Protein AF-0000000084827989 (afdb_homodimer)

pLDDT: mean 80.47, std 15.63, range [25.7, 97.25]

Secondary structure (DSSP, 8-state):
-EEEETTTTEEEEHHHHHHS-GGG-S--IIIII-B--GGGHHHHHHHHHHHHHHHHHHHHHH-HHHHHHHHHHHHHHHHHHHHHHHHHHHHHHHHHHT-----S--STT-S---HHHHHHHHHHHH-HHHHHHHTSS----SHHHHHHHHHHHHHHHHHHHHHHHHHH--EEEEEEEEEETTEEEEEEEEEEE-TT--EEEEEEEEEE-SS--SHHHHHHHHHHHHHHHT-TTSPEEEEEE-S-HHHH-TTTSHHHHHHHH-TT-EEEE-HHHHHHHHHHHHHHH-HHHHHHHHHHHHHHHHHHSHHHHHHHHHHHHHHT----------SS-TTHHHHHHHHHHHTHHHHHHHHHHTT-TTHHHHHHHHHHHHHHHHHHHHHHHHHHHHHT-TT--HHHHHHHHHHHHHHHHHHSSHHHHHHHHHHHHHHHHHHT------------------GGGSS-----SS-------SS---HHHHHIIIIIHHHHHHHHHHHHHHS-HHHHHHHHHHHHHHTT-GGGGHHHHHHHHHHHT--HHHHHHHHHHHHHHHHHTT----HHHHHHH--TTTSHHHHHHHHHHHHS-S--HHHHHHHHHHHHHS-TT-TT--HHHHHHHHHHHHTHHHHHHS-HHHHHHHHHHHS--S---/-EEEETTTTEEEEHHHHHHS-GGG-S--IIIII-B--GGGHHHHHHHHHHHHHHHHHHHHHH-HHHHHHHHHHHHHHHHHHHHHHHHHHHHHHHHHHT-----S--STT-S---HHHHHHHHHHHH-HHHHHHHTSS----SHHHHHHHHHHHHHHHHHHHHHHHHHH--EEEEEEEEEETTEEEEEEEEEEE-TT--EEEEEEEEEE-SS--SHHHHHHHHHHHHHHHT-TTSPEEEEEE-S-HHHH-TTTSHHHHHHHH-TT-EEEE-HHHHHHHHHHHHHHH-HHHHHHHHHHHHHHHHHHSHHHHHHHHHHHHHHT----------SS-TTHHHHHHHHHHHTHHHHHHHHHHTT-TTHHHHHHHHHHHHHHHHHHHHHHHHHHHHHT-TT--HHHHHHHHHHHHHHHHHHSSHHHHHHHHHHHHHHHHHHT------------------GGGSS-----SS-------SS---HHHHHIIIIIHHHHHHHHHHHHHHS-HHHHHHHHHHHHHHTT-GGGGHHHHHHHHHHHT--HHHHHHHHHHHHHHHHHTT----HHHHHHH--TTTSHHHHHHHHHHHHS-S--HHHHHHHHHHHHHS-TT-TT--HHHHHHHHHHHHTHHHHHHS-HHHHHHHHHHHS--S---

Nearest PDB structures (foldseek):
  4d1q-assembly1_H-2  TM=6.739E-01  e=4.853E-11  Musca domestica
  4d1q-assembly1_A-2  TM=7.048E-01  e=3.494E-10  Musca domestica
  4d1q-assembly1_B  TM=6.622E-01  e=1.809E-10  Musca domestica
  2bw3-assembly1_A  TM=5.942E-01  e=2.316E-10  Musca domestica
  4d1q-assembly1_H-2  TM=6.549E-01  e=3.951E-11  Musca domestica

Organism: Latimeria chalumnae (NCBI:txid7897)

Foldseek 3Di:
DWDQDPVLCAIADVLCQPQPDCVVDPCCQNHPNHHNPPVCCVVVVVVCCVVCVVVVVVSCVVVVPVVVVVVVVVVVLVLLLVLLQVLLVLLLVCLQVLHDAADPDLDPPDPDGGDSVVVLVVVCVVPVSNVVCCPDPNNLSDPVSSLLLLLLLLLVLLQVVLVQCVVLQEWAWEWEWDDDPLWIKIWIWIWFAGQLRDIDIATQWIDTQRPPPAQVSVLVRRQVSCVVSPNNVGAHQEYEYAPPCQAPPCPRHNQVVNCVVHVNHHYDYQVLQLLQVLLLLLQQQAPLSVVLVVVLQVLLVVCVPPVNVVQLQVLCVVVVHDDDHADHCDPRGNLCVLVNLVSCLSSVLSSVVSCVVVVDPPVLVVSLSNLLSSLLCNVLSVLSNVLSVQLLDPQRFLLNNLVSLVVSLVVLVVCLDPVNLVVSVVVSVVSCVVNVRPPPFPPVPVPDDPPDDDVVVPPPPPPPSHHPDQPPDPDPDGPSVSCCSRPNNSSSVSSSVSSPVSCDPVSSLLSVLLVCLLQLPLPSVVVVCVSCVVSLVADSVLLNVLSVVLNCVCVVVVHHRHNVSCSVPDGCVSRVRSSSVNRSSSSHGNRNSLNVVLVVSLPSNCDPVRVPDDSSSSGSSSSCNSVVVSSVPDRSSVSVVVVVVPDPDPPPD/DWDQDPVLCAIADVLCQPQPDCVVDPCCQNHPNHHNPPVCCVVVVVVCCVVCVVVVVVSCVVVVPVVVVVVVVVVVLVLLLVLLQVLLVLLLVCLQVLHWAADPDLDPPDPDGGDSVVVLVVVCVVPVSNVVCCPDPNNLSDPVSSLLLLLLLLLVLLQVVLVQCVVLQEWAWEWEWDDDPLWIKIWIWIWFAGQLRDIDIATQWIDTQRPPPAQVSVLVRRQVSCVVSPNNPGAHQEYEYAPPCQAPPCPRHNQVVNCVVHVNHHYDYQVLQLLQVLLLLLQQQAPLSVVLVVVLQVLLVVCVPPVNVVQLQVLCVVVVHDDDHADHCDPRGNLCVLVNLVSCLSSVLSSVVSCVVVVDPPCLVVSLSNLLSSLLCNVLSVLSNVLSVQLLDPQRFLLSNLVSLVVSLVVLVVCLDPVNLVVSVVVSVVSCVVNVRPPPQDPVPVPDDPPDDDVVVPPDPPPPPHHPPQPPDPDPDGPSVSCCSRPNNSSSVSSSVSSPVSCDPVSSLLSVLLVCLLQLPLPSVVVVCVSCVVSLVADSVLLNVLSVVLNCVCVVVVHHRHPVSCSVPDGCVSRVRSSSVNRSSSSHGNRNSLNVVLVVSLPSNCDPVRVPDDSSSSGSSSSCNSVVVSSVPDRSSVSVVVVVPPDPDPPPD

Sequence (1306 aa):
FIKYSLPADAVFCYPCRNLYCASEYKDNTFMEKGVRNWKKIGEKLNRHSVWESGEITKRLVNRPQLYLFFQILTRSLFRKREYARKITDLLLYLSRQGLALRGSDETETSENRGNFLDLCSLFAKYDEQFEQKLHGTFNLTSHEIQNELLYIVADLVLKHIAEEVRNVGFYCLIADEGHSFKQEQLSICVRYVGADLNVHERFLLFKDCSGSQNAEGIYNSLKEGIETVGISAFPIVAQVYDGASVMSGDTNGVQRKIRNNHPTAIYTHCMAHKLNLVLVDACKINRTASGFFSIMESLYCYFSMPGHHKLFRDVQRSLGIKPIELTSLSDTRWACRWRNVSACKSTLKAIIQCLNELSQPGTSGLLQQVQKCLVVFDHLLSLIQVAHKALQAKKATVSSAAKVVTSTTTTLENMRKEKSWNRVWADVLQCAENVGISIERGDDEGVRRPRKKNLKLRDFIVYSSCGEREHFPDEPQNHKQKWCQQLFFPVNNALTLEIKRRFSEETLVLARRIDAILACEPVAVDKMLEIYRKIIGINASLAKSEMQIARTDIESRGQAVTLKNLRSMLTASEYPNFFKLVQLALTLPVGSVKSETSFSVMRQIKTYLRTTMSQERFSALAILNIESDITEDIDPAEIVKIYASKGNRRLLLFIKYSLPADAVFCYPCRNLYCASEYKDNTFMEKGVRNWKKIGEKLNRHSVWESGEITKRLVNRPQLYLFFQILTRSLFRKREYARKITDLLLYLSRQGLALRGSDETETSENRGNFLDLCSLFAKYDEQFEQKLHGTFNLTSHEIQNELLYIVADLVLKHIAEEVRNVGFYCLIADEGHSFKQEQLSICVRYVGADLNVHERFLLFKDCSGSQNAEGIYNSLKEGIETVGISAFPIVAQVYDGASVMSGDTNGVQRKIRNNHPTAIYTHCMAHKLNLVLVDACKINRTASGFFSIMESLYCYFSMPGHHKLFRDVQRSLGIKPIELTSLSDTRWACRWRNVSACKSTLKAIIQCLNELSQPGTSGLLQQVQKCLVVFDHLLSLIQVAHKALQAKKATVSSAAKVVTSTTTTLENMRKEKSWNRVWADVLQCAENVGISIERGDDEGVRRPRKKNLKLRDFIVYSSCGEREHFPDEPQNHKQKWCQQLFFPVNNALTLEIKRRFSEETLVLARRIDAILACEPVAVDKMLEIYRKIIGINASLAKSEMQIARTDIESRGQAVTLKNLRSMLTASEYPNFFKLVQLALTLPVGSVKSETSFSVMRQIKTYLRTTMSQERFSALAILNIESDITEDIDPAEIVKIYASKGNRRLLL

Structure (mmCIF, N/CA/C/O backbone):
data_AF-0000000084827989-model_v1
#
loop_
_entity.id
_entity.type
_entity.pdbx_description
1 polymer 'TTF-type domain-containing protein'
#
loop_
_atom_site.group_PDB
_atom_site.id
_atom_site.type_symbol
_atom_site.label_atom_id
_atom_site.label_alt_id
_atom_site.label_comp_id
_atom_site.label_asym_id
_atom_site.label_entity_id
_atom_site.label_seq_id
_atom_site.pdbx_PDB_ins_code
_atom_site.Cartn_x
_atom_site.Cartn_y
_atom_site.Cartn_z
_atom_site.occupancy
_atom_site.B_iso_or_equiv
_atom_site.auth_seq_id
_atom_site.auth_comp_id
_atom_site.auth_asym_id
_atom_site.auth_atom_id
_atom_site.pdbx_PDB_model_num
ATOM 1 N N . PHE A 1 1 ? -30.469 -28.219 22.703 1 58.44 1 PHE A N 1
ATOM 2 C CA . PHE A 1 1 ? -31.062 -28.938 23.828 1 58.44 1 PHE A CA 1
ATOM 3 C C . PHE A 1 1 ? -30.062 -29.922 24.438 1 58.44 1 PHE A C 1
ATOM 5 O O . PHE A 1 1 ? -30.219 -30.344 25.578 1 58.44 1 PHE A O 1
ATOM 12 N N . ILE A 1 2 ? -29.094 -30.125 23.594 1 63.88 2 ILE A N 1
ATOM 13 C CA . ILE A 1 2 ? -28.125 -31.109 24.078 1 63.88 2 ILE A CA 1
ATOM 14 C C . ILE A 1 2 ? -26.875 -30.391 24.594 1 63.88 2 ILE A C 1
ATOM 16 O O . ILE A 1 2 ? -26.406 -29.438 23.984 1 63.88 2 ILE A O 1
ATOM 20 N N . LYS A 1 3 ? -26.609 -30.578 25.906 1 64.44 3 LYS A N 1
ATOM 21 C CA . LYS A 1 3 ? -25.453 -29.969 26.562 1 64.44 3 LYS A CA 1
ATOM 22 C C . LYS A 1 3 ? -24.359 -30.984 26.812 1 64.44 3 LYS A C 1
ATOM 24 O O . LYS A 1 3 ? -24.625 -32.094 27.266 1 64.44 3 LYS A O 1
ATOM 29 N N . TYR A 1 4 ? -23.141 -30.609 26.375 1 63.12 4 TYR A N 1
ATOM 30 C CA . TYR A 1 4 ? -21.984 -31.469 26.641 1 63.12 4 TYR A CA 1
ATOM 31 C C . TYR A 1 4 ? -21.359 -31.125 27.969 1 63.12 4 TYR A C 1
ATOM 33 O O . TYR A 1 4 ? -21.078 -29.953 28.25 1 63.12 4 TYR A O 1
ATOM 41 N N . SER A 1 5 ? -21.266 -32.094 28.922 1 64.88 5 SER A N 1
ATOM 42 C CA . SER A 1 5 ? -20.562 -31.969 30.188 1 64.88 5 SER A CA 1
ATOM 43 C C . SER A 1 5 ? -19.141 -32.531 30.094 1 64.88 5 SER A C 1
ATOM 45 O O . SER A 1 5 ? -18.953 -33.719 29.906 1 64.88 5 SER A O 1
ATOM 47 N N . LEU A 1 6 ? -18.234 -31.594 30.141 1 65.88 6 LEU A N 1
ATOM 48 C CA . LEU A 1 6 ? -16.812 -31.938 30.062 1 65.88 6 LEU A CA 1
ATOM 49 C C . LEU A 1 6 ? -16.438 -32.906 31.188 1 65.88 6 LEU A C 1
ATOM 51 O O . LEU A 1 6 ? -15.758 -33.906 30.953 1 65.88 6 LEU A O 1
ATOM 55 N N . PRO A 1 7 ? -16.844 -32.688 32.375 1 66.12 7 PRO A N 1
ATOM 56 C CA . PRO A 1 7 ? -16.422 -33.594 33.438 1 66.12 7 PRO A CA 1
ATOM 57 C C . PRO A 1 7 ? -16.969 -35.031 33.219 1 66.12 7 PRO A C 1
ATOM 59 O O . PRO A 1 7 ? -16.281 -36 33.531 1 66.12 7 PRO A O 1
ATOM 62 N N . ALA A 1 8 ? -18.094 -35.188 32.656 1 67.88 8 ALA A N 1
ATOM 63 C CA . ALA A 1 8 ? -18.719 -36.469 32.469 1 67.88 8 ALA A CA 1
ATOM 64 C C . ALA A 1 8 ? -18.469 -37 31.062 1 67.88 8 ALA A C 1
ATOM 66 O O . ALA A 1 8 ? -18.734 -38.188 30.781 1 67.88 8 ALA A O 1
ATOM 67 N N . ASP A 1 9 ? -17.781 -36.25 30.297 1 71.69 9 ASP A N 1
ATOM 68 C CA . ASP A 1 9 ? -17.562 -36.562 28.891 1 71.69 9 ASP A CA 1
ATOM 69 C C . ASP A 1 9 ? -18.812 -37.188 28.266 1 71.69 9 ASP A C 1
ATOM 71 O O . ASP A 1 9 ? -18.766 -38.25 27.688 1 71.69 9 ASP A O 1
ATOM 75 N N . ALA A 1 10 ? -19.938 -36.594 28.5 1 72.38 10 ALA A N 1
ATOM 76 C CA . ALA A 1 10 ? -21.234 -37.094 28.031 1 72.38 10 ALA A CA 1
ATOM 77 C C . ALA A 1 10 ? -22.125 -35.938 27.609 1 72.38 10 ALA A C 1
ATOM 79 O O . ALA A 1 10 ? -21.922 -34.781 28.031 1 72.38 10 ALA A O 1
ATOM 80 N N . VAL A 1 11 ? -23.047 -36.25 26.641 1 72.69 11 VAL A N 1
ATOM 81 C CA . VAL A 1 11 ? -24.016 -35.281 26.156 1 72.69 11 VAL A CA 1
ATOM 82 C C . VAL A 1 11 ? -25.359 -35.469 26.875 1 72.69 11 VAL A C 1
ATOM 84 O O . VAL A 1 11 ? -25.812 -36.594 27.031 1 72.69 11 VAL A O 1
ATOM 87 N N . PHE A 1 12 ? -25.859 -34.406 27.531 1 70.75 12 PHE A N 1
ATOM 88 C CA . PHE A 1 12 ? -27.141 -34.438 28.25 1 70.75 12 PHE A CA 1
ATOM 89 C C . PHE A 1 12 ? -28.172 -33.562 27.531 1 70.75 12 PHE A C 1
ATOM 91 O O . PHE A 1 12 ? -27.828 -32.625 26.812 1 70.75 12 PHE A O 1
ATOM 98 N N . CYS A 1 13 ? -29.359 -34 27.484 1 66 13 CYS A N 1
ATOM 99 C CA . CYS A 1 13 ? -30.469 -33.188 26.984 1 66 13 CYS A CA 1
ATOM 100 C C . CYS A 1 13 ? -31 -32.281 28.078 1 66 13 CYS A C 1
ATOM 102 O O . CYS A 1 13 ? -31.5 -32.75 29.109 1 66 13 CYS A O 1
ATOM 104 N N . TYR A 1 14 ? -30.797 -31 27.984 1 67.25 14 TYR A N 1
ATOM 105 C CA . TYR A 1 14 ? -31.109 -30.016 29.016 1 67.25 14 TYR A CA 1
ATOM 106 C C . TYR A 1 14 ? -32.594 -30.031 29.344 1 67.25 14 TYR A C 1
ATOM 108 O O . TYR A 1 14 ? -32.969 -30.062 30.516 1 67.25 14 TYR A O 1
ATOM 116 N N . PRO A 1 15 ? -33.469 -30.062 28.422 1 65.12 15 PRO A N 1
ATOM 117 C CA . PRO A 1 15 ? -34.875 -30.125 28.797 1 65.12 15 PRO A CA 1
ATOM 118 C C . PRO A 1 15 ? -35.25 -31.422 29.5 1 65.12 15 PRO A C 1
ATOM 120 O O . PRO A 1 15 ? -36.031 -31.406 30.453 1 65.12 15 PRO A O 1
ATOM 123 N N . CYS A 1 16 ? -34.656 -32.438 29.078 1 65.06 16 CYS A N 1
ATOM 124 C CA . CYS A 1 16 ? -35.031 -33.719 29.672 1 65.06 16 CYS A CA 1
ATOM 125 C C . CYS A 1 16 ? -34.531 -33.812 31.109 1 65.06 16 CYS A C 1
ATOM 127 O O . CYS A 1 16 ? -35.219 -34.375 31.969 1 65.06 16 CYS A O 1
ATOM 129 N N . ARG A 1 17 ? -33.406 -33.25 31.344 1 65 17 ARG A N 1
ATOM 130 C CA . ARG A 1 17 ? -32.812 -33.312 32.688 1 65 17 ARG A CA 1
ATOM 131 C C . ARG A 1 17 ? -33.594 -32.469 33.656 1 65 17 ARG A C 1
ATOM 133 O O . ARG A 1 17 ? -33.688 -32.781 34.844 1 65 17 ARG A O 1
ATOM 140 N N . ASN A 1 18 ? -34.156 -31.453 33.156 1 63.06 18 ASN A N 1
ATOM 141 C CA . ASN A 1 18 ? -34.781 -30.516 34.062 1 63.06 18 ASN A CA 1
ATOM 142 C C . ASN A 1 18 ? -36.312 -30.703 34.094 1 63.06 18 ASN A C 1
ATOM 144 O O . ASN A 1 18 ? -36.969 -30.297 35.062 1 63.06 18 ASN A O 1
ATOM 148 N N . LEU A 1 19 ? -36.781 -31.172 33.062 1 61.16 19 LEU A N 1
ATOM 149 C CA . LEU A 1 19 ? -38.219 -31.25 33 1 61.16 19 LEU A CA 1
ATOM 150 C C . LEU A 1 19 ? -38.719 -32.625 33.406 1 61.16 19 LEU A C 1
ATOM 152 O O . LEU A 1 19 ? -39.906 -32.781 33.75 1 61.16 19 LEU A O 1
ATOM 156 N N . TYR A 1 20 ? -37.812 -33.562 33.219 1 57.16 20 TYR A N 1
ATOM 157 C CA . TYR A 1 20 ? -38.312 -34.906 33.469 1 57.16 20 TYR A CA 1
ATOM 158 C C . TYR A 1 20 ? -37.656 -35.531 34.688 1 57.16 20 TYR A C 1
ATOM 160 O O . TYR A 1 20 ? -36.5 -35.219 35 1 57.16 20 TYR A O 1
ATOM 168 N N . CYS A 1 21 ? -38.469 -36.031 35.594 1 54.12 21 CYS A N 1
ATOM 169 C CA . CYS A 1 21 ? -37.906 -36.875 36.656 1 54.12 21 CYS A CA 1
ATOM 170 C C . CYS A 1 21 ? -37.406 -38.219 36.094 1 54.12 21 CYS A C 1
ATOM 172 O O . CYS A 1 21 ? -37.969 -38.75 35.156 1 54.12 21 CYS A O 1
ATOM 174 N N . ALA A 1 22 ? -36.188 -38.656 36.344 1 54.59 22 ALA A N 1
ATOM 175 C CA . ALA A 1 22 ? -35.469 -39.844 35.906 1 54.59 22 ALA A CA 1
ATOM 176 C C . ALA A 1 22 ? -36.375 -41.062 35.875 1 54.59 22 ALA A C 1
ATOM 178 O O . ALA A 1 22 ? -36.219 -41.938 35.031 1 54.59 22 ALA A O 1
ATOM 179 N N . SER A 1 23 ? -37.188 -41.188 36.812 1 57.19 23 SER A N 1
ATOM 180 C CA . SER A 1 23 ? -38.031 -42.344 37 1 57.19 23 SER A CA 1
ATOM 181 C C . SER A 1 23 ? -39.062 -42.5 35.875 1 57.19 23 SER A C 1
ATOM 183 O O . SER A 1 23 ? -39.656 -43.562 35.688 1 57.19 23 SER A O 1
ATOM 185 N N . GLU A 1 24 ? -39.344 -41.469 35.219 1 55.19 24 GLU A N 1
ATOM 186 C CA . GLU A 1 24 ? -40.5 -41.5 34.281 1 55.19 24 GLU A CA 1
ATOM 187 C C . GLU A 1 24 ? -40.062 -41.906 32.875 1 55.19 24 GLU A C 1
ATOM 189 O O . GLU A 1 24 ? -40.906 -42.219 32.031 1 55.19 24 GLU A O 1
ATOM 194 N N . TYR A 1 25 ? -38.688 -41.781 32.656 1 54.88 25 TYR A N 1
ATOM 195 C CA . TYR A 1 25 ? -38.25 -42 31.266 1 54.88 25 TYR A CA 1
ATOM 196 C C . TYR A 1 25 ? -37.469 -43.281 31.156 1 54.88 25 TYR A C 1
ATOM 198 O O . TYR A 1 25 ? -36.625 -43.594 32 1 54.88 25 TYR A O 1
ATOM 206 N N . LYS A 1 26 ? -38 -44.188 30.328 1 57.41 26 LYS A N 1
ATOM 207 C CA . LYS A 1 26 ? -37.375 -45.5 30.109 1 57.41 26 LYS A CA 1
ATOM 208 C C . LYS A 1 26 ? -35.906 -45.375 29.703 1 57.41 26 LYS A C 1
ATOM 210 O O . LYS A 1 26 ? -35.094 -46.188 30.109 1 57.41 26 LYS A O 1
ATOM 215 N N . ASP A 1 27 ? -35.625 -44.344 28.812 1 57.22 27 ASP A N 1
ATOM 216 C CA . ASP A 1 27 ? -34.25 -44.156 28.391 1 57.22 27 ASP A CA 1
ATOM 217 C C . ASP A 1 27 ? -33.625 -42.938 29.047 1 57.22 27 ASP A C 1
ATOM 219 O O . ASP A 1 27 ? -33.844 -41.812 28.609 1 57.22 27 ASP A O 1
ATOM 223 N N . ASN A 1 28 ? -33.125 -42.969 30.172 1 63.5 28 ASN A N 1
ATOM 224 C CA . ASN A 1 28 ? -32.562 -41.938 31.031 1 63.5 28 ASN A CA 1
ATOM 225 C C . ASN A 1 28 ? -31.094 -41.656 30.688 1 63.5 28 ASN A C 1
ATOM 227 O O . ASN A 1 28 ? -30.359 -41.094 31.5 1 63.5 28 ASN A O 1
ATOM 231 N N . THR A 1 29 ? -30.797 -41.969 29.516 1 70.56 29 THR A N 1
ATOM 232 C CA . THR A 1 29 ? -29.375 -41.844 29.188 1 70.56 29 THR A CA 1
ATOM 233 C C . THR A 1 29 ? -28.969 -40.406 29.047 1 70.56 29 THR A C 1
ATOM 235 O O . THR A 1 29 ? -27.891 -40 29.516 1 70.56 29 THR A O 1
ATOM 238 N N . PHE A 1 30 ? -29.906 -39.531 28.438 1 71.94 30 PHE A N 1
ATOM 239 C CA . PHE A 1 30 ? -29.547 -38.125 28.203 1 71.94 30 PHE A CA 1
ATOM 240 C C . PHE A 1 30 ? -29.75 -37.312 29.453 1 71.94 30 PHE A C 1
ATOM 242 O O . PHE A 1 30 ? -29.328 -36.156 29.531 1 71.94 30 PHE A O 1
ATOM 249 N N . MET A 1 31 ? -30.422 -37.875 30.594 1 68.81 31 MET A N 1
ATOM 250 C CA . MET A 1 31 ? -30.75 -37.125 31.812 1 68.81 31 MET A CA 1
ATOM 251 C C . MET A 1 31 ? -29.734 -37.406 32.906 1 68.81 31 MET A C 1
ATOM 253 O O . MET A 1 31 ? -29.266 -36.5 33.594 1 68.81 31 MET A O 1
ATOM 257 N N . GLU A 1 32 ? -29.453 -38.688 33.125 1 71.38 32 GLU A N 1
ATOM 258 C CA . GLU A 1 32 ? -28.641 -39.031 34.312 1 71.38 32 GLU A CA 1
ATOM 259 C C . GLU A 1 32 ? -27.234 -39.438 33.875 1 71.38 32 GLU A C 1
ATOM 261 O O . GLU A 1 32 ? -26.25 -38.875 34.375 1 71.38 32 GLU A O 1
ATOM 266 N N . LYS A 1 33 ? -27.062 -40.469 32.969 1 71.69 33 LYS A N 1
ATOM 267 C CA . LYS A 1 33 ? -25.766 -41.031 32.656 1 71.69 33 LYS A CA 1
ATOM 268 C C . LYS A 1 33 ? -25.094 -40.281 31.516 1 71.69 33 LYS A C 1
ATOM 270 O O . LYS A 1 33 ? -23.859 -40.219 31.453 1 71.69 33 LYS A O 1
ATOM 275 N N . GLY A 1 34 ? -25.844 -39.438 30.75 1 71.25 34 GLY A N 1
ATOM 276 C CA . GLY A 1 34 ? -25.297 -38.781 29.578 1 71.25 34 GLY A CA 1
ATOM 277 C C . GLY A 1 34 ? -24.906 -39.75 28.469 1 71.25 34 GLY A C 1
ATOM 278 O O . GLY A 1 34 ? -24.703 -40.938 28.719 1 71.25 34 GLY A O 1
ATOM 279 N N . VAL A 1 35 ? -25.047 -39.406 27.25 1 71.94 35 VAL A N 1
ATOM 280 C CA . VAL A 1 35 ? -24.625 -40.219 26.125 1 71.94 35 VAL A CA 1
ATOM 281 C C . VAL A 1 35 ? -23.125 -40.031 25.859 1 71.94 35 VAL A C 1
ATOM 283 O O . VAL A 1 35 ? -22.672 -38.906 25.625 1 71.94 35 VAL A O 1
ATOM 286 N N . ARG A 1 36 ? -22.375 -41.125 26.078 1 70.62 36 ARG A N 1
ATOM 287 C CA . ARG A 1 36 ? -20.922 -41.125 25.938 1 70.62 36 ARG A CA 1
ATOM 288 C C . ARG A 1 36 ? -20.5 -41.844 24.672 1 70.62 36 ARG A C 1
ATOM 290 O O . ARG A 1 36 ? -19.312 -41.844 24.312 1 70.62 36 ARG A O 1
ATOM 297 N N . ASN A 1 37 ? -21.281 -42.594 24.094 1 68.19 37 ASN A N 1
ATOM 298 C CA . ASN A 1 37 ? -20.953 -43.281 22.859 1 68.19 37 ASN A CA 1
ATOM 299 C C . ASN A 1 37 ? -20.922 -42.344 21.656 1 68.19 37 ASN A C 1
ATOM 301 O O . ASN A 1 37 ? -21.953 -42.156 21 1 68.19 37 ASN A O 1
ATOM 305 N N . TRP A 1 38 ? -19.875 -41.75 21.391 1 67.5 38 TRP A N 1
ATOM 306 C CA . TRP A 1 38 ? -19.656 -40.719 20.391 1 67.5 38 TRP A CA 1
ATOM 307 C C . TRP A 1 38 ? -19.828 -41.25 18.984 1 67.5 38 TRP A C 1
ATOM 309 O O . TRP A 1 38 ? -20.172 -40.531 18.062 1 67.5 38 TRP A O 1
ATOM 319 N N . LYS A 1 39 ? -19.719 -42.562 18.734 1 64.06 39 LYS A N 1
ATOM 320 C CA . LYS A 1 39 ? -19.859 -43.156 17.422 1 64.06 39 LYS A CA 1
ATOM 321 C C . LYS A 1 39 ? -21.312 -43.188 16.969 1 64.06 39 LYS A C 1
ATOM 323 O O . LYS A 1 39 ? -21.609 -43 15.789 1 64.06 39 LYS A O 1
ATOM 328 N N . LYS A 1 40 ? -22.312 -43.438 17.922 1 66.06 40 LYS A N 1
ATOM 329 C CA . LYS A 1 40 ? -23.734 -43.531 17.578 1 66.06 40 LYS A CA 1
ATOM 330 C C . LYS A 1 40 ? -24.5 -42.312 18.078 1 66.06 40 LYS A C 1
ATOM 332 O O . LYS A 1 40 ? -25.703 -42.406 18.297 1 66.06 40 LYS A O 1
ATOM 337 N N . ILE A 1 41 ? -23.797 -41.281 18.344 1 69.31 41 ILE A N 1
ATOM 338 C CA . ILE A 1 41 ? -24.438 -40.094 18.953 1 69.31 41 ILE A CA 1
ATOM 339 C C . ILE A 1 41 ? -25.453 -39.5 17.984 1 69.31 41 ILE A C 1
ATOM 341 O O . ILE A 1 41 ? -26.516 -39.062 18.391 1 69.31 41 ILE A O 1
ATOM 345 N N . GLY A 1 42 ? -25.188 -39.594 16.797 1 69.88 42 GLY A N 1
ATOM 346 C CA . GLY A 1 42 ? -26.125 -39.062 15.812 1 69.88 42 GLY A CA 1
ATOM 347 C C . GLY A 1 42 ? -27.453 -39.812 15.828 1 69.88 42 GLY A C 1
ATOM 348 O O . GLY A 1 42 ? -28.516 -39.188 15.797 1 69.88 42 GLY A O 1
ATOM 349 N N . GLU A 1 43 ? -27.422 -41.094 15.82 1 70.81 43 GLU A N 1
ATOM 350 C CA . GLU A 1 43 ? -28.641 -41.906 15.836 1 70.81 43 GLU A CA 1
ATOM 351 C C . GLU A 1 43 ? -29.406 -41.75 17.141 1 70.81 43 GLU A C 1
ATOM 353 O O . GLU A 1 43 ? -30.625 -41.656 17.141 1 70.81 43 GLU A O 1
ATOM 358 N N . LYS A 1 44 ? -28.688 -41.656 18.234 1 69.06 44 LYS A N 1
ATOM 359 C CA . LYS A 1 44 ? -29.344 -41.5 19.531 1 69.06 44 LYS A CA 1
ATOM 360 C C . LYS A 1 44 ? -29.953 -40.094 19.672 1 69.06 44 LYS A C 1
ATOM 362 O O . LYS A 1 44 ? -31.047 -39.969 20.219 1 69.06 44 LYS A O 1
ATOM 367 N N . LEU A 1 45 ? -29.203 -39.188 19.109 1 68.62 45 LEU A N 1
ATOM 368 C CA . LEU A 1 45 ? -29.734 -37.812 19.156 1 68.62 45 LEU A CA 1
ATOM 369 C C . LEU A 1 45 ? -30.938 -37.688 18.234 1 68.62 45 LEU A C 1
ATOM 371 O O . LEU A 1 45 ? -31.922 -37 18.594 1 68.62 45 LEU A O 1
ATOM 375 N N . ASN A 1 46 ? -30.922 -38.375 17.172 1 69 46 ASN A N 1
ATOM 376 C CA . ASN A 1 46 ? -32.094 -38.375 16.297 1 69 46 ASN A CA 1
ATOM 377 C C . ASN A 1 46 ? -33.281 -39.062 16.922 1 69 46 ASN A C 1
ATOM 379 O O . ASN A 1 46 ? -34.406 -38.562 16.828 1 69 46 ASN A O 1
ATOM 383 N N . ARG A 1 47 ? -33.125 -40.156 17.516 1 67.44 47 ARG A N 1
ATOM 384 C CA . ARG A 1 47 ? -34.188 -40.875 18.219 1 67.44 47 ARG A CA 1
ATOM 385 C C . ARG A 1 47 ? -34.719 -40.062 19.375 1 67.44 47 ARG A C 1
ATOM 387 O O . ARG A 1 47 ? -35.906 -40 19.609 1 67.44 47 ARG A O 1
ATOM 394 N N . HIS A 1 48 ? -33.719 -39.438 20.031 1 66.56 48 HIS A N 1
ATOM 395 C CA . HIS A 1 48 ? -34.125 -38.594 21.125 1 66.56 48 HIS A CA 1
ATOM 396 C C . HIS A 1 48 ? -34.875 -37.375 20.625 1 66.56 48 HIS A C 1
ATOM 398 O O . HIS A 1 48 ? -35.844 -36.938 21.25 1 66.56 48 HIS A O 1
ATOM 404 N N . SER A 1 49 ? -34.406 -36.844 19.531 1 64.62 49 SER A N 1
ATOM 405 C CA . SER A 1 49 ? -35.062 -35.656 18.969 1 64.62 49 SER A CA 1
ATOM 406 C C . SER A 1 49 ? -36.469 -35.969 18.531 1 64.62 49 SER A C 1
ATOM 408 O O . SER A 1 49 ? -37.375 -35.125 18.703 1 64.62 49 SER A O 1
ATOM 410 N N . VAL A 1 50 ? -36.688 -37.062 18 1 60.78 50 VAL A N 1
ATOM 411 C CA . VAL A 1 50 ? -38.031 -37.5 17.594 1 60.78 50 VAL A CA 1
ATOM 412 C C . VAL A 1 50 ? -38.875 -37.75 18.828 1 60.78 50 VAL A C 1
ATOM 414 O O . VAL A 1 50 ? -40.062 -37.344 18.875 1 60.78 50 VAL A O 1
ATOM 417 N N . TRP A 1 51 ? -38.344 -38.5 19.734 1 56.06 51 TRP A N 1
ATOM 418 C CA . TRP A 1 51 ? -39.062 -38.781 20.953 1 56.06 51 TRP A CA 1
ATOM 419 C C . TRP A 1 51 ? -39.281 -37.531 21.781 1 56.06 51 TRP A C 1
ATOM 421 O O . TRP A 1 51 ? -40.375 -37.281 22.297 1 56.06 51 TRP A O 1
ATOM 431 N N . GLU A 1 52 ? -38.188 -36.75 21.953 1 56.03 52 GLU A N 1
ATOM 432 C CA . GLU A 1 52 ? -38.219 -35.5 22.703 1 56.03 52 GLU A CA 1
ATOM 433 C C . GLU A 1 52 ? -39.188 -34.5 22.109 1 56.03 52 GLU A C 1
ATOM 435 O O . GLU A 1 52 ? -39.906 -33.812 22.828 1 56.03 52 GLU A O 1
ATOM 440 N N . SER A 1 53 ? -39.188 -34.375 20.828 1 53.88 53 SER A N 1
ATOM 441 C CA . SER A 1 53 ? -40.156 -33.469 20.203 1 53.88 53 SER A CA 1
ATOM 442 C C . SER A 1 53 ? -41.562 -33.812 20.609 1 53.88 53 SER A C 1
ATOM 444 O O . SER A 1 53 ? -42.375 -32.938 20.859 1 53.88 53 SER A O 1
ATOM 446 N N . GLY A 1 54 ? -41.906 -35.062 20.609 1 51.5 54 GLY A N 1
ATOM 447 C CA . GLY A 1 54 ? -43.25 -35.438 21.016 1 51.5 54 GLY A CA 1
ATOM 448 C C . GLY A 1 54 ? -43.5 -35.281 22.5 1 51.5 54 GLY A C 1
ATOM 449 O O . GLY A 1 54 ? -44.5 -34.688 22.891 1 51.5 54 GLY A O 1
ATOM 450 N N . GLU A 1 55 ? -42.656 -35.812 23.344 1 55.03 55 GLU A N 1
ATOM 451 C CA . GLU A 1 55 ? -42.906 -35.844 24.766 1 55.03 55 GLU A CA 1
ATOM 452 C C . GLU A 1 55 ? -42.562 -34.531 25.438 1 55.03 55 GLU A C 1
ATOM 454 O O . GLU A 1 55 ? -43.25 -34.062 26.344 1 55.03 55 GLU A O 1
ATOM 459 N N . ILE A 1 56 ? -41.406 -33.906 25.141 1 53.91 56 ILE A N 1
ATOM 460 C CA . ILE A 1 56 ? -41.062 -32.594 25.688 1 53.91 56 ILE A CA 1
ATOM 461 C C . ILE A 1 56 ? -42.156 -31.594 25.359 1 53.91 56 ILE A C 1
ATOM 463 O O . ILE A 1 56 ? -42.531 -30.781 26.203 1 53.91 56 ILE A O 1
ATOM 467 N N . THR A 1 57 ? -42.656 -31.688 24.141 1 51.03 57 THR A N 1
ATOM 468 C CA . THR A 1 57 ? -43.75 -30.828 23.766 1 51.03 57 THR A CA 1
ATOM 469 C C . THR A 1 57 ? -44.969 -31.078 24.656 1 51.03 57 THR A C 1
ATOM 471 O O . THR A 1 57 ? -45.625 -30.125 25.078 1 51.03 57 THR A O 1
ATOM 474 N N . LYS A 1 58 ? -45.188 -32.281 24.984 1 54.12 58 LYS A N 1
ATOM 475 C CA . LYS A 1 58 ? -46.344 -32.594 25.844 1 54.12 58 LYS A CA 1
ATOM 476 C C . LYS A 1 58 ? -46.125 -32.062 27.25 1 54.12 58 LYS A C 1
ATOM 478 O O . LYS A 1 58 ? -47.062 -31.531 27.875 1 54.12 58 LYS A O 1
ATOM 483 N N . ARG A 1 59 ? -44.969 -32.281 27.75 1 51.09 59 ARG A N 1
ATOM 484 C CA . ARG A 1 59 ? -44.75 -31.891 29.141 1 51.09 59 ARG A CA 1
ATOM 485 C C . ARG A 1 59 ? -44.469 -30.391 29.234 1 51.09 59 ARG A C 1
ATOM 487 O O . ARG A 1 59 ? -44.844 -29.75 30.234 1 51.09 59 ARG A O 1
ATOM 494 N N . LEU A 1 60 ? -43.719 -29.859 28.312 1 54.53 60 LEU A N 1
ATOM 495 C CA . LEU A 1 60 ? -43.531 -28.422 28.281 1 54.53 60 LEU A CA 1
ATOM 496 C C . LEU A 1 60 ? -44.875 -27.688 28.172 1 54.53 60 LEU A C 1
ATOM 498 O O . LEU A 1 60 ? -45.031 -26.578 28.656 1 54.53 60 LEU A O 1
ATOM 502 N N . VAL A 1 61 ? -45.781 -28.438 27.672 1 52.44 61 VAL A N 1
ATOM 503 C CA . VAL A 1 61 ? -47.156 -27.922 27.641 1 52.44 61 VAL A CA 1
ATOM 504 C C . VAL A 1 61 ? -47.656 -27.734 29.078 1 52.44 61 VAL A C 1
ATOM 506 O O . VAL A 1 61 ? -48.344 -26.766 29.375 1 52.44 61 VAL A O 1
ATOM 509 N N . ASN A 1 62 ? -47.219 -28.688 30 1 55.25 62 ASN A N 1
ATOM 510 C CA . ASN A 1 62 ? -47.75 -28.578 31.359 1 55.25 62 ASN A CA 1
ATOM 511 C C . ASN A 1 62 ? -46.938 -27.625 32.219 1 55.25 62 ASN A C 1
ATOM 513 O O . ASN A 1 62 ? -47.281 -27.359 33.375 1 55.25 62 ASN A O 1
ATOM 517 N N . ARG A 1 63 ? -45.688 -27.188 31.688 1 55.28 63 ARG A N 1
ATOM 518 C CA . ARG A 1 63 ? -44.875 -26.188 32.375 1 55.28 63 ARG A CA 1
ATOM 519 C C . ARG A 1 63 ? -44.562 -25.016 31.469 1 55.28 63 ARG A C 1
ATOM 521 O O . ARG A 1 63 ? -43.406 -24.891 31 1 55.28 63 ARG A O 1
ATOM 528 N N . PRO A 1 64 ? -45.469 -24.219 31.281 1 59.34 64 PRO A N 1
ATOM 529 C CA . PRO A 1 64 ? -45.375 -23.109 30.312 1 59.34 64 PRO A CA 1
ATOM 530 C C . PRO A 1 64 ? -44.188 -22.188 30.594 1 59.34 64 PRO A C 1
ATOM 532 O O . PRO A 1 64 ? -43.562 -21.672 29.672 1 59.34 64 PRO A O 1
ATOM 535 N N . GLN A 1 65 ? -43.75 -22.234 31.953 1 63 65 GLN A N 1
ATOM 536 C CA . GLN A 1 65 ? -42.656 -21.344 32.281 1 63 65 GLN A CA 1
ATOM 537 C C . GLN A 1 65 ? -41.312 -21.891 31.766 1 63 65 GLN A C 1
ATOM 539 O O . GLN A 1 65 ? -40.5 -21.141 31.25 1 63 65 GLN A O 1
ATOM 544 N N . LEU A 1 66 ? -41.25 -23.156 31.922 1 63.78 66 LEU A N 1
ATOM 545 C CA . LEU A 1 66 ? -40 -23.781 31.453 1 63.78 66 LEU A CA 1
ATOM 546 C C . LEU A 1 66 ? -39.906 -23.734 29.922 1 63.78 66 LEU A C 1
ATOM 548 O O . LEU A 1 66 ? -38.844 -23.547 29.375 1 63.78 66 LEU A O 1
ATOM 552 N N . TYR A 1 67 ? -41.062 -23.859 29.328 1 62.59 67 TYR A N 1
ATOM 553 C CA . TYR A 1 67 ? -41.125 -23.766 27.875 1 62.59 67 TYR A CA 1
ATOM 554 C C . TYR A 1 67 ? -40.719 -22.375 27.406 1 62.59 67 TYR A C 1
ATOM 556 O O . TYR A 1 67 ? -39.938 -22.25 26.469 1 62.59 67 TYR A O 1
ATOM 564 N N . LEU A 1 68 ? -41.281 -21.484 28.047 1 64.88 68 LEU A N 1
ATOM 565 C CA . LEU A 1 68 ? -40.969 -20.109 27.703 1 64.88 68 LEU A CA 1
ATOM 566 C C . LEU A 1 68 ? -39.469 -19.828 27.906 1 64.88 68 LEU A C 1
ATOM 568 O O . LEU A 1 68 ? -38.844 -19.156 27.094 1 64.88 68 LEU A O 1
ATOM 572 N N . PHE A 1 69 ? -38.969 -20.5 29 1 65.31 69 PHE A N 1
ATOM 573 C CA . PHE A 1 69 ? -37.562 -20.312 29.297 1 65.31 69 PHE A CA 1
ATOM 574 C C . PHE A 1 69 ? -36.688 -20.906 28.188 1 65.31 69 PHE A C 1
ATOM 576 O O . PHE A 1 69 ? -35.719 -20.281 27.734 1 65.31 69 PHE A O 1
ATOM 583 N N . PHE A 1 70 ? -37.094 -22.047 27.766 1 65.5 70 PHE A N 1
ATOM 584 C CA . PHE A 1 70 ? -36.344 -22.719 26.719 1 65.5 70 PHE A CA 1
ATOM 585 C C . PHE A 1 70 ? -36.438 -21.969 25.406 1 65.5 70 PHE A C 1
ATOM 587 O O . PHE A 1 70 ? -35.469 -21.906 24.641 1 65.5 70 PHE A O 1
ATOM 594 N N . GLN A 1 71 ? -37.562 -21.391 25.172 1 70.25 71 GLN A N 1
ATOM 595 C CA . GLN A 1 71 ? -37.719 -20.609 23.953 1 70.25 71 GLN A CA 1
ATOM 596 C C . GLN A 1 71 ? -36.844 -19.359 23.969 1 70.25 71 GLN A C 1
ATOM 598 O O . GLN A 1 71 ? -36.219 -19.016 22.953 1 70.25 71 GLN A O 1
ATOM 603 N N . ILE A 1 72 ? -36.781 -18.812 25.125 1 72.94 72 ILE A N 1
ATOM 604 C CA . ILE A 1 72 ? -35.969 -17.609 25.25 1 72.94 72 ILE A CA 1
ATOM 605 C C . ILE A 1 72 ? -34.5 -17.953 25.109 1 72.94 72 ILE A C 1
ATOM 607 O O . ILE A 1 72 ? -33.75 -17.234 24.422 1 72.94 72 ILE A O 1
ATOM 611 N N . LEU A 1 73 ? -34.156 -19.047 25.719 1 72.12 73 LEU A N 1
ATOM 612 C CA . LEU A 1 73 ? -32.75 -19.469 25.641 1 72.12 73 LEU A CA 1
ATOM 613 C C . LEU A 1 73 ? -32.375 -19.828 24.219 1 72.12 73 LEU A C 1
ATOM 615 O O . LEU A 1 73 ? -31.297 -19.453 23.75 1 72.12 73 LEU A O 1
ATOM 619 N N . THR A 1 74 ? -33.25 -20.5 23.547 1 75.19 74 THR A N 1
ATOM 620 C CA . THR A 1 74 ? -32.969 -20.906 22.172 1 75.19 74 THR A CA 1
ATOM 621 C C . THR A 1 74 ? -32.875 -19.688 21.266 1 75.19 74 THR A C 1
ATOM 623 O O . THR A 1 74 ? -32.031 -19.625 20.375 1 75.19 74 THR A O 1
ATOM 626 N N . ARG A 1 75 ? -33.719 -18.812 21.516 1 78.38 75 ARG A N 1
ATOM 627 C CA . ARG A 1 75 ? -33.719 -17.594 20.719 1 78.38 75 ARG A CA 1
ATOM 628 C C . ARG A 1 75 ? -32.438 -16.797 20.953 1 78.38 75 ARG A C 1
ATOM 630 O O . ARG A 1 75 ? -31.859 -16.219 20.031 1 78.38 75 ARG A O 1
ATOM 637 N N . SER A 1 76 ? -32.094 -16.859 22.203 1 79.62 76 SER A N 1
ATOM 638 C CA . SER A 1 76 ? -30.875 -16.156 22.531 1 79.62 76 SER A CA 1
ATOM 639 C C . SER A 1 76 ? -29.656 -16.797 21.891 1 79.62 76 SER A C 1
ATOM 641 O O . SER A 1 76 ? -28.75 -16.109 21.406 1 79.62 76 SER A O 1
ATOM 643 N N . LEU A 1 77 ? -29.672 -18.078 21.938 1 79.19 77 LEU A N 1
ATOM 644 C CA . LEU A 1 77 ? -28.562 -18.828 21.328 1 79.19 77 LEU A CA 1
ATOM 645 C C . LEU A 1 77 ? -28.547 -18.625 19.812 1 79.19 77 LEU A C 1
ATOM 647 O O . LEU A 1 77 ? -27.469 -18.5 19.219 1 79.19 77 LEU A O 1
ATOM 651 N N . PHE A 1 78 ? -29.688 -18.641 19.281 1 82.69 78 PHE A N 1
ATOM 652 C CA . PHE A 1 78 ? -29.781 -18.422 17.844 1 82.69 78 PHE A CA 1
ATOM 653 C C . PHE A 1 78 ? -29.266 -17.047 17.469 1 82.69 78 PHE A C 1
ATOM 655 O O . PHE A 1 78 ? -28.562 -16.891 16.469 1 82.69 78 PHE A O 1
ATOM 662 N N . ARG A 1 79 ? -29.578 -16.125 18.266 1 84.94 79 ARG A N 1
ATOM 663 C CA . ARG A 1 79 ? -29.156 -14.75 18 1 84.94 79 ARG A CA 1
ATOM 664 C C . ARG A 1 79 ? -27.641 -14.617 18.141 1 84.94 79 ARG A C 1
ATOM 666 O O . ARG A 1 79 ? -27 -13.875 17.391 1 84.94 79 ARG A O 1
ATOM 673 N N . LYS A 1 80 ? -27.156 -15.344 19.078 1 85.44 80 LYS A N 1
ATOM 674 C CA . LYS A 1 80 ? -25.719 -15.312 19.281 1 85.44 80 LYS A CA 1
ATOM 675 C C . LYS A 1 80 ? -24.984 -15.961 18.109 1 85.44 80 LYS A C 1
ATOM 677 O O . LYS A 1 80 ? -23.953 -15.461 17.656 1 85.44 80 LYS A O 1
ATOM 682 N N . ARG A 1 81 ? -25.562 -17 17.688 1 86.88 81 ARG A N 1
ATOM 683 C CA . ARG A 1 81 ? -24.938 -17.703 16.562 1 86.88 81 ARG A CA 1
ATOM 684 C C . ARG A 1 81 ? -25.031 -16.875 15.289 1 86.88 81 ARG A C 1
ATOM 686 O O . ARG A 1 81 ? -24.109 -16.875 14.477 1 86.88 81 ARG A O 1
ATOM 693 N N . GLU A 1 82 ? -26.125 -16.281 15.141 1 90 82 GLU A N 1
ATOM 694 C CA . GLU A 1 82 ? -26.297 -15.43 13.969 1 90 82 GLU A CA 1
ATOM 695 C C . GLU A 1 82 ? -25.328 -14.258 14 1 90 82 GLU A C 1
ATOM 697 O O . GLU A 1 82 ? -24.766 -13.875 12.961 1 90 82 GLU A O 1
ATOM 702 N N . TYR A 1 83 ? -25.188 -13.734 15.172 1 92.25 83 TYR A N 1
ATOM 703 C CA . TYR A 1 83 ? -24.219 -12.648 15.336 1 92.25 83 TYR A CA 1
ATOM 704 C C . TYR A 1 83 ? -22.812 -13.109 15.023 1 92.25 83 TYR A C 1
ATOM 706 O O . TYR A 1 83 ? -22.078 -12.43 14.297 1 92.25 83 TYR A O 1
ATOM 714 N N . ALA A 1 84 ? -22.5 -14.281 15.531 1 91.81 84 ALA A N 1
ATOM 715 C CA . ALA A 1 84 ? -21.156 -14.82 15.312 1 91.81 84 ALA A CA 1
ATOM 716 C C . ALA A 1 84 ? -20.922 -15.117 13.836 1 91.81 84 ALA A C 1
ATOM 718 O O . ALA A 1 84 ? -19.812 -14.922 13.328 1 91.81 84 ALA A O 1
ATOM 719 N N . ARG A 1 85 ? -21.953 -15.594 13.242 1 92.69 85 ARG A N 1
ATOM 720 C CA . ARG A 1 85 ? -21.859 -15.875 11.812 1 92.69 85 ARG A CA 1
ATOM 721 C C . ARG A 1 85 ? -21.594 -14.602 11.023 1 92.69 85 ARG A C 1
ATOM 723 O O . ARG A 1 85 ? -20.734 -14.594 10.133 1 92.69 85 ARG A O 1
ATOM 730 N N . LYS A 1 86 ? -22.312 -13.57 11.383 1 94 86 LYS A N 1
ATOM 731 C CA . LYS A 1 86 ? -22.172 -12.305 10.672 1 94 86 LYS A CA 1
ATOM 732 C C . LYS A 1 86 ? -20.781 -11.703 10.898 1 94 86 LYS A C 1
ATOM 734 O O . LYS A 1 86 ? -20.141 -11.219 9.961 1 94 86 LYS A O 1
ATOM 739 N N . ILE A 1 87 ? -20.297 -11.773 12.117 1 94.19 87 ILE A N 1
ATOM 740 C CA . ILE A 1 87 ? -18.969 -11.242 12.453 1 94.19 87 ILE A CA 1
ATOM 741 C C . ILE A 1 87 ? -17.891 -12.008 11.695 1 94.19 87 ILE A C 1
ATOM 743 O O . ILE A 1 87 ? -16.938 -11.414 11.203 1 94.19 87 ILE A O 1
ATOM 747 N N . THR A 1 88 ? -18.047 -13.281 11.664 1 94.75 88 THR A N 1
ATOM 748 C CA . THR A 1 88 ? -17.094 -14.125 10.961 1 94.75 88 THR A CA 1
ATOM 749 C C . THR A 1 88 ? -17.078 -13.805 9.469 1 94.75 88 THR A C 1
ATOM 751 O O . THR A 1 88 ? -16.016 -13.781 8.836 1 94.75 88 THR A O 1
ATOM 754 N N . ASP A 1 89 ? -18.188 -13.602 8.969 1 95.06 89 ASP A N 1
ATOM 755 C CA . ASP A 1 89 ? -18.312 -13.281 7.551 1 95.06 89 ASP A CA 1
ATOM 756 C C . ASP A 1 89 ? -17.641 -11.953 7.23 1 95.06 89 ASP A C 1
ATOM 758 O O . ASP A 1 89 ? -17.016 -11.797 6.176 1 95.06 89 ASP A O 1
ATOM 762 N N . LEU A 1 90 ? -17.859 -10.969 8.117 1 95.81 90 LEU A N 1
ATOM 763 C CA . LEU A 1 90 ? -17.203 -9.68 7.941 1 95.81 90 LEU A CA 1
ATOM 764 C C . LEU A 1 90 ? -15.695 -9.836 7.977 1 95.81 90 LEU A C 1
ATOM 766 O O . LEU A 1 90 ? -14.984 -9.227 7.168 1 95.81 90 LEU A O 1
ATOM 770 N N . LEU A 1 91 ? -15.25 -10.656 8.852 1 95.44 91 LEU A N 1
ATOM 771 C CA . LEU A 1 91 ? -13.82 -10.922 8.961 1 95.44 91 LEU A CA 1
ATOM 772 C C . LEU A 1 91 ? -13.297 -11.609 7.711 1 95.44 91 LEU A C 1
ATOM 774 O O . LEU A 1 91 ? -12.195 -11.305 7.238 1 95.44 91 LEU A O 1
ATOM 778 N N . LEU A 1 92 ? -14.031 -12.484 7.184 1 95.5 92 LEU A N 1
ATOM 779 C CA . LEU A 1 92 ? -13.641 -13.227 5.988 1 95.5 92 LEU A CA 1
ATOM 780 C C . LEU A 1 92 ? -13.562 -12.305 4.777 1 95.5 92 LEU A C 1
ATOM 782 O O . LEU A 1 92 ? -12.672 -12.445 3.941 1 95.5 92 LEU A O 1
ATOM 786 N N . TYR A 1 93 ? -14.5 -11.391 4.723 1 95.25 93 TYR A N 1
ATOM 787 C CA . TYR A 1 93 ? -14.484 -10.438 3.621 1 95.25 93 TYR A CA 1
ATOM 788 C C . TYR A 1 93 ? -13.195 -9.625 3.623 1 95.25 93 TYR A C 1
ATOM 790 O O . TYR A 1 93 ? -12.531 -9.5 2.588 1 95.25 93 TYR A O 1
ATOM 798 N N . LEU A 1 94 ? -12.852 -9.086 4.754 1 96.06 94 LEU A N 1
ATOM 799 C CA . LEU A 1 94 ? -11.656 -8.25 4.855 1 96.06 94 LEU A CA 1
ATOM 800 C C . LEU A 1 94 ? -10.398 -9.07 4.586 1 96.06 94 LEU A C 1
ATOM 802 O O . LEU A 1 94 ? -9.469 -8.594 3.932 1 96.06 94 LEU A O 1
ATOM 806 N N . SER A 1 95 ? -10.336 -10.289 5.059 1 94.44 95 SER A N 1
ATOM 807 C CA . SER A 1 95 ? -9.172 -11.148 4.891 1 94.44 95 SER A CA 1
ATOM 808 C C . SER A 1 95 ? -9.008 -11.578 3.438 1 94.44 95 SER A C 1
ATOM 810 O O . SER A 1 95 ? -7.887 -11.633 2.926 1 94.44 95 SER A O 1
ATOM 812 N N . ARG A 1 96 ? -10.07 -11.875 2.799 1 93.69 96 ARG A N 1
ATOM 813 C CA . ARG A 1 96 ? -10.023 -12.289 1.398 1 93.69 96 ARG A CA 1
ATOM 814 C C . ARG A 1 96 ? -9.547 -11.141 0.511 1 93.69 96 ARG A C 1
ATOM 816 O O . ARG A 1 96 ? -8.906 -11.375 -0.517 1 93.69 96 ARG A O 1
ATOM 823 N N . GLN A 1 97 ? -9.898 -9.906 0.911 1 92.44 97 GLN A N 1
ATOM 824 C CA . GLN A 1 97 ? -9.508 -8.742 0.13 1 92.44 97 GLN A CA 1
ATOM 825 C C . GLN A 1 97 ? -8.094 -8.297 0.475 1 92.44 97 GLN A C 1
ATOM 827 O O . GLN A 1 97 ? -7.516 -7.449 -0.21 1 92.44 97 GLN A O 1
ATOM 832 N N . GLY A 1 98 ? -7.504 -8.945 1.496 1 89.69 98 GLY A N 1
ATOM 833 C CA . GLY A 1 98 ? -6.145 -8.609 1.89 1 89.69 98 GLY A CA 1
ATOM 834 C C . GLY A 1 98 ? -6.043 -7.281 2.611 1 89.69 98 GLY A C 1
ATOM 835 O O . GLY A 1 98 ? -5 -6.629 2.578 1 89.69 98 GLY A O 1
ATOM 836 N N . LEU A 1 99 ? -7.102 -6.809 3.217 1 92.5 99 LEU A N 1
ATOM 837 C CA . LEU A 1 99 ? -7.152 -5.512 3.885 1 92.5 99 LEU A CA 1
ATOM 838 C C . LEU A 1 99 ? -6.711 -5.633 5.34 1 92.5 99 LEU A C 1
ATOM 840 O O . LEU A 1 99 ? -6.891 -6.684 5.961 1 92.5 99 LEU A O 1
ATOM 844 N N . ALA A 1 100 ? -6.172 -4.551 5.832 1 91.19 100 ALA A N 1
ATOM 845 C CA . ALA A 1 100 ? -5.809 -4.508 7.246 1 91.19 100 ALA A CA 1
ATOM 846 C C . ALA A 1 100 ? -7.051 -4.547 8.133 1 91.19 100 ALA A C 1
ATOM 848 O O . ALA A 1 100 ? -8.078 -3.949 7.801 1 91.19 100 ALA A O 1
ATOM 849 N N . LEU A 1 101 ? -6.957 -5.199 9.258 1 92 101 LEU A N 1
ATOM 850 C CA . LEU A 1 101 ? -8.117 -5.34 10.133 1 92 101 LEU A CA 1
ATOM 851 C C . LEU A 1 101 ? -8.109 -4.273 11.219 1 92 101 LEU A C 1
ATOM 853 O O . LEU A 1 101 ? -9.086 -3.543 11.391 1 92 101 LEU A O 1
ATOM 857 N N . ARG A 1 102 ? -6.98 -4.109 11.812 1 88.81 102 ARG A N 1
ATOM 858 C CA . ARG A 1 102 ? -6.906 -3.328 13.039 1 88.81 102 ARG A CA 1
ATOM 859 C C . ARG A 1 102 ? -6.453 -1.9 12.758 1 88.81 102 ARG A C 1
ATOM 861 O O . ARG A 1 102 ? -5.863 -1.628 11.711 1 88.81 102 ARG A O 1
ATOM 868 N N . GLY A 1 103 ? -6.852 -0.999 13.641 1 83.31 103 GLY A N 1
ATOM 869 C CA . GLY A 1 103 ? -6.371 0.374 13.609 1 83.31 103 GLY A CA 1
ATOM 870 C C . GLY A 1 103 ? -5.316 0.665 14.656 1 83.31 103 GLY A C 1
ATOM 871 O O . GLY A 1 103 ? -5.066 -0.158 15.539 1 83.31 103 GLY A O 1
ATOM 872 N N . SER A 1 104 ? -4.707 1.764 14.531 1 80.38 104 SER A N 1
ATOM 873 C CA . SER A 1 104 ? -3.699 2.166 15.508 1 80.38 104 SER A CA 1
ATOM 874 C C . SER A 1 104 ? -4.336 2.512 16.844 1 80.38 104 SER A C 1
ATOM 876 O O . SER A 1 104 ? -3.768 2.221 17.906 1 80.38 104 SER A O 1
ATOM 878 N N . ASP A 1 105 ? -5.441 3.148 16.734 1 85.38 105 ASP A N 1
ATOM 879 C CA . ASP A 1 105 ? -6.219 3.512 17.922 1 85.38 105 ASP A CA 1
ATOM 880 C C . ASP A 1 105 ? -7.656 3.012 17.797 1 85.38 105 ASP A C 1
ATOM 882 O O . ASP A 1 105 ? -8.445 3.549 17.031 1 85.38 105 ASP A O 1
ATOM 886 N N . GLU A 1 106 ? -7.961 2.037 18.609 1 88.5 106 GLU A N 1
ATOM 887 C CA . GLU A 1 106 ? -9.281 1.428 18.5 1 88.5 106 GLU A CA 1
ATOM 888 C C . GLU A 1 106 ? -10.172 1.819 19.672 1 88.5 106 GLU A C 1
ATOM 890 O O . GLU A 1 106 ? -11.148 1.136 19.984 1 88.5 106 GLU A O 1
ATOM 895 N N . THR A 1 107 ? -9.781 2.908 20.266 1 86.12 107 THR A N 1
ATOM 896 C CA . THR A 1 107 ? -10.586 3.404 21.375 1 86.12 107 THR A CA 1
ATOM 897 C C . THR A 1 107 ? -11.875 4.043 20.859 1 86.12 107 THR A C 1
ATOM 899 O O . THR A 1 107 ? -12.008 4.312 19.672 1 86.12 107 THR A O 1
ATOM 902 N N . GLU A 1 108 ? -12.875 4.199 21.656 1 82.62 108 GLU A N 1
ATOM 903 C CA . GLU A 1 108 ? -14.188 4.719 21.281 1 82.62 108 GLU A CA 1
ATOM 904 C C . GLU A 1 108 ? -14.094 6.172 20.812 1 82.62 108 GLU A C 1
ATOM 906 O O . GLU A 1 108 ? -14.906 6.621 20 1 82.62 108 GLU A O 1
ATOM 911 N N . THR A 1 109 ? -13.078 6.828 21.188 1 82.38 109 THR A N 1
ATOM 912 C CA . THR A 1 109 ? -12.953 8.242 20.844 1 82.38 109 THR A CA 1
ATOM 913 C C . THR A 1 109 ? -12.156 8.414 19.547 1 82.38 109 THR A C 1
ATOM 915 O O . THR A 1 109 ? -12.055 9.523 19.031 1 82.38 109 THR A O 1
ATOM 918 N N . SER A 1 110 ? -11.734 7.305 19.078 1 84.75 110 SER A N 1
ATOM 919 C CA . SER A 1 110 ? -10.922 7.383 17.859 1 84.75 110 SER A CA 1
ATOM 920 C C . SER A 1 110 ? -11.789 7.637 16.625 1 84.75 110 SER A C 1
ATOM 922 O O . SER A 1 110 ? -12.922 7.145 16.547 1 84.75 110 SER A O 1
ATOM 924 N N . GLU A 1 111 ? -11.312 8.43 15.742 1 82 111 GLU A N 1
ATOM 925 C CA . GLU A 1 111 ? -12.023 8.727 14.508 1 82 111 GLU A CA 1
ATOM 926 C C . GLU A 1 111 ? -11.938 7.555 13.523 1 82 111 GLU A C 1
ATOM 928 O O . GLU A 1 111 ? -12.773 7.426 12.633 1 82 111 GLU A O 1
ATOM 933 N N . ASN A 1 112 ? -10.977 6.762 13.727 1 85.88 112 ASN A N 1
ATOM 934 C CA . ASN A 1 112 ? -10.766 5.59 12.883 1 85.88 112 ASN A CA 1
ATOM 935 C C . ASN A 1 112 ? -10.305 4.387 13.695 1 85.88 112 ASN A C 1
ATOM 937 O O . ASN A 1 112 ? -9.125 4.277 14.031 1 85.88 112 ASN A O 1
ATOM 941 N N . ARG A 1 113 ? -11.188 3.508 13.922 1 89.31 113 ARG A N 1
ATOM 942 C CA . ARG A 1 113 ? -10.891 2.365 14.781 1 89.31 113 ARG A CA 1
ATOM 943 C C . ARG A 1 113 ? -10.43 1.167 13.961 1 89.31 113 ARG A C 1
ATOM 945 O O . ARG A 1 113 ? -10.398 0.04 14.461 1 89.31 113 ARG A O 1
ATOM 952 N N . GLY A 1 114 ? -10.148 1.387 12.664 1 90.44 114 GLY A N 1
ATOM 953 C CA . GLY A 1 114 ? -9.711 0.302 11.805 1 90.44 114 GLY A CA 1
ATOM 954 C C . GLY A 1 114 ? -10.789 -0.172 10.844 1 90.44 114 GLY A C 1
ATOM 955 O O . GLY A 1 114 ? -11.953 0.201 10.977 1 90.44 114 GLY A O 1
ATOM 956 N N . ASN A 1 115 ? -10.453 -1.005 9.906 1 93.44 115 ASN A N 1
ATOM 957 C CA . ASN A 1 115 ? -11.398 -1.453 8.883 1 93.44 115 ASN A CA 1
ATOM 958 C C . ASN A 1 115 ? -12.445 -2.396 9.461 1 93.44 115 ASN A C 1
ATOM 960 O O . ASN A 1 115 ? -13.617 -2.328 9.094 1 93.44 115 ASN A O 1
ATOM 964 N N . PHE A 1 116 ? -12.023 -3.227 10.414 1 95.06 116 PHE A N 1
ATOM 965 C CA . PHE A 1 116 ? -12.914 -4.258 10.922 1 95.06 116 PHE A CA 1
ATOM 966 C C . PHE A 1 116 ? -13.984 -3.65 11.828 1 95.06 116 PHE A C 1
ATOM 968 O O . PHE A 1 116 ? -15.18 -3.846 11.609 1 95.06 116 PHE A O 1
ATOM 975 N N . LEU A 1 117 ? -13.555 -2.904 12.82 1 94.44 117 LEU A N 1
ATOM 976 C CA . LEU A 1 117 ? -14.5 -2.332 13.773 1 94.44 117 LEU A CA 1
ATOM 977 C C . LEU A 1 117 ? -15.414 -1.32 13.086 1 94.44 117 LEU A C 1
ATOM 979 O O . LEU A 1 117 ? -16.609 -1.243 13.398 1 94.44 117 LEU A O 1
ATOM 983 N N . ASP A 1 118 ? -14.859 -0.543 12.164 1 93.88 118 ASP A N 1
ATOM 984 C CA . ASP A 1 118 ? -15.688 0.427 11.445 1 93.88 118 ASP A CA 1
ATOM 985 C C . ASP A 1 118 ? -16.688 -0.272 10.523 1 93.88 118 ASP A C 1
ATOM 987 O O . ASP A 1 118 ? -17.797 0.219 10.312 1 93.88 118 ASP A O 1
ATOM 991 N N . LEU A 1 119 ? -16.297 -1.368 9.93 1 95.38 119 LEU A N 1
ATOM 992 C CA . LEU A 1 119 ? -17.219 -2.154 9.117 1 95.38 119 LEU A CA 1
ATOM 993 C C . LEU A 1 119 ? -18.344 -2.725 9.977 1 95.38 119 LEU A C 1
ATOM 995 O O . LEU A 1 119 ? -19.5 -2.748 9.547 1 95.38 119 LEU A O 1
ATOM 999 N N . CYS A 1 120 ? -17.969 -3.182 11.188 1 94.88 120 CYS A N 1
ATOM 1000 C CA . CYS A 1 120 ? -18.984 -3.682 12.109 1 94.88 120 CYS A CA 1
ATOM 1001 C C . CYS A 1 120 ? -19.984 -2.586 12.469 1 94.88 120 CYS A C 1
ATOM 1003 O O . CYS A 1 120 ? -21.188 -2.836 12.539 1 94.88 120 CYS A O 1
ATOM 1005 N N . SER A 1 121 ? -19.422 -1.39 12.688 1 93 121 SER A N 1
ATOM 1006 C CA . SER A 1 121 ? -20.297 -0.268 13.016 1 93 121 SER A CA 1
ATOM 1007 C C . SER A 1 121 ? -21.234 0.064 11.859 1 93 121 SER A C 1
ATOM 1009 O O . SER A 1 121 ? -22.391 0.442 12.078 1 93 121 SER A O 1
ATOM 1011 N N . LEU A 1 122 ? -20.75 -0.05 10.672 1 93.31 122 LEU A N 1
ATOM 1012 C CA . LEU A 1 122 ? -21.578 0.191 9.492 1 93.31 122 LEU A CA 1
ATOM 1013 C C . LEU A 1 122 ? -22.703 -0.832 9.391 1 93.31 122 LEU A C 1
ATOM 1015 O O . LEU A 1 122 ? -23.844 -0.475 9.102 1 93.31 122 LEU A O 1
ATOM 1019 N N . PHE A 1 123 ? -22.344 -2.072 9.625 1 93.38 123 PHE A N 1
ATOM 1020 C CA . PHE A 1 123 ? -23.328 -3.135 9.586 1 93.38 123 PHE A CA 1
ATOM 1021 C C . PHE A 1 123 ? -24.359 -2.949 10.703 1 93.38 123 PHE A C 1
ATOM 1023 O O . PHE A 1 123 ? -25.547 -3.234 10.508 1 93.38 123 PHE A O 1
ATOM 1030 N N . ALA A 1 124 ? -23.922 -2.48 11.797 1 93.06 124 ALA A N 1
ATOM 1031 C CA . ALA A 1 124 ? -24.781 -2.271 12.953 1 93.06 124 ALA A CA 1
ATOM 1032 C C . ALA A 1 124 ? -25.812 -1.18 12.68 1 93.06 124 ALA A C 1
ATOM 1034 O O . ALA A 1 124 ? -26.922 -1.213 13.227 1 93.06 124 ALA A O 1
ATOM 1035 N N . LYS A 1 125 ? -25.469 -0.238 11.836 1 91.31 125 LYS A N 1
ATOM 1036 C CA . LYS A 1 125 ? -26.375 0.861 11.508 1 91.31 125 LYS A CA 1
ATOM 1037 C C . LYS A 1 125 ? -27.656 0.343 10.875 1 91.31 125 LYS A C 1
ATOM 1039 O O . LYS A 1 125 ? -28.719 0.941 11.047 1 91.31 125 LYS A O 1
ATOM 1044 N N . TYR A 1 126 ? -27.625 -0.773 10.164 1 90.88 126 TYR A N 1
ATOM 1045 C CA . TYR A 1 126 ? -28.781 -1.242 9.406 1 90.88 126 TYR A CA 1
ATOM 1046 C C . TYR A 1 126 ? -29.312 -2.547 9.984 1 90.88 126 TYR A C 1
ATOM 1048 O O . TYR A 1 126 ? -30.219 -3.156 9.414 1 90.88 126 TYR A O 1
ATOM 1056 N N . ASP A 1 127 ? -28.703 -3.078 11.055 1 91.12 127 ASP A N 1
ATOM 1057 C CA . ASP A 1 127 ? -29.125 -4.289 11.75 1 91.12 127 ASP A CA 1
ATOM 1058 C C . ASP A 1 127 ? -29.156 -4.07 13.258 1 91.12 127 ASP A C 1
ATOM 1060 O O . ASP A 1 127 ? -28.141 -4.199 13.93 1 91.12 127 ASP A O 1
ATOM 1064 N N . GLU A 1 128 ? -30.312 -3.945 13.773 1 89.94 128 GLU A N 1
ATOM 1065 C CA . GLU A 1 128 ? -30.5 -3.602 15.18 1 89.94 128 GLU A CA 1
ATOM 1066 C C . GLU A 1 128 ? -30 -4.723 16.094 1 89.94 128 GLU A C 1
ATOM 1068 O O . GLU A 1 128 ? -29.391 -4.461 17.125 1 89.94 128 GLU A O 1
ATOM 1073 N N . GLN A 1 129 ? -30.359 -5.941 15.688 1 88.56 129 GLN A N 1
ATOM 1074 C CA . GLN A 1 129 ? -29.922 -7.07 16.5 1 88.56 129 GLN A CA 1
ATOM 1075 C C . GLN A 1 129 ? -28.406 -7.168 16.547 1 88.56 129 GLN A C 1
ATOM 1077 O O . GLN A 1 129 ? -27.828 -7.477 17.594 1 88.56 129 GLN A O 1
ATOM 1082 N N . PHE A 1 130 ? -27.812 -6.91 15.461 1 92.75 130 PHE A N 1
ATOM 1083 C CA . PHE A 1 130 ? -26.359 -6.914 15.375 1 92.75 130 PHE A CA 1
ATOM 1084 C C . PHE A 1 130 ? -25.766 -5.805 16.234 1 92.75 130 PHE A C 1
ATOM 1086 O O . PHE A 1 130 ? -24.766 -6.016 16.922 1 92.75 130 PHE A O 1
ATOM 1093 N N . GLU A 1 131 ? -26.375 -4.645 16.312 1 92.62 131 GLU A N 1
ATOM 1094 C CA . GLU A 1 131 ? -25.906 -3.49 17.078 1 92.62 131 GLU A CA 1
ATOM 1095 C C . GLU A 1 131 ? -25.922 -3.766 18.578 1 92.62 131 GLU A C 1
ATOM 1097 O O . GLU A 1 131 ? -24.984 -3.418 19.297 1 92.62 131 GLU A O 1
ATOM 1102 N N . GLN A 1 132 ? -27 -4.395 18.953 1 89.94 132 GLN A N 1
ATOM 1103 C CA . GLN A 1 132 ? -27.156 -4.699 20.375 1 89.94 132 GLN A CA 1
ATOM 1104 C C . GLN A 1 132 ? -26.047 -5.637 20.859 1 89.94 132 GLN A C 1
ATOM 1106 O O . GLN A 1 132 ? -25.5 -5.453 21.938 1 89.94 132 GLN A O 1
ATOM 1111 N N . LYS A 1 133 ? -25.781 -6.562 20.094 1 88.81 133 LYS A N 1
ATOM 1112 C CA . LYS A 1 133 ? -24.766 -7.539 20.469 1 88.81 133 LYS A CA 1
ATOM 1113 C C . LYS A 1 133 ? -23.375 -6.953 20.359 1 88.81 133 LYS A C 1
ATOM 1115 O O . LYS A 1 133 ? -22.469 -7.312 21.125 1 88.81 133 LYS A O 1
ATOM 1120 N N . LEU A 1 134 ? -23.125 -6.117 19.359 1 91.38 134 LEU A N 1
ATOM 1121 C CA . LEU A 1 134 ? -21.828 -5.492 19.156 1 91.38 134 LEU A CA 1
ATOM 1122 C C . LEU A 1 134 ? -21.406 -4.688 20.375 1 91.38 134 LEU A C 1
ATOM 1124 O O . LEU A 1 134 ? -20.219 -4.656 20.734 1 91.38 134 LEU A O 1
ATOM 1128 N N . HIS A 1 135 ? -22.328 -4.023 20.953 1 86.62 135 HIS A N 1
ATOM 1129 C CA . HIS A 1 135 ? -22.047 -3.168 22.109 1 86.62 135 HIS A CA 1
ATOM 1130 C C . HIS A 1 135 ? -22.188 -3.93 23.422 1 86.62 135 HIS A C 1
ATOM 1132 O O . HIS A 1 135 ? -21.953 -3.375 24.5 1 86.62 135 HIS A O 1
ATOM 1138 N N . GLY A 1 136 ? -22.422 -5.234 23.266 1 82.69 136 GLY A N 1
ATOM 1139 C CA . GLY A 1 136 ? -22.578 -6.055 24.453 1 82.69 136 GLY A CA 1
ATOM 1140 C C . GLY A 1 136 ? -21.297 -6.734 24.891 1 82.69 136 GLY A C 1
ATOM 1141 O O . GLY A 1 136 ? -20.219 -6.41 24.391 1 82.69 136 GLY A O 1
ATOM 1142 N N . THR A 1 137 ? -21.391 -7.617 25.797 1 78.94 137 THR A N 1
ATOM 1143 C CA . THR A 1 137 ? -20.234 -8.305 26.375 1 78.94 137 THR A CA 1
ATOM 1144 C C . THR A 1 137 ? -19.719 -9.383 25.422 1 78.94 137 THR A C 1
ATOM 1146 O O . THR A 1 137 ? -18.516 -9.648 25.359 1 78.94 137 THR A O 1
ATOM 1149 N N . PHE A 1 138 ? -20.703 -9.922 24.719 1 78.31 138 PHE A N 1
ATOM 1150 C CA . PHE A 1 138 ? -20.344 -10.945 23.75 1 78.31 138 PHE A CA 1
ATOM 1151 C C . PHE A 1 138 ? -20.094 -10.328 22.375 1 78.31 138 PHE A C 1
ATOM 1153 O O . PHE A 1 138 ? -20.922 -10.477 21.484 1 78.31 138 PHE A O 1
ATOM 1160 N N . ASN A 1 139 ? -19.125 -9.641 22.047 1 83.25 139 ASN A N 1
ATOM 1161 C CA . ASN A 1 139 ? -19.016 -8.922 20.781 1 83.25 139 ASN A CA 1
ATOM 1162 C C . ASN A 1 139 ? -18 -9.578 19.844 1 83.25 139 ASN A C 1
ATOM 1164 O O . ASN A 1 139 ? -18 -9.312 18.641 1 83.25 139 ASN A O 1
ATOM 1168 N N . LEU A 1 140 ? -17.125 -10.555 20.312 1 86.31 140 LEU A N 1
ATOM 1169 C CA . LEU A 1 140 ? -16.203 -11.328 19.484 1 86.31 140 LEU A CA 1
ATOM 1170 C C . LEU A 1 140 ? -15.312 -10.414 18.656 1 86.31 140 LEU A C 1
ATOM 1172 O O . LEU A 1 140 ? -14.977 -10.727 17.516 1 86.31 140 LEU A O 1
ATOM 1176 N N . THR A 1 141 ? -14.984 -9.188 19.109 1 90 141 THR A N 1
ATOM 1177 C CA . THR A 1 141 ? -14.227 -8.219 18.328 1 90 141 THR A CA 1
ATOM 1178 C C . THR A 1 141 ? -12.781 -8.141 18.812 1 90 141 THR A C 1
ATOM 1180 O O . THR A 1 141 ? -11.953 -7.445 18.219 1 90 141 THR A O 1
ATOM 1183 N N . SER A 1 142 ? -12.484 -8.922 19.797 1 89.62 142 SER A N 1
ATOM 1184 C CA . SER A 1 142 ? -11.141 -8.852 20.359 1 89.62 142 SER A CA 1
ATOM 1185 C C . SER A 1 142 ? -10.102 -9.391 19.391 1 89.62 142 SER A C 1
ATOM 1187 O O . SER A 1 142 ? -10.43 -10.18 18.5 1 89.62 142 SER A O 1
ATOM 1189 N N . HIS A 1 143 ? -8.875 -8.992 19.562 1 91.06 143 HIS A N 1
ATOM 1190 C CA . HIS A 1 143 ? -7.773 -9.367 18.672 1 91.06 143 HIS A CA 1
ATOM 1191 C C . HIS A 1 143 ? -7.516 -10.867 18.719 1 91.06 143 HIS A C 1
ATOM 1193 O O . HIS A 1 143 ? -7.215 -11.484 17.703 1 91.06 143 HIS A O 1
ATOM 1199 N N . GLU A 1 144 ? -7.613 -11.414 19.828 1 90.94 144 GLU A N 1
ATOM 1200 C CA . GLU A 1 144 ? -7.359 -12.844 20 1 90.94 144 GLU A CA 1
ATOM 1201 C C . GLU A 1 144 ? -8.406 -13.688 19.281 1 90.94 144 GLU A C 1
ATOM 1203 O O . GLU A 1 144 ? -8.07 -14.688 18.641 1 90.94 144 GLU A O 1
ATOM 1208 N N . ILE A 1 145 ? -9.664 -13.25 19.438 1 90.75 145 ILE A N 1
ATOM 1209 C CA . ILE A 1 145 ? -10.742 -13.984 18.797 1 90.75 145 ILE A CA 1
ATOM 1210 C C . ILE A 1 145 ? -10.609 -13.875 17.281 1 90.75 145 ILE A C 1
ATOM 1212 O O . ILE A 1 145 ? -10.836 -14.844 16.547 1 90.75 145 ILE A O 1
ATOM 1216 N N . GLN A 1 146 ? -10.266 -12.68 16.812 1 92.75 146 GLN A N 1
ATOM 1217 C CA . GLN A 1 146 ? -10.055 -12.5 15.375 1 92.75 146 GLN A CA 1
ATOM 1218 C C . GLN A 1 146 ? -9.008 -13.477 14.852 1 92.75 146 GLN A C 1
ATOM 1220 O O . GLN A 1 146 ? -9.227 -14.133 13.828 1 92.75 146 GLN A O 1
ATOM 1225 N N . ASN A 1 147 ? -7.891 -13.562 15.539 1 93.69 147 ASN A N 1
ATOM 1226 C CA . ASN A 1 147 ? -6.812 -14.453 15.125 1 93.69 147 ASN A CA 1
ATOM 1227 C C . ASN A 1 147 ? -7.254 -15.914 15.164 1 93.69 147 ASN A C 1
ATOM 1229 O O . ASN A 1 147 ? -6.922 -16.688 14.266 1 93.69 147 ASN A O 1
ATOM 1233 N N . GLU A 1 148 ? -7.926 -16.219 16.172 1 93.31 148 GLU A N 1
ATOM 1234 C CA . GLU A 1 148 ? -8.383 -17.609 16.297 1 93.31 148 GLU A CA 1
ATOM 1235 C C . GLU A 1 148 ? -9.312 -17.984 15.141 1 93.31 148 GLU A C 1
ATOM 1237 O O . GLU A 1 148 ? -9.195 -19.078 14.586 1 93.31 148 GLU A O 1
ATOM 1242 N N . LEU A 1 149 ? -10.234 -17.109 14.883 1 93.81 149 LEU A N 1
ATOM 1243 C CA . LEU A 1 149 ? -11.141 -17.375 13.773 1 93.81 149 LEU A CA 1
ATOM 1244 C C . LEU A 1 149 ? -10.375 -17.5 12.461 1 93.81 149 LEU A C 1
ATOM 1246 O O . LEU A 1 149 ? -10.664 -18.375 11.641 1 93.81 149 LEU A O 1
ATOM 1250 N N . LEU A 1 150 ? -9.375 -16.641 12.25 1 94.94 150 LEU A N 1
ATOM 1251 C CA . LEU A 1 150 ? -8.562 -16.688 11.039 1 94.94 150 LEU A CA 1
ATOM 1252 C C . LEU A 1 150 ? -7.805 -18 10.938 1 94.94 150 LEU A C 1
ATOM 1254 O O . LEU A 1 150 ? -7.707 -18.578 9.852 1 94.94 150 LEU A O 1
ATOM 1258 N N . TYR A 1 151 ? -7.258 -18.453 12.039 1 95.75 151 TYR A N 1
ATOM 1259 C CA . TYR A 1 151 ? -6.5 -19.703 12.055 1 95.75 151 TYR A CA 1
ATOM 1260 C C . TYR A 1 151 ? -7.402 -20.891 11.734 1 95.75 151 TYR A C 1
ATOM 1262 O O . TYR A 1 151 ? -6.988 -21.812 11.039 1 95.75 151 TYR A O 1
ATOM 1270 N N . ILE A 1 152 ? -8.617 -20.781 12.25 1 95.38 152 ILE A N 1
ATOM 1271 C CA . ILE A 1 152 ? -9.57 -21.859 11.992 1 95.38 152 ILE A CA 1
ATOM 1272 C C . ILE A 1 152 ? -9.867 -21.938 10.492 1 95.38 152 ILE A C 1
ATOM 1274 O O . ILE A 1 152 ? -9.875 -23.031 9.914 1 95.38 152 ILE A O 1
ATOM 1278 N N . VAL A 1 153 ? -10.133 -20.812 9.906 1 96.44 153 VAL A N 1
ATOM 1279 C CA . VAL A 1 153 ? -10.469 -20.797 8.484 1 96.44 153 VAL A CA 1
ATOM 1280 C C . VAL A 1 153 ? -9.266 -21.25 7.664 1 96.44 153 VAL A C 1
ATOM 1282 O O . VAL A 1 153 ? -9.414 -22.016 6.699 1 96.44 153 VAL A O 1
ATOM 1285 N N . ALA A 1 154 ? -8.055 -20.75 7.984 1 96.75 154 ALA A N 1
ATOM 1286 C CA . ALA A 1 154 ? -6.844 -21.172 7.281 1 96.75 154 ALA A CA 1
ATOM 1287 C C . ALA A 1 154 ? -6.648 -22.672 7.359 1 96.75 154 ALA A C 1
ATOM 1289 O O . ALA A 1 154 ? -6.297 -23.312 6.363 1 96.75 154 ALA A O 1
ATOM 1290 N N . ASP A 1 155 ? -6.902 -23.172 8.508 1 95.69 155 ASP A N 1
ATOM 1291 C CA . ASP A 1 155 ? -6.773 -24.609 8.703 1 95.69 155 ASP A CA 1
ATOM 1292 C C . ASP A 1 155 ? -7.773 -25.375 7.836 1 95.69 155 ASP A C 1
ATOM 1294 O O . ASP A 1 155 ? -7.461 -26.453 7.32 1 95.69 155 ASP A O 1
ATOM 1298 N N . LEU A 1 156 ? -8.984 -24.891 7.781 1 95.62 156 LEU A N 1
ATOM 1299 C CA . LEU A 1 156 ? -10.008 -25.531 6.957 1 95.62 156 LEU A CA 1
ATOM 1300 C C . LEU A 1 156 ? -9.594 -25.531 5.488 1 95.62 156 LEU A C 1
ATOM 1302 O O . LEU A 1 156 ? -9.836 -26.5 4.773 1 95.62 156 LEU A O 1
ATOM 1306 N N . VAL A 1 157 ? -9.023 -24.422 5 1 96.75 157 VAL A N 1
ATOM 1307 C CA . VAL A 1 157 ? -8.555 -24.344 3.625 1 96.75 157 VAL A CA 1
ATOM 1308 C C . VAL A 1 157 ? -7.441 -25.359 3.396 1 96.75 157 VAL A C 1
ATOM 1310 O O . VAL A 1 157 ? -7.449 -26.078 2.393 1 96.75 157 VAL A O 1
ATOM 1313 N N . LEU A 1 158 ? -6.484 -25.469 4.32 1 97.25 158 LEU A N 1
ATOM 1314 C CA . LEU A 1 158 ? -5.371 -26.406 4.203 1 97.25 158 LEU A CA 1
ATOM 1315 C C . LEU A 1 158 ? -5.871 -27.844 4.238 1 97.25 158 LEU A C 1
ATOM 1317 O O . LEU A 1 158 ? -5.355 -28.703 3.518 1 97.25 158 LEU A O 1
ATOM 1321 N N . LYS A 1 159 ? -6.863 -28.062 5.062 1 95.56 159 LYS A N 1
ATOM 1322 C CA . LYS A 1 159 ? -7.449 -29.406 5.121 1 95.56 159 LYS A CA 1
ATOM 1323 C C . LYS A 1 159 ? -8.117 -29.781 3.799 1 95.56 159 LYS A C 1
ATOM 1325 O O . LYS A 1 159 ? -8.047 -30.922 3.363 1 95.56 159 LYS A O 1
ATOM 1330 N N . HIS A 1 160 ? -8.773 -28.797 3.244 1 95.56 160 HIS A N 1
ATOM 1331 C CA . HIS A 1 160 ? -9.391 -29.016 1.942 1 95.56 160 HIS A CA 1
ATOM 1332 C C . HIS A 1 160 ? -8.344 -29.375 0.892 1 95.56 160 HIS A C 1
ATOM 1334 O O . HIS A 1 160 ? -8.539 -30.312 0.114 1 95.56 160 HIS A O 1
ATOM 1340 N N . ILE A 1 161 ? -7.242 -28.719 0.849 1 96 161 ILE A N 1
ATOM 1341 C CA . ILE A 1 161 ? -6.168 -28.984 -0.104 1 96 161 ILE A CA 1
ATOM 1342 C C . ILE A 1 161 ? -5.543 -30.344 0.185 1 96 161 ILE A C 1
ATOM 1344 O O . ILE A 1 161 ? -5.258 -31.109 -0.738 1 96 161 ILE A O 1
ATOM 1348 N N . ALA A 1 162 ? -5.34 -30.641 1.45 1 96.62 162 ALA A N 1
ATOM 1349 C CA . ALA A 1 162 ? -4.77 -31.922 1.849 1 96.62 162 ALA A CA 1
ATOM 1350 C C . ALA A 1 162 ? -5.652 -33.094 1.391 1 96.62 162 ALA A C 1
ATOM 1352 O O . ALA A 1 162 ? -5.148 -34.125 0.969 1 96.62 162 ALA A O 1
ATOM 1353 N N . GLU A 1 163 ? -6.938 -32.844 1.484 1 95.06 163 GLU A N 1
ATOM 1354 C CA . GLU A 1 163 ? -7.875 -33.875 1.05 1 95.06 163 GLU A CA 1
ATOM 1355 C C . GLU A 1 163 ? -7.805 -34.062 -0.461 1 95.06 163 GLU A C 1
ATOM 1357 O O . GLU A 1 163 ? -7.887 -35.219 -0.941 1 95.06 163 GLU A O 1
ATOM 1362 N N . GLU A 1 164 ? -7.664 -33.062 -1.176 1 94.88 164 GLU A N 1
ATOM 1363 C CA . GLU A 1 164 ? -7.523 -33.188 -2.625 1 94.88 164 GLU A CA 1
ATOM 1364 C C . GLU A 1 164 ? -6.242 -33.906 -3.002 1 94.88 164 GLU A C 1
ATOM 1366 O O . GLU A 1 164 ? -6.238 -34.719 -3.926 1 94.88 164 GLU A O 1
ATOM 1371 N N . VAL A 1 165 ? -5.18 -33.656 -2.32 1 95.56 165 VAL A N 1
ATOM 1372 C CA . VAL A 1 165 ? -3.902 -34.344 -2.572 1 95.56 165 VAL A CA 1
ATOM 1373 C C . VAL A 1 165 ? -3.996 -35.812 -2.189 1 95.56 165 VAL A C 1
ATOM 1375 O O . VAL A 1 165 ? -3.443 -36.656 -2.875 1 95.56 165 VAL A O 1
ATOM 1378 N N . ARG A 1 166 ? -4.711 -36.031 -1.111 1 94 166 ARG A N 1
ATOM 1379 C CA . ARG A 1 166 ? -4.906 -37.406 -0.67 1 94 166 ARG A CA 1
ATOM 1380 C C . ARG A 1 166 ? -5.66 -38.219 -1.721 1 94 166 ARG A C 1
ATOM 1382 O O . ARG A 1 166 ? -5.32 -39.375 -1.979 1 94 166 ARG A O 1
ATOM 1389 N N . ASN A 1 167 ? -6.629 -37.594 -2.312 1 92.56 167 ASN A N 1
ATOM 1390 C CA . ASN A 1 167 ? -7.418 -38.281 -3.34 1 92.56 167 ASN A CA 1
ATOM 1391 C C . ASN A 1 167 ? -6.582 -38.562 -4.582 1 92.56 167 ASN A C 1
ATOM 1393 O O . ASN A 1 167 ? -6.82 -39.562 -5.262 1 92.56 167 ASN A O 1
ATOM 1397 N N . VAL A 1 168 ? -5.605 -37.812 -4.898 1 93 168 VAL A N 1
ATOM 1398 C CA . VAL A 1 168 ? -4.75 -38 -6.066 1 93 168 VAL A CA 1
ATOM 1399 C C . VAL A 1 168 ? -3.639 -39 -5.723 1 93 168 VAL A C 1
ATOM 1401 O O . VAL A 1 168 ? -3.301 -39.875 -6.535 1 93 168 VAL A O 1
ATOM 1404 N N . GLY A 1 169 ? -3.033 -38.844 -4.59 1 92.69 169 GLY A N 1
ATOM 1405 C CA . GLY A 1 169 ? -2.047 -39.781 -4.094 1 92.69 169 GLY A CA 1
ATOM 1406 C C . GLY A 1 169 ? -0.618 -39.312 -4.266 1 92.69 169 GLY A C 1
ATOM 1407 O O . GLY A 1 169 ? 0.32 -39.938 -3.771 1 92.69 169 GLY A O 1
ATOM 1408 N N . PHE A 1 170 ? -0.342 -38.344 -5.066 1 94.75 170 PHE A N 1
ATOM 1409 C CA . PHE A 1 170 ? 0.984 -37.75 -5.234 1 94.75 170 PHE A CA 1
ATOM 1410 C C . PHE A 1 170 ? 0.883 -36.281 -5.609 1 94.75 170 PHE A C 1
ATOM 1412 O O . PHE A 1 170 ? -0.191 -35.812 -5.977 1 94.75 170 PHE A O 1
ATOM 1419 N N . TYR A 1 171 ? 1.959 -35.469 -5.477 1 95.31 171 TYR A N 1
ATOM 1420 C CA . TYR A 1 171 ? 1.937 -34.031 -5.801 1 95.31 171 TYR A CA 1
ATOM 1421 C C . TYR A 1 171 ? 3.336 -33.531 -6.129 1 95.31 171 TYR A C 1
ATOM 1423 O O . TYR A 1 171 ? 4.32 -34.281 -5.977 1 95.31 171 TYR A O 1
ATOM 1431 N N . CYS A 1 172 ? 3.379 -32.406 -6.691 1 94.06 172 CYS A N 1
ATOM 1432 C CA . CYS A 1 172 ? 4.625 -31.703 -6.992 1 94.06 172 CYS A CA 1
ATOM 1433 C C . CYS A 1 172 ? 4.844 -30.547 -6.027 1 94.06 172 CYS A C 1
ATOM 1435 O O . CYS A 1 172 ? 3.898 -29.828 -5.684 1 94.06 172 CYS A O 1
ATOM 1437 N N . LEU A 1 173 ? 6.098 -30.406 -5.625 1 93.94 173 LEU A N 1
ATOM 1438 C CA . LEU A 1 173 ? 6.438 -29.359 -4.672 1 93.94 173 LEU A CA 1
ATOM 1439 C C . LEU A 1 173 ? 7.043 -28.156 -5.383 1 93.94 173 LEU A C 1
ATOM 1441 O O . LEU A 1 173 ? 7.957 -28.297 -6.195 1 93.94 173 LEU A O 1
ATOM 1445 N N . ILE A 1 174 ? 6.504 -27.031 -5.141 1 92.44 174 ILE A N 1
ATOM 1446 C CA . ILE A 1 174 ? 6.996 -25.766 -5.688 1 92.44 174 ILE A CA 1
ATOM 1447 C C . ILE A 1 174 ? 7.363 -24.828 -4.547 1 92.44 174 ILE A C 1
ATOM 1449 O O . ILE A 1 174 ? 6.566 -24.609 -3.631 1 92.44 174 ILE A O 1
ATOM 1453 N N . ALA A 1 175 ? 8.508 -24.297 -4.531 1 91.94 175 ALA A N 1
ATOM 1454 C CA . ALA A 1 175 ? 8.922 -23.375 -3.467 1 91.94 175 ALA A CA 1
ATOM 1455 C C . ALA A 1 175 ? 9.852 -22.297 -4 1 91.94 175 ALA A C 1
ATOM 1457 O O . ALA A 1 175 ? 10.57 -22.516 -4.98 1 91.94 175 ALA A O 1
ATOM 1458 N N . ASP A 1 176 ? 9.758 -21.172 -3.467 1 88.62 176 ASP A N 1
ATOM 1459 C CA . ASP A 1 176 ? 10.617 -20.031 -3.793 1 88.62 176 ASP A CA 1
ATOM 1460 C C . ASP A 1 176 ? 10.773 -19.094 -2.594 1 88.62 176 ASP A C 1
ATOM 1462 O O . ASP A 1 176 ? 9.914 -19.062 -1.708 1 88.62 176 ASP A O 1
ATOM 1466 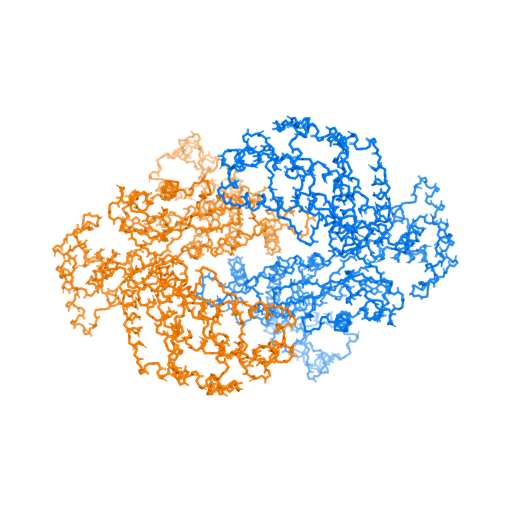N N . GLU A 1 177 ? 11.898 -18.453 -2.602 1 89.12 177 GLU A N 1
ATOM 1467 C CA . GLU A 1 177 ? 12.156 -17.484 -1.528 1 89.12 177 GLU A CA 1
ATOM 1468 C C . GLU A 1 177 ? 11.898 -16.062 -1.995 1 89.12 177 GLU A C 1
ATOM 1470 O O . GLU A 1 177 ? 12.156 -15.727 -3.154 1 89.12 177 GLU A O 1
ATOM 1475 N N . GLY A 1 178 ? 11.344 -15.266 -1.147 1 86.31 178 GLY A N 1
ATOM 1476 C CA . GLY A 1 178 ? 11.109 -13.859 -1.437 1 86.31 178 GLY A CA 1
ATOM 1477 C C . GLY A 1 178 ? 11.438 -12.945 -0.27 1 86.31 178 GLY A C 1
ATOM 1478 O O . GLY A 1 178 ? 11.242 -13.312 0.889 1 86.31 178 GLY A O 1
ATOM 1479 N N . HIS A 1 179 ? 11.844 -11.766 -0.613 1 86.12 179 HIS A N 1
ATOM 1480 C CA . HIS A 1 179 ? 12.219 -10.773 0.389 1 86.12 179 HIS A CA 1
ATOM 1481 C C . HIS A 1 179 ? 11.023 -9.922 0.796 1 86.12 179 HIS A C 1
ATOM 1483 O O . HIS A 1 179 ? 10.25 -9.492 -0.056 1 86.12 179 HIS A O 1
ATOM 1489 N N . SER A 1 180 ? 10.828 -9.797 2.012 1 83.88 180 SER A N 1
ATOM 1490 C CA . SER A 1 180 ? 9.805 -8.914 2.574 1 83.88 180 SER A CA 1
ATOM 1491 C C . SER A 1 180 ? 10.391 -8.008 3.65 1 83.88 180 SER A C 1
ATOM 1493 O O . SER A 1 180 ? 10.453 -8.383 4.82 1 83.88 180 SER A O 1
ATOM 1495 N N . PHE A 1 181 ? 10.695 -6.789 3.273 1 80.06 181 PHE A N 1
ATOM 1496 C CA . PHE A 1 181 ? 11.328 -5.832 4.176 1 80.06 181 PHE A CA 1
ATOM 1497 C C . PHE A 1 181 ? 12.562 -6.441 4.828 1 80.06 181 PHE A C 1
ATOM 1499 O O . PHE A 1 181 ? 13.547 -6.734 4.145 1 80.06 181 PHE A O 1
ATOM 1506 N N . LYS A 1 182 ? 12.461 -6.844 6.113 1 79.69 182 LYS A N 1
ATOM 1507 C CA . LYS A 1 182 ? 13.641 -7.32 6.824 1 79.69 182 LYS A CA 1
ATOM 1508 C C . LYS A 1 182 ? 13.594 -8.828 7.016 1 79.69 182 LYS A C 1
ATOM 1510 O O . LYS A 1 182 ? 14.367 -9.391 7.801 1 79.69 182 LYS A O 1
ATOM 1515 N N . GLN A 1 183 ? 12.68 -9.461 6.266 1 85.81 183 GLN A N 1
ATOM 1516 C CA . GLN A 1 183 ? 12.508 -10.906 6.414 1 85.81 183 GLN A CA 1
ATOM 1517 C C . GLN A 1 183 ? 12.547 -11.602 5.059 1 85.81 183 GLN A C 1
ATOM 1519 O O . GLN A 1 183 ? 12.336 -10.977 4.02 1 85.81 183 GLN A O 1
ATOM 1524 N N . GLU A 1 184 ? 12.953 -12.812 5.113 1 89.06 184 GLU A N 1
ATOM 1525 C CA . GLU A 1 184 ? 12.875 -13.703 3.961 1 89.06 184 GLU A CA 1
ATOM 1526 C C . GLU A 1 184 ? 11.805 -14.773 4.16 1 89.06 184 GLU A C 1
ATOM 1528 O O . GLU A 1 184 ? 11.797 -15.469 5.18 1 89.06 184 GLU A O 1
ATOM 1533 N N . GLN A 1 185 ? 10.922 -14.766 3.227 1 91.69 185 GLN A N 1
ATOM 1534 C CA . GLN A 1 185 ? 9.805 -15.703 3.35 1 91.69 185 GLN A CA 1
ATOM 1535 C C . GLN A 1 185 ? 9.875 -16.781 2.275 1 91.69 185 GLN A C 1
ATOM 1537 O O . GLN A 1 185 ? 10.164 -16.5 1.113 1 91.69 185 GLN A O 1
ATOM 1542 N N . LEU A 1 186 ? 9.734 -18.016 2.723 1 93.44 186 LEU A N 1
ATOM 1543 C CA . LEU A 1 186 ? 9.664 -19.156 1.819 1 93.44 186 LEU A CA 1
ATOM 1544 C C . LEU A 1 186 ? 8.211 -19.469 1.463 1 93.44 186 LEU A C 1
ATOM 1546 O O . LEU A 1 186 ? 7.391 -19.719 2.348 1 93.44 186 LEU A O 1
ATOM 1550 N N . SER A 1 187 ? 7.93 -19.344 0.177 1 95 187 SER A N 1
ATOM 1551 C CA . SER A 1 187 ? 6.598 -19.703 -0.306 1 95 187 SER A CA 1
ATOM 1552 C C . SER A 1 187 ? 6.523 -21.188 -0.669 1 95 187 SER A C 1
ATOM 1554 O O . SER A 1 187 ? 7.32 -21.672 -1.478 1 95 187 SER A O 1
ATOM 1556 N N . ILE A 1 188 ? 5.656 -21.922 -0.068 1 95.81 188 ILE A N 1
ATOM 1557 C CA . ILE A 1 188 ? 5.473 -23.344 -0.34 1 95.81 188 ILE A CA 1
ATOM 1558 C C . ILE A 1 188 ? 4.156 -23.562 -1.083 1 95.81 188 ILE A C 1
ATOM 1560 O O . ILE A 1 188 ? 3.086 -23.219 -0.576 1 95.81 188 ILE A O 1
ATOM 1564 N N . CYS A 1 189 ? 4.254 -24.109 -2.262 1 95.31 189 CYS A N 1
ATOM 1565 C CA . CYS A 1 189 ? 3.09 -24.391 -3.092 1 95.31 189 CYS A CA 1
ATOM 1566 C C . CYS A 1 189 ? 3.111 -25.844 -3.574 1 95.31 189 CYS A C 1
ATOM 1568 O O . CYS A 1 189 ? 4.152 -26.5 -3.533 1 95.31 189 CYS A O 1
ATOM 1570 N N . VAL A 1 190 ? 1.953 -26.312 -3.967 1 95.12 190 VAL A N 1
ATOM 1571 C CA . VAL A 1 190 ? 1.849 -27.688 -4.477 1 95.12 190 VAL A CA 1
ATOM 1572 C C . VAL A 1 190 ? 1.047 -27.688 -5.773 1 95.12 190 VAL A C 1
ATOM 1574 O O . VAL A 1 190 ? 0.213 -26.812 -6 1 95.12 190 VAL A O 1
ATOM 1577 N N . ARG A 1 191 ? 1.399 -28.578 -6.598 1 93 191 ARG A N 1
ATOM 1578 C CA . ARG A 1 191 ? 0.69 -28.797 -7.855 1 93 191 ARG A CA 1
ATOM 1579 C C . ARG A 1 191 ? 0.192 -30.234 -7.961 1 93 191 ARG A C 1
ATOM 1581 O O . ARG A 1 191 ? 0.931 -31.172 -7.668 1 93 191 ARG A O 1
ATOM 1588 N N . TYR A 1 192 ? -1.042 -30.422 -8.242 1 93.75 192 TYR A N 1
ATOM 1589 C CA . TYR A 1 192 ? -1.646 -31.734 -8.445 1 93.75 192 TYR A CA 1
ATOM 1590 C C . TYR A 1 192 ? -2.77 -31.656 -9.477 1 93.75 192 TYR A C 1
ATOM 1592 O O . TYR A 1 192 ? -3.178 -30.562 -9.883 1 93.75 192 TYR A O 1
ATOM 1600 N N . VAL A 1 193 ? -3.152 -32.812 -9.969 1 93.12 193 VAL A N 1
ATOM 1601 C CA . VAL A 1 193 ? -4.191 -32.906 -10.984 1 93.12 193 VAL A CA 1
ATOM 1602 C C . VAL A 1 193 ? -5.391 -33.656 -10.445 1 93.12 193 VAL A C 1
ATOM 1604 O O . VAL A 1 193 ? -5.262 -34.812 -10.023 1 93.12 193 VAL A O 1
ATOM 1607 N N . GLY A 1 194 ? -6.543 -32.969 -10.484 1 89.56 194 GLY A N 1
ATOM 1608 C CA . GLY A 1 194 ? -7.758 -33.562 -9.953 1 89.56 194 GLY A CA 1
ATOM 1609 C C . GLY A 1 194 ? -8.328 -34.656 -10.836 1 89.56 194 GLY A C 1
ATOM 1610 O O . GLY A 1 194 ? -7.711 -35.062 -11.828 1 89.56 194 GLY A O 1
ATOM 1611 N N . ALA A 1 195 ? -9.523 -35.156 -10.422 1 87.31 195 ALA A N 1
ATOM 1612 C CA . ALA A 1 195 ? -10.203 -36.25 -11.141 1 87.31 195 ALA A CA 1
ATOM 1613 C C . ALA A 1 195 ? -10.672 -35.781 -12.516 1 87.31 195 ALA A C 1
ATOM 1615 O O . ALA A 1 195 ? -10.844 -36.562 -13.43 1 87.31 195 ALA A O 1
ATOM 1616 N N . ASP A 1 196 ? -10.812 -34.531 -12.664 1 86 196 ASP A N 1
ATOM 1617 C CA . ASP A 1 196 ? -11.234 -33.938 -13.938 1 86 196 ASP A CA 1
ATOM 1618 C C . ASP A 1 196 ? -10.031 -33.625 -14.82 1 86 196 ASP A C 1
ATOM 1620 O O . ASP A 1 196 ? -10.18 -33 -15.883 1 86 196 ASP A O 1
ATOM 1624 N N . LEU A 1 197 ? -8.844 -34 -14.453 1 88.62 197 LEU A N 1
ATOM 1625 C CA . LEU A 1 197 ? -7.582 -33.844 -15.164 1 88.62 197 LEU A CA 1
ATOM 1626 C C . LEU A 1 197 ? -7.25 -32.344 -15.312 1 88.62 197 LEU A C 1
ATOM 1628 O O . LEU A 1 197 ? -6.52 -31.969 -16.234 1 88.62 197 LEU A O 1
ATOM 1632 N N . ASN A 1 198 ? -7.887 -31.562 -14.414 1 88.94 198 ASN A N 1
ATOM 1633 C CA . ASN A 1 198 ? -7.5 -30.156 -14.352 1 88.94 198 ASN A CA 1
ATOM 1634 C C . ASN A 1 198 ? -6.344 -29.938 -13.383 1 88.94 198 ASN A C 1
ATOM 1636 O O . ASN A 1 198 ? -6.285 -30.562 -12.32 1 88.94 198 ASN A O 1
ATOM 1640 N N . VAL A 1 199 ? -5.457 -29.125 -13.828 1 89.88 199 VAL A N 1
ATOM 1641 C CA . VAL A 1 199 ? -4.273 -28.844 -13.023 1 89.88 199 VAL A CA 1
ATOM 1642 C C . VAL A 1 199 ? -4.613 -27.844 -11.922 1 89.88 199 VAL A C 1
ATOM 1644 O O . VAL A 1 199 ? -5.27 -26.828 -12.188 1 89.88 199 VAL A O 1
ATOM 1647 N N . HIS A 1 200 ? -4.301 -28.141 -10.695 1 91.25 200 HIS A N 1
ATOM 1648 C CA . HIS A 1 200 ? -4.488 -27.234 -9.562 1 91.25 200 HIS A CA 1
ATOM 1649 C C . HIS A 1 200 ? -3.15 -26.875 -8.922 1 91.25 200 HIS A C 1
ATOM 1651 O O . HIS A 1 200 ? -2.375 -27.766 -8.555 1 91.25 200 HIS A O 1
ATOM 1657 N N . GLU A 1 201 ? -2.838 -25.656 -8.938 1 92.06 201 GLU A N 1
ATOM 1658 C CA . GLU A 1 201 ? -1.703 -25.141 -8.18 1 92.06 201 GLU A CA 1
ATOM 1659 C C . GLU A 1 201 ? -2.168 -24.391 -6.93 1 92.06 201 GLU A C 1
ATOM 1661 O O . GLU A 1 201 ? -2.881 -23.391 -7.031 1 92.06 201 GLU A O 1
ATOM 1666 N N . ARG A 1 202 ? -1.787 -24.875 -5.828 1 94.69 202 ARG A N 1
ATOM 1667 C CA . ARG A 1 202 ? -2.311 -24.312 -4.582 1 94.69 202 ARG A CA 1
ATOM 1668 C C . ARG A 1 202 ? -1.181 -23.812 -3.693 1 94.69 202 ARG A C 1
ATOM 1670 O O . ARG A 1 202 ? -0.1 -24.406 -3.654 1 94.69 202 ARG A O 1
ATOM 1677 N N . PHE A 1 203 ? -1.485 -22.781 -3.027 1 96.19 203 PHE A N 1
ATOM 1678 C CA . PHE A 1 203 ? -0.575 -22.203 -2.049 1 96.19 203 PHE A CA 1
ATOM 1679 C C . PHE A 1 203 ? -0.821 -22.781 -0.664 1 96.19 203 PHE A C 1
ATOM 1681 O O . PHE A 1 203 ? -1.966 -22.875 -0.214 1 96.19 203 PHE A O 1
ATOM 1688 N N . LEU A 1 204 ? 0.248 -23.125 0.029 1 96.25 204 LEU A N 1
ATOM 1689 C CA . LEU A 1 204 ? 0.087 -23.734 1.345 1 96.25 204 LEU A CA 1
ATOM 1690 C C . LEU A 1 204 ? 0.345 -22.719 2.451 1 96.25 204 LEU A C 1
ATOM 1692 O O . LEU A 1 204 ? -0.569 -22.359 3.197 1 96.25 204 LEU A O 1
ATOM 1696 N N . LEU A 1 205 ? 1.568 -22.266 2.541 1 95.94 205 LEU A N 1
ATOM 1697 C CA . LEU A 1 205 ? 1.884 -21.328 3.615 1 95.94 205 LEU A CA 1
ATOM 1698 C C . LEU A 1 205 ? 3.199 -20.609 3.338 1 95.94 205 LEU A C 1
ATOM 1700 O O . LEU A 1 205 ? 3.936 -20.969 2.424 1 95.94 205 LEU A O 1
ATOM 1704 N N . PHE A 1 206 ? 3.424 -19.547 4.062 1 95.38 206 PHE A N 1
ATOM 1705 C CA . PHE A 1 206 ? 4.711 -18.875 4.137 1 95.38 206 PHE A CA 1
ATOM 1706 C C . PHE A 1 206 ? 5.488 -19.312 5.371 1 95.38 206 PHE A C 1
ATOM 1708 O O . PHE A 1 206 ? 4.914 -19.453 6.453 1 95.38 206 PHE A O 1
ATOM 1715 N N . LYS A 1 207 ? 6.711 -19.578 5.195 1 93.81 207 LYS A N 1
ATOM 1716 C CA . LYS A 1 207 ? 7.59 -19.891 6.32 1 93.81 207 LYS A CA 1
ATOM 1717 C C . LYS A 1 207 ? 8.758 -18.906 6.387 1 93.81 207 LYS A C 1
ATOM 1719 O O . LYS A 1 207 ? 9.336 -18.547 5.355 1 93.81 207 LYS A O 1
ATOM 1724 N N . ASP A 1 208 ? 9.016 -18.422 7.566 1 90.62 208 ASP A N 1
ATOM 1725 C CA . ASP A 1 208 ? 10.133 -17.5 7.766 1 90.62 208 ASP A CA 1
ATOM 1726 C C . ASP A 1 208 ? 11.469 -18.25 7.715 1 90.62 208 ASP A C 1
ATOM 1728 O O . ASP A 1 208 ? 11.742 -19.094 8.562 1 90.62 208 ASP A O 1
ATOM 1732 N N . CYS A 1 209 ? 12.242 -18 6.719 1 88.5 209 CYS A N 1
ATOM 1733 C CA . CYS A 1 209 ? 13.547 -18.625 6.582 1 88.5 209 CYS A CA 1
ATOM 1734 C C . CYS A 1 209 ? 14.672 -17.609 6.754 1 88.5 209 CYS A C 1
ATOM 1736 O O . CYS A 1 209 ? 15.766 -17.812 6.23 1 88.5 209 CYS A O 1
ATOM 1738 N N . SER A 1 210 ? 14.406 -16.547 7.383 1 84.94 210 SER A N 1
ATOM 1739 C CA . SER A 1 210 ? 15.383 -15.477 7.559 1 84.94 210 SER A CA 1
ATOM 1740 C C . SER A 1 210 ? 16.625 -15.977 8.305 1 84.94 210 SER A C 1
ATOM 1742 O O . SER A 1 210 ? 17.75 -15.578 7.984 1 84.94 210 SER A O 1
ATOM 1744 N N . GLY A 1 211 ? 16.5 -16.828 9.281 1 78.69 211 GLY A N 1
ATOM 1745 C CA . GLY A 1 211 ? 17.609 -17.266 10.117 1 78.69 211 GLY A CA 1
ATOM 1746 C C . GLY A 1 211 ? 18.469 -18.328 9.461 1 78.69 211 GLY A C 1
ATOM 1747 O O . GLY A 1 211 ? 19.625 -18.516 9.836 1 78.69 211 GLY A O 1
ATOM 1748 N N . SER A 1 212 ? 17.906 -19.078 8.586 1 80.06 212 SER A N 1
ATOM 1749 C CA . SER A 1 212 ? 18.625 -20.188 7.984 1 80.06 212 SER A CA 1
ATOM 1750 C C . SER A 1 212 ? 18.438 -20.234 6.473 1 80.06 212 SER A C 1
ATOM 1752 O O . SER A 1 212 ? 17.609 -21 5.969 1 80.06 212 SER A O 1
ATOM 1754 N N . GLN A 1 213 ? 19.281 -19.516 5.832 1 79.44 213 GLN A N 1
ATOM 1755 C CA . GLN A 1 213 ? 19.141 -19.438 4.379 1 79.44 213 GLN A CA 1
ATOM 1756 C C . GLN A 1 213 ? 20.016 -20.484 3.691 1 79.44 213 GLN A C 1
ATOM 1758 O O . GLN A 1 213 ? 20.172 -20.453 2.469 1 79.44 213 GLN A O 1
ATOM 1763 N N . ASN A 1 214 ? 20.469 -21.391 4.562 1 84.81 214 ASN A N 1
ATOM 1764 C CA . ASN A 1 214 ? 21.25 -22.484 3.992 1 84.81 214 ASN A CA 1
ATOM 1765 C C . ASN A 1 214 ? 20.359 -23.641 3.547 1 84.81 214 ASN A C 1
ATOM 1767 O O . ASN A 1 214 ? 19.172 -23.672 3.867 1 84.81 214 ASN A O 1
ATOM 1771 N N . ALA A 1 215 ? 20.938 -24.531 2.809 1 89.06 215 ALA A N 1
ATOM 1772 C CA . ALA A 1 215 ? 20.188 -25.641 2.227 1 89.06 215 ALA A CA 1
ATOM 1773 C C . ALA A 1 215 ? 19.484 -26.453 3.309 1 89.06 215 ALA A C 1
ATOM 1775 O O . ALA A 1 215 ? 18.328 -26.859 3.146 1 89.06 215 ALA A O 1
ATOM 1776 N N . GLU A 1 216 ? 20.172 -26.609 4.395 1 89.75 216 GLU A N 1
ATOM 1777 C CA . GLU A 1 216 ? 19.594 -27.391 5.484 1 89.75 216 GLU A CA 1
ATOM 1778 C C . GLU A 1 216 ? 18.406 -26.672 6.117 1 89.75 216 GLU A C 1
ATOM 1780 O O . GLU A 1 216 ? 17.391 -27.281 6.434 1 89.75 216 GLU A O 1
ATOM 1785 N N . GLY A 1 217 ? 18.625 -25.422 6.328 1 89.69 217 GLY A N 1
ATOM 1786 C CA . GLY A 1 217 ? 17.562 -24.625 6.91 1 89.69 217 GLY A CA 1
ATOM 1787 C C . GLY A 1 217 ? 16.312 -24.578 6.047 1 89.69 217 GLY A C 1
ATOM 1788 O O . GLY A 1 217 ? 15.195 -24.703 6.551 1 89.69 217 GLY A O 1
ATOM 1789 N N . ILE A 1 218 ? 16.484 -24.422 4.805 1 92.19 218 ILE A N 1
ATOM 1790 C CA . ILE A 1 218 ? 15.359 -24.344 3.873 1 92.19 218 ILE A CA 1
ATOM 1791 C C . ILE A 1 218 ? 14.664 -25.703 3.787 1 92.19 218 ILE A C 1
ATOM 1793 O O . ILE A 1 218 ? 13.438 -25.766 3.752 1 92.19 218 ILE A O 1
ATOM 1797 N N . TYR A 1 219 ? 15.492 -26.766 3.746 1 93 219 TYR A N 1
ATOM 1798 C CA . TYR A 1 219 ? 14.938 -28.109 3.717 1 93 219 TYR A CA 1
ATOM 1799 C C . TYR A 1 219 ? 14.062 -28.375 4.941 1 93 219 TYR A C 1
ATOM 1801 O O . TYR A 1 219 ? 12.961 -28.906 4.82 1 93 219 TYR A O 1
ATOM 1809 N N . ASN A 1 220 ? 14.531 -27.953 6.07 1 92.75 220 ASN A N 1
ATOM 1810 C CA . ASN A 1 220 ? 13.773 -28.141 7.301 1 92.75 220 ASN A CA 1
ATOM 1811 C C . ASN A 1 220 ? 12.469 -27.344 7.285 1 92.75 220 ASN A C 1
ATOM 1813 O O . ASN A 1 220 ? 11.445 -27.812 7.773 1 92.75 220 ASN A O 1
ATOM 1817 N N . SER A 1 221 ? 12.578 -26.188 6.77 1 92.88 221 SER A N 1
ATOM 1818 C CA . SER A 1 221 ? 11.383 -25.344 6.66 1 92.88 221 SER A CA 1
ATOM 1819 C C . SER A 1 221 ? 10.344 -25.984 5.738 1 92.88 221 SER A C 1
ATOM 1821 O O . SER A 1 221 ? 9.148 -25.938 6.02 1 92.88 221 SER A O 1
ATOM 1823 N N . LEU A 1 222 ? 10.805 -26.562 4.668 1 94.25 222 LEU A N 1
ATOM 1824 C CA . LEU A 1 222 ? 9.914 -27.25 3.734 1 94.25 222 LEU A CA 1
ATOM 1825 C C . LEU A 1 222 ? 9.281 -28.469 4.383 1 94.25 222 LEU A C 1
ATOM 1827 O O . LEU A 1 222 ? 8.07 -28.688 4.25 1 94.25 222 LEU A O 1
ATOM 1831 N N . LYS A 1 223 ? 10.133 -29.188 5.059 1 93.69 223 LYS A N 1
ATOM 1832 C CA . LYS A 1 223 ? 9.648 -30.391 5.727 1 93.69 223 LYS A CA 1
ATOM 1833 C C . LYS A 1 223 ? 8.586 -30.047 6.773 1 93.69 223 LYS A C 1
ATOM 1835 O O . LYS A 1 223 ? 7.543 -30.703 6.844 1 93.69 223 LYS A O 1
ATOM 1840 N N . GLU A 1 224 ? 8.859 -29.031 7.504 1 93.25 224 GLU A N 1
ATOM 1841 C CA . GLU A 1 224 ? 7.914 -28.609 8.531 1 93.25 224 GLU A CA 1
ATOM 1842 C C . GLU A 1 224 ? 6.609 -28.109 7.91 1 93.25 224 GLU A C 1
ATOM 1844 O O . GLU A 1 224 ? 5.527 -28.359 8.453 1 93.25 224 GLU A O 1
ATOM 1849 N N . GLY A 1 225 ? 6.723 -27.406 6.863 1 93.56 225 GLY A N 1
ATOM 1850 C CA . GLY A 1 225 ? 5.539 -26.922 6.176 1 93.56 225 GLY A CA 1
ATOM 1851 C C . GLY A 1 225 ? 4.645 -28.031 5.66 1 93.56 225 GLY A C 1
ATOM 1852 O O . GLY A 1 225 ? 3.426 -28 5.848 1 93.56 225 GLY A O 1
ATOM 1853 N N . ILE A 1 226 ? 5.254 -29.047 5.082 1 94.88 226 ILE A N 1
ATOM 1854 C CA . ILE A 1 226 ? 4.523 -30.172 4.52 1 94.88 226 ILE A CA 1
ATOM 1855 C C . ILE A 1 226 ? 3.885 -30.984 5.645 1 94.88 226 ILE A C 1
ATOM 1857 O O . ILE A 1 226 ? 2.762 -31.484 5.504 1 94.88 226 ILE A O 1
ATOM 1861 N N . GLU A 1 227 ? 4.59 -31.047 6.727 1 93.75 227 GLU A N 1
ATOM 1862 C CA . GLU A 1 227 ? 4.078 -31.781 7.883 1 93.75 227 GLU A CA 1
ATOM 1863 C C . GLU A 1 227 ? 2.893 -31.062 8.516 1 93.75 227 GLU A C 1
ATOM 1865 O O . GLU A 1 227 ? 1.926 -31.703 8.938 1 93.75 227 GLU A O 1
ATOM 1870 N N . THR A 1 228 ? 2.998 -29.797 8.57 1 91.62 228 THR A N 1
ATOM 1871 C CA . THR A 1 228 ? 1.934 -29 9.164 1 91.62 228 THR A CA 1
ATOM 1872 C C . THR A 1 228 ? 0.631 -29.172 8.391 1 91.62 228 THR A C 1
ATOM 1874 O O . THR A 1 228 ? -0.452 -29.188 8.977 1 91.62 228 THR A O 1
ATOM 1877 N N . VAL A 1 229 ? 0.687 -29.297 7.121 1 93.44 229 VAL A N 1
ATOM 1878 C CA . VAL A 1 229 ? -0.494 -29.438 6.277 1 93.44 229 VAL A CA 1
ATOM 1879 C C . VAL A 1 229 ? -0.989 -30.875 6.309 1 93.44 229 VAL A C 1
ATOM 1881 O O . VAL A 1 229 ? -2.174 -31.141 6.09 1 93.44 229 VAL A O 1
ATOM 1884 N N . GLY A 1 230 ? -0.154 -31.828 6.551 1 92 230 GLY A N 1
ATOM 1885 C CA . GLY A 1 230 ? -0.537 -33.219 6.68 1 92 230 GLY A CA 1
ATOM 1886 C C . GLY A 1 230 ? -0.441 -34 5.371 1 92 230 GLY A C 1
ATOM 1887 O O . GLY A 1 230 ? -1.253 -34.875 5.105 1 92 230 GLY A O 1
ATOM 1888 N N . ILE A 1 231 ? 0.476 -33.625 4.508 1 94.12 231 ILE A N 1
ATOM 1889 C CA . ILE A 1 231 ? 0.591 -34.312 3.223 1 94.12 231 ILE A CA 1
ATOM 1890 C C . ILE A 1 231 ? 1.952 -34.969 3.123 1 94.12 231 ILE A C 1
ATOM 1892 O O . ILE A 1 231 ? 2.361 -35.406 2.041 1 94.12 231 ILE A O 1
ATOM 1896 N N . SER A 1 232 ? 2.619 -35.125 4.211 1 92.19 232 SER A N 1
ATOM 1897 C CA . SER A 1 232 ? 3.961 -35.688 4.227 1 92.19 232 SER A CA 1
ATOM 1898 C C . SER A 1 232 ? 3.934 -37.188 3.877 1 92.19 232 SER A C 1
ATOM 1900 O O . SER A 1 232 ? 4.945 -37.75 3.447 1 92.19 232 SER A O 1
ATOM 1902 N N . ALA A 1 233 ? 2.801 -37.812 4.012 1 90.31 233 ALA A N 1
ATOM 1903 C CA . ALA A 1 233 ? 2.676 -39.25 3.801 1 90.31 233 ALA A CA 1
ATOM 1904 C C . ALA A 1 233 ? 2.652 -39.594 2.312 1 90.31 233 ALA A C 1
ATOM 1906 O O . ALA A 1 233 ? 2.902 -40.719 1.923 1 90.31 233 ALA A O 1
ATOM 1907 N N . PHE A 1 234 ? 2.475 -38.656 1.48 1 92.62 234 PHE A N 1
ATOM 1908 C CA . PHE A 1 234 ? 2.334 -38.906 0.052 1 92.62 234 PHE A CA 1
ATOM 1909 C C . PHE A 1 234 ? 3.627 -38.594 -0.686 1 92.62 234 PHE A C 1
ATOM 1911 O O . PHE A 1 234 ? 4.355 -37.688 -0.3 1 92.62 234 PHE A O 1
ATOM 1918 N N . PRO A 1 235 ? 3.893 -39.281 -1.675 1 93 235 PRO A N 1
ATOM 1919 C CA . PRO A 1 235 ? 5.16 -39.094 -2.385 1 93 235 PRO A CA 1
ATOM 1920 C C . PRO A 1 235 ? 5.184 -37.812 -3.219 1 93 235 PRO A C 1
ATOM 1922 O O . PRO A 1 235 ? 4.164 -37.438 -3.807 1 93 235 PRO A O 1
ATOM 1925 N N . ILE A 1 236 ? 6.344 -37.219 -3.26 1 94.31 236 ILE A N 1
ATOM 1926 C CA . ILE A 1 236 ? 6.609 -36.094 -4.121 1 94.31 236 ILE A CA 1
ATOM 1927 C C . ILE A 1 236 ? 7.195 -36.562 -5.449 1 94.31 236 ILE A C 1
ATOM 1929 O O . ILE A 1 236 ? 8.211 -37.25 -5.469 1 94.31 236 ILE A O 1
ATOM 1933 N N . VAL A 1 237 ? 6.562 -36.219 -6.52 1 92.5 237 VAL A N 1
ATOM 1934 C CA . VAL A 1 237 ? 6.973 -36.781 -7.809 1 92.5 237 VAL A CA 1
ATOM 1935 C C . VAL A 1 237 ? 7.93 -35.812 -8.5 1 92.5 237 VAL A C 1
ATOM 1937 O O . VAL A 1 237 ? 8.688 -36.188 -9.383 1 92.5 237 VAL A O 1
ATOM 1940 N N . ALA A 1 238 ? 7.777 -34.594 -8.109 1 90.94 238 ALA A N 1
ATOM 1941 C CA . ALA A 1 238 ? 8.656 -33.562 -8.695 1 90.94 238 ALA A CA 1
ATOM 1942 C C . ALA A 1 238 ? 8.82 -32.375 -7.762 1 90.94 238 ALA A C 1
ATOM 1944 O O . ALA A 1 238 ? 8.023 -32.188 -6.836 1 90.94 238 ALA A O 1
ATOM 1945 N N . GLN A 1 239 ? 9.852 -31.609 -7.953 1 91.06 239 GLN A N 1
ATOM 1946 C CA . GLN A 1 239 ? 10.117 -30.391 -7.191 1 91.06 239 GLN A CA 1
ATOM 1947 C C . GLN A 1 239 ? 10.641 -29.281 -8.094 1 91.06 239 GLN A C 1
ATOM 1949 O O . GLN A 1 239 ? 11.398 -29.547 -9.031 1 91.06 239 GLN A O 1
ATOM 1954 N N . VAL A 1 240 ? 10.117 -28.172 -7.898 1 88.56 240 VAL A N 1
ATOM 1955 C CA . VAL A 1 240 ? 10.5 -27.031 -8.734 1 88.56 240 VAL A CA 1
ATOM 1956 C C . VAL A 1 240 ? 10.961 -25.875 -7.848 1 88.56 240 VAL A C 1
ATOM 1958 O O . VAL A 1 240 ? 10.242 -25.453 -6.934 1 88.56 240 VAL A O 1
ATOM 1961 N N . TYR A 1 241 ? 12.156 -25.422 -8.07 1 86.56 241 TYR A N 1
ATOM 1962 C CA . TYR A 1 241 ? 12.734 -24.266 -7.375 1 86.56 241 TYR A CA 1
ATOM 1963 C C . TYR A 1 241 ? 13.438 -23.344 -8.352 1 86.56 241 TYR A C 1
ATOM 1965 O O . TYR A 1 241 ? 13.516 -23.625 -9.555 1 86.56 241 TYR A O 1
ATOM 1973 N N . ASP A 1 242 ? 13.852 -22.203 -7.801 1 77.56 242 ASP A N 1
ATOM 1974 C CA . ASP A 1 242 ? 14.695 -21.328 -8.602 1 77.56 242 ASP A CA 1
ATOM 1975 C C . ASP A 1 242 ? 16.125 -21.875 -8.703 1 77.56 242 ASP A C 1
ATOM 1977 O O . ASP A 1 242 ? 16.422 -22.938 -8.148 1 77.56 242 ASP A O 1
ATOM 1981 N N . GLY A 1 243 ? 17.031 -21.328 -9.477 1 70.31 243 GLY A N 1
ATOM 1982 C CA . GLY A 1 243 ? 18.344 -21.859 -9.812 1 70.31 243 GLY A CA 1
ATOM 1983 C C . GLY A 1 243 ? 19.422 -21.469 -8.828 1 70.31 243 GLY A C 1
ATOM 1984 O O . GLY A 1 243 ? 20.609 -21.672 -9.086 1 70.31 243 GLY A O 1
ATOM 1985 N N . ALA A 1 244 ? 19 -20.875 -7.676 1 74.62 244 ALA A N 1
ATOM 1986 C CA . ALA A 1 244 ? 20.016 -20.531 -6.699 1 74.62 244 ALA A CA 1
ATOM 1987 C C . ALA A 1 244 ? 20.75 -21.766 -6.191 1 74.62 244 ALA A C 1
ATOM 1989 O O . ALA A 1 244 ? 20.141 -22.844 -6.082 1 74.62 244 ALA A O 1
ATOM 1990 N N . SER A 1 245 ? 21.984 -21.719 -6.012 1 74.62 245 SER A N 1
ATOM 1991 C CA . SER A 1 245 ? 22.828 -22.844 -5.656 1 74.62 245 SER A CA 1
ATOM 1992 C C . SER A 1 245 ? 22.328 -23.547 -4.402 1 74.62 245 SER A C 1
ATOM 1994 O O . SER A 1 245 ? 22.391 -24.781 -4.297 1 74.62 245 SER A O 1
ATOM 1996 N N . VAL A 1 246 ? 21.797 -22.797 -3.555 1 82.75 246 VAL A N 1
ATOM 1997 C CA . VAL A 1 246 ? 21.312 -23.359 -2.297 1 82.75 246 VAL A CA 1
ATOM 1998 C C . VAL A 1 246 ? 20.141 -24.297 -2.568 1 82.75 246 VAL A C 1
ATOM 2000 O O . VAL A 1 246 ? 19.969 -25.312 -1.878 1 82.75 246 VAL A O 1
ATOM 2003 N N . MET A 1 247 ? 19.453 -24 -3.605 1 83.56 247 MET A N 1
ATOM 2004 C CA . MET A 1 247 ? 18.266 -24.781 -3.93 1 83.56 247 MET A CA 1
ATOM 2005 C C . MET A 1 247 ? 18.609 -25.922 -4.883 1 83.56 247 MET A C 1
ATOM 2007 O O . MET A 1 247 ? 18.219 -27.062 -4.648 1 83.56 247 MET A O 1
ATOM 2011 N N . SER A 1 248 ? 19.422 -25.594 -5.961 1 78.56 248 SER A N 1
ATOM 2012 C CA . SER A 1 248 ? 19.578 -26.516 -7.086 1 78.56 248 SER A CA 1
ATOM 2013 C C . SER A 1 248 ? 20.875 -27.312 -6.961 1 78.56 248 SER A C 1
ATOM 2015 O O . SER A 1 248 ? 21.094 -28.266 -7.715 1 78.56 248 SER A O 1
ATOM 2017 N N . GLY A 1 249 ? 21.641 -27.016 -5.934 1 75.19 249 GLY A N 1
ATOM 2018 C CA . GLY A 1 249 ? 22.906 -27.703 -5.824 1 75.19 249 GLY A CA 1
ATOM 2019 C C . GLY A 1 249 ? 22.781 -29.219 -5.781 1 75.19 249 GLY A C 1
ATOM 2020 O O . GLY A 1 249 ? 21.891 -29.734 -5.098 1 75.19 249 GLY A O 1
ATOM 2021 N N . ASP A 1 250 ? 23.594 -29.984 -6.5 1 76.38 250 ASP A N 1
ATOM 2022 C CA . ASP A 1 250 ? 23.5 -31.438 -6.664 1 76.38 250 ASP A CA 1
ATOM 2023 C C . ASP A 1 250 ? 24.062 -32.156 -5.449 1 76.38 250 ASP A C 1
ATOM 2025 O O . ASP A 1 250 ? 23.688 -33.312 -5.184 1 76.38 250 ASP A O 1
ATOM 2029 N N . THR A 1 251 ? 24.875 -31.5 -4.734 1 77.56 251 THR A N 1
ATOM 2030 C CA . THR A 1 251 ? 25.531 -32.219 -3.652 1 77.56 251 THR A CA 1
ATOM 2031 C C . THR A 1 251 ? 24.875 -31.922 -2.314 1 77.56 251 THR A C 1
ATOM 2033 O O . THR A 1 251 ? 24.578 -32.844 -1.537 1 77.56 251 THR A O 1
ATOM 2036 N N . ASN A 1 252 ? 24.641 -30.688 -2.092 1 79.38 252 ASN A N 1
ATOM 2037 C CA . ASN A 1 252 ? 24.125 -30.312 -0.776 1 79.38 252 ASN A CA 1
ATOM 2038 C C . ASN A 1 252 ? 22.969 -29.328 -0.882 1 79.38 252 ASN A C 1
ATOM 2040 O O . ASN A 1 252 ? 22.641 -28.641 0.091 1 79.38 252 ASN A O 1
ATOM 2044 N N . GLY A 1 253 ? 22.359 -29.406 -2.039 1 86.19 253 GLY A N 1
ATOM 2045 C CA . GLY A 1 253 ? 21.266 -28.469 -2.213 1 86.19 253 GLY A CA 1
ATOM 2046 C C . GLY A 1 253 ? 19.938 -29 -1.665 1 86.19 253 GLY A C 1
ATOM 2047 O O . GLY A 1 253 ? 19.844 -30.156 -1.258 1 86.19 253 GLY A O 1
ATOM 2048 N N . VAL A 1 254 ? 19.031 -28.203 -1.565 1 90 254 VAL A N 1
ATOM 2049 C CA . VAL A 1 254 ? 17.703 -28.531 -1.07 1 90 254 VAL A CA 1
ATOM 2050 C C . VAL A 1 254 ? 17.109 -29.672 -1.91 1 90 254 VAL A C 1
ATOM 2052 O O . VAL A 1 254 ? 16.484 -30.578 -1.376 1 90 254 VAL A O 1
ATOM 2055 N N . GLN A 1 255 ? 17.297 -29.609 -3.252 1 89 255 GLN A N 1
ATOM 2056 C CA . GLN A 1 255 ? 16.766 -30.625 -4.148 1 89 255 GLN A CA 1
ATOM 2057 C C . GLN A 1 255 ? 17.297 -32 -3.791 1 89 255 GLN A C 1
ATOM 2059 O O . GLN A 1 255 ? 16.547 -33 -3.812 1 89 255 GLN A O 1
ATOM 2064 N N . ARG A 1 256 ? 18.578 -32.094 -3.477 1 89.94 256 ARG A N 1
ATOM 2065 C CA . ARG A 1 256 ? 19.172 -33.375 -3.135 1 89.94 256 ARG A CA 1
ATOM 2066 C C . ARG A 1 256 ? 18.625 -33.906 -1.815 1 89.94 256 ARG A C 1
ATOM 2068 O O . ARG A 1 256 ? 18.375 -35.125 -1.674 1 89.94 256 ARG A O 1
ATOM 2075 N N . LYS A 1 257 ? 18.469 -33.094 -0.943 1 91.94 257 LYS A N 1
ATOM 2076 C CA . LYS A 1 257 ? 17.938 -33.5 0.359 1 91.94 257 LYS A CA 1
ATOM 2077 C C . LYS A 1 257 ? 16.516 -34.031 0.24 1 91.94 257 LYS A C 1
ATOM 2079 O O . LYS A 1 257 ? 16.141 -34.969 0.944 1 91.94 257 LYS A O 1
ATOM 2084 N N . ILE A 1 258 ? 15.734 -33.438 -0.567 1 92.06 258 ILE A N 1
ATOM 2085 C CA . ILE A 1 258 ? 14.375 -33.906 -0.799 1 92.06 258 ILE A CA 1
ATOM 2086 C C . ILE A 1 258 ? 14.406 -35.25 -1.521 1 92.06 258 ILE A C 1
ATOM 2088 O O . ILE A 1 258 ? 13.625 -36.156 -1.201 1 92.06 258 ILE A O 1
ATOM 2092 N N . ARG A 1 259 ? 15.297 -35.375 -2.484 1 90.94 259 ARG A N 1
ATOM 2093 C CA . ARG A 1 259 ? 15.414 -36.594 -3.268 1 90.94 259 ARG A CA 1
ATOM 2094 C C . ARG A 1 259 ? 15.859 -37.781 -2.395 1 90.94 259 ARG A C 1
ATOM 2096 O O . ARG A 1 259 ? 15.539 -38.938 -2.686 1 90.94 259 ARG A O 1
ATOM 2103 N N . ASN A 1 260 ? 16.594 -37.469 -1.342 1 90 260 ASN A N 1
ATOM 2104 C CA . ASN A 1 260 ? 17 -38.531 -0.416 1 90 260 ASN A CA 1
ATOM 2105 C C . ASN A 1 260 ? 15.797 -39.156 0.275 1 90 260 ASN A C 1
ATOM 2107 O O . ASN A 1 260 ? 15.781 -40.344 0.519 1 90 260 ASN A O 1
ATOM 2111 N N . ASN A 1 261 ? 14.82 -38.344 0.54 1 87.44 261 ASN A N 1
ATOM 2112 C CA . ASN A 1 261 ? 13.617 -38.844 1.191 1 87.44 261 ASN A CA 1
ATOM 2113 C C . ASN A 1 261 ? 12.555 -39.25 0.172 1 87.44 261 ASN A C 1
ATOM 2115 O O . ASN A 1 261 ? 11.688 -40.062 0.475 1 87.44 261 ASN A O 1
ATOM 2119 N N . HIS A 1 262 ? 12.578 -38.531 -0.944 1 90.81 262 HIS A N 1
ATOM 2120 C CA . HIS A 1 262 ? 11.68 -38.844 -2.057 1 90.81 262 HIS A CA 1
ATOM 2121 C C . HIS A 1 262 ? 12.453 -39 -3.361 1 90.81 262 HIS A C 1
ATOM 2123 O O . HIS A 1 262 ? 12.539 -38.062 -4.16 1 90.81 262 HIS A O 1
ATOM 2129 N N . PRO A 1 263 ? 12.867 -40.125 -3.637 1 87.44 263 PRO A N 1
ATOM 2130 C CA . PRO A 1 263 ? 13.766 -40.375 -4.77 1 87.44 263 PRO A CA 1
ATOM 2131 C C . PRO A 1 263 ? 13.109 -40.062 -6.113 1 87.44 263 PRO A C 1
ATOM 2133 O O . PRO A 1 263 ? 13.805 -39.812 -7.102 1 87.44 263 PRO A O 1
ATOM 2136 N N . THR A 1 264 ? 11.875 -40.031 -6.152 1 88.06 264 THR A N 1
ATOM 2137 C CA . THR A 1 264 ? 11.195 -39.781 -7.422 1 88.06 264 THR A CA 1
ATOM 2138 C C . THR A 1 264 ? 10.984 -38.281 -7.645 1 88.06 264 THR A C 1
ATOM 2140 O O . THR A 1 264 ? 10.453 -37.875 -8.68 1 88.06 264 THR A O 1
ATOM 2143 N N . ALA A 1 265 ? 11.375 -37.5 -6.695 1 90.25 265 ALA A N 1
ATOM 2144 C CA . ALA A 1 265 ? 11.164 -36.062 -6.797 1 90.25 265 ALA A CA 1
ATOM 2145 C C . ALA A 1 265 ? 12.188 -35.438 -7.734 1 90.25 265 ALA A C 1
ATOM 2147 O O . ALA A 1 265 ? 13.172 -34.844 -7.281 1 90.25 265 ALA A O 1
ATOM 2148 N N . ILE A 1 266 ? 11.883 -35.5 -8.969 1 85.25 266 ILE A N 1
ATOM 2149 C CA . ILE A 1 266 ? 12.789 -34.938 -9.969 1 85.25 266 ILE A CA 1
ATOM 2150 C C . ILE A 1 266 ? 12.797 -33.406 -9.859 1 85.25 266 ILE A C 1
ATOM 2152 O O . ILE A 1 266 ? 11.758 -32.781 -9.648 1 85.25 266 ILE A O 1
ATOM 2156 N N . TYR A 1 267 ? 14 -32.906 -9.945 1 86.75 267 TYR A N 1
ATOM 2157 C CA . TYR A 1 267 ? 14.156 -31.453 -9.852 1 86.75 267 TYR A CA 1
ATOM 2158 C C . TYR A 1 267 ? 14.055 -30.797 -11.227 1 86.75 267 TYR A C 1
ATOM 2160 O O . TYR A 1 267 ? 14.656 -31.281 -12.195 1 86.75 267 TYR A O 1
ATOM 2168 N N . THR A 1 268 ? 13.289 -29.844 -11.297 1 80.69 268 THR A N 1
ATOM 2169 C CA . THR A 1 268 ? 13.211 -29.016 -12.5 1 80.69 268 THR A CA 1
ATOM 2170 C C . THR A 1 268 ? 13.422 -27.547 -12.164 1 80.69 268 THR A C 1
ATOM 2172 O O . THR A 1 268 ? 12.781 -27 -11.258 1 80.69 268 THR A O 1
ATOM 2175 N N . HIS A 1 269 ? 14.375 -26.938 -12.766 1 83.06 269 HIS A N 1
ATOM 2176 C CA . HIS A 1 269 ? 14.539 -25.5 -12.664 1 83.06 269 HIS A CA 1
ATOM 2177 C C . HIS A 1 269 ? 13.43 -24.75 -13.398 1 83.06 269 HIS A C 1
ATOM 2179 O O . HIS A 1 269 ? 13.133 -25.062 -14.555 1 83.06 269 HIS A O 1
ATOM 2185 N N . CYS A 1 270 ? 12.836 -23.859 -12.75 1 80.5 270 CYS A N 1
ATOM 2186 C CA . CYS A 1 270 ? 11.758 -23.109 -13.375 1 80.5 270 CYS A CA 1
ATOM 2187 C C . CYS A 1 270 ? 12.188 -22.562 -14.734 1 80.5 270 CYS A C 1
ATOM 2189 O O . CYS A 1 270 ? 13.148 -21.797 -14.828 1 80.5 270 CYS A O 1
ATOM 2191 N N . MET A 1 271 ? 11.508 -22.938 -15.727 1 80.19 271 MET A N 1
ATOM 2192 C CA . MET A 1 271 ? 11.891 -22.609 -17.094 1 80.19 271 MET A CA 1
ATOM 2193 C C . MET A 1 271 ? 11.789 -21.109 -17.359 1 80.19 271 MET A C 1
ATOM 2195 O O . MET A 1 271 ? 12.578 -20.562 -18.141 1 80.19 271 MET A O 1
ATOM 2199 N N . ALA A 1 272 ? 10.805 -20.516 -16.75 1 79.75 272 ALA A N 1
ATOM 2200 C CA . ALA A 1 272 ? 10.695 -19.062 -16.906 1 79.75 272 ALA A CA 1
ATOM 2201 C C . ALA A 1 272 ? 11.906 -18.359 -16.312 1 79.75 272 ALA A C 1
ATOM 2203 O O . ALA A 1 272 ? 12.391 -17.359 -16.859 1 79.75 272 ALA A O 1
ATOM 2204 N N . HIS A 1 273 ? 12.352 -18.812 -15.203 1 80 273 HIS A N 1
ATOM 2205 C CA . HIS A 1 273 ? 13.539 -18.25 -14.578 1 80 273 HIS A CA 1
ATOM 2206 C C . HIS A 1 273 ? 14.773 -18.484 -15.445 1 80 273 HIS A C 1
ATOM 2208 O O . HIS A 1 273 ? 15.656 -17.625 -15.516 1 80 273 HIS A O 1
ATOM 2214 N N . LYS A 1 274 ? 14.867 -19.625 -16.016 1 82.56 274 LYS A N 1
ATOM 2215 C CA . LYS A 1 274 ? 15.984 -19.938 -16.891 1 82.56 274 LYS A CA 1
ATOM 2216 C C . LYS A 1 274 ? 16.047 -18.953 -18.062 1 82.56 274 LYS A C 1
ATOM 2218 O O . LYS A 1 274 ? 17.125 -18.453 -18.422 1 82.56 274 LYS A O 1
ATOM 2223 N N . LEU A 1 275 ? 14.898 -18.797 -18.578 1 83.06 275 LEU A N 1
ATOM 2224 C CA . LEU A 1 275 ? 14.836 -17.891 -19.719 1 83.06 275 LEU A CA 1
ATOM 2225 C C . LEU A 1 275 ? 15.242 -16.484 -19.328 1 83.06 275 LEU A C 1
ATOM 2227 O O . LEU A 1 275 ? 15.867 -15.766 -20.109 1 83.06 275 LEU A O 1
ATOM 2231 N N . ASN A 1 276 ? 14.867 -16.062 -18.188 1 82.94 276 ASN A N 1
ATOM 2232 C CA . ASN A 1 276 ? 15.258 -14.75 -17.672 1 82.94 276 ASN A CA 1
ATOM 2233 C C . ASN A 1 276 ? 16.766 -14.648 -17.516 1 82.94 276 ASN A C 1
ATOM 2235 O O . ASN A 1 276 ? 17.359 -13.602 -17.797 1 82.94 276 ASN A O 1
ATOM 2239 N N . LEU A 1 277 ? 17.359 -15.656 -17.031 1 82.06 277 LEU A N 1
ATOM 2240 C CA . LEU A 1 277 ? 18.797 -15.68 -16.859 1 82.06 277 LEU A CA 1
ATOM 2241 C C . LEU A 1 277 ? 19.516 -15.602 -18.203 1 82.06 277 LEU A C 1
ATOM 2243 O O . LEU A 1 277 ? 20.594 -15.008 -18.312 1 82.06 277 LEU A O 1
ATOM 2247 N N . VAL A 1 278 ? 18.938 -16.234 -19.203 1 85.69 278 VAL A N 1
ATOM 2248 C CA . VAL A 1 278 ? 19.484 -16.172 -20.562 1 85.69 278 VAL A CA 1
ATOM 2249 C C . VAL A 1 278 ? 19.547 -14.719 -21.016 1 85.69 278 VAL A C 1
ATOM 2251 O O . VAL A 1 278 ? 20.547 -14.281 -21.578 1 85.69 278 VAL A O 1
ATOM 2254 N N . LEU A 1 279 ? 18.484 -14.031 -20.719 1 83.69 279 LEU A N 1
ATOM 2255 C CA . LEU A 1 279 ? 18.391 -12.641 -21.156 1 83.69 279 LEU A CA 1
ATOM 2256 C C . LEU A 1 279 ? 19.406 -11.781 -20.406 1 83.69 279 LEU A C 1
ATOM 2258 O O . LEU A 1 279 ? 20.031 -10.898 -21 1 83.69 279 LEU A O 1
ATOM 2262 N N . VAL A 1 280 ? 19.578 -12.016 -19.125 1 81.19 280 VAL A N 1
ATOM 2263 C CA . VAL A 1 280 ? 20.516 -11.242 -18.312 1 81.19 280 VAL A CA 1
ATOM 2264 C C . VAL A 1 280 ? 21.938 -11.43 -18.828 1 81.19 280 VAL A C 1
ATOM 2266 O O . VAL A 1 280 ? 22.672 -10.461 -18.984 1 81.19 280 VAL A O 1
ATOM 2269 N N . ASP A 1 281 ? 22.281 -12.609 -19.203 1 80.56 281 ASP A N 1
ATOM 2270 C CA . ASP A 1 281 ? 23.641 -12.922 -19.641 1 80.56 281 ASP A CA 1
ATOM 2271 C C . ASP A 1 281 ? 23.875 -12.422 -21.062 1 80.56 281 ASP A C 1
ATOM 2273 O O . ASP A 1 281 ? 24.969 -11.945 -21.375 1 80.56 281 ASP A O 1
ATOM 2277 N N . ALA A 1 282 ? 22.875 -12.547 -21.875 1 80.38 282 ALA A N 1
ATOM 2278 C CA . ALA A 1 282 ? 23.031 -12.141 -23.266 1 80.38 282 ALA A CA 1
ATOM 2279 C C . ALA A 1 282 ? 23.172 -10.625 -23.391 1 80.38 282 ALA A C 1
ATOM 2281 O O . ALA A 1 282 ? 23.891 -10.125 -24.25 1 80.38 282 ALA A O 1
ATOM 2282 N N . CYS A 1 283 ? 22.562 -9.898 -22.547 1 75.62 283 CYS A N 1
ATOM 2283 C CA . CYS A 1 283 ? 22.562 -8.445 -22.656 1 75.62 283 CYS A CA 1
ATOM 2284 C C . CYS A 1 283 ? 23.781 -7.844 -21.969 1 75.62 283 CYS A C 1
ATOM 2286 O O . CYS A 1 283 ? 24.094 -6.668 -22.172 1 75.62 283 CYS A O 1
ATOM 2288 N N . LYS A 1 284 ? 24.5 -8.594 -21.188 1 74.94 284 LYS A N 1
ATOM 2289 C CA . LYS A 1 284 ? 25.688 -8.086 -20.5 1 74.94 284 LYS A CA 1
ATOM 2290 C C . LYS A 1 284 ? 26.953 -8.391 -21.281 1 74.94 284 LYS A C 1
ATOM 2292 O O . LYS A 1 284 ? 28.016 -7.82 -21.016 1 74.94 284 LYS A O 1
ATOM 2297 N N . ILE A 1 285 ? 26.875 -9.258 -22.328 1 72.75 285 ILE A N 1
ATOM 2298 C CA . ILE A 1 285 ? 28.047 -9.734 -23.031 1 72.75 285 ILE A CA 1
ATOM 2299 C C . ILE A 1 285 ? 28.562 -8.641 -23.969 1 72.75 285 ILE A C 1
ATOM 2301 O O . ILE A 1 285 ? 29.766 -8.547 -24.219 1 72.75 285 ILE A O 1
ATOM 2305 N N . ASN A 1 286 ? 27.625 -7.844 -24.422 1 80.19 286 ASN A N 1
ATOM 2306 C CA . ASN A 1 286 ? 27.953 -6.832 -25.422 1 80.19 286 ASN A CA 1
ATOM 2307 C C . ASN A 1 286 ? 27.875 -5.422 -24.844 1 80.19 286 ASN A C 1
ATOM 2309 O O . ASN A 1 286 ? 26.875 -5.062 -24.219 1 80.19 286 ASN A O 1
ATOM 2313 N N . ARG A 1 287 ? 28.969 -4.68 -24.969 1 81.88 287 ARG A N 1
ATOM 2314 C CA . ARG A 1 287 ? 29.047 -3.324 -24.422 1 81.88 287 ARG A CA 1
ATOM 2315 C C . ARG A 1 287 ? 27.984 -2.426 -25.062 1 81.88 287 ARG A C 1
ATOM 2317 O O . ARG A 1 287 ? 27.438 -1.548 -24.406 1 81.88 287 ARG A O 1
ATOM 2324 N N . THR A 1 288 ? 27.859 -2.65 -26.328 1 83.75 288 THR A N 1
ATOM 2325 C CA . THR A 1 288 ? 26.859 -1.845 -27.016 1 83.75 288 THR A CA 1
ATOM 2326 C C . THR A 1 288 ? 25.469 -2.094 -26.438 1 83.75 288 THR A C 1
ATOM 2328 O O . THR A 1 288 ? 24.703 -1.153 -26.234 1 83.75 288 THR A O 1
ATOM 2331 N N . ALA A 1 289 ? 25.281 -3.293 -26.156 1 86.06 289 ALA A N 1
ATOM 2332 C CA . ALA A 1 289 ? 24 -3.654 -25.578 1 86.06 289 ALA A CA 1
ATOM 2333 C C . ALA A 1 289 ? 23.859 -3.111 -24.156 1 86.06 289 ALA A C 1
ATOM 2335 O O . ALA A 1 289 ? 22.812 -2.553 -23.797 1 86.06 289 ALA A O 1
ATOM 2336 N N . SER A 1 290 ? 24.875 -3.24 -23.391 1 84.12 290 SER A N 1
ATOM 2337 C CA . SER A 1 290 ? 24.844 -2.746 -22.016 1 84.12 290 SER A CA 1
ATOM 2338 C C . SER A 1 290 ? 24.672 -1.232 -21.969 1 84.12 290 SER A C 1
ATOM 2340 O O . SER A 1 290 ? 23.969 -0.708 -21.109 1 84.12 290 SER A O 1
ATOM 2342 N N . GLY A 1 291 ? 25.359 -0.598 -22.828 1 83.75 291 GLY A N 1
ATOM 2343 C CA . GLY A 1 291 ? 25.203 0.844 -22.922 1 83.75 291 GLY A CA 1
ATOM 2344 C C . GLY A 1 291 ? 23.812 1.267 -23.328 1 83.75 291 GLY A C 1
ATOM 2345 O O . GLY A 1 291 ? 23.281 2.254 -22.812 1 83.75 291 GLY A O 1
ATOM 2346 N N . PHE A 1 292 ? 23.234 0.517 -24.234 1 89.06 292 PHE A N 1
ATOM 2347 C CA . PHE A 1 292 ? 21.891 0.802 -24.703 1 89.06 292 PHE A CA 1
ATOM 2348 C C . PHE A 1 292 ? 20.891 0.727 -23.562 1 89.06 292 PHE A C 1
ATOM 2350 O O . PHE A 1 292 ? 20.047 1.621 -23.391 1 89.06 292 PHE A O 1
ATOM 2357 N N . PHE A 1 293 ? 21 -0.286 -22.719 1 86.44 293 PHE A N 1
ATOM 2358 C CA . PHE A 1 293 ? 20.047 -0.463 -21.641 1 86.44 293 PHE A CA 1
ATOM 2359 C C . PHE A 1 293 ? 20.297 0.552 -20.531 1 86.44 293 PHE A C 1
ATOM 2361 O O . PHE A 1 293 ? 19.359 0.963 -19.844 1 86.44 293 PHE A O 1
ATOM 2368 N N . SER A 1 294 ? 21.484 0.961 -20.422 1 84.44 294 SER A N 1
ATOM 2369 C CA . SER A 1 294 ? 21.766 2.043 -19.484 1 84.44 294 SER A CA 1
ATOM 2370 C C . SER A 1 294 ? 21.109 3.346 -19.922 1 84.44 294 SER A C 1
ATOM 2372 O O . SER A 1 294 ? 20.625 4.117 -19.094 1 84.44 294 SER A O 1
ATOM 2374 N N . ILE A 1 295 ? 21.156 3.527 -21.172 1 87.5 295 ILE A N 1
ATOM 2375 C CA . ILE A 1 295 ? 20.531 4.723 -21.719 1 87.5 295 ILE A CA 1
ATOM 2376 C C . ILE A 1 295 ? 19.016 4.641 -21.531 1 87.5 295 ILE A C 1
ATOM 2378 O O . ILE A 1 295 ? 18.359 5.648 -21.234 1 87.5 295 ILE A O 1
ATOM 2382 N N . MET A 1 296 ? 18.516 3.498 -21.703 1 88.69 296 MET A N 1
ATOM 2383 C CA . MET A 1 296 ? 17.094 3.305 -21.531 1 88.69 296 MET A CA 1
ATOM 2384 C C . MET A 1 296 ? 16.672 3.625 -20.094 1 88.69 296 MET A C 1
ATOM 2386 O O . MET A 1 296 ? 15.625 4.242 -19.875 1 88.69 296 MET A O 1
ATOM 2390 N N . GLU A 1 297 ? 17.453 3.182 -19.156 1 87.19 297 GLU A N 1
ATOM 2391 C CA . GLU A 1 297 ? 17.172 3.469 -17.75 1 87.19 297 GLU A CA 1
ATOM 2392 C C . GLU A 1 297 ? 17.281 4.965 -17.469 1 87.19 297 GLU A C 1
ATOM 2394 O O . GLU A 1 297 ? 16.484 5.508 -16.703 1 87.19 297 GLU A O 1
ATOM 2399 N N . SER A 1 298 ? 18.25 5.566 -18.094 1 86.06 298 SER A N 1
ATOM 2400 C CA . SER A 1 298 ? 18.406 7.008 -17.922 1 86.06 298 SER A CA 1
ATOM 2401 C C . SER A 1 298 ? 17.219 7.77 -18.5 1 86.06 298 SER A C 1
ATOM 2403 O O . SER A 1 298 ? 16.781 8.766 -17.922 1 86.06 298 SER A O 1
ATOM 2405 N N . LEU A 1 299 ? 16.781 7.289 -19.625 1 87 299 LEU A N 1
ATOM 2406 C CA . LEU A 1 299 ? 15.609 7.914 -20.234 1 87 299 LEU A CA 1
ATOM 2407 C C . LEU A 1 299 ? 14.383 7.758 -19.344 1 87 299 LEU A C 1
ATOM 2409 O O . LEU A 1 299 ? 13.586 8.688 -19.219 1 87 299 LEU A O 1
ATOM 2413 N N . TYR A 1 300 ? 14.25 6.617 -18.812 1 87.44 300 TYR A N 1
ATOM 2414 C CA . TYR A 1 300 ? 13.125 6.387 -17.906 1 87.44 300 TYR A CA 1
ATOM 2415 C C . TYR A 1 300 ? 13.172 7.34 -16.719 1 87.44 300 TYR A C 1
ATOM 2417 O O . TYR A 1 300 ? 12.164 7.961 -16.375 1 87.44 300 TYR A O 1
ATOM 2425 N N . CYS A 1 301 ? 14.344 7.445 -16.156 1 87.12 301 CYS A N 1
ATOM 2426 C CA . CYS A 1 301 ? 14.5 8.312 -14.992 1 87.12 301 CYS A CA 1
ATOM 2427 C C . CYS A 1 301 ? 14.227 9.766 -15.359 1 87.12 301 CYS A C 1
ATOM 2429 O O . CYS A 1 301 ? 13.578 10.492 -14.594 1 87.12 301 CYS A O 1
ATOM 2431 N N . TYR A 1 302 ? 14.711 10.086 -16.469 1 86.75 302 TYR A N 1
ATOM 2432 C CA . TYR A 1 302 ? 14.547 11.453 -16.938 1 86.75 302 TYR A CA 1
ATOM 2433 C C . TYR A 1 302 ? 13.078 11.797 -17.156 1 86.75 302 TYR A C 1
ATOM 2435 O O . TYR A 1 302 ? 12.617 12.859 -16.75 1 86.75 302 TYR A O 1
ATOM 2443 N N . PHE A 1 303 ? 12.367 10.961 -17.703 1 88.44 303 PHE A N 1
ATOM 2444 C CA . PHE A 1 303 ? 10.984 11.242 -18.047 1 88.44 303 PHE A CA 1
ATOM 2445 C C . PHE A 1 303 ? 10.055 10.883 -16.906 1 88.44 303 PHE A C 1
ATOM 2447 O O . PHE A 1 303 ? 8.844 11.117 -16.984 1 88.44 303 PHE A O 1
ATOM 2454 N N . SER A 1 304 ? 10.602 10.234 -15.875 1 86.31 304 SER A N 1
ATOM 2455 C CA . SER A 1 304 ? 9.805 9.945 -14.688 1 86.31 304 SER A CA 1
ATOM 2456 C C . SER A 1 304 ? 9.719 11.156 -13.766 1 86.31 304 SER A C 1
ATOM 2458 O O . SER A 1 304 ? 8.891 11.188 -12.852 1 86.31 304 SER A O 1
ATOM 2460 N N . MET A 1 305 ? 10.508 12.133 -14.031 1 85.62 305 MET A N 1
ATOM 2461 C CA . MET A 1 305 ? 10.414 13.383 -13.281 1 85.62 305 MET A CA 1
ATOM 2462 C C . MET A 1 305 ? 9.117 14.109 -13.609 1 85.62 305 MET A C 1
ATOM 2464 O O . MET A 1 305 ? 8.703 14.164 -14.766 1 85.62 305 MET A O 1
ATOM 2468 N N . PRO A 1 306 ? 8.5 14.625 -12.656 1 83.44 306 PRO A N 1
ATOM 2469 C CA . PRO A 1 306 ? 7.152 15.172 -12.836 1 83.44 306 PRO A CA 1
ATOM 2470 C C . PRO A 1 306 ? 7.082 16.203 -13.969 1 83.44 306 PRO A C 1
ATOM 2472 O O . PRO A 1 306 ? 6.203 16.109 -14.828 1 83.44 306 PRO A O 1
ATOM 2475 N N . GLY A 1 307 ? 7.926 17.188 -14.086 1 82.88 307 GLY A N 1
ATOM 2476 C CA . GLY A 1 307 ? 7.91 18.172 -15.148 1 82.88 307 GLY A CA 1
ATOM 2477 C C . GLY A 1 307 ? 8.125 17.578 -16.531 1 82.88 307 GLY A C 1
ATOM 2478 O O . GLY A 1 307 ? 7.41 17.906 -17.469 1 82.88 307 GLY A O 1
ATOM 2479 N N . HIS A 1 308 ? 9 16.688 -16.594 1 87.12 308 HIS A N 1
ATOM 2480 C CA . HIS A 1 308 ? 9.328 16.047 -17.875 1 87.12 308 HIS A CA 1
ATOM 2481 C C . HIS A 1 308 ? 8.242 15.055 -18.281 1 87.12 308 HIS A C 1
ATOM 2483 O O . HIS A 1 308 ? 7.953 14.906 -19.469 1 87.12 308 HIS A O 1
ATOM 2489 N N . HIS A 1 309 ? 7.699 14.43 -17.312 1 87.56 309 HIS A N 1
ATOM 2490 C CA . HIS A 1 309 ? 6.66 13.445 -17.578 1 87.56 309 HIS A CA 1
ATOM 2491 C C . HIS A 1 309 ? 5.43 14.109 -18.203 1 87.56 309 HIS A C 1
ATOM 2493 O O . HIS A 1 309 ? 4.824 13.562 -19.125 1 87.56 309 HIS A O 1
ATOM 2499 N N . LYS A 1 310 ? 5.078 15.203 -17.609 1 86.19 310 LYS A N 1
ATOM 2500 C CA . LYS A 1 310 ? 3.93 15.922 -18.156 1 86.19 310 LYS A CA 1
ATOM 2501 C C . LYS A 1 310 ? 4.18 16.344 -19.609 1 86.19 310 LYS A C 1
ATOM 2503 O O . LYS A 1 310 ? 3.303 16.188 -20.453 1 86.19 310 LYS A O 1
ATOM 2508 N N . LEU A 1 311 ? 5.328 16.891 -19.828 1 87.75 311 LEU A N 1
ATOM 2509 C CA . LEU A 1 311 ? 5.695 17.281 -21.188 1 87.75 311 LEU A CA 1
ATOM 2510 C C . LEU A 1 311 ? 5.648 16.078 -22.125 1 87.75 311 LEU A C 1
ATOM 2512 O O . LEU A 1 311 ? 5.156 16.172 -23.25 1 87.75 311 LEU A O 1
ATOM 2516 N N . PHE A 1 312 ? 6.172 15 -21.688 1 90.62 312 PHE A N 1
ATOM 2517 C CA . PHE A 1 312 ? 6.195 13.766 -22.469 1 90.62 312 PHE A CA 1
ATOM 2518 C C . PHE A 1 312 ? 4.781 13.336 -22.828 1 90.62 312 PHE A C 1
ATOM 2520 O O . PHE A 1 312 ? 4.516 12.961 -23.984 1 90.62 312 PHE A O 1
ATOM 2527 N N . ARG A 1 313 ? 3.863 13.43 -21.906 1 88.81 313 ARG A N 1
ATOM 2528 C CA . ARG A 1 313 ? 2.473 13.047 -22.141 1 88.81 313 ARG A CA 1
ATOM 2529 C C . ARG A 1 313 ? 1.798 14.023 -23.109 1 88.81 313 ARG A C 1
ATOM 2531 O O . ARG A 1 313 ? 1.016 13.609 -23.969 1 88.81 313 ARG A O 1
ATOM 2538 N N . ASP A 1 314 ? 2.045 15.266 -22.906 1 89.12 314 ASP A N 1
ATOM 2539 C CA . ASP A 1 314 ? 1.454 16.297 -23.766 1 89.12 314 ASP A CA 1
ATOM 2540 C C . ASP A 1 314 ? 1.933 16.141 -25.203 1 89.12 314 ASP A C 1
ATOM 2542 O O . ASP A 1 314 ? 1.152 16.312 -26.141 1 89.12 314 ASP A O 1
ATOM 2546 N N . VAL A 1 315 ? 3.176 15.852 -25.344 1 91.38 315 VAL A N 1
ATOM 2547 C CA . VAL A 1 315 ? 3.74 15.68 -26.688 1 91.38 315 VAL A CA 1
ATOM 2548 C C . VAL A 1 315 ? 3.145 14.438 -27.344 1 91.38 315 VAL A C 1
ATOM 2550 O O . VAL A 1 315 ? 2.877 14.438 -28.547 1 91.38 315 VAL A O 1
ATOM 2553 N N . GLN A 1 316 ? 2.969 13.406 -26.594 1 92.38 316 GLN A N 1
ATOM 2554 C CA . GLN A 1 316 ? 2.346 12.203 -27.141 1 92.38 316 GLN A CA 1
ATOM 2555 C C . GLN A 1 316 ? 0.933 12.492 -27.641 1 92.38 316 GLN A C 1
ATOM 2557 O O . GLN A 1 316 ? 0.531 12 -28.688 1 92.38 316 GLN A O 1
ATOM 2562 N N . ARG A 1 317 ? 0.23 13.281 -26.891 1 90.5 317 ARG A N 1
ATOM 2563 C CA . ARG A 1 317 ? -1.125 13.664 -27.266 1 90.5 317 ARG A CA 1
ATOM 2564 C C . ARG A 1 317 ? -1.118 14.5 -28.547 1 90.5 317 ARG A C 1
ATOM 2566 O O . ARG A 1 317 ? -1.961 14.312 -29.422 1 90.5 317 ARG A O 1
ATOM 2573 N N . SER A 1 318 ? -0.179 15.422 -28.594 1 90.69 318 SER A N 1
ATOM 2574 C CA . SER A 1 318 ? -0.077 16.297 -29.75 1 90.69 318 SER A CA 1
ATOM 2575 C C . SER A 1 318 ? 0.279 15.516 -31.016 1 90.69 318 SER A C 1
ATOM 2577 O O . SER A 1 318 ? -0.154 15.867 -32.125 1 90.69 318 SER A O 1
ATOM 2579 N N . LEU A 1 319 ? 1.076 14.445 -30.875 1 90.81 319 LEU A N 1
ATOM 2580 C CA . LEU A 1 319 ? 1.506 13.625 -32 1 90.81 319 LEU A CA 1
ATOM 2581 C C . LEU A 1 319 ? 0.462 12.562 -32.312 1 90.81 319 LEU A C 1
ATOM 2583 O O . LEU A 1 319 ? 0.567 11.883 -33.344 1 90.81 319 LEU A O 1
ATOM 2587 N N . GLY A 1 320 ? -0.556 12.422 -31.438 1 85.81 320 GLY A N 1
ATOM 2588 C CA . GLY A 1 320 ? -1.621 11.461 -31.672 1 85.81 320 GLY A CA 1
ATOM 2589 C C . GLY A 1 320 ? -1.225 10.039 -31.328 1 85.81 320 GLY A C 1
ATOM 2590 O O . GLY A 1 320 ? -1.757 9.086 -31.906 1 85.81 320 GLY A O 1
ATOM 2591 N N . ILE A 1 321 ? -0.198 9.914 -30.625 1 86.56 321 ILE A N 1
ATOM 2592 C CA . ILE A 1 321 ? 0.264 8.594 -30.203 1 86.56 321 ILE A CA 1
ATOM 2593 C C . ILE A 1 321 ? -0.507 8.148 -28.969 1 86.56 321 ILE A C 1
ATOM 2595 O O . ILE A 1 321 ? -0.867 8.969 -28.125 1 86.56 321 ILE A O 1
ATOM 2599 N N . LYS A 1 322 ? -0.919 6.977 -28.984 1 85.12 322 LYS A N 1
ATOM 2600 C CA . LYS A 1 322 ? -1.544 6.414 -27.797 1 85.12 322 LYS A CA 1
ATOM 2601 C C . LYS A 1 322 ? -0.644 6.582 -26.578 1 85.12 322 LYS A C 1
ATOM 2603 O O . LYS A 1 322 ? 0.573 6.406 -26.672 1 85.12 322 LYS A O 1
ATOM 2608 N N . PRO A 1 323 ? -1.229 7.027 -25.5 1 84.5 323 PRO A N 1
ATOM 2609 C CA . PRO A 1 323 ? -0.416 7.266 -24.297 1 84.5 323 PRO A CA 1
ATOM 2610 C C . PRO A 1 323 ? 0.252 5.996 -23.781 1 84.5 323 PRO A C 1
ATOM 2612 O O . PRO A 1 323 ? -0.432 5.023 -23.453 1 84.5 323 PRO A O 1
ATOM 2615 N N . ILE A 1 324 ? 1.589 5.918 -23.938 1 86.5 324 ILE A N 1
ATOM 2616 C CA . ILE A 1 324 ? 2.395 4.805 -23.438 1 86.5 324 ILE A CA 1
ATOM 2617 C C . ILE A 1 324 ? 3.418 5.312 -22.438 1 86.5 324 ILE A C 1
ATOM 2619 O O . ILE A 1 324 ? 4.02 6.371 -22.625 1 86.5 324 ILE A O 1
ATOM 2623 N N . GLU A 1 325 ? 3.508 4.645 -21.297 1 85.5 325 GLU A N 1
ATOM 2624 C CA . GLU A 1 325 ? 4.457 5.035 -20.266 1 85.5 325 GLU A CA 1
ATOM 2625 C C . GLU A 1 325 ? 5.746 4.223 -20.359 1 85.5 325 GLU A C 1
ATOM 2627 O O . GLU A 1 325 ? 5.719 3.053 -20.734 1 85.5 325 GLU A O 1
ATOM 2632 N N . LEU A 1 326 ? 6.816 4.898 -20.125 1 85.5 326 LEU A N 1
ATOM 2633 C CA . LEU A 1 326 ? 8.078 4.188 -20 1 85.5 326 LEU A CA 1
ATOM 2634 C C . LEU A 1 326 ? 8.18 3.496 -18.641 1 85.5 326 LEU A C 1
ATOM 2636 O O . LEU A 1 326 ? 7.672 4.008 -17.641 1 85.5 326 LEU A O 1
ATOM 2640 N N . THR A 1 327 ? 8.602 2.326 -18.547 1 80.31 327 THR A N 1
ATOM 2641 C CA . THR A 1 327 ? 8.711 1.58 -17.312 1 80.31 327 THR A CA 1
ATOM 2642 C C . THR A 1 327 ? 10.18 1.388 -16.922 1 80.31 327 THR A C 1
ATOM 2644 O O . THR A 1 327 ? 11.062 1.482 -17.781 1 80.31 327 THR A O 1
ATOM 2647 N N . SER A 1 328 ? 10.359 1.272 -15.656 1 76.69 328 SER A N 1
ATOM 2648 C CA . SER A 1 328 ? 11.711 1.045 -15.148 1 76.69 328 SER A CA 1
ATOM 2649 C C . SER A 1 328 ? 12.219 -0.345 -15.531 1 76.69 328 SER A C 1
ATOM 2651 O O . SER A 1 328 ? 11.422 -1.276 -15.688 1 76.69 328 SER A O 1
ATOM 2653 N N . LEU A 1 329 ? 13.484 -0.42 -15.742 1 74.81 329 LEU A N 1
ATOM 2654 C CA . LEU A 1 329 ? 14.094 -1.705 -16.078 1 74.81 329 LEU A CA 1
ATOM 2655 C C . LEU A 1 329 ? 14.297 -2.547 -14.82 1 74.81 329 LEU A C 1
ATOM 2657 O O . LEU A 1 329 ? 14.852 -2.068 -13.828 1 74.81 329 LEU A O 1
ATOM 2661 N N . SER A 1 330 ? 13.547 -3.605 -14.742 1 68.06 330 SER A N 1
ATOM 2662 C CA . SER A 1 330 ? 13.711 -4.504 -13.602 1 68.06 330 SER A CA 1
ATOM 2663 C C . SER A 1 330 ? 15.047 -5.234 -13.664 1 68.06 330 SER A C 1
ATOM 2665 O O . SER A 1 330 ? 15.5 -5.621 -14.742 1 68.06 330 SER A O 1
ATOM 2667 N N . ASP A 1 331 ? 15.711 -5.273 -12.602 1 62.22 331 ASP A N 1
ATOM 2668 C CA . ASP A 1 331 ? 16.984 -5.988 -12.555 1 62.22 331 ASP A CA 1
ATOM 2669 C C . ASP A 1 331 ? 16.75 -7.5 -12.508 1 62.22 331 ASP A C 1
ATOM 2671 O O . ASP A 1 331 ? 17.641 -8.273 -12.859 1 62.22 331 ASP A O 1
ATOM 2675 N N . THR A 1 332 ? 15.547 -7.891 -12.117 1 60.59 332 THR A N 1
ATOM 2676 C CA . THR A 1 332 ? 15.32 -9.32 -11.922 1 60.59 332 THR A CA 1
ATOM 2677 C C . THR A 1 332 ? 14.445 -9.883 -13.039 1 60.59 332 THR A C 1
ATOM 2679 O O . THR A 1 332 ? 14.594 -11.047 -13.422 1 60.59 332 THR A O 1
ATOM 2682 N N . ARG A 1 333 ? 13.633 -8.945 -13.609 1 62.66 333 ARG A N 1
ATOM 2683 C CA . ARG A 1 333 ? 12.703 -9.445 -14.625 1 62.66 333 ARG A CA 1
ATOM 2684 C C . ARG A 1 333 ? 13.023 -8.859 -15.992 1 62.66 333 ARG A C 1
ATOM 2686 O O . ARG A 1 333 ? 12.383 -7.898 -16.422 1 62.66 333 ARG A O 1
ATOM 2693 N N . TRP A 1 334 ? 13.812 -9.531 -16.641 1 59.41 334 TRP A N 1
ATOM 2694 C CA . TRP A 1 334 ? 14.328 -9 -17.891 1 59.41 334 TRP A CA 1
ATOM 2695 C C . TRP A 1 334 ? 13.305 -9.172 -19.016 1 59.41 334 TRP A C 1
ATOM 2697 O O . TRP A 1 334 ? 13.375 -8.484 -20.047 1 59.41 334 TRP A O 1
ATOM 2707 N N . ALA A 1 335 ? 12.398 -10.07 -18.812 1 62.69 335 ALA A N 1
ATOM 2708 C CA . ALA A 1 335 ? 11.367 -10.219 -19.844 1 62.69 335 ALA A CA 1
ATOM 2709 C C . ALA A 1 335 ? 10.555 -8.938 -19.984 1 62.69 335 ALA A C 1
ATOM 2711 O O . ALA A 1 335 ? 10.055 -8.633 -21.078 1 62.69 335 ALA A O 1
ATOM 2712 N N . CYS A 1 336 ? 10.594 -8.289 -18.938 1 65.81 336 CYS A N 1
ATOM 2713 C CA . CYS A 1 336 ? 9.852 -7.035 -18.969 1 65.81 336 CYS A CA 1
ATOM 2714 C C . CYS A 1 336 ? 10.602 -5.977 -19.766 1 65.81 336 CYS A C 1
ATOM 2716 O O . CYS A 1 336 ? 10.023 -4.949 -20.141 1 65.81 336 CYS A O 1
ATOM 2718 N N . ARG A 1 337 ? 11.742 -6.34 -20.219 1 78.62 337 ARG A N 1
ATOM 2719 C CA . ARG A 1 337 ? 12.539 -5.355 -20.938 1 78.62 337 ARG A CA 1
ATOM 2720 C C . ARG A 1 337 ? 12.008 -5.133 -22.344 1 78.62 337 ARG A C 1
ATOM 2722 O O . ARG A 1 337 ? 12.203 -4.066 -22.938 1 78.62 337 ARG A O 1
ATOM 2729 N N . TRP A 1 338 ? 11.383 -6.203 -22.844 1 83.38 338 TRP A N 1
ATOM 2730 C CA . TRP A 1 338 ? 10.773 -5.992 -24.156 1 83.38 338 TRP A CA 1
ATOM 2731 C C . TRP A 1 338 ? 9.719 -4.895 -24.094 1 83.38 338 TRP A C 1
ATOM 2733 O O . TRP A 1 338 ? 9.609 -4.078 -25 1 83.38 338 TRP A O 1
ATOM 2743 N N . ARG A 1 339 ? 8.945 -4.906 -23.062 1 84.31 339 ARG A N 1
ATOM 2744 C CA . ARG A 1 339 ? 7.918 -3.879 -22.891 1 84.31 339 ARG A CA 1
ATOM 2745 C C . ARG A 1 339 ? 8.539 -2.486 -22.859 1 84.31 339 ARG A C 1
ATOM 2747 O O . ARG A 1 339 ? 7.969 -1.532 -23.391 1 84.31 339 ARG A O 1
ATOM 2754 N N . ASN A 1 340 ? 9.625 -2.455 -22.219 1 87.38 340 ASN A N 1
ATOM 2755 C CA . ASN A 1 340 ? 10.344 -1.186 -22.156 1 87.38 340 ASN A CA 1
ATOM 2756 C C . ASN A 1 340 ? 10.828 -0.751 -23.531 1 87.38 340 ASN A C 1
ATOM 2758 O O . ASN A 1 340 ? 10.695 0.418 -23.906 1 87.38 340 ASN A O 1
ATOM 2762 N N . VAL A 1 341 ? 11.352 -1.713 -24.266 1 89.62 341 VAL A N 1
ATOM 2763 C CA . VAL A 1 341 ? 11.898 -1.432 -25.594 1 89.62 341 VAL A CA 1
ATOM 2764 C C . VAL A 1 341 ? 10.766 -1.059 -26.547 1 89.62 341 VAL A C 1
ATOM 2766 O O . VAL A 1 341 ? 10.891 -0.106 -27.328 1 89.62 341 VAL A O 1
ATOM 2769 N N . SER A 1 342 ? 9.758 -1.768 -26.438 1 88.75 342 SER A N 1
ATOM 2770 C CA . SER A 1 342 ? 8.617 -1.513 -27.312 1 88.75 342 SER A CA 1
ATOM 2771 C C . SER A 1 342 ? 7.988 -0.155 -27.031 1 88.75 342 SER A C 1
ATOM 2773 O O . SER A 1 342 ? 7.562 0.548 -27.938 1 88.75 342 SER A O 1
ATOM 2775 N N . ALA A 1 343 ? 7.895 0.169 -25.797 1 89.12 343 ALA A N 1
ATOM 2776 C CA . ALA A 1 343 ? 7.348 1.468 -25.406 1 89.12 343 ALA A CA 1
ATOM 2777 C C . ALA A 1 343 ? 8.234 2.605 -25.922 1 89.12 343 ALA A C 1
ATOM 2779 O O . ALA A 1 343 ? 7.727 3.613 -26.422 1 89.12 343 ALA A O 1
ATOM 2780 N N . CYS A 1 344 ? 9.5 2.449 -25.812 1 89.62 344 CYS A N 1
ATOM 2781 C CA . CYS A 1 344 ? 10.438 3.471 -26.266 1 89.62 344 CYS A CA 1
ATOM 2782 C C . CYS A 1 344 ? 10.391 3.609 -27.781 1 89.62 344 CYS A C 1
ATOM 2784 O O . CYS A 1 344 ? 10.477 4.719 -28.312 1 89.62 344 CYS A O 1
ATOM 2786 N N . LYS A 1 345 ? 10.281 2.504 -28.453 1 89.75 345 LYS A N 1
ATOM 2787 C CA . LYS A 1 345 ? 10.227 2.52 -29.906 1 89.75 345 LYS A CA 1
ATOM 2788 C C . LYS A 1 345 ? 8.977 3.234 -30.406 1 89.75 345 LYS A C 1
ATOM 2790 O O . LYS A 1 345 ? 9.047 4.059 -31.312 1 89.75 345 LYS A O 1
ATOM 2795 N N . SER A 1 346 ? 7.879 2.943 -29.797 1 88.88 346 SER A N 1
ATOM 2796 C CA . SER A 1 346 ? 6.605 3.523 -30.219 1 88.88 346 SER A CA 1
ATOM 2797 C C . SER A 1 346 ? 6.547 5.016 -29.891 1 88.88 346 SER A C 1
ATOM 2799 O O . SER A 1 346 ? 5.836 5.77 -30.562 1 88.88 346 SER A O 1
ATOM 2801 N N . THR A 1 347 ? 7.277 5.43 -28.859 1 90.62 347 THR A N 1
ATOM 2802 C CA . THR A 1 347 ? 7.223 6.824 -28.438 1 90.62 347 THR A CA 1
ATOM 2803 C C . THR A 1 347 ? 8.516 7.547 -28.797 1 90.62 347 THR A C 1
ATOM 2805 O O . THR A 1 347 ? 8.812 8.617 -28.25 1 90.62 347 THR A O 1
ATOM 2808 N N . LEU A 1 348 ? 9.32 6.973 -29.656 1 89 348 LEU A N 1
ATOM 2809 C CA . LEU A 1 348 ? 10.633 7.523 -29.969 1 89 348 LEU A CA 1
ATOM 2810 C C . LEU A 1 348 ? 10.508 8.938 -30.547 1 89 348 LEU A C 1
ATOM 2812 O O . LEU A 1 348 ? 11.312 9.812 -30.219 1 89 348 LEU A O 1
ATOM 2816 N N . LYS A 1 349 ? 9.539 9.141 -31.344 1 87.69 349 LYS A N 1
ATOM 2817 C CA . LYS A 1 349 ? 9.32 10.469 -31.922 1 87.69 349 LYS A CA 1
ATOM 2818 C C . LYS A 1 349 ? 9.031 11.492 -30.828 1 87.69 349 LYS A C 1
ATOM 2820 O O . LYS A 1 349 ? 9.523 12.625 -30.875 1 87.69 349 LYS A O 1
ATOM 2825 N N . ALA A 1 350 ? 8.203 11.07 -29.906 1 89.88 350 ALA A N 1
ATOM 2826 C CA . ALA A 1 350 ? 7.859 11.953 -28.781 1 89.88 350 ALA A CA 1
ATOM 2827 C C . ALA A 1 350 ? 9.078 12.234 -27.906 1 89.88 350 ALA A C 1
ATOM 2829 O O . ALA A 1 350 ? 9.25 13.352 -27.422 1 89.88 350 ALA A O 1
ATOM 2830 N N . ILE A 1 351 ? 9.906 11.234 -27.688 1 89.75 351 ILE A N 1
ATOM 2831 C CA . ILE A 1 351 ? 11.102 11.375 -26.859 1 89.75 351 ILE A CA 1
ATOM 2832 C C . ILE A 1 351 ? 12.047 12.383 -27.5 1 89.75 351 ILE A C 1
ATOM 2834 O O . ILE A 1 351 ? 12.57 13.273 -26.828 1 89.75 351 ILE A O 1
ATOM 2838 N N . ILE A 1 352 ? 12.219 12.273 -28.812 1 85.75 352 ILE A N 1
ATOM 2839 C CA . ILE A 1 352 ? 13.125 13.156 -29.531 1 85.75 352 ILE A CA 1
ATOM 2840 C C . ILE A 1 352 ? 12.602 14.594 -29.484 1 85.75 352 ILE A C 1
ATOM 2842 O O . ILE A 1 352 ? 13.359 15.531 -29.25 1 85.75 352 ILE A O 1
ATOM 2846 N N . GLN A 1 353 ? 11.352 14.727 -29.625 1 87.06 353 GLN A N 1
ATOM 2847 C CA . GLN A 1 353 ? 10.758 16.062 -29.578 1 87.06 353 GLN A CA 1
ATOM 2848 C C . GLN A 1 353 ? 10.891 16.672 -28.188 1 87.06 353 GLN A C 1
ATOM 2850 O O . GLN A 1 353 ? 11.156 17.875 -28.062 1 87.06 353 GLN A O 1
ATOM 2855 N N . CYS A 1 354 ? 10.641 15.891 -27.203 1 89.06 354 CYS A N 1
ATOM 2856 C CA . CYS A 1 354 ? 10.773 16.375 -25.828 1 89.06 354 CYS A CA 1
ATOM 2857 C C . CYS A 1 354 ? 12.203 16.812 -25.531 1 89.06 354 CYS A C 1
ATOM 2859 O O . CYS A 1 354 ? 12.43 17.844 -24.906 1 89.06 354 CYS A O 1
ATOM 2861 N N . LEU A 1 355 ? 13.117 15.969 -26 1 86 355 LEU A N 1
ATOM 2862 C CA . LEU A 1 355 ? 14.523 16.266 -25.75 1 86 355 LEU A CA 1
ATOM 2863 C C . LEU A 1 355 ? 14.961 17.516 -26.484 1 86 355 LEU A C 1
ATOM 2865 O O . LEU A 1 355 ? 15.789 18.281 -26 1 86 355 LEU A O 1
ATOM 2869 N N . ASN A 1 356 ? 14.438 17.719 -27.609 1 82.25 356 ASN A N 1
ATOM 2870 C CA . ASN A 1 356 ? 14.719 18.938 -28.375 1 82.25 356 ASN A CA 1
ATOM 2871 C C . ASN A 1 356 ? 14.148 20.172 -27.688 1 82.25 356 ASN A C 1
ATOM 2873 O O . ASN A 1 356 ? 14.781 21.219 -27.672 1 82.25 356 ASN A O 1
ATOM 2877 N N . GLU A 1 357 ? 13 20.031 -27.203 1 83.06 357 GLU A N 1
ATOM 2878 C CA . GLU A 1 357 ? 12.352 21.141 -26.516 1 83.06 357 GLU A CA 1
ATOM 2879 C C . GLU A 1 357 ? 13.07 21.5 -25.219 1 83.06 357 GLU A C 1
ATOM 2881 O O . GLU A 1 357 ? 13.109 22.656 -24.828 1 83.06 357 GLU A O 1
ATOM 2886 N N . LEU A 1 358 ? 13.57 20.531 -24.562 1 80.5 358 LEU A N 1
ATOM 2887 C CA . LEU A 1 358 ? 14.25 20.766 -23.297 1 80.5 358 LEU A CA 1
ATOM 2888 C C . LEU A 1 358 ? 15.719 21.109 -23.516 1 80.5 358 LEU A C 1
ATOM 2890 O O . LEU A 1 358 ? 16.469 21.312 -22.562 1 80.5 358 LEU A O 1
ATOM 2894 N N . SER A 1 359 ? 16.109 21.438 -24.688 1 67.12 359 SER A N 1
ATOM 2895 C CA . SER A 1 359 ? 17.406 21.906 -25.125 1 67.12 359 SER A CA 1
ATOM 2896 C C . SER A 1 359 ? 18.531 21.062 -24.562 1 67.12 359 SER A C 1
ATOM 2898 O O . SER A 1 359 ? 19.531 21.594 -24.047 1 67.12 359 SER A O 1
ATOM 2900 N N . GLN A 1 360 ? 18.359 19.875 -24.453 1 64.56 360 GLN A N 1
ATOM 2901 C CA . GLN A 1 360 ? 19.484 19.078 -23.984 1 64.56 360 GLN A CA 1
ATOM 2902 C C . GLN A 1 360 ? 20.5 18.844 -25.094 1 64.56 360 GLN A C 1
ATOM 2904 O O . GLN A 1 360 ? 20.188 18.219 -26.109 1 64.56 360 GLN A O 1
ATOM 2909 N N . PRO A 1 361 ? 21.688 19.484 -25.047 1 58.28 361 PRO A N 1
ATOM 2910 C CA . PRO A 1 361 ? 22.734 19.359 -26.062 1 58.28 361 PRO A CA 1
ATOM 2911 C C . PRO A 1 361 ? 23.297 17.953 -26.156 1 58.28 361 PRO A C 1
ATOM 2913 O O . PRO A 1 361 ? 23.359 17.234 -25.156 1 58.28 361 PRO A O 1
ATOM 2916 N N . GLY A 1 362 ? 23.688 17.391 -27.391 1 56.97 362 GLY A N 1
ATOM 2917 C CA . GLY A 1 362 ? 24.453 16.156 -27.609 1 56.97 362 GLY A CA 1
ATOM 2918 C C . GLY A 1 362 ? 23.578 14.93 -27.719 1 56.97 362 GLY A C 1
ATOM 2919 O O . GLY A 1 362 ? 24.078 13.805 -27.812 1 56.97 362 GLY A O 1
ATOM 2920 N N . THR A 1 363 ? 22.297 15.164 -27.766 1 63.81 363 THR A N 1
ATOM 2921 C CA . THR A 1 363 ? 21.391 14.023 -27.672 1 63.81 363 THR A CA 1
ATOM 2922 C C . THR A 1 363 ? 21.188 13.375 -29.031 1 63.81 363 THR A C 1
ATOM 2924 O O . THR A 1 363 ? 20.641 12.273 -29.125 1 63.81 363 THR A O 1
ATOM 2927 N N . SER A 1 364 ? 21.703 14.047 -30.062 1 63.62 364 SER A N 1
ATOM 2928 C CA . SER A 1 364 ? 21.406 13.516 -31.375 1 63.62 364 SER A CA 1
ATOM 2929 C C . SER A 1 364 ? 22.156 12.211 -31.625 1 63.62 364 SER A C 1
ATOM 2931 O O . SER A 1 364 ? 21.578 11.242 -32.125 1 63.62 364 SER A O 1
ATOM 2933 N N . GLY A 1 365 ? 23.453 12.258 -31.328 1 62.78 365 GLY A N 1
ATOM 2934 C CA . GLY A 1 365 ? 24.234 11.047 -31.516 1 62.78 365 GLY A CA 1
ATOM 2935 C C . GLY A 1 365 ? 23.75 9.891 -30.656 1 62.78 365 GLY A C 1
ATOM 2936 O O . GLY A 1 365 ? 23.641 8.758 -31.141 1 62.78 365 GLY A O 1
ATOM 2937 N N . LEU A 1 366 ? 23.422 10.203 -29.562 1 67.12 366 LEU A N 1
ATOM 2938 C CA . LEU A 1 366 ? 22.953 9.203 -28.625 1 67.12 366 LEU A CA 1
ATOM 2939 C C . LEU A 1 366 ? 21.609 8.617 -29.094 1 67.12 366 LEU A C 1
ATOM 2941 O O . LEU A 1 366 ? 21.406 7.406 -29 1 67.12 366 LEU A O 1
ATOM 2945 N N . LEU A 1 367 ? 20.984 9.469 -29.75 1 74.94 367 LEU A N 1
ATOM 2946 C CA . LEU A 1 367 ? 19.656 9.039 -30.172 1 74.94 367 LEU A CA 1
ATOM 2947 C C . LEU A 1 367 ? 19.734 8.148 -31.391 1 74.94 367 LEU A C 1
ATOM 2949 O O . LEU A 1 367 ? 18.906 7.238 -31.562 1 74.94 367 LEU A O 1
ATOM 2953 N N . GLN A 1 368 ? 20.766 8.391 -32.188 1 73.88 368 GLN A N 1
ATOM 2954 C CA . GLN A 1 368 ? 20.922 7.523 -33.344 1 73.88 368 GLN A CA 1
ATOM 2955 C C . GLN A 1 368 ? 21.312 6.105 -32.938 1 73.88 368 GLN A C 1
ATOM 2957 O O . GLN A 1 368 ? 20.781 5.129 -33.469 1 73.88 368 GLN A O 1
ATOM 2962 N N . GLN A 1 369 ? 22.219 6.078 -32.062 1 75.75 369 GLN A N 1
ATOM 2963 C CA . GLN A 1 369 ? 22.625 4.77 -31.547 1 75.75 369 GLN A CA 1
ATOM 2964 C C . GLN A 1 369 ? 21.453 4.066 -30.844 1 75.75 369 GLN A C 1
ATOM 2966 O O . GLN A 1 369 ? 21.266 2.859 -31.016 1 75.75 369 GLN A O 1
ATOM 2971 N N . VAL A 1 370 ? 20.688 4.785 -30.25 1 81.25 370 VAL A N 1
ATOM 2972 C CA . VAL A 1 370 ? 19.578 4.227 -29.484 1 81.25 370 VAL A CA 1
ATOM 2973 C C . VAL A 1 370 ? 18.516 3.703 -30.438 1 81.25 370 VAL A C 1
ATOM 2975 O O . VAL A 1 370 ? 17.922 2.646 -30.203 1 81.25 370 VAL A O 1
ATOM 2978 N N . GLN A 1 371 ? 18.453 4.402 -31.5 1 83.56 371 GLN A N 1
ATOM 2979 C CA . GLN A 1 371 ? 17.406 4.016 -32.438 1 83.56 371 GLN A CA 1
ATOM 2980 C C . GLN A 1 371 ? 17.719 2.672 -33.094 1 83.56 371 GLN A C 1
ATOM 2982 O O . GLN A 1 371 ? 16.844 1.826 -33.25 1 83.56 371 GLN A O 1
ATOM 2987 N N . LYS A 1 372 ? 18.953 2.465 -33.469 1 85.12 372 LYS A N 1
ATOM 2988 C CA . LYS A 1 372 ? 19.359 1.209 -34.094 1 85.12 372 LYS A CA 1
ATOM 2989 C C . LYS A 1 372 ? 19.219 0.042 -33.125 1 85.12 372 LYS A C 1
ATOM 2991 O O . LYS A 1 372 ? 18.703 -1.018 -33.5 1 85.12 372 LYS A O 1
ATOM 2996 N N . CYS A 1 373 ? 19.609 0.324 -31.984 1 88.31 373 CYS A N 1
ATOM 2997 C CA . CYS A 1 373 ? 19.531 -0.716 -30.969 1 88.31 373 CYS A CA 1
ATOM 2998 C C . CYS A 1 373 ? 18.078 -1.047 -30.625 1 88.31 373 CYS A C 1
ATOM 3000 O O . CYS A 1 373 ? 17.75 -2.205 -30.375 1 88.31 373 CYS A O 1
ATOM 3002 N N . LEU A 1 374 ? 17.25 -0.083 -30.672 1 91.38 374 LEU A N 1
ATOM 3003 C CA . LEU A 1 374 ? 15.844 -0.265 -30.328 1 91.38 374 LEU A CA 1
ATOM 3004 C C . LEU A 1 374 ? 15.18 -1.254 -31.281 1 91.38 374 LEU A C 1
ATOM 3006 O O . LEU A 1 374 ? 14.453 -2.148 -30.844 1 91.38 374 LEU A O 1
ATOM 3010 N N . VAL A 1 375 ? 15.492 -1.142 -32.5 1 90.75 375 VAL A N 1
ATOM 3011 C CA . VAL A 1 375 ? 14.852 -1.99 -33.5 1 90.75 375 VAL A CA 1
ATOM 3012 C C . VAL A 1 375 ? 15.391 -3.414 -33.406 1 90.75 375 VAL A C 1
ATOM 3014 O O . VAL A 1 375 ? 14.625 -4.383 -33.469 1 90.75 375 VAL A O 1
ATOM 3017 N N . VAL A 1 376 ? 16.656 -3.51 -33.25 1 89.81 376 VAL A N 1
ATOM 3018 C CA . VAL A 1 376 ? 17.281 -4.824 -33.156 1 89.81 376 VAL A CA 1
ATOM 3019 C C . VAL A 1 376 ? 16.734 -5.57 -31.922 1 89.81 376 VAL A C 1
ATOM 3021 O O . VAL A 1 376 ? 16.328 -6.727 -32.031 1 89.81 376 VAL A O 1
ATOM 3024 N N . PHE A 1 377 ? 16.672 -4.891 -30.859 1 90.31 377 PHE A N 1
ATOM 3025 C CA . PHE A 1 377 ? 16.234 -5.547 -29.625 1 90.31 377 PHE A CA 1
ATOM 3026 C C . PHE A 1 377 ? 14.727 -5.785 -29.641 1 90.31 377 PHE A C 1
ATOM 3028 O O . PHE A 1 377 ? 14.234 -6.715 -29 1 90.31 377 PHE A O 1
ATOM 3035 N N . ASP A 1 378 ? 14.023 -4.953 -30.266 1 91.44 378 ASP A N 1
ATOM 3036 C CA . ASP A 1 378 ? 12.586 -5.195 -30.391 1 91.44 378 ASP A CA 1
ATOM 3037 C C . ASP A 1 378 ? 12.32 -6.531 -31.094 1 91.44 378 ASP A C 1
ATOM 3039 O O . ASP A 1 378 ? 11.43 -7.281 -30.672 1 91.44 378 ASP A O 1
ATOM 3043 N N . HIS A 1 379 ? 13.133 -6.816 -32.094 1 90.19 379 HIS A N 1
ATOM 3044 C CA . HIS A 1 379 ? 12.969 -8.062 -32.844 1 90.19 379 HIS A CA 1
ATOM 3045 C C . HIS A 1 379 ? 13.391 -9.258 -32 1 90.19 379 HIS A C 1
ATOM 3047 O O . HIS A 1 379 ? 12.695 -10.281 -31.953 1 90.19 379 HIS A O 1
ATOM 3053 N N . LEU A 1 380 ? 14.422 -9.141 -31.391 1 89.12 380 LEU A N 1
ATOM 3054 C CA . LEU A 1 380 ? 14.977 -10.266 -30.641 1 89.12 380 LEU A CA 1
ATOM 3055 C C . LEU A 1 380 ? 14.164 -10.516 -29.359 1 89.12 380 LEU A C 1
ATOM 3057 O O . LEU A 1 380 ? 13.805 -11.656 -29.062 1 89.12 380 LEU A O 1
ATOM 3061 N N . LEU A 1 381 ? 13.852 -9.453 -28.625 1 89.12 381 LEU A N 1
ATOM 3062 C CA . LEU A 1 381 ? 13.18 -9.602 -27.344 1 89.12 381 LEU A CA 1
ATOM 3063 C C . LEU A 1 381 ? 11.703 -9.938 -27.531 1 89.12 381 LEU A C 1
ATOM 3065 O O . LEU A 1 381 ? 11.07 -10.516 -26.656 1 89.12 381 LEU A O 1
ATOM 3069 N N . SER A 1 382 ? 11.188 -9.539 -28.656 1 88.5 382 SER A N 1
ATOM 3070 C CA . SER A 1 382 ? 9.805 -9.906 -28.938 1 88.5 382 SER A CA 1
ATOM 3071 C C . SER A 1 382 ? 9.633 -11.414 -29 1 88.5 382 SER A C 1
ATOM 3073 O O . SER A 1 382 ? 8.633 -11.953 -28.516 1 88.5 382 SER A O 1
ATOM 3075 N N . LEU A 1 383 ? 10.625 -12.031 -29.594 1 88.06 383 LEU A N 1
ATOM 3076 C CA . LEU A 1 383 ? 10.594 -13.492 -29.688 1 88.06 383 LEU A CA 1
ATOM 3077 C C . LEU A 1 383 ? 10.695 -14.117 -28.297 1 88.06 383 LEU A C 1
ATOM 3079 O O . LEU A 1 383 ? 9.977 -15.078 -28 1 88.06 383 LEU A O 1
ATOM 3083 N N . ILE A 1 384 ? 11.469 -13.57 -27.547 1 87.44 384 ILE A N 1
ATOM 3084 C CA . ILE A 1 384 ? 11.68 -14.117 -26.203 1 87.44 384 ILE A CA 1
ATOM 3085 C C . ILE A 1 384 ? 10.453 -13.852 -25.344 1 87.44 384 ILE A C 1
ATOM 3087 O O . ILE A 1 384 ? 10.094 -14.68 -24.484 1 87.44 384 ILE A O 1
ATOM 3091 N N . GLN A 1 385 ? 9.844 -12.719 -25.516 1 86.75 385 GLN A N 1
ATOM 3092 C CA . GLN A 1 385 ? 8.648 -12.391 -24.75 1 86.75 385 GLN A CA 1
ATOM 3093 C C . GLN A 1 385 ? 7.531 -13.398 -25.016 1 86.75 385 GLN A C 1
ATOM 3095 O O . GLN A 1 385 ? 6.789 -13.758 -24.109 1 86.75 385 GLN A O 1
ATOM 3100 N N . VAL A 1 386 ? 7.441 -13.805 -26.219 1 85.69 386 VAL A N 1
ATOM 3101 C CA . VAL A 1 386 ? 6.434 -14.797 -26.578 1 85.69 386 VAL A CA 1
ATOM 3102 C C . VAL A 1 386 ? 6.73 -16.109 -25.859 1 85.69 386 VAL A C 1
ATOM 3104 O O . VAL A 1 386 ? 5.824 -16.75 -25.312 1 85.69 386 VAL A O 1
ATOM 3107 N N . ALA A 1 387 ? 7.957 -16.484 -25.859 1 85.94 387 ALA A N 1
ATOM 3108 C CA . ALA A 1 387 ? 8.352 -17.703 -25.156 1 85.94 387 ALA A CA 1
ATOM 3109 C C . ALA A 1 387 ? 8.109 -17.578 -23.656 1 85.94 387 ALA A C 1
ATOM 3111 O O . ALA A 1 387 ? 7.629 -18.516 -23.016 1 85.94 387 ALA A O 1
ATOM 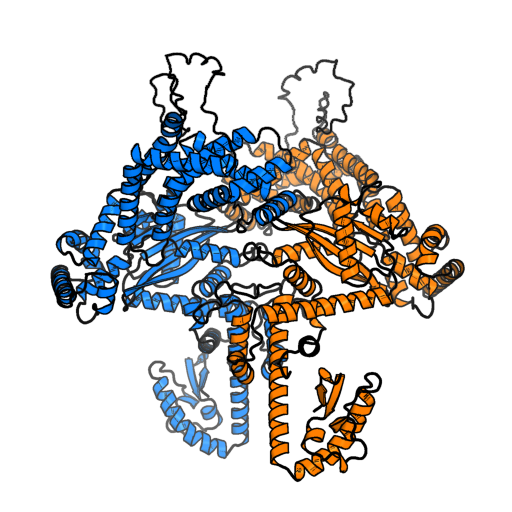3112 N N . HIS A 1 388 ? 8.398 -16.469 -23.141 1 83.5 388 HIS A N 1
ATOM 3113 C CA . HIS A 1 388 ? 8.25 -16.234 -21.703 1 83.5 388 HIS A CA 1
ATOM 3114 C C . HIS A 1 388 ? 6.785 -16.297 -21.281 1 83.5 388 HIS A C 1
ATOM 3116 O O . HIS A 1 388 ? 6.465 -16.891 -20.25 1 83.5 388 HIS A O 1
ATOM 3122 N N . LYS A 1 389 ? 5.902 -15.703 -22 1 82.81 389 LYS A N 1
ATOM 3123 C CA . LYS A 1 389 ? 4.477 -15.719 -21.688 1 82.81 389 LYS A CA 1
ATOM 3124 C C . LYS A 1 389 ? 3.92 -17.141 -21.766 1 82.81 389 LYS A C 1
ATOM 3126 O O . LYS A 1 389 ? 3.061 -17.516 -20.969 1 82.81 389 LYS A O 1
ATOM 3131 N N . ALA A 1 390 ? 4.422 -17.844 -22.734 1 80.94 390 ALA A N 1
ATOM 3132 C CA . ALA A 1 390 ? 3.979 -19.234 -22.891 1 80.94 390 ALA A CA 1
ATOM 3133 C C . ALA A 1 390 ? 4.414 -20.094 -21.703 1 80.94 390 ALA A C 1
ATOM 3135 O O . ALA A 1 390 ? 3.676 -20.969 -21.25 1 80.94 390 ALA A O 1
ATOM 3136 N N . LEU A 1 391 ? 5.59 -19.781 -21.203 1 80 391 LEU A N 1
ATOM 3137 C CA . LEU A 1 391 ? 6.137 -20.562 -20.109 1 80 391 LEU A CA 1
ATOM 3138 C C . LEU A 1 391 ? 5.469 -20.188 -18.781 1 80 391 LEU A C 1
ATOM 3140 O O . LEU A 1 391 ? 5.488 -20.969 -17.828 1 80 391 LEU A O 1
ATOM 3144 N N . GLN A 1 392 ? 4.875 -19.031 -18.703 1 77.25 392 GLN A N 1
ATOM 3145 C CA . GLN A 1 392 ? 4.277 -18.547 -17.453 1 77.25 392 GLN A CA 1
ATOM 3146 C C . GLN A 1 392 ? 2.783 -18.844 -17.422 1 77.25 392 GLN A C 1
ATOM 3148 O O . GLN A 1 392 ? 2.105 -18.516 -16.438 1 77.25 392 GLN A O 1
ATOM 3153 N N . ALA A 1 393 ? 2.361 -19.469 -18.391 1 75.44 393 ALA A N 1
ATOM 3154 C CA . ALA A 1 393 ? 0.948 -19.828 -18.375 1 75.44 393 ALA A CA 1
ATOM 3155 C C . ALA A 1 393 ? 0.661 -20.859 -17.297 1 75.44 393 ALA A C 1
ATOM 3157 O O . ALA A 1 393 ? 1.456 -21.781 -17.078 1 75.44 393 ALA A O 1
ATOM 3158 N N . LYS A 1 394 ? -0.394 -20.75 -16.562 1 68.38 394 LYS A N 1
ATOM 3159 C CA . LYS A 1 394 ? -0.757 -21.625 -15.445 1 68.38 394 LYS A CA 1
ATOM 3160 C C . LYS A 1 394 ? -0.986 -23.062 -15.93 1 68.38 394 LYS A C 1
ATOM 3162 O O . LYS A 1 394 ? -0.689 -24.016 -15.211 1 68.38 394 LYS A O 1
ATOM 3167 N N . LYS A 1 395 ? -1.455 -23.125 -17.172 1 69.44 395 LYS A N 1
ATOM 3168 C CA . LYS A 1 395 ? -1.808 -24.453 -17.688 1 69.44 395 LYS A CA 1
ATOM 3169 C C . LYS A 1 395 ? -0.713 -25 -18.594 1 69.44 395 LYS A C 1
ATOM 3171 O O . LYS A 1 395 ? -0.929 -25.984 -19.312 1 69.44 395 LYS A O 1
ATOM 3176 N N . ALA A 1 396 ? 0.413 -24.328 -18.484 1 72.38 396 ALA A N 1
ATOM 3177 C CA . ALA A 1 396 ? 1.504 -24.75 -19.359 1 72.38 396 ALA A CA 1
ATOM 3178 C C . ALA A 1 396 ? 2.041 -26.125 -18.922 1 72.38 396 ALA A C 1
ATOM 3180 O O . ALA A 1 396 ? 2.146 -26.406 -17.734 1 72.38 396 ALA A O 1
ATOM 3181 N N . THR A 1 397 ? 2.207 -26.984 -19.906 1 73.44 397 THR A N 1
ATOM 3182 C CA . THR A 1 397 ? 2.799 -28.297 -19.688 1 73.44 397 THR A CA 1
ATOM 3183 C C . THR A 1 397 ? 4.266 -28.312 -20.094 1 73.44 397 THR A C 1
ATOM 3185 O O . THR A 1 397 ? 4.711 -27.438 -20.844 1 73.44 397 THR A O 1
ATOM 3188 N N . VAL A 1 398 ? 4.977 -29.188 -19.562 1 73.44 398 VAL A N 1
ATOM 3189 C CA . VAL A 1 398 ? 6.398 -29.297 -19.875 1 73.44 398 VAL A CA 1
ATOM 3190 C C . VAL A 1 398 ? 6.586 -29.531 -21.359 1 73.44 398 VAL A C 1
ATOM 3192 O O . VAL A 1 398 ? 7.531 -29.016 -21.969 1 73.44 398 VAL A O 1
ATOM 3195 N N . SER A 1 399 ? 5.664 -30.234 -21.891 1 72.88 399 SER A N 1
ATOM 3196 C CA . SER A 1 399 ? 5.738 -30.516 -23.328 1 72.88 399 SER A CA 1
ATOM 3197 C C . SER A 1 399 ? 5.57 -29.25 -24.156 1 72.88 399 SER A C 1
ATOM 3199 O O . SER A 1 399 ? 6.344 -28.984 -25.078 1 72.88 399 SER A O 1
ATOM 3201 N N . SER A 1 400 ? 4.551 -28.562 -23.812 1 77.94 400 SER A N 1
ATOM 3202 C CA . SER A 1 400 ? 4.305 -27.312 -24.516 1 77.94 400 SER A CA 1
ATOM 3203 C C . SER A 1 400 ? 5.453 -26.328 -24.328 1 77.94 400 SER A C 1
ATOM 3205 O O . SER A 1 400 ? 5.812 -25.594 -25.25 1 77.94 400 SER A O 1
ATOM 3207 N N . ALA A 1 401 ? 6.02 -26.375 -23.188 1 80.06 401 ALA A N 1
ATOM 3208 C CA . ALA A 1 401 ? 7.141 -25.484 -22.891 1 80.06 401 ALA A CA 1
ATOM 3209 C C . ALA A 1 401 ? 8.367 -25.859 -23.719 1 80.06 401 ALA A C 1
ATOM 3211 O O . ALA A 1 401 ? 9.062 -24.969 -24.234 1 80.06 401 ALA A O 1
ATOM 3212 N N . ALA A 1 402 ? 8.648 -27.125 -23.828 1 78.19 402 ALA A N 1
ATOM 3213 C CA . ALA A 1 402 ? 9.789 -27.578 -24.625 1 78.19 402 ALA A CA 1
ATOM 3214 C C . ALA A 1 402 ? 9.625 -27.219 -26.094 1 78.19 402 ALA A C 1
ATOM 3216 O O . ALA A 1 402 ? 10.586 -26.828 -26.75 1 78.19 402 ALA A O 1
ATOM 3217 N N . LYS A 1 403 ? 8.43 -27.359 -26.547 1 81.25 403 LYS A N 1
ATOM 3218 C CA . LYS A 1 403 ? 8.164 -27 -27.938 1 81.25 403 LYS A CA 1
ATOM 3219 C C . LYS A 1 403 ? 8.406 -25.516 -28.172 1 81.25 403 LYS A C 1
ATOM 3221 O O . LYS A 1 403 ? 8.953 -25.125 -29.203 1 81.25 403 LYS A O 1
ATOM 3226 N N . VAL A 1 404 ? 7.957 -24.812 -27.234 1 86.25 404 VAL A N 1
ATOM 3227 C CA . VAL A 1 404 ? 8.117 -23.359 -27.359 1 86.25 404 VAL A CA 1
ATOM 3228 C C . VAL A 1 404 ? 9.602 -23 -27.344 1 86.25 404 VAL A C 1
ATOM 3230 O O . VAL A 1 404 ? 10.055 -22.172 -28.125 1 86.25 404 VAL A O 1
ATOM 3233 N N . VAL A 1 405 ? 10.359 -23.625 -26.5 1 86.06 405 VAL A N 1
ATOM 3234 C CA . VAL A 1 405 ? 11.781 -23.328 -26.375 1 86.06 405 VAL A CA 1
ATOM 3235 C C . VAL A 1 405 ? 12.516 -23.766 -27.641 1 86.06 405 VAL A C 1
ATOM 3237 O O . VAL A 1 405 ? 13.375 -23.047 -28.156 1 86.06 405 VAL A O 1
ATOM 3240 N N . THR A 1 406 ? 12.211 -24.906 -28.172 1 85.81 406 THR A N 1
ATOM 3241 C CA . THR A 1 406 ? 12.852 -25.406 -29.375 1 85.81 406 THR A CA 1
ATOM 3242 C C . THR A 1 406 ? 12.5 -24.547 -30.578 1 85.81 406 THR A C 1
ATOM 3244 O O . THR A 1 406 ? 13.359 -24.234 -31.406 1 85.81 406 THR A O 1
ATOM 3247 N N . SER A 1 407 ? 11.242 -24.219 -30.594 1 89.12 407 SER A N 1
ATOM 3248 C CA . SER A 1 407 ? 10.812 -23.344 -31.672 1 89.12 407 SER A CA 1
ATOM 3249 C C . SER A 1 407 ? 11.508 -21.984 -31.609 1 89.12 407 SER A C 1
ATOM 3251 O O . SER A 1 407 ? 11.867 -21.406 -32.625 1 89.12 407 SER A O 1
ATOM 3253 N N . THR A 1 408 ? 11.609 -21.516 -30.438 1 90.69 408 THR A N 1
ATOM 3254 C CA . THR A 1 408 ? 12.297 -20.25 -30.25 1 90.69 408 THR A CA 1
ATOM 3255 C C . THR A 1 408 ? 13.766 -20.344 -30.641 1 90.69 408 THR A C 1
ATOM 3257 O O . THR A 1 408 ? 14.305 -19.453 -31.297 1 90.69 408 THR A O 1
ATOM 3260 N N . THR A 1 409 ? 14.43 -21.438 -30.312 1 89.81 409 THR A N 1
ATOM 3261 C CA . THR A 1 409 ? 15.828 -21.656 -30.656 1 89.81 409 THR A CA 1
ATOM 3262 C C . THR A 1 409 ? 16 -21.766 -32.188 1 89.81 409 THR A C 1
ATOM 3264 O O . THR A 1 409 ? 16.922 -21.172 -32.75 1 89.81 409 THR A O 1
ATOM 3267 N N . THR A 1 410 ? 15.102 -22.422 -32.75 1 90.88 410 THR A N 1
ATOM 3268 C CA . THR A 1 410 ? 15.172 -22.578 -34.188 1 90.88 410 THR A CA 1
ATOM 3269 C C . THR A 1 410 ? 14.938 -21.25 -34.906 1 90.88 410 THR A C 1
ATOM 3271 O O . THR A 1 410 ? 15.594 -20.938 -35.906 1 90.88 410 THR A O 1
ATOM 3274 N N . THR A 1 411 ? 14.016 -20.562 -34.375 1 92.44 411 THR A N 1
ATOM 3275 C CA . THR A 1 411 ? 13.734 -19.25 -34.969 1 92.44 411 THR A CA 1
ATOM 3276 C C . THR A 1 411 ? 14.93 -18.312 -34.844 1 92.44 411 THR A C 1
ATOM 3278 O O . THR A 1 411 ? 15.25 -17.562 -35.75 1 92.44 411 THR A O 1
ATOM 3281 N N . LEU A 1 412 ? 15.562 -18.375 -33.719 1 92 412 LEU A N 1
ATOM 3282 C CA . LEU A 1 412 ? 16.734 -17.547 -33.469 1 92 412 LEU A CA 1
ATOM 3283 C C . LEU A 1 412 ? 17.891 -17.969 -34.406 1 92 412 LEU A C 1
ATOM 3285 O O . LEU A 1 412 ? 18.625 -17.109 -34.906 1 92 412 LEU A O 1
ATOM 3289 N N . GLU A 1 413 ? 17.969 -19.203 -34.625 1 91.25 413 GLU A N 1
ATOM 3290 C CA . GLU A 1 413 ? 19.016 -19.719 -35.5 1 91.25 413 GLU A CA 1
ATOM 3291 C C . GLU A 1 413 ? 18.734 -19.297 -36.969 1 91.25 413 GLU A C 1
ATOM 3293 O O . GLU A 1 413 ? 19.656 -18.984 -37.719 1 91.25 413 GLU A O 1
ATOM 3298 N N . ASN A 1 414 ? 17.484 -19.25 -37.219 1 90 414 ASN A N 1
ATOM 3299 C CA . ASN A 1 414 ? 17.094 -18.828 -38.562 1 90 414 ASN A CA 1
ATOM 3300 C C . ASN A 1 414 ? 17.312 -17.328 -38.781 1 90 414 ASN A C 1
ATOM 3302 O O . ASN A 1 414 ? 17.5 -16.875 -39.906 1 90 414 ASN A O 1
ATOM 3306 N N . MET A 1 415 ? 17.312 -16.656 -37.75 1 90.81 415 MET A N 1
ATOM 3307 C CA . MET A 1 415 ? 17.5 -15.211 -37.812 1 90.81 415 MET A CA 1
ATOM 3308 C C . MET A 1 415 ? 18.969 -14.859 -38 1 90.81 415 MET A C 1
ATOM 3310 O O . MET A 1 415 ? 19.297 -13.742 -38.406 1 90.81 415 MET A O 1
ATOM 3314 N N . ARG A 1 416 ? 19.844 -15.852 -37.812 1 87.56 416 ARG A N 1
ATOM 3315 C CA . ARG A 1 416 ? 21.281 -15.625 -38 1 87.56 416 ARG A CA 1
ATOM 3316 C C . ARG A 1 416 ? 21.656 -15.711 -39.5 1 87.56 416 ARG A C 1
ATOM 3318 O O . ARG A 1 416 ? 22.703 -16.234 -39.844 1 87.56 416 ARG A O 1
ATOM 3325 N N . LYS A 1 417 ? 20.766 -15.328 -40.25 1 87.62 417 LYS A N 1
ATOM 3326 C CA . LYS A 1 417 ? 21 -15.305 -41.688 1 87.62 417 LYS A CA 1
ATOM 3327 C C . LYS A 1 417 ? 20.969 -13.875 -42.219 1 87.62 417 LYS A C 1
ATOM 3329 O O . LYS A 1 417 ? 20.344 -13 -41.656 1 87.62 417 LYS A O 1
ATOM 3334 N N . GLU A 1 418 ? 21.672 -13.695 -43.281 1 86 418 GLU A N 1
ATOM 3335 C CA . GLU A 1 418 ? 21.781 -12.367 -43.875 1 86 418 GLU A CA 1
ATOM 3336 C C . GLU A 1 418 ? 20.406 -11.867 -44.344 1 86 418 GLU A C 1
ATOM 3338 O O . GLU A 1 418 ? 20.141 -10.664 -44.312 1 86 418 GLU A O 1
ATOM 3343 N N . LYS A 1 419 ? 19.641 -12.797 -44.656 1 87.81 419 LYS A N 1
ATOM 3344 C CA . LYS A 1 419 ? 18.297 -12.414 -45.125 1 87.81 419 LYS A CA 1
ATOM 3345 C C . LYS A 1 419 ? 17.5 -11.773 -44 1 87.81 419 LYS A C 1
ATOM 3347 O O . LYS A 1 419 ? 16.812 -10.773 -44.188 1 87.81 419 LYS A O 1
ATOM 3352 N N . SER A 1 420 ? 17.625 -12.367 -42.844 1 90 420 SER A N 1
ATOM 3353 C CA . SER A 1 420 ? 16.906 -11.828 -41.688 1 90 420 SER A CA 1
ATOM 3354 C C . SER A 1 420 ? 17.469 -10.477 -41.281 1 90 420 SER A C 1
ATOM 3356 O O . SER A 1 420 ? 16.719 -9.594 -40.875 1 90 420 SER A O 1
ATOM 3358 N N . TRP A 1 421 ? 18.734 -10.344 -41.406 1 91 421 TRP A N 1
ATOM 3359 C CA . TRP A 1 421 ? 19.359 -9.062 -41.062 1 91 421 TRP A CA 1
ATOM 3360 C C . TRP A 1 421 ? 18.891 -7.965 -42.031 1 91 421 TRP A C 1
ATOM 3362 O O . TRP A 1 421 ? 18.688 -6.824 -41.594 1 91 421 TRP A O 1
ATOM 3372 N N . ASN A 1 422 ? 18.75 -8.359 -43.281 1 90.75 422 ASN A N 1
ATOM 3373 C CA . ASN A 1 422 ? 18.281 -7.379 -44.25 1 90.75 422 ASN A CA 1
ATOM 3374 C C . ASN A 1 422 ? 16.891 -6.867 -43.906 1 90.75 422 ASN A C 1
ATOM 3376 O O . ASN A 1 422 ? 16.578 -5.691 -44.094 1 90.75 422 ASN A O 1
ATOM 3380 N N . ARG A 1 423 ? 16.188 -7.715 -43.406 1 90.88 423 ARG A N 1
ATOM 3381 C CA . ARG A 1 423 ? 14.852 -7.32 -42.969 1 90.88 423 ARG A CA 1
ATOM 3382 C C . ARG A 1 423 ? 14.906 -6.395 -41.781 1 90.88 423 ARG A C 1
ATOM 3384 O O . ARG A 1 423 ? 14.188 -5.395 -41.719 1 90.88 423 ARG A O 1
ATOM 3391 N N . VAL A 1 424 ? 15.727 -6.766 -40.781 1 92.19 424 VAL A N 1
ATOM 3392 C CA . VAL A 1 424 ? 15.867 -5.961 -39.562 1 92.19 424 VAL A CA 1
ATOM 3393 C C . VAL A 1 424 ? 16.422 -4.586 -39.938 1 92.19 424 VAL A C 1
ATOM 3395 O O . 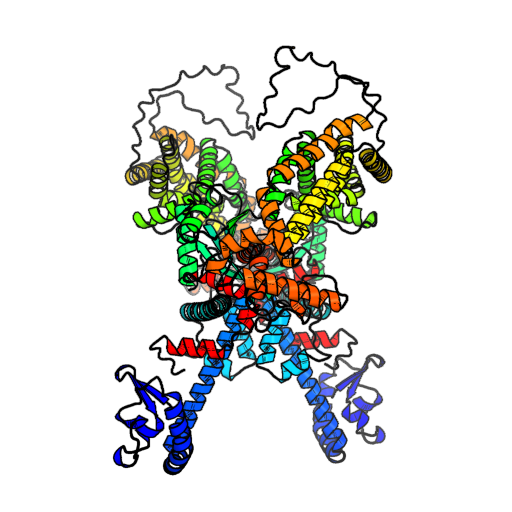VAL A 1 424 ? 15.984 -3.568 -39.406 1 92.19 424 VAL A O 1
ATOM 3398 N N . TRP A 1 425 ? 17.344 -4.594 -40.844 1 90 425 TRP A N 1
ATOM 3399 C CA . TRP A 1 425 ? 17.953 -3.334 -41.219 1 90 425 TRP A CA 1
ATOM 3400 C C . TRP A 1 425 ? 16.953 -2.449 -41.969 1 90 425 TRP A C 1
ATOM 3402 O O . TRP A 1 425 ? 16.984 -1.224 -41.844 1 90 425 TRP A O 1
ATOM 3412 N N . ALA A 1 426 ? 16.156 -3.08 -42.75 1 91.31 426 ALA A N 1
ATOM 3413 C CA . ALA A 1 426 ? 15.102 -2.318 -43.406 1 91.31 426 ALA A CA 1
ATOM 3414 C C . ALA A 1 426 ? 14.195 -1.625 -42.406 1 91.31 426 ALA A C 1
ATOM 3416 O O . ALA A 1 426 ? 13.773 -0.488 -42.625 1 91.31 426 ALA A O 1
ATOM 3417 N N . ASP A 1 427 ? 13.953 -2.322 -41.375 1 91.31 427 ASP A N 1
ATOM 3418 C CA . ASP A 1 427 ? 13.133 -1.745 -40.312 1 91.31 427 ASP A CA 1
ATOM 3419 C C . ASP A 1 427 ? 13.867 -0.612 -39.594 1 91.31 427 ASP A C 1
ATOM 3421 O O . ASP A 1 427 ? 13.25 0.346 -39.156 1 91.31 427 ASP A O 1
ATOM 3425 N N . VAL A 1 428 ? 15.148 -0.753 -39.469 1 89.75 428 VAL A N 1
ATOM 3426 C CA . VAL A 1 428 ? 15.969 0.297 -38.875 1 89.75 428 VAL A CA 1
ATOM 3427 C C . VAL A 1 428 ? 15.875 1.567 -39.719 1 89.75 428 VAL A C 1
ATOM 3429 O O . VAL A 1 428 ? 15.719 2.666 -39.156 1 89.75 428 VAL A O 1
ATOM 3432 N N . LEU A 1 429 ? 15.961 1.353 -41.031 1 88.75 429 LEU A N 1
ATOM 3433 C CA . LEU A 1 429 ? 15.906 2.494 -41.938 1 88.75 429 LEU A CA 1
ATOM 3434 C C . LEU A 1 429 ? 14.516 3.127 -41.906 1 88.75 429 LEU A C 1
ATOM 3436 O O . LEU A 1 429 ? 14.391 4.355 -41.938 1 88.75 429 LEU A O 1
ATOM 3440 N N . GLN A 1 430 ? 13.594 2.34 -41.812 1 89.56 430 GLN A N 1
ATOM 3441 C CA . GLN A 1 430 ? 12.227 2.844 -41.781 1 89.56 430 GLN A CA 1
ATOM 3442 C C . GLN A 1 430 ? 11.969 3.631 -40.5 1 89.56 430 GLN A C 1
ATOM 3444 O O . GLN A 1 430 ? 11.312 4.676 -40.5 1 89.56 430 GLN A O 1
ATOM 3449 N N . CYS A 1 431 ? 12.43 3.07 -39.406 1 89 431 CYS A N 1
ATOM 3450 C CA . CYS A 1 431 ? 12.266 3.748 -38.125 1 89 431 CYS A CA 1
ATOM 3451 C C . CYS A 1 431 ? 12.992 5.094 -38.125 1 89 431 CYS A C 1
ATOM 3453 O O . CYS A 1 431 ? 12.484 6.074 -37.562 1 89 431 CYS A O 1
ATOM 3455 N N . ALA A 1 432 ? 14.109 5.113 -38.719 1 86.25 432 ALA A N 1
ATOM 3456 C CA . ALA A 1 432 ? 14.867 6.355 -38.812 1 86.25 432 ALA A CA 1
ATOM 3457 C C . ALA A 1 432 ? 14.141 7.395 -39.656 1 86.25 432 ALA A C 1
ATOM 3459 O O . ALA A 1 432 ? 14.141 8.586 -39.312 1 86.25 432 ALA A O 1
ATOM 3460 N N . GLU A 1 433 ? 13.562 6.945 -40.688 1 85.81 433 GLU A N 1
ATOM 3461 C CA . GLU A 1 433 ? 12.82 7.848 -41.562 1 85.81 433 GLU A CA 1
ATOM 3462 C C . GLU A 1 433 ? 11.602 8.422 -40.844 1 85.81 433 GLU A C 1
ATOM 3464 O O . GLU A 1 433 ? 11.273 9.602 -41 1 85.81 433 GLU A O 1
ATOM 3469 N N . ASN A 1 434 ? 11 7.605 -40.125 1 84.62 434 ASN A N 1
ATOM 3470 C CA . ASN A 1 434 ? 9.812 8.039 -39.406 1 84.62 434 ASN A CA 1
ATOM 3471 C C . ASN A 1 434 ? 10.141 9.102 -38.375 1 84.62 434 ASN A C 1
ATOM 3473 O O . ASN A 1 434 ? 9.32 9.961 -38.062 1 84.62 434 ASN A O 1
ATOM 3477 N N . VAL A 1 435 ? 11.328 8.984 -37.719 1 82.88 435 VAL A N 1
ATOM 3478 C CA . VAL A 1 435 ? 11.711 9.898 -36.656 1 82.88 435 VAL A CA 1
ATOM 3479 C C . VAL A 1 435 ? 12.523 11.055 -37.219 1 82.88 435 VAL A C 1
ATOM 3481 O O . VAL A 1 435 ? 12.664 12.094 -36.594 1 82.88 435 VAL A O 1
ATOM 3484 N N . GLY A 1 436 ? 12.859 11.055 -38.375 1 75.5 436 GLY A N 1
ATOM 3485 C CA . GLY A 1 436 ? 13.57 12.133 -39.031 1 75.5 436 GLY A CA 1
ATOM 3486 C C . GLY A 1 436 ? 15.062 12.141 -38.75 1 75.5 436 GLY A C 1
ATOM 3487 O O . GLY A 1 436 ? 15.672 13.203 -38.625 1 75.5 436 GLY A O 1
ATOM 3488 N N . ILE A 1 437 ? 15.609 11.031 -38.312 1 73.12 437 ILE A N 1
ATOM 3489 C CA . ILE A 1 437 ? 17.047 10.953 -38.062 1 73.12 437 ILE A CA 1
ATOM 3490 C C . ILE A 1 437 ? 17.766 10.523 -39.312 1 73.12 437 ILE A C 1
ATOM 3492 O O . ILE A 1 437 ? 17.328 9.609 -40.031 1 73.12 437 ILE A O 1
ATOM 3496 N N . SER A 1 438 ? 18.625 11.438 -39.844 1 66.88 438 SER A N 1
ATOM 3497 C CA . SER A 1 438 ? 19.406 11.102 -41.031 1 66.88 438 SER A CA 1
ATOM 3498 C C . SER A 1 438 ? 20.484 10.078 -40.719 1 66.88 438 SER A C 1
ATOM 3500 O O . SER A 1 438 ? 21.25 10.25 -39.75 1 66.88 438 SER A O 1
ATOM 3502 N N . ILE A 1 439 ? 20.359 8.93 -40.938 1 59.09 439 ILE A N 1
ATOM 3503 C CA . ILE A 1 439 ? 21.406 7.918 -40.812 1 59.09 439 ILE A CA 1
ATOM 3504 C C . ILE A 1 439 ? 22.547 8.219 -41.781 1 59.09 439 ILE A C 1
ATOM 3506 O O . ILE A 1 439 ? 22.344 8.25 -43 1 59.09 439 ILE A O 1
ATOM 3510 N N . GLU A 1 440 ? 23.453 9.258 -41.469 1 49.62 440 GLU A N 1
ATOM 3511 C CA . GLU A 1 440 ? 24.578 9.516 -42.375 1 49.62 440 GLU A CA 1
ATOM 3512 C C . GLU A 1 440 ? 25.203 8.211 -42.844 1 49.62 440 GLU A C 1
ATOM 3514 O O . GLU A 1 440 ? 25.375 7.273 -42.062 1 49.62 440 GLU A O 1
ATOM 3519 N N . ARG A 1 441 ? 25.109 8 -44.125 1 44.5 441 ARG A N 1
ATOM 3520 C CA . ARG A 1 441 ? 26.047 7.102 -44.812 1 44.5 441 ARG A CA 1
ATOM 3521 C C . ARG A 1 441 ? 27.469 7.309 -44.281 1 44.5 441 ARG A C 1
ATOM 3523 O O . ARG A 1 441 ? 27.984 8.43 -44.312 1 44.5 441 ARG A O 1
ATOM 3530 N N . GLY A 1 442 ? 27.906 6.922 -43.156 1 36.84 442 GLY A N 1
ATOM 3531 C CA . GLY A 1 442 ? 29.266 6.977 -42.625 1 36.84 442 GLY A CA 1
ATOM 3532 C C . GLY A 1 442 ? 30.312 7.168 -43.719 1 36.84 442 GLY A C 1
ATOM 3533 O O . GLY A 1 442 ? 30.609 6.242 -44.469 1 36.84 442 GLY A O 1
ATOM 3534 N N . ASP A 1 443 ? 30.484 8.195 -44.469 1 33.75 443 ASP A N 1
ATOM 3535 C CA . ASP A 1 443 ? 31.906 8.555 -44.594 1 33.75 443 ASP A CA 1
ATOM 3536 C C . ASP A 1 443 ? 32.531 8.766 -43.219 1 33.75 443 ASP A C 1
ATOM 3538 O O . ASP A 1 443 ? 32.156 9.688 -42.5 1 33.75 443 ASP A O 1
ATOM 3542 N N . ASP A 1 444 ? 32.719 7.75 -42.406 1 36.53 444 ASP A N 1
ATOM 3543 C CA . ASP A 1 444 ? 33.562 7.641 -41.219 1 36.53 444 ASP A CA 1
ATOM 3544 C C . ASP A 1 444 ? 34.812 8.508 -41.375 1 36.53 444 ASP A C 1
ATOM 3546 O O . ASP A 1 444 ? 35.875 8.016 -41.75 1 36.53 444 ASP A O 1
ATOM 3550 N N . GLU A 1 445 ? 34.875 9.555 -41.969 1 33.78 445 GLU A N 1
ATOM 3551 C CA . GLU A 1 445 ? 36.188 10.172 -42.062 1 33.78 445 GLU A CA 1
ATOM 3552 C C . GLU A 1 445 ? 36.781 10.453 -40.688 1 33.78 445 GLU A C 1
ATOM 3554 O O . GLU A 1 445 ? 37.969 10.703 -40.562 1 33.78 445 GLU A O 1
ATOM 3559 N N . GLY A 1 446 ? 36.156 10.93 -39.75 1 32.91 446 GLY A N 1
ATOM 3560 C CA . GLY A 1 446 ? 37 11.289 -38.625 1 32.91 446 GLY A CA 1
ATOM 3561 C C . GLY A 1 446 ? 37.5 10.094 -37.844 1 32.91 446 GLY A C 1
ATOM 3562 O O . GLY A 1 446 ? 36.875 9.672 -36.844 1 32.91 446 GLY A O 1
ATOM 3563 N N . VAL A 1 447 ? 38.094 9.102 -38.5 1 32.31 447 VAL A N 1
ATOM 3564 C CA . VAL A 1 447 ? 38.844 7.992 -37.938 1 32.31 447 VAL A CA 1
ATOM 3565 C C . VAL A 1 447 ? 39.875 8.523 -36.938 1 32.31 447 VAL A C 1
ATOM 3567 O O . VAL A 1 447 ? 40.812 9.242 -37.312 1 32.31 447 VAL A O 1
ATOM 3570 N N . ARG A 1 448 ? 39.5 8.938 -35.75 1 32.59 448 ARG A N 1
ATOM 3571 C CA . ARG A 1 448 ? 40.656 9.039 -34.875 1 32.59 448 ARG A CA 1
ATOM 3572 C C . ARG A 1 448 ? 41.656 7.891 -35.125 1 32.59 448 ARG A C 1
ATOM 3574 O O . ARG A 1 448 ? 41.219 6.785 -35.469 1 32.59 448 ARG A O 1
ATOM 3581 N N . ARG A 1 449 ? 43.094 8.156 -35.25 1 30.56 449 ARG A N 1
ATOM 3582 C CA . ARG A 1 449 ? 44.219 7.25 -35.406 1 30.56 449 ARG A CA 1
ATOM 3583 C C . ARG A 1 449 ? 44.094 6.039 -34.5 1 30.56 449 ARG A C 1
ATOM 3585 O O . ARG A 1 449 ? 43.812 6.18 -33.312 1 30.56 449 ARG A O 1
ATOM 3592 N N . PRO A 1 450 ? 43.906 4.812 -35.031 1 31.23 450 PRO A N 1
ATOM 3593 C CA . PRO A 1 450 ? 43.906 3.602 -34.188 1 31.23 450 PRO A CA 1
ATOM 3594 C C . PRO A 1 450 ? 45.094 3.561 -33.219 1 31.23 450 PRO A C 1
ATOM 3596 O O . PRO A 1 450 ? 46.25 3.777 -33.625 1 31.23 450 PRO A O 1
ATOM 3599 N N . ARG A 1 451 ? 45.062 4.117 -32.031 1 30.53 451 ARG A N 1
ATOM 3600 C CA . ARG A 1 451 ? 46.219 3.777 -31.234 1 30.53 451 ARG A CA 1
ATOM 3601 C C . ARG A 1 451 ? 46.562 2.297 -31.359 1 30.53 451 ARG A C 1
ATOM 3603 O O . ARG A 1 451 ? 45.688 1.443 -31.297 1 30.53 451 ARG A O 1
ATOM 3610 N N . LYS A 1 452 ? 47.75 1.905 -31.969 1 31.11 452 LYS A N 1
ATOM 3611 C CA . LYS A 1 452 ? 48.375 0.601 -32.219 1 31.11 452 LYS A CA 1
ATOM 3612 C C . LYS A 1 452 ? 48.281 -0.284 -30.969 1 31.11 452 LYS A C 1
ATOM 3614 O O . LYS A 1 452 ? 48.75 0.091 -29.891 1 31.11 452 LYS A O 1
ATOM 3619 N N . LYS A 1 453 ? 47.281 -1.131 -30.922 1 33.19 453 LYS A N 1
ATOM 3620 C CA . LYS A 1 453 ? 47.281 -2.158 -29.875 1 33.19 453 LYS A CA 1
ATOM 3621 C C . LYS A 1 453 ? 48.594 -2.955 -29.891 1 33.19 453 LYS A C 1
ATOM 3623 O O . LYS A 1 453 ? 49.156 -3.221 -30.969 1 33.19 453 LYS A O 1
ATOM 3628 N N . ASN A 1 454 ? 49.5 -2.996 -28.891 1 28.34 454 ASN A N 1
ATOM 3629 C CA . ASN A 1 454 ? 50.656 -3.881 -28.781 1 28.34 454 ASN A CA 1
ATOM 3630 C C . ASN A 1 454 ? 50.281 -5.32 -29.141 1 28.34 454 ASN A C 1
ATOM 3632 O O . ASN A 1 454 ? 49.156 -5.77 -28.891 1 28.34 454 ASN A O 1
ATOM 3636 N N . LEU A 1 455 ? 50.844 -6.082 -30.188 1 27.39 455 LEU A N 1
ATOM 3637 C CA . LEU A 1 455 ? 50.812 -7.441 -30.719 1 27.39 455 LEU A CA 1
ATOM 3638 C C . LEU A 1 455 ? 50.656 -8.461 -29.594 1 27.39 455 LEU A C 1
ATOM 3640 O O . LEU A 1 455 ? 50.344 -9.625 -29.844 1 27.39 455 LEU A O 1
ATOM 3644 N N . LYS A 1 456 ? 51.406 -8.211 -28.453 1 28.98 456 LYS A N 1
ATOM 3645 C CA . LYS A 1 456 ? 51.5 -9.352 -27.531 1 28.98 456 LYS A CA 1
ATOM 3646 C C . LYS A 1 456 ? 50.125 -9.828 -27.078 1 28.98 456 LYS A C 1
ATOM 3648 O O . LYS A 1 456 ? 50 -10.922 -26.531 1 28.98 456 LYS A O 1
ATOM 3653 N N . LEU A 1 457 ? 49.219 -8.906 -26.875 1 27.61 457 LEU A N 1
ATOM 3654 C CA . LEU A 1 457 ? 48.062 -9.406 -26.156 1 27.61 457 LEU A CA 1
ATOM 3655 C C . LEU A 1 457 ? 47.031 -9.961 -27.141 1 27.61 457 LEU A C 1
ATOM 3657 O O . LEU A 1 457 ? 45.812 -9.766 -26.953 1 27.61 457 LEU A O 1
ATOM 3661 N N . ARG A 1 458 ? 47.344 -10.344 -28.359 1 30.67 458 ARG A N 1
ATOM 3662 C CA . ARG A 1 458 ? 46.438 -10.852 -29.406 1 30.67 458 ARG A CA 1
ATOM 3663 C C . ARG A 1 458 ? 45.656 -12.062 -28.906 1 30.67 458 ARG A C 1
ATOM 3665 O O . ARG A 1 458 ? 44.5 -12.227 -29.25 1 30.67 458 ARG A O 1
ATOM 3672 N N . ASP A 1 459 ? 46.375 -13.164 -28.406 1 27.7 459 ASP A N 1
ATOM 3673 C CA . ASP A 1 459 ? 45.875 -14.539 -28.375 1 27.7 459 ASP A CA 1
ATOM 3674 C C . ASP A 1 459 ? 44.938 -14.75 -27.188 1 27.7 459 ASP A C 1
ATOM 3676 O O . ASP A 1 459 ? 44.438 -15.859 -26.984 1 27.7 459 ASP A O 1
ATOM 3680 N N . PHE A 1 460 ? 45.188 -14.086 -26.016 1 25.72 460 PHE A N 1
ATOM 3681 C CA . PHE A 1 460 ? 44.469 -14.68 -24.891 1 25.72 460 PHE A CA 1
ATOM 3682 C C . PHE A 1 460 ? 42.969 -14.367 -24.984 1 25.72 460 PHE A C 1
ATOM 3684 O O . PHE A 1 460 ? 42.594 -13.203 -25.094 1 25.72 460 PHE A O 1
ATOM 3691 N N . ILE A 1 461 ? 42.156 -15.25 -25.609 1 29.69 461 ILE A N 1
ATOM 3692 C CA . ILE A 1 461 ? 40.719 -15.297 -25.531 1 29.69 461 ILE A CA 1
ATOM 3693 C C . ILE A 1 461 ? 40.281 -15.188 -24.062 1 29.69 461 ILE A C 1
ATOM 3695 O O . ILE A 1 461 ? 40.469 -16.109 -23.281 1 29.69 461 ILE A O 1
ATOM 3699 N N . VAL A 1 462 ? 40.781 -14.219 -23.266 1 29.38 462 VAL A N 1
ATOM 3700 C CA . VAL A 1 462 ? 40.344 -14.258 -21.875 1 29.38 462 VAL A CA 1
ATOM 3701 C C . VAL A 1 462 ? 38.812 -14.258 -21.797 1 29.38 462 VAL A C 1
ATOM 3703 O O . VAL A 1 462 ? 38.156 -13.398 -22.391 1 29.38 462 VAL A O 1
ATOM 3706 N N . TYR A 1 463 ? 38.156 -15.414 -21.609 1 28.56 463 TYR A N 1
ATOM 3707 C CA . TYR A 1 463 ? 36.781 -15.633 -21.156 1 28.56 463 TYR A CA 1
ATOM 3708 C C . TYR A 1 463 ? 36.438 -14.695 -20 1 28.56 463 TYR A C 1
ATOM 3710 O O . TYR A 1 463 ? 36.5 -15.094 -18.828 1 28.56 463 TYR A O 1
ATOM 3718 N N . SER A 1 464 ? 37.188 -13.688 -19.688 1 30.12 464 SER A N 1
ATOM 3719 C CA . SER A 1 464 ? 36.906 -12.93 -18.469 1 30.12 464 SER A CA 1
ATOM 3720 C C . SER A 1 464 ? 35.438 -12.531 -18.406 1 30.12 464 SER A C 1
ATOM 3722 O O . SER A 1 464 ? 34.781 -12.352 -19.453 1 30.12 464 SER A O 1
ATOM 3724 N N . SER A 1 465 ? 34.75 -13.07 -17.297 1 29.7 465 SER A N 1
ATOM 3725 C CA . SER A 1 465 ? 33.406 -12.688 -16.938 1 29.7 465 SER A CA 1
ATOM 3726 C C . SER A 1 465 ? 33.062 -11.289 -17.453 1 29.7 465 SER A C 1
ATOM 3728 O O . SER A 1 465 ? 31.969 -10.781 -17.203 1 29.7 465 SER A O 1
ATOM 3730 N N . CYS A 1 466 ? 34.062 -10.469 -17.609 1 28.75 466 CYS A N 1
ATOM 3731 C CA . CYS A 1 466 ? 34.125 -9.125 -18.188 1 28.75 466 CYS A CA 1
ATOM 3732 C C . CYS A 1 466 ? 33.781 -9.156 -19.672 1 28.75 466 CYS A C 1
ATOM 3734 O O . CYS A 1 466 ? 34.188 -10.086 -20.375 1 28.75 466 CYS A O 1
ATOM 3736 N N . GLY A 1 467 ? 32.781 -8.516 -20.188 1 31.5 467 GLY A N 1
ATOM 3737 C CA . GLY A 1 467 ? 32.188 -8.297 -21.484 1 31.5 467 GLY A CA 1
ATOM 3738 C C . GLY A 1 467 ? 33.188 -8.289 -22.625 1 31.5 467 GLY A C 1
ATOM 3739 O O . GLY A 1 467 ? 34.344 -7.879 -22.438 1 31.5 467 GLY A O 1
ATOM 3740 N N . GLU A 1 468 ? 33.375 -9.258 -23.547 1 36.09 468 GLU A N 1
ATOM 3741 C CA . GLU A 1 468 ? 34.094 -9.297 -24.812 1 36.09 468 GLU A CA 1
ATOM 3742 C C . GLU A 1 468 ? 34.094 -7.934 -25.5 1 36.09 468 GLU A C 1
ATOM 3744 O O . GLU A 1 468 ? 33.062 -7.297 -25.625 1 36.09 468 GLU A O 1
ATOM 3749 N N . ARG A 1 469 ? 35.219 -7.266 -25.578 1 35.56 469 ARG A N 1
ATOM 3750 C CA . ARG A 1 469 ? 35.469 -6.012 -26.297 1 35.56 469 ARG A CA 1
ATOM 3751 C C . ARG A 1 469 ? 34.969 -6.098 -27.734 1 35.56 469 ARG A C 1
ATOM 3753 O O . ARG A 1 469 ? 35.188 -7.09 -28.422 1 35.56 469 ARG A O 1
ATOM 3760 N N . GLU A 1 470 ? 33.875 -5.508 -28.109 1 46.25 470 GLU A N 1
ATOM 3761 C CA . GLU A 1 470 ? 33.406 -5.27 -29.469 1 46.25 470 GLU A CA 1
ATOM 3762 C C . GLU A 1 470 ? 34.594 -5.113 -30.438 1 46.25 470 GLU A C 1
ATOM 3764 O O . GLU A 1 470 ? 35.5 -4.336 -30.172 1 46.25 470 GLU A O 1
ATOM 3769 N N . HIS A 1 471 ? 35.125 -6.164 -30.953 1 39.75 471 HIS A N 1
ATOM 3770 C CA . HIS A 1 471 ? 36.156 -6.031 -31.969 1 39.75 471 HIS A CA 1
ATOM 3771 C C . HIS A 1 471 ? 35.75 -5.062 -33.062 1 39.75 471 HIS A C 1
ATOM 3773 O O . HIS A 1 471 ? 34.656 -5.207 -33.656 1 39.75 471 HIS A O 1
ATOM 3779 N N . PHE A 1 472 ? 36.156 -3.848 -33.031 1 42.44 472 PHE A N 1
ATOM 3780 C CA . PHE A 1 472 ? 35.969 -2.928 -34.156 1 42.44 472 PHE A CA 1
ATOM 3781 C C . PHE A 1 472 ? 36.781 -3.398 -35.375 1 42.44 472 PHE A C 1
ATOM 3783 O O . PHE A 1 472 ? 38 -3.596 -35.281 1 42.44 472 PHE A O 1
ATOM 3790 N N . PRO A 1 473 ? 36.188 -4.055 -36.312 1 41.53 473 PRO A N 1
ATOM 3791 C CA . PRO A 1 473 ? 36.969 -4.422 -37.5 1 41.53 473 PRO A CA 1
ATOM 3792 C C . PRO A 1 473 ? 37.75 -3.244 -38.062 1 41.53 473 PRO A C 1
ATOM 3794 O O . PRO A 1 473 ? 37.312 -2.094 -37.938 1 41.53 473 PRO A O 1
ATOM 3797 N N . ASP A 1 474 ? 39.031 -3.414 -38.281 1 40.34 474 ASP A N 1
ATOM 3798 C CA . ASP A 1 474 ? 39.969 -2.498 -38.938 1 40.34 474 ASP A CA 1
ATOM 3799 C C . ASP A 1 474 ? 39.406 -2.02 -40.281 1 40.34 474 ASP A C 1
ATOM 3801 O O . ASP A 1 474 ? 39.906 -1.06 -40.875 1 40.34 474 ASP A O 1
ATOM 3805 N N . GLU A 1 475 ? 38.75 -2.881 -41.25 1 44.44 475 GLU A N 1
ATOM 3806 C CA . GLU A 1 475 ? 38.469 -2.486 -42.625 1 44.44 475 GLU A CA 1
ATOM 3807 C C . GLU A 1 475 ? 37.219 -1.606 -42.719 1 44.44 475 GLU A C 1
ATOM 3809 O O . GLU A 1 475 ? 36.312 -1.722 -41.875 1 44.44 475 GLU A O 1
ATOM 3814 N N . PRO A 1 476 ? 37.219 -0.616 -43.562 1 46.28 476 PRO A N 1
ATOM 3815 C CA . PRO A 1 476 ? 36.094 0.316 -43.812 1 46.28 476 PRO A CA 1
ATOM 3816 C C . PRO A 1 476 ? 34.75 -0.392 -44 1 46.28 476 PRO A C 1
ATOM 3818 O O . PRO A 1 476 ? 34.562 -1.108 -45 1 46.28 476 PRO A O 1
ATOM 3821 N N . GLN A 1 477 ? 34.219 -1.185 -43.219 1 54.22 477 GLN A N 1
ATOM 3822 C CA . GLN A 1 477 ? 33 -1.963 -43.375 1 54.22 477 GLN A CA 1
ATOM 3823 C C . GLN A 1 477 ? 31.781 -1.059 -43.438 1 54.22 477 GLN A C 1
ATOM 3825 O O . GLN A 1 477 ? 31.781 0.031 -42.844 1 54.22 477 GLN A O 1
ATOM 3830 N N . ASN A 1 478 ? 30.844 -1.285 -44.438 1 68.62 478 ASN A N 1
ATOM 3831 C CA . ASN A 1 478 ? 29.516 -0.684 -44.625 1 68.62 478 ASN A CA 1
ATOM 3832 C C . ASN A 1 478 ? 28.734 -0.651 -43.312 1 68.62 478 ASN A C 1
ATOM 3834 O O . ASN A 1 478 ? 28.922 -1.511 -42.438 1 68.62 478 ASN A O 1
ATOM 3838 N N . HIS A 1 479 ? 28.203 0.535 -42.938 1 77.5 479 HIS A N 1
ATOM 3839 C CA . HIS A 1 479 ? 27.438 0.797 -41.75 1 77.5 479 HIS A CA 1
ATOM 3840 C C . HIS A 1 479 ? 26.5 -0.372 -41.406 1 77.5 479 HIS A C 1
ATOM 3842 O O . HIS A 1 479 ? 26.391 -0.775 -40.25 1 77.5 479 HIS A O 1
ATOM 3848 N N . LYS A 1 480 ? 26 -0.936 -42.406 1 82.19 480 LYS A N 1
ATOM 3849 C CA . LYS A 1 480 ? 25.062 -2.053 -42.25 1 82.19 480 LYS A CA 1
ATOM 3850 C C . LYS A 1 480 ? 25.781 -3.283 -41.688 1 82.19 480 LYS A C 1
ATOM 3852 O O . LYS A 1 480 ? 25.312 -3.902 -40.719 1 82.19 480 LYS A O 1
ATOM 3857 N N . GLN A 1 481 ? 26.875 -3.537 -42.188 1 84 481 GLN A N 1
ATOM 3858 C CA . GLN A 1 481 ? 27.594 -4.742 -41.812 1 84 481 GLN A CA 1
ATOM 3859 C C . GLN A 1 481 ? 28.234 -4.578 -40.438 1 84 481 GLN A C 1
ATOM 3861 O O . GLN A 1 481 ? 28.359 -5.547 -39.688 1 84 481 GLN A O 1
ATOM 3866 N N . LYS A 1 482 ? 28.453 -3.41 -40.125 1 81.88 482 LYS A N 1
ATOM 3867 C CA . LYS A 1 482 ? 29.031 -3.139 -38.812 1 81.88 482 LYS A CA 1
ATOM 3868 C C . LYS A 1 482 ? 28.047 -3.459 -37.719 1 81.88 482 LYS A C 1
ATOM 3870 O O . LYS A 1 482 ? 28.391 -4.129 -36.719 1 81.88 482 LYS A O 1
ATOM 3875 N N . TRP A 1 483 ? 26.922 -3.018 -37.906 1 85.25 483 TRP A N 1
ATOM 3876 C CA . TRP A 1 483 ? 25.906 -3.215 -36.875 1 85.25 483 TRP A CA 1
ATOM 3877 C C . TRP A 1 483 ? 25.469 -4.672 -36.812 1 85.25 483 TRP A C 1
ATOM 3879 O O . TRP A 1 483 ? 25.078 -5.168 -35.781 1 85.25 483 TRP A O 1
ATOM 3889 N N . CYS A 1 484 ? 25.609 -5.254 -37.938 1 87.62 484 CYS A N 1
ATOM 3890 C CA . CYS A 1 484 ? 25.281 -6.676 -37.938 1 87.62 484 CYS A CA 1
ATOM 3891 C C . CYS A 1 484 ? 26.297 -7.484 -37.156 1 87.62 484 CYS A C 1
ATOM 3893 O O . CYS A 1 484 ? 25.922 -8.32 -36.312 1 87.62 484 CYS A O 1
ATOM 3895 N N . GLN A 1 485 ? 27.516 -7.129 -37.312 1 85.31 485 GLN A N 1
ATOM 3896 C CA . GLN A 1 485 ? 28.578 -7.906 -36.688 1 85.31 485 GLN A CA 1
ATOM 3897 C C . GLN A 1 485 ? 28.828 -7.465 -35.25 1 85.31 485 GLN A C 1
ATOM 3899 O O . GLN A 1 485 ? 29.297 -8.25 -34.438 1 85.31 485 GLN A O 1
ATOM 3904 N N . GLN A 1 486 ? 28.391 -6.297 -35.031 1 82.81 486 GLN A N 1
ATOM 3905 C CA . GLN A 1 486 ? 28.688 -5.77 -33.719 1 82.81 486 GLN A CA 1
ATOM 3906 C C . GLN A 1 486 ? 27.547 -6.051 -32.75 1 82.81 486 GLN A C 1
ATOM 3908 O O . GLN A 1 486 ? 27.766 -6.191 -31.531 1 82.81 486 GLN A O 1
ATOM 3913 N N . LEU A 1 487 ? 26.406 -6.086 -33.25 1 87.38 487 LEU A N 1
ATOM 3914 C CA . LEU A 1 487 ? 25.297 -6.145 -32.344 1 87.38 487 LEU A CA 1
ATOM 3915 C C . LEU A 1 487 ? 24.391 -7.336 -32.625 1 87.38 487 LEU A C 1
ATOM 3917 O O . LEU A 1 487 ? 24.281 -8.258 -31.828 1 87.38 487 LEU A O 1
ATOM 3921 N N . PHE A 1 488 ? 23.891 -7.406 -33.812 1 88.62 488 PHE A N 1
ATOM 3922 C CA . PHE A 1 488 ? 22.812 -8.344 -34.125 1 88.62 488 PHE A CA 1
ATOM 3923 C C . PHE A 1 488 ? 23.297 -9.781 -33.969 1 88.62 488 PHE A C 1
ATOM 3925 O O . PHE A 1 488 ? 22.688 -10.578 -33.25 1 88.62 488 PHE A O 1
ATOM 3932 N N . PHE A 1 489 ? 24.328 -10.109 -34.625 1 89 489 PHE A N 1
ATOM 3933 C CA . PHE A 1 489 ? 24.781 -11.492 -34.625 1 89 489 PHE A CA 1
ATOM 3934 C C . PHE A 1 489 ? 25.344 -11.883 -33.25 1 89 489 PHE A C 1
ATOM 3936 O O . PHE A 1 489 ? 25.031 -12.953 -32.719 1 89 489 PHE A O 1
ATOM 3943 N N . PRO A 1 490 ? 26.141 -10.992 -32.688 1 88.12 490 PRO A N 1
ATOM 3944 C CA . PRO A 1 490 ? 26.656 -11.383 -31.375 1 88.12 490 PRO A CA 1
ATOM 3945 C C . PRO A 1 490 ? 25.562 -11.586 -30.344 1 88.12 490 PRO A C 1
ATOM 3947 O O . PRO A 1 490 ? 25.625 -12.531 -29.547 1 88.12 490 PRO A O 1
ATOM 3950 N N . VAL A 1 491 ? 24.609 -10.789 -30.297 1 88.88 491 VAL A N 1
ATOM 3951 C CA . VAL A 1 491 ? 23.531 -10.914 -29.328 1 88.88 491 VAL A CA 1
ATOM 3952 C C . VAL A 1 491 ? 22.703 -12.156 -29.641 1 88.88 491 VAL A C 1
ATOM 3954 O O . VAL A 1 491 ? 22.328 -12.906 -28.734 1 88.88 491 VAL A O 1
ATOM 3957 N N . ASN A 1 492 ? 22.406 -12.328 -30.844 1 91 492 ASN A N 1
ATOM 3958 C CA . ASN A 1 492 ? 21.656 -13.508 -31.25 1 91 492 ASN A CA 1
ATOM 3959 C C . ASN A 1 492 ? 22.391 -14.797 -30.906 1 91 492 ASN A C 1
ATOM 3961 O O . ASN A 1 492 ? 21.781 -15.766 -30.453 1 91 492 ASN A O 1
ATOM 3965 N N . ASN A 1 493 ? 23.672 -14.773 -31.172 1 90.19 493 ASN A N 1
ATOM 3966 C CA . ASN A 1 493 ? 24.484 -15.945 -30.875 1 90.19 493 ASN A CA 1
ATOM 3967 C C . ASN A 1 493 ? 24.531 -16.219 -29.359 1 90.19 493 ASN A C 1
ATOM 3969 O O . ASN A 1 493 ? 24.484 -17.375 -28.938 1 90.19 493 ASN A O 1
ATOM 3973 N N . ALA A 1 494 ? 24.656 -15.195 -28.719 1 89.88 494 ALA A N 1
ATOM 3974 C CA . ALA A 1 494 ? 24.672 -15.344 -27.266 1 89.88 494 ALA A CA 1
ATOM 3975 C C . ALA A 1 494 ? 23.359 -15.906 -26.734 1 89.88 494 ALA A C 1
ATOM 3977 O O . ALA A 1 494 ? 23.344 -16.75 -25.844 1 89.88 494 ALA A O 1
ATOM 3978 N N . LEU A 1 495 ? 22.297 -15.453 -27.281 1 90.38 495 LEU A N 1
ATOM 3979 C CA . LEU A 1 495 ? 20.969 -15.938 -26.891 1 90.38 495 LEU A CA 1
ATOM 3980 C C . LEU A 1 495 ? 20.812 -17.422 -27.203 1 90.38 495 LEU A C 1
ATOM 3982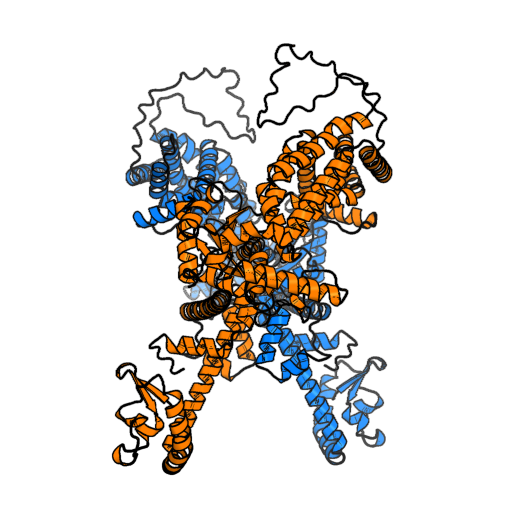 O O . LEU A 1 495 ? 20.375 -18.203 -26.359 1 90.38 495 LEU A O 1
ATOM 3986 N N . THR A 1 496 ? 21.234 -17.75 -28.375 1 90.19 496 THR A N 1
ATOM 3987 C CA . THR A 1 496 ? 21.094 -19.125 -28.828 1 90.19 496 THR A CA 1
ATOM 3988 C C . THR A 1 496 ? 21.969 -20.062 -28 1 90.19 496 THR A C 1
ATOM 3990 O O . THR A 1 496 ? 21.516 -21.125 -27.578 1 90.19 496 THR A O 1
ATOM 3993 N N . LEU A 1 497 ? 23.125 -19.594 -27.781 1 88.75 497 LEU A N 1
ATOM 3994 C CA . LEU A 1 497 ? 24.047 -20.422 -27.016 1 88.75 497 LEU A CA 1
ATOM 3995 C C . LEU A 1 497 ? 23.578 -20.562 -25.562 1 88.75 497 LEU A C 1
ATOM 3997 O O . LEU A 1 497 ? 23.672 -21.656 -24.984 1 88.75 497 LEU A O 1
ATOM 4001 N N . GLU A 1 498 ? 23.125 -19.516 -25.031 1 88.56 498 GLU A N 1
ATOM 4002 C CA . GLU A 1 498 ? 22.672 -19.562 -23.641 1 88.56 498 GLU A CA 1
ATOM 4003 C C . GLU A 1 498 ? 21.406 -20.391 -23.5 1 88.56 498 GLU A C 1
ATOM 4005 O O . GLU A 1 498 ? 21.203 -21.047 -22.469 1 88.56 498 GLU A O 1
ATOM 4010 N N . ILE A 1 499 ? 20.531 -20.359 -24.406 1 88.69 499 ILE A N 1
ATOM 4011 C CA . ILE A 1 499 ? 19.312 -21.188 -24.359 1 88.69 499 ILE A CA 1
ATOM 4012 C C . ILE A 1 499 ? 19.703 -22.656 -24.422 1 88.69 499 ILE A C 1
ATOM 4014 O O . ILE A 1 499 ? 19.188 -23.469 -23.641 1 88.69 499 ILE A O 1
ATOM 4018 N N . LYS A 1 500 ? 20.609 -22.906 -25.281 1 86.75 500 LYS A N 1
ATOM 4019 C CA . LYS A 1 500 ? 21.031 -24.297 -25.438 1 86.75 500 LYS A CA 1
ATOM 4020 C C . LYS A 1 500 ? 21.766 -24.797 -24.188 1 86.75 500 LYS A C 1
ATOM 4022 O O . LYS A 1 500 ? 21.625 -25.953 -23.797 1 86.75 500 LYS A O 1
ATOM 4027 N N . ARG A 1 501 ? 22.438 -23.938 -23.625 1 85 501 ARG A N 1
ATOM 4028 C CA . ARG A 1 501 ? 23.188 -24.297 -22.422 1 85 501 ARG A CA 1
ATOM 4029 C C . ARG A 1 501 ? 22.266 -24.5 -21.234 1 85 501 ARG A C 1
ATOM 4031 O O . ARG A 1 501 ? 22.422 -25.469 -20.484 1 85 501 ARG A O 1
ATOM 4038 N N . ARG A 1 502 ? 21.344 -23.672 -21.078 1 83.88 502 ARG A N 1
ATOM 4039 C CA . ARG A 1 502 ? 20.516 -23.688 -19.875 1 83.88 502 ARG A CA 1
ATOM 4040 C C . ARG A 1 502 ? 19.359 -24.688 -20.031 1 83.88 502 ARG A C 1
ATOM 4042 O O . ARG A 1 502 ? 18.906 -25.281 -19.047 1 83.88 502 ARG A O 1
ATOM 4049 N N . PHE A 1 503 ? 18.875 -24.766 -21.219 1 83.62 503 PHE A N 1
ATOM 4050 C CA . PHE A 1 503 ? 17.828 -25.75 -21.469 1 83.62 503 PHE A CA 1
ATOM 4051 C C . PHE A 1 503 ? 18.438 -27.047 -21.984 1 83.62 503 PHE A C 1
ATOM 4053 O O . PHE A 1 503 ? 18.438 -27.297 -23.188 1 83.62 503 PHE A O 1
ATOM 4060 N N . SER A 1 504 ? 19.203 -27.625 -21.016 1 72.31 504 SER A N 1
ATOM 4061 C CA . SER A 1 504 ? 19.984 -28.812 -21.297 1 72.31 504 SER A CA 1
ATOM 4062 C C . SER A 1 504 ? 19.109 -29.922 -21.891 1 72.31 504 SER A C 1
ATOM 4064 O O . SER A 1 504 ? 17.891 -29.875 -21.812 1 72.31 504 SER A O 1
ATOM 4066 N N . GLU A 1 505 ? 19.719 -30.797 -22.422 1 68.19 505 GLU A N 1
ATOM 4067 C CA . GLU A 1 505 ? 19.109 -31.953 -23.078 1 68.19 505 GLU A CA 1
ATOM 4068 C C . GLU A 1 505 ? 18.297 -32.781 -22.094 1 68.19 505 GLU A C 1
ATOM 4070 O O . GLU A 1 505 ? 17.266 -33.375 -22.469 1 68.19 505 GLU A O 1
ATOM 4075 N N . GLU A 1 506 ? 18.688 -32.656 -20.844 1 66.94 506 GLU A N 1
ATOM 4076 C CA . GLU A 1 506 ? 17.953 -33.438 -19.859 1 66.94 506 GLU A CA 1
ATOM 4077 C C . GLU A 1 506 ? 16.531 -32.938 -19.672 1 66.94 506 GLU A C 1
ATOM 4079 O O . GLU A 1 506 ? 15.594 -33.719 -19.578 1 66.94 506 GLU A O 1
ATOM 4084 N N . THR A 1 507 ? 16.438 -31.656 -19.641 1 70.69 507 THR A N 1
ATOM 4085 C CA . THR A 1 507 ? 15.109 -31.062 -19.469 1 70.69 507 THR A CA 1
ATOM 4086 C C . THR A 1 507 ? 14.242 -31.328 -20.703 1 70.69 507 THR A C 1
ATOM 4088 O O . THR A 1 507 ? 13.039 -31.594 -20.578 1 70.69 507 THR A O 1
ATOM 4091 N N . LEU A 1 508 ? 14.891 -31.359 -21.734 1 75.25 508 LEU A N 1
ATOM 4092 C CA . LEU A 1 508 ? 14.156 -31.562 -22.969 1 75.25 508 LEU A CA 1
ATOM 4093 C C . LEU A 1 508 ? 13.75 -33.031 -23.125 1 75.25 508 LEU A C 1
ATOM 4095 O O . LEU A 1 508 ? 12.695 -33.344 -23.688 1 75.25 508 LEU A O 1
ATOM 4099 N N . VAL A 1 509 ? 14.602 -33.812 -22.531 1 76.5 509 VAL A N 1
ATOM 4100 C CA . VAL A 1 509 ? 14.289 -35.25 -22.594 1 76.5 509 VAL A CA 1
ATOM 4101 C C . VAL A 1 509 ? 13.047 -35.531 -21.734 1 76.5 509 VAL A C 1
ATOM 4103 O O . VAL A 1 509 ? 12.18 -36.312 -22.156 1 76.5 509 VAL A O 1
ATOM 4106 N N . LEU A 1 510 ? 13.047 -34.938 -20.641 1 78.12 510 LEU A N 1
ATOM 4107 C CA . LEU A 1 510 ? 11.875 -35.125 -19.781 1 78.12 510 LEU A CA 1
ATOM 4108 C C . LEU A 1 510 ? 10.617 -34.594 -20.469 1 78.12 510 LEU A C 1
ATOM 4110 O O . LEU A 1 510 ? 9.547 -35.188 -20.391 1 78.12 510 LEU A O 1
ATOM 4114 N N . ALA A 1 511 ? 10.734 -33.562 -21.078 1 78.88 511 ALA A N 1
ATOM 4115 C CA . ALA A 1 511 ? 9.602 -32.938 -21.781 1 78.88 511 ALA A CA 1
ATOM 4116 C C . ALA A 1 511 ? 9.117 -33.875 -22.906 1 78.88 511 ALA A C 1
ATOM 4118 O O . ALA A 1 511 ? 7.91 -34 -23.125 1 78.88 511 ALA A O 1
ATOM 4119 N N . ARG A 1 512 ? 10.031 -34.469 -23.547 1 76.5 512 ARG A N 1
ATOM 4120 C CA . ARG A 1 512 ? 9.688 -35.375 -24.625 1 76.5 512 ARG A CA 1
ATOM 4121 C C . ARG A 1 512 ? 8.953 -36.625 -24.109 1 76.5 512 ARG A C 1
ATOM 4123 O O . ARG A 1 512 ? 8.031 -37.125 -24.75 1 76.5 512 ARG A O 1
ATOM 4130 N N . ARG A 1 513 ? 9.438 -37.031 -23.031 1 81.56 513 ARG A N 1
ATOM 4131 C CA . ARG A 1 513 ? 8.805 -38.188 -22.422 1 81.56 513 ARG A CA 1
ATOM 4132 C C . ARG A 1 513 ? 7.371 -37.875 -22 1 81.56 513 ARG A C 1
ATOM 4134 O O . ARG A 1 513 ? 6.473 -38.719 -22.156 1 81.56 513 ARG A O 1
ATOM 4141 N N . ILE A 1 514 ? 7.176 -36.75 -21.531 1 84.62 514 ILE A N 1
ATOM 4142 C CA . ILE A 1 514 ? 5.844 -36.312 -21.125 1 84.62 514 ILE A CA 1
ATOM 4143 C C . ILE A 1 514 ? 4.957 -36.125 -22.344 1 84.62 514 ILE A C 1
ATOM 4145 O O . ILE A 1 514 ? 3.779 -36.5 -22.344 1 84.62 514 ILE A O 1
ATOM 4149 N N . ASP A 1 515 ? 5.551 -35.656 -23.359 1 81.56 515 ASP A N 1
ATOM 4150 C CA . ASP A 1 515 ? 4.812 -35.438 -24.594 1 81.56 515 ASP A CA 1
ATOM 4151 C C . ASP A 1 515 ? 4.379 -36.781 -25.188 1 81.56 515 ASP A C 1
ATOM 4153 O O . ASP A 1 515 ? 3.295 -36.906 -25.766 1 81.56 515 ASP A O 1
ATOM 4157 N N . ALA A 1 516 ? 5.227 -37.656 -25.016 1 84.19 516 ALA A N 1
ATOM 4158 C CA . ALA A 1 516 ? 4.914 -39 -25.531 1 84.19 516 ALA A CA 1
ATOM 4159 C C . ALA A 1 516 ? 3.705 -39.594 -24.812 1 84.19 516 ALA A C 1
ATOM 4161 O O . ALA A 1 516 ? 2.889 -40.281 -25.422 1 84.19 516 ALA A O 1
ATOM 4162 N N . ILE A 1 517 ? 3.604 -39.344 -23.609 1 87.19 517 ILE A N 1
ATOM 4163 C CA . ILE A 1 517 ? 2.473 -39.812 -22.828 1 87.19 517 ILE A CA 1
ATOM 4164 C C . ILE A 1 517 ? 1.193 -39.125 -23.266 1 87.19 517 ILE A C 1
ATOM 4166 O O . ILE A 1 517 ? 0.161 -39.75 -23.469 1 87.19 517 ILE A O 1
ATOM 4170 N N . LEU A 1 518 ? 1.267 -37.844 -23.5 1 85.31 518 LEU A N 1
ATOM 4171 C CA . LEU A 1 518 ? 0.088 -37.062 -23.859 1 85.31 518 LEU A CA 1
ATOM 4172 C C . LEU A 1 518 ? -0.319 -37.344 -25.297 1 85.31 518 LEU A C 1
ATOM 4174 O O . LEU A 1 518 ? -1.489 -37.188 -25.656 1 85.31 518 LEU A O 1
ATOM 4178 N N . ALA A 1 519 ? 0.68 -37.688 -26.062 1 83.38 519 ALA A N 1
ATOM 4179 C CA . ALA A 1 519 ? 0.404 -38.062 -27.453 1 83.38 519 ALA A CA 1
ATOM 4180 C C . ALA A 1 519 ? 0.077 -39.531 -27.578 1 83.38 519 ALA A C 1
ATOM 4182 O O . ALA A 1 519 ? -0.248 -40 -28.672 1 83.38 519 ALA A O 1
ATOM 4183 N N . CYS A 1 520 ? 0.125 -40.281 -26.5 1 85.69 520 CYS A N 1
ATOM 4184 C CA . CYS A 1 520 ? -0.188 -41.688 -26.438 1 85.69 520 CYS A CA 1
ATOM 4185 C C . CYS A 1 520 ? 0.78 -42.5 -27.297 1 85.69 520 CYS A C 1
ATOM 4187 O O . CYS A 1 520 ? 0.357 -43.312 -28.141 1 85.69 520 CYS A O 1
ATOM 4189 N N . GLU A 1 521 ? 2.041 -42.156 -27.156 1 83.25 521 GLU A N 1
ATOM 4190 C CA . GLU A 1 521 ? 3.086 -42.938 -27.828 1 83.25 521 GLU A CA 1
ATOM 4191 C C . GLU A 1 521 ? 3.77 -43.875 -26.859 1 83.25 521 GLU A C 1
ATOM 4193 O O . GLU A 1 521 ? 4.656 -43.469 -26.094 1 83.25 521 GLU A O 1
ATOM 4198 N N . PRO A 1 522 ? 3.549 -45.125 -26.938 1 78.31 522 PRO A N 1
ATOM 4199 C CA . PRO A 1 522 ? 3.979 -46.094 -25.922 1 78.31 522 PRO A CA 1
ATOM 4200 C C . PRO A 1 522 ? 5.492 -46.281 -25.906 1 78.31 522 PRO A C 1
ATOM 4202 O O . PRO A 1 522 ? 6.062 -46.625 -24.875 1 78.31 522 PRO A O 1
ATOM 4205 N N . VAL A 1 523 ? 6.172 -46.094 -26.922 1 73.31 523 VAL A N 1
ATOM 4206 C CA . VAL A 1 523 ? 7.586 -46.438 -27.016 1 73.31 523 VAL A CA 1
ATOM 4207 C C . VAL A 1 523 ? 8.414 -45.5 -26.156 1 73.31 523 VAL A C 1
ATOM 4209 O O . VAL A 1 523 ? 9.367 -45.938 -25.5 1 73.31 523 VAL A O 1
ATOM 4212 N N . ALA A 1 524 ? 8.109 -44.375 -26.016 1 76.12 524 ALA A N 1
ATOM 4213 C CA . ALA A 1 524 ? 8.938 -43.375 -25.344 1 76.12 524 ALA A CA 1
ATOM 4214 C C . ALA A 1 524 ? 8.578 -43.281 -23.875 1 76.12 524 ALA A C 1
ATOM 4216 O O . ALA A 1 524 ? 9.25 -42.562 -23.125 1 76.12 524 ALA A O 1
ATOM 4217 N N . VAL A 1 525 ? 7.684 -44.094 -23.359 1 83.69 525 VAL A N 1
ATOM 4218 C CA . VAL A 1 525 ? 7.145 -43.906 -22.016 1 83.69 525 VAL A CA 1
ATOM 4219 C C . VAL A 1 525 ? 7.801 -44.906 -21.047 1 83.69 525 VAL A C 1
ATOM 4221 O O . VAL A 1 525 ? 7.676 -44.75 -19.828 1 83.69 525 VAL A O 1
ATOM 4224 N N . ASP A 1 526 ? 8.656 -45.719 -21.484 1 84.38 526 ASP A N 1
ATOM 4225 C CA . ASP A 1 526 ? 9.195 -46.844 -20.703 1 84.38 526 ASP A CA 1
ATOM 4226 C C . ASP A 1 526 ? 10.055 -46.312 -19.547 1 84.38 526 ASP A C 1
ATOM 4228 O O . ASP A 1 526 ? 9.969 -46.812 -18.422 1 84.38 526 ASP A O 1
ATOM 4232 N N . LYS A 1 527 ? 10.805 -45.375 -19.828 1 82.75 527 LYS A N 1
ATOM 4233 C CA . LYS A 1 527 ? 11.695 -44.844 -18.797 1 82.75 527 LYS A CA 1
ATOM 4234 C C . LYS A 1 527 ? 10.898 -44.188 -17.672 1 82.75 527 LYS A C 1
ATOM 4236 O O . LYS A 1 527 ? 11.258 -44.312 -16.5 1 82.75 527 LYS A O 1
ATOM 4241 N N . MET A 1 528 ? 9.898 -43.562 -18.016 1 86.56 528 MET A N 1
ATOM 4242 C CA . MET A 1 528 ? 9.055 -42.906 -17.016 1 86.56 528 MET A CA 1
ATOM 4243 C C . MET A 1 528 ? 8.328 -43.938 -16.172 1 86.56 528 MET A C 1
ATOM 4245 O O . MET A 1 528 ? 8.164 -43.75 -14.961 1 86.56 528 MET A O 1
ATOM 4249 N N . LEU A 1 529 ? 7.914 -44.938 -16.875 1 88.06 529 LEU A N 1
ATOM 4250 C CA . LEU A 1 529 ? 7.207 -46 -16.172 1 88.06 529 LEU A CA 1
ATOM 4251 C C . LEU A 1 529 ? 8.141 -46.75 -15.227 1 88.06 529 LEU A C 1
ATOM 4253 O O . LEU A 1 529 ? 7.723 -47.188 -14.156 1 88.06 529 LEU A O 1
ATOM 4257 N N . GLU A 1 530 ? 9.328 -46.75 -15.641 1 86.62 530 GLU A N 1
ATOM 4258 C CA . GLU A 1 530 ? 10.305 -47.438 -14.789 1 86.62 530 GLU A CA 1
ATOM 4259 C C . GLU A 1 530 ? 10.547 -46.656 -13.5 1 86.62 530 GLU A C 1
ATOM 4261 O O . GLU A 1 530 ? 10.703 -47.219 -12.43 1 86.62 530 GLU A O 1
ATOM 4266 N N . ILE A 1 531 ? 10.539 -45.406 -13.602 1 86.19 531 ILE A N 1
ATOM 4267 C CA . ILE A 1 531 ? 10.859 -44.531 -12.469 1 86.19 531 ILE A CA 1
ATOM 4268 C C . ILE A 1 531 ? 9.641 -44.406 -11.555 1 86.19 531 ILE A C 1
ATOM 4270 O O . ILE A 1 531 ? 9.773 -44.469 -10.328 1 86.19 531 ILE A O 1
ATOM 4274 N N . TYR A 1 532 ? 8.398 -44.312 -12.109 1 90.38 532 TYR A N 1
ATOM 4275 C CA . TYR A 1 532 ? 7.262 -43.875 -11.32 1 90.38 532 TYR A CA 1
ATOM 4276 C C . TYR A 1 532 ? 6.258 -45 -11.109 1 90.38 532 TYR A C 1
ATOM 4278 O O . TYR A 1 532 ? 5.328 -44.875 -10.305 1 90.38 532 TYR A O 1
ATOM 4286 N N . ARG A 1 533 ? 6.355 -46.125 -11.766 1 87.38 533 ARG A N 1
ATOM 4287 C CA . ARG A 1 533 ? 5.328 -47.188 -11.75 1 87.38 533 ARG A CA 1
ATOM 4288 C C . ARG A 1 533 ? 5.031 -47.625 -10.32 1 87.38 533 ARG A C 1
ATOM 4290 O O . ARG A 1 533 ? 3.869 -47.812 -9.961 1 87.38 533 ARG A O 1
ATOM 4297 N N . LYS A 1 534 ? 6.027 -47.688 -9.516 1 87.44 534 LYS A N 1
ATOM 4298 C CA . LYS A 1 534 ? 5.844 -48.188 -8.156 1 87.44 534 LYS A CA 1
ATOM 4299 C C . LYS A 1 534 ? 5.16 -47.156 -7.281 1 87.44 534 LYS A C 1
ATOM 4301 O O . LYS A 1 534 ? 4.316 -47.5 -6.445 1 87.44 534 LYS A O 1
ATOM 4306 N N . ILE A 1 535 ? 5.445 -45.969 -7.5 1 88.31 535 ILE A N 1
ATOM 4307 C CA . ILE A 1 535 ? 4.961 -44.906 -6.648 1 88.31 535 ILE A CA 1
ATOM 4308 C C . ILE A 1 535 ? 3.502 -44.594 -6.984 1 88.31 535 ILE A C 1
ATOM 4310 O O . ILE A 1 535 ? 2.699 -44.312 -6.094 1 88.31 535 ILE A O 1
ATOM 4314 N N . ILE A 1 536 ? 3.172 -44.656 -8.25 1 88.38 536 ILE A N 1
ATOM 4315 C CA . ILE A 1 536 ? 1.814 -44.344 -8.672 1 88.38 536 ILE A CA 1
ATOM 4316 C C . ILE A 1 536 ? 0.938 -45.594 -8.602 1 88.38 536 ILE A C 1
ATOM 4318 O O . ILE A 1 536 ? -0.292 -45.5 -8.625 1 88.38 536 ILE A O 1
ATOM 4322 N N . GLY A 1 537 ? 1.485 -46.719 -8.445 1 87 537 GLY A N 1
ATOM 4323 C CA . GLY A 1 537 ? 0.748 -47.969 -8.258 1 87 537 GLY A CA 1
ATOM 4324 C C . GLY A 1 537 ? 0.064 -48.438 -9.523 1 87 537 GLY A C 1
ATOM 4325 O O . GLY A 1 537 ? -1.128 -48.75 -9.516 1 87 537 GLY A O 1
ATOM 4326 N N . ILE A 1 538 ? 0.841 -48.344 -10.617 1 89.62 538 ILE A N 1
ATOM 4327 C CA . ILE A 1 538 ? 0.235 -48.781 -11.875 1 89.62 538 ILE A CA 1
ATOM 4328 C C . ILE A 1 538 ? 1.05 -49.906 -12.477 1 89.62 538 ILE A C 1
ATOM 4330 O O . ILE A 1 538 ? 2.211 -50.125 -12.109 1 89.62 538 ILE A O 1
ATOM 4334 N N . ASN A 1 539 ? 0.33 -50.688 -13.289 1 91 539 ASN A N 1
ATOM 4335 C CA . ASN A 1 539 ? 0.979 -51.75 -14.078 1 91 539 ASN A CA 1
ATOM 4336 C C . ASN A 1 539 ? 1.429 -51.219 -15.438 1 91 539 ASN A C 1
ATOM 4338 O O . ASN A 1 539 ? 0.61 -50.75 -16.219 1 91 539 ASN A O 1
ATOM 4342 N N . ALA A 1 540 ? 2.678 -51.375 -15.727 1 89.75 540 ALA A N 1
ATOM 4343 C CA . ALA A 1 540 ? 3.283 -50.781 -16.922 1 89.75 540 ALA A CA 1
ATOM 4344 C C . ALA A 1 540 ? 2.65 -51.344 -18.188 1 89.75 540 ALA A C 1
ATOM 4346 O O . ALA A 1 540 ? 2.34 -50.594 -19.125 1 89.75 540 ALA A O 1
ATOM 4347 N N . SER A 1 541 ? 2.463 -52.656 -18.25 1 88.88 541 SER A N 1
ATOM 4348 C CA . SER A 1 541 ? 1.92 -53.312 -19.453 1 88.88 541 SER A CA 1
ATOM 4349 C C . SER A 1 541 ? 0.47 -52.906 -19.688 1 88.88 541 SER A C 1
ATOM 4351 O O . SER A 1 541 ? 0.069 -52.656 -20.828 1 88.88 541 SER A O 1
ATOM 4353 N N . LEU A 1 542 ? -0.224 -52.844 -18.641 1 90.88 542 LEU A N 1
ATOM 4354 C CA . LEU A 1 542 ? -1.626 -52.438 -18.766 1 90.88 542 LEU A CA 1
ATOM 4355 C C . LEU A 1 542 ? -1.756 -51 -19.172 1 90.88 542 LEU A C 1
ATOM 4357 O O . LEU A 1 542 ? -2.67 -50.625 -19.906 1 90.88 542 LEU A O 1
ATOM 4361 N N . ALA A 1 543 ? -0.864 -50.219 -18.625 1 92.12 543 ALA A N 1
ATOM 4362 C CA . ALA A 1 543 ? -0.89 -48.812 -18.953 1 92.12 543 ALA A CA 1
ATOM 4363 C C . ALA A 1 543 ? -0.659 -48.594 -20.453 1 92.12 543 ALA A C 1
ATOM 4365 O O . ALA A 1 543 ? -1.327 -47.75 -21.078 1 92.12 543 ALA A O 1
ATOM 4366 N N . LYS A 1 544 ? 0.263 -49.312 -21.016 1 89.88 544 LYS A N 1
ATOM 4367 C CA . LYS A 1 544 ? 0.568 -49.219 -22.438 1 89.88 544 LYS A CA 1
ATOM 4368 C C . LYS A 1 544 ? -0.599 -49.688 -23.297 1 89.88 544 LYS A C 1
ATOM 4370 O O . LYS A 1 544 ? -0.916 -49.094 -24.312 1 89.88 544 LYS A O 1
ATOM 4375 N N . SER A 1 545 ? -1.212 -50.75 -22.844 1 91 545 SER A N 1
ATOM 4376 C CA . SER A 1 545 ? -2.363 -51.281 -23.578 1 91 545 SER A CA 1
ATOM 4377 C C . SER A 1 545 ? -3.527 -50.281 -23.547 1 91 545 SER A C 1
ATOM 4379 O O . SER A 1 545 ? -4.184 -50.094 -24.578 1 91 545 SER A O 1
ATOM 4381 N N . GLU A 1 546 ? -3.676 -49.812 -22.375 1 91.75 546 GLU A N 1
ATOM 4382 C CA . GLU A 1 546 ? -4.742 -48.812 -22.25 1 91.75 546 GLU A CA 1
ATOM 4383 C C . GLU A 1 546 ? -4.469 -47.594 -23.109 1 91.75 546 GLU A C 1
ATOM 4385 O O . GLU A 1 546 ? -5.398 -47 -23.688 1 91.75 546 GLU A O 1
ATOM 4390 N N . MET A 1 547 ? -3.297 -47.219 -23.156 1 91.12 547 MET A N 1
ATOM 4391 C CA . MET A 1 547 ? -2.879 -46.062 -23.969 1 91.12 547 MET A CA 1
ATOM 4392 C C . MET A 1 547 ? -3.186 -46.312 -25.438 1 91.12 547 MET A C 1
ATOM 4394 O O . MET A 1 547 ? -3.658 -45.406 -26.125 1 91.12 547 MET A O 1
ATOM 4398 N N . GLN A 1 548 ? -2.939 -47.5 -25.859 1 88.75 548 GLN A N 1
ATOM 4399 C CA . GLN A 1 548 ? -3.191 -47.844 -27.266 1 88.75 548 GLN A CA 1
ATOM 4400 C C . GLN A 1 548 ? -4.684 -47.844 -27.562 1 88.75 548 GLN A C 1
ATOM 4402 O O . GLN A 1 548 ? -5.102 -47.375 -28.625 1 88.75 548 GLN A O 1
ATOM 4407 N N . ILE A 1 549 ? -5.355 -48.312 -26.625 1 90 549 ILE A N 1
ATOM 4408 C CA . ILE A 1 549 ? -6.801 -48.344 -26.797 1 90 549 ILE A CA 1
ATOM 4409 C C . ILE A 1 549 ? -7.344 -46.906 -26.828 1 90 549 ILE A C 1
ATOM 4411 O O . ILE A 1 549 ? -8.219 -46.594 -27.641 1 90 549 ILE A O 1
ATOM 4415 N N . ALA A 1 550 ? -6.867 -46.188 -25.922 1 90 550 ALA A N 1
ATOM 4416 C CA . ALA A 1 550 ? -7.309 -44.781 -25.875 1 90 550 ALA A CA 1
ATOM 4417 C C . ALA A 1 550 ? -6.992 -44.062 -27.172 1 90 550 ALA A C 1
ATOM 4419 O O . ALA A 1 550 ? -7.801 -43.281 -27.672 1 90 550 ALA A O 1
ATOM 4420 N N . ARG A 1 551 ? -5.832 -44.281 -27.688 1 88.25 551 ARG A N 1
ATOM 4421 C CA . ARG A 1 551 ? -5.426 -43.656 -28.938 1 88.25 551 ARG A CA 1
ATOM 4422 C C . ARG A 1 551 ? -6.359 -44.062 -30.078 1 88.25 551 ARG A C 1
ATOM 4424 O O . ARG A 1 551 ? -6.809 -43.219 -30.859 1 88.25 551 ARG A O 1
ATOM 4431 N N . THR A 1 552 ? -6.656 -45.344 -30.188 1 88.56 552 THR A N 1
ATOM 4432 C CA . THR A 1 552 ? -7.52 -45.875 -31.234 1 88.56 552 THR A CA 1
ATOM 4433 C C . THR A 1 552 ? -8.93 -45.312 -31.109 1 88.56 552 THR A C 1
ATOM 4435 O O . THR A 1 552 ? -9.586 -45.031 -32.125 1 88.56 552 THR A O 1
ATOM 4438 N N . ASP A 1 553 ? -9.273 -45.219 -29.906 1 87.69 553 ASP A N 1
ATOM 4439 C CA . ASP A 1 553 ? -10.617 -44.719 -29.656 1 87.69 553 ASP A CA 1
ATOM 4440 C C . ASP A 1 553 ? -10.734 -43.25 -30.125 1 87.69 553 ASP A C 1
ATOM 4442 O O . ASP A 1 553 ? -11.742 -42.875 -30.703 1 87.69 553 ASP A O 1
ATOM 4446 N N . ILE A 1 554 ? -9.805 -42.375 -29.875 1 88.19 554 ILE A N 1
ATOM 4447 C CA . ILE A 1 554 ? -9.812 -40.969 -30.25 1 88.19 554 ILE A CA 1
ATOM 4448 C C . ILE A 1 554 ? -9.703 -40.844 -31.766 1 88.19 554 ILE A C 1
ATOM 4450 O O . ILE A 1 554 ? -10.406 -40.031 -32.375 1 88.19 554 ILE A O 1
ATOM 4454 N N . GLU A 1 555 ? -8.883 -41.656 -32.25 1 86.75 555 GLU A N 1
ATOM 4455 C CA . GLU A 1 555 ? -8.672 -41.594 -33.719 1 86.75 555 GLU A CA 1
ATOM 4456 C C . GLU A 1 555 ? -9.906 -42.094 -34.469 1 86.75 555 GLU A C 1
ATOM 4458 O O . GLU A 1 555 ? -10.219 -41.594 -35.531 1 86.75 555 GLU A O 1
ATOM 4463 N N . SER A 1 556 ? -10.516 -43.062 -33.969 1 86.38 556 SER A N 1
ATOM 4464 C CA . SER A 1 556 ? -11.719 -43.594 -34.594 1 86.38 556 SER A CA 1
ATOM 4465 C C . SER A 1 556 ? -12.828 -42.531 -34.656 1 86.38 556 SER A C 1
ATOM 4467 O O . SER A 1 556 ? -13.711 -42.625 -35.5 1 86.38 556 SER A O 1
ATOM 4469 N N . ARG A 1 557 ? -12.75 -41.688 -33.781 1 87.62 557 ARG A N 1
ATOM 4470 C CA . ARG A 1 557 ? -13.742 -40.625 -33.75 1 87.62 557 ARG A CA 1
ATOM 4471 C C . ARG A 1 557 ? -13.32 -39.469 -34.656 1 87.62 557 ARG A C 1
ATOM 4473 O O . ARG A 1 557 ? -14.016 -38.438 -34.75 1 87.62 557 ARG A O 1
ATOM 4480 N N . GLY A 1 558 ? -12.195 -39.5 -35.25 1 80.69 558 GLY A N 1
ATOM 4481 C CA . GLY A 1 558 ? -11.703 -38.5 -36.156 1 80.69 558 GLY A CA 1
ATOM 4482 C C . GLY A 1 558 ? -11.047 -37.312 -35.469 1 80.69 558 GLY A C 1
ATOM 4483 O O . GLY A 1 558 ? -10.953 -36.219 -36.031 1 80.69 558 GLY A O 1
ATOM 4484 N N . GLN A 1 559 ? -10.758 -37.562 -34.281 1 82.12 559 GLN A N 1
ATOM 4485 C CA . GLN A 1 559 ? -10.172 -36.469 -33.531 1 82.12 559 GLN A CA 1
ATOM 4486 C C . GLN A 1 559 ? -8.664 -36.656 -33.344 1 82.12 559 GLN A C 1
ATOM 4488 O O . GLN A 1 559 ? -8.156 -37.781 -33.5 1 82.12 559 GLN A O 1
ATOM 4493 N N . ALA A 1 560 ? -7.953 -35.562 -33.312 1 82.81 560 ALA A N 1
ATOM 4494 C CA . ALA A 1 560 ? -6.523 -35.625 -33.031 1 82.81 560 ALA A CA 1
ATOM 4495 C C . ALA A 1 560 ? -6.262 -35.812 -31.531 1 82.81 560 ALA A C 1
ATOM 4497 O O . ALA A 1 560 ? -7.109 -35.469 -30.688 1 82.81 560 ALA A O 1
ATOM 4498 N N . VAL A 1 561 ? -5.141 -36.469 -31.25 1 83.56 561 VAL A N 1
ATOM 4499 C CA . VAL A 1 561 ? -4.785 -36.719 -29.859 1 83.56 561 VAL A CA 1
ATOM 4500 C C . VAL A 1 561 ? -4.285 -35.438 -29.203 1 83.56 561 VAL A C 1
ATOM 4502 O O . VAL A 1 561 ? -3.104 -35.094 -29.312 1 83.56 561 VAL A O 1
ATOM 4505 N N . THR A 1 562 ? -5.238 -34.719 -28.656 1 81.88 562 THR A N 1
ATOM 4506 C CA . THR A 1 562 ? -4.918 -33.5 -27.922 1 81.88 562 THR A CA 1
ATOM 4507 C C . THR A 1 562 ? -5.32 -33.656 -26.453 1 81.88 562 THR A C 1
ATOM 4509 O O . THR A 1 562 ? -6.094 -34.531 -26.094 1 81.88 562 THR A O 1
ATOM 4512 N N . LEU A 1 563 ? -4.684 -32.812 -25.688 1 82.62 563 LEU A N 1
ATOM 4513 C CA . LEU A 1 563 ? -5.004 -32.875 -24.25 1 82.62 563 LEU A CA 1
ATOM 4514 C C . LEU A 1 563 ? -6.492 -32.625 -24.031 1 82.62 563 LEU A C 1
ATOM 4516 O O . LEU A 1 563 ? -7.09 -33.219 -23.125 1 82.62 563 LEU A O 1
ATOM 4520 N N . LYS A 1 564 ? -7.031 -31.75 -24.781 1 83.81 564 LYS A N 1
ATOM 4521 C CA . LYS A 1 564 ? -8.453 -31.453 -24.641 1 83.81 564 LYS A CA 1
ATOM 4522 C C . LYS A 1 564 ? -9.305 -32.688 -24.891 1 83.81 564 LYS A C 1
ATOM 4524 O O . LYS A 1 564 ? -10.25 -32.969 -24.156 1 83.81 564 LYS A O 1
ATOM 4529 N N . ASN A 1 565 ? -8.945 -33.438 -25.922 1 86.5 565 ASN A N 1
ATOM 4530 C CA . ASN A 1 565 ? -9.688 -34.625 -26.266 1 86.5 565 ASN A CA 1
ATOM 4531 C C . ASN A 1 565 ? -9.445 -35.75 -25.266 1 86.5 565 ASN A C 1
ATOM 4533 O O . ASN A 1 565 ? -10.352 -36.562 -24.984 1 86.5 565 ASN A O 1
ATOM 4537 N N . LEU A 1 566 ? -8.266 -35.812 -24.797 1 86.88 566 LEU A N 1
ATOM 4538 C CA . LEU A 1 566 ? -7.957 -36.812 -23.766 1 86.88 566 LEU A CA 1
ATOM 4539 C C . LEU A 1 566 ? -8.773 -36.562 -22.516 1 86.88 566 LEU A C 1
ATOM 4541 O O . LEU A 1 566 ? -9.273 -37.5 -21.891 1 86.88 566 LEU A O 1
ATOM 4545 N N . ARG A 1 567 ? -8.938 -35.281 -22.125 1 86.62 567 ARG A N 1
ATOM 4546 C CA . ARG A 1 567 ? -9.68 -34.906 -20.922 1 86.62 567 ARG A CA 1
ATOM 4547 C C . ARG A 1 567 ? -11.148 -35.312 -21.031 1 86.62 567 ARG A C 1
ATOM 4549 O O . ARG A 1 567 ? -11.758 -35.719 -20.047 1 86.62 567 ARG A O 1
ATOM 4556 N N . SER A 1 568 ? -11.641 -35.156 -22.156 1 86.12 568 SER A N 1
ATOM 4557 C CA . SER A 1 568 ? -13.062 -35.438 -22.359 1 86.12 568 SER A CA 1
ATOM 4558 C C . SER A 1 568 ? -13.312 -36.938 -22.406 1 86.12 568 SER A C 1
ATOM 4560 O O . SER A 1 568 ? -14.391 -37.406 -22.031 1 86.12 568 SER A O 1
ATOM 4562 N N . MET A 1 569 ? -12.352 -37.688 -22.766 1 85.62 569 MET A N 1
ATOM 4563 C CA . MET A 1 569 ? -12.586 -39.125 -23.016 1 85.62 569 MET A CA 1
ATOM 4564 C C . MET A 1 569 ? -12.086 -39.969 -21.859 1 85.62 569 MET A C 1
ATOM 4566 O O . MET A 1 569 ? -12.711 -40.969 -21.516 1 85.62 569 MET A O 1
ATOM 4570 N N . LEU A 1 570 ? -11.023 -39.594 -21.266 1 88.25 570 LEU A N 1
ATOM 4571 C CA . LEU A 1 570 ? -10.352 -40.438 -20.281 1 88.25 570 LEU A CA 1
ATOM 4572 C C . LEU A 1 570 ? -11.062 -40.375 -18.938 1 88.25 570 LEU A C 1
ATOM 4574 O O . LEU A 1 570 ? -11.344 -39.281 -18.438 1 88.25 570 LEU A O 1
ATOM 4578 N N . THR A 1 571 ? -11.531 -41.531 -18.453 1 88.06 571 THR A N 1
ATOM 4579 C CA . THR A 1 571 ? -12.094 -41.625 -17.109 1 88.06 571 THR A CA 1
ATOM 4580 C C . THR A 1 571 ? -11.289 -42.594 -16.266 1 88.06 571 THR A C 1
ATOM 4582 O O . THR A 1 571 ? -10.742 -43.594 -16.781 1 88.06 571 THR A O 1
ATOM 4585 N N . ALA A 1 572 ? -11.219 -42.375 -15.023 1 88.19 572 ALA A N 1
ATOM 4586 C CA . ALA A 1 572 ? -10.445 -43.188 -14.102 1 88.19 572 ALA A CA 1
ATOM 4587 C C . ALA A 1 572 ? -11.008 -44.594 -14.023 1 88.19 572 ALA A C 1
ATOM 4589 O O . ALA A 1 572 ? -10.273 -45.562 -13.766 1 88.19 572 ALA A O 1
ATOM 4590 N N . SER A 1 573 ? -12.273 -44.781 -14.281 1 88.31 573 SER A N 1
ATOM 4591 C CA . SER A 1 573 ? -12.914 -46.062 -14.188 1 88.31 573 SER A CA 1
ATOM 4592 C C . SER A 1 573 ? -12.602 -46.938 -15.398 1 88.31 573 SER A C 1
ATOM 4594 O O . SER A 1 573 ? -12.359 -48.125 -15.273 1 88.31 573 SER A O 1
ATOM 4596 N N . GLU A 1 574 ? -12.508 -46.312 -16.609 1 88.75 574 GLU A N 1
ATOM 4597 C CA . GLU A 1 574 ? -12.312 -47.062 -17.859 1 88.75 574 GLU A CA 1
ATOM 4598 C C . GLU A 1 574 ? -10.836 -47.344 -18.109 1 88.75 574 GLU A C 1
ATOM 4600 O O . GLU A 1 574 ? -10.477 -48.406 -18.609 1 88.75 574 GLU A O 1
ATOM 4605 N N . TYR A 1 575 ? -10.039 -46.312 -17.781 1 91.31 575 TYR A N 1
ATOM 4606 C CA . TYR A 1 575 ? -8.602 -46.438 -18.031 1 91.31 575 TYR A CA 1
ATOM 4607 C C . TYR A 1 575 ? -7.812 -46.125 -16.75 1 91.31 575 TYR A C 1
ATOM 4609 O O . TYR A 1 575 ? -7.062 -45.156 -16.703 1 91.31 575 TYR A O 1
ATOM 4617 N N . PRO A 1 576 ? -7.84 -46.938 -15.781 1 90.44 576 PRO A N 1
ATOM 4618 C CA . PRO A 1 576 ? -7.277 -46.625 -14.469 1 90.44 576 PRO A CA 1
ATOM 4619 C C . PRO A 1 576 ? -5.766 -46.406 -14.516 1 90.44 576 PRO A C 1
ATOM 4621 O O . PRO A 1 576 ? -5.258 -45.469 -13.891 1 90.44 576 PRO A O 1
ATOM 4624 N N . ASN A 1 577 ? -5.035 -47.219 -15.234 1 92 577 ASN A N 1
ATOM 4625 C CA . ASN A 1 577 ? -3.58 -47.094 -15.273 1 92 577 ASN A CA 1
ATOM 4626 C C . ASN A 1 577 ? -3.129 -45.938 -16.141 1 92 577 ASN A C 1
ATOM 4628 O O . ASN A 1 577 ? -2.26 -45.156 -15.742 1 92 577 ASN A O 1
ATOM 4632 N N . PHE A 1 578 ? -3.721 -45.875 -17.25 1 91.62 578 PHE A N 1
ATOM 4633 C CA . PHE A 1 578 ? -3.359 -44.781 -18.156 1 91.62 578 PHE A CA 1
ATOM 4634 C C . PHE A 1 578 ? -3.781 -43.438 -17.594 1 91.62 578 PHE A C 1
ATOM 4636 O O . PHE A 1 578 ? -3.078 -42.438 -17.766 1 91.62 578 PHE A O 1
ATOM 4643 N N . PHE A 1 579 ? -4.898 -43.406 -16.938 1 92.31 579 PHE A N 1
ATOM 4644 C CA . PHE A 1 579 ? -5.383 -42.188 -16.297 1 92.31 579 PHE A CA 1
ATOM 4645 C C . PHE A 1 579 ? -4.363 -41.656 -15.289 1 92.31 579 PHE A C 1
ATOM 4647 O O . PHE A 1 579 ? -4.055 -40.469 -15.273 1 92.31 579 PHE A O 1
ATOM 4654 N N . LYS A 1 580 ? -3.863 -42.469 -14.477 1 92.19 580 LYS A N 1
ATOM 4655 C CA . LYS A 1 580 ? -2.881 -42.094 -13.469 1 92.19 580 LYS A CA 1
ATOM 4656 C C . LYS A 1 580 ? -1.583 -41.625 -14.117 1 92.19 580 LYS A C 1
ATOM 4658 O O . LYS A 1 580 ? -0.905 -40.719 -13.586 1 92.19 580 LYS A O 1
ATOM 4663 N N . LEU A 1 581 ? -1.268 -42.25 -15.18 1 91.12 581 LEU A N 1
ATOM 4664 C CA . LEU A 1 581 ? -0.068 -41.844 -15.906 1 91.12 581 LEU A CA 1
ATOM 4665 C C . LEU A 1 581 ? -0.223 -40.438 -16.484 1 91.12 581 LEU A C 1
ATOM 4667 O O . LEU A 1 581 ? 0.725 -39.656 -16.453 1 91.12 581 LEU A O 1
ATOM 4671 N N . VAL A 1 582 ? -1.396 -40.188 -16.984 1 90.69 582 VAL A N 1
ATOM 4672 C CA . VAL A 1 582 ? -1.673 -38.844 -17.516 1 90.69 582 VAL A CA 1
ATOM 4673 C C . VAL A 1 582 ? -1.663 -37.812 -16.375 1 90.69 582 VAL A C 1
ATOM 4675 O O . VAL A 1 582 ? -1.162 -36.719 -16.531 1 90.69 582 VAL A O 1
ATOM 4678 N N . GLN A 1 583 ? -2.203 -38.188 -15.266 1 91.75 583 GLN A N 1
ATOM 4679 C CA . GLN A 1 583 ? -2.166 -37.312 -14.094 1 91.75 583 GLN A CA 1
ATOM 4680 C C . GLN A 1 583 ? -0.729 -36.969 -13.703 1 91.75 583 GLN A C 1
ATOM 4682 O O . GLN A 1 583 ? -0.429 -35.844 -13.359 1 91.75 583 GLN A O 1
ATOM 4687 N N . LEU A 1 584 ? 0.076 -37.938 -13.758 1 91.44 584 LEU A N 1
ATOM 4688 C CA . LEU A 1 584 ? 1.484 -37.75 -13.43 1 91.44 584 LEU A CA 1
ATOM 4689 C C . LEU A 1 584 ? 2.145 -36.781 -14.414 1 91.44 584 LEU A C 1
ATOM 4691 O O . LEU A 1 584 ? 2.875 -35.875 -14.008 1 91.44 584 LEU A O 1
ATOM 4695 N N . ALA A 1 585 ? 1.877 -37 -15.656 1 88.69 585 ALA A N 1
ATOM 4696 C CA . ALA A 1 585 ? 2.471 -36.188 -16.703 1 88.69 585 ALA A CA 1
ATOM 4697 C C . ALA A 1 585 ? 2.09 -34.719 -16.516 1 88.69 585 ALA A C 1
ATOM 4699 O O . ALA A 1 585 ? 2.91 -33.812 -16.734 1 88.69 585 ALA A O 1
ATOM 4700 N N . LEU A 1 586 ? 0.884 -34.469 -16.094 1 89.12 586 LEU A N 1
ATOM 4701 C CA . LEU A 1 586 ? 0.386 -33.125 -15.945 1 89.12 586 LEU A CA 1
ATOM 4702 C C . LEU A 1 586 ? 0.847 -32.531 -14.625 1 89.12 586 LEU A C 1
ATOM 4704 O O . LEU A 1 586 ? 0.837 -31.297 -14.453 1 89.12 586 LEU A O 1
ATOM 4708 N N . THR A 1 587 ? 1.165 -33.281 -13.672 1 90.69 587 THR A N 1
ATOM 4709 C CA . THR A 1 587 ? 1.613 -32.812 -12.367 1 90.69 587 THR A CA 1
ATOM 4710 C C . THR A 1 587 ? 3.047 -32.312 -12.438 1 90.69 587 THR A C 1
ATOM 4712 O O . THR A 1 587 ? 3.469 -31.516 -11.602 1 90.69 587 THR A O 1
ATOM 4715 N N . LEU A 1 588 ? 3.789 -32.812 -13.383 1 83.44 588 LEU A N 1
ATOM 4716 C CA . LEU A 1 588 ? 5.164 -32.344 -13.531 1 83.44 588 LEU A CA 1
ATOM 4717 C C . LEU A 1 588 ? 5.199 -30.906 -14.023 1 83.44 588 LEU A C 1
ATOM 4719 O O . LEU A 1 588 ? 4.645 -30.594 -15.086 1 83.44 588 LEU A O 1
ATOM 4723 N N . PRO A 1 589 ? 5.773 -29.969 -13.125 1 72.88 589 PRO A N 1
ATOM 4724 C CA . PRO A 1 589 ? 5.566 -28.531 -13.367 1 72.88 589 PRO A CA 1
ATOM 4725 C C . PRO A 1 589 ? 6.551 -27.953 -14.375 1 72.88 589 PRO A C 1
ATOM 4727 O O . PRO A 1 589 ? 7.609 -28.547 -14.617 1 72.88 589 PRO A O 1
ATOM 4730 N N . VAL A 1 590 ? 6.148 -26.922 -15.023 1 70.69 590 VAL A N 1
ATOM 4731 C CA . VAL A 1 590 ? 6.938 -26.141 -15.969 1 70.69 590 VAL A CA 1
ATOM 4732 C C . VAL A 1 590 ? 7.555 -24.938 -15.25 1 70.69 590 VAL A C 1
ATOM 4734 O O . VAL A 1 590 ? 8.688 -24.547 -15.547 1 70.69 590 VAL A O 1
ATOM 4737 N N . GLY A 1 591 ? 6.809 -24.391 -14.227 1 75.69 591 GLY A N 1
ATOM 4738 C CA . GLY A 1 591 ? 7.281 -23.156 -13.648 1 75.69 591 GLY A CA 1
ATOM 4739 C C . GLY A 1 591 ? 6.73 -22.891 -12.258 1 75.69 591 GLY A C 1
ATOM 4740 O O . GLY A 1 591 ? 6.012 -23.734 -11.703 1 75.69 591 GLY A O 1
ATOM 4741 N N . SER A 1 592 ? 7.332 -21.844 -11.602 1 78.56 592 SER A N 1
ATOM 4742 C CA . SER A 1 592 ? 6.957 -21.453 -10.242 1 78.56 592 SER A CA 1
ATOM 4743 C C . SER A 1 592 ? 6.062 -20.219 -10.25 1 78.56 592 SER A C 1
ATOM 4745 O O . SER A 1 592 ? 6.27 -19.297 -9.453 1 78.56 592 SER A O 1
ATOM 4747 N N . VAL A 1 593 ? 5.027 -20.156 -11.07 1 78.06 593 VAL A N 1
ATOM 4748 C CA . VAL A 1 593 ? 4.18 -18.984 -11.234 1 78.06 593 VAL A CA 1
ATOM 4749 C C . VAL A 1 593 ? 3.406 -18.719 -9.945 1 78.06 593 VAL A C 1
ATOM 4751 O O . VAL A 1 593 ? 3.23 -17.578 -9.539 1 78.06 593 VAL A O 1
ATOM 4754 N N . LYS A 1 594 ? 2.947 -19.766 -9.305 1 83.56 594 LYS A N 1
ATOM 4755 C CA . LYS A 1 594 ? 2.146 -19.609 -8.094 1 83.56 594 LYS A CA 1
ATOM 4756 C C . LYS A 1 594 ? 2.961 -18.969 -6.973 1 83.56 594 LYS A C 1
ATOM 4758 O O . LYS A 1 594 ? 2.43 -18.203 -6.18 1 83.56 594 LYS A O 1
ATOM 4763 N N . SER A 1 595 ? 4.18 -19.312 -6.926 1 85.56 595 SER A N 1
ATOM 4764 C CA . SER A 1 595 ? 5.031 -18.672 -5.93 1 85.56 595 SER A CA 1
ATOM 4765 C C . SER A 1 595 ? 5.16 -17.172 -6.184 1 85.56 595 SER A C 1
ATOM 4767 O O . SER A 1 595 ? 5.156 -16.375 -5.242 1 85.56 595 SER A O 1
ATOM 4769 N N . GLU A 1 596 ? 5.242 -16.781 -7.406 1 81.81 596 GLU A N 1
ATOM 4770 C CA . GLU A 1 596 ? 5.316 -15.375 -7.75 1 81.81 596 GLU A CA 1
ATOM 4771 C C . GLU A 1 596 ? 4.039 -14.641 -7.348 1 81.81 596 GLU A C 1
ATOM 4773 O O . GLU A 1 596 ? 4.094 -13.5 -6.883 1 81.81 596 GLU A O 1
ATOM 4778 N N . THR A 1 597 ? 3.006 -15.312 -7.566 1 85.06 597 THR A N 1
ATOM 4779 C CA . THR A 1 597 ? 1.722 -14.734 -7.18 1 85.06 597 THR A CA 1
ATOM 4780 C C . THR A 1 597 ? 1.638 -14.57 -5.668 1 85.06 597 THR A C 1
ATOM 4782 O O . THR A 1 597 ? 1.065 -13.594 -5.176 1 85.06 597 THR A O 1
ATOM 4785 N N . SER A 1 598 ? 2.133 -15.539 -5.016 1 92.56 598 SER A N 1
ATOM 4786 C CA . SER A 1 598 ? 2.113 -15.469 -3.561 1 92.56 598 SER A CA 1
ATOM 4787 C C . SER A 1 598 ? 2.924 -14.281 -3.055 1 92.56 598 SER A C 1
ATOM 4789 O O . SER A 1 598 ? 2.557 -13.648 -2.062 1 92.56 598 SER A O 1
ATOM 4791 N N . PHE A 1 599 ? 3.98 -13.953 -3.768 1 89.5 599 PHE A N 1
ATOM 4792 C CA . PHE A 1 599 ? 4.801 -12.82 -3.35 1 89.5 599 PHE A CA 1
ATOM 4793 C C . PHE A 1 599 ? 4.086 -11.508 -3.623 1 89.5 599 PHE A C 1
ATOM 4795 O O . PHE A 1 599 ? 4.262 -10.531 -2.881 1 89.5 599 PHE A O 1
ATOM 4802 N N . SER A 1 600 ? 3.352 -11.453 -4.656 1 86.94 600 SER A N 1
ATOM 4803 C CA . SER A 1 600 ? 2.533 -10.273 -4.91 1 86.94 600 SER A CA 1
ATOM 4804 C C . SER A 1 600 ? 1.562 -10.023 -3.762 1 86.94 600 SER A C 1
ATOM 4806 O O . SER A 1 600 ? 1.401 -8.883 -3.318 1 86.94 600 SER A O 1
ATOM 4808 N N . VAL A 1 601 ? 0.972 -11.078 -3.312 1 92.06 601 VAL A N 1
ATOM 4809 C CA . VAL A 1 601 ? 0.032 -10.977 -2.199 1 92.06 601 VAL A CA 1
ATOM 4810 C C . VAL A 1 601 ? 0.778 -10.594 -0.925 1 92.06 601 VAL A C 1
ATOM 4812 O O . VAL A 1 601 ? 0.264 -9.828 -0.106 1 92.06 601 VAL A O 1
ATOM 4815 N N . MET A 1 602 ? 1.943 -11.164 -0.808 1 92.75 602 MET A N 1
ATOM 4816 C CA . MET A 1 602 ? 2.77 -10.828 0.348 1 92.75 602 MET A CA 1
ATOM 4817 C C . MET A 1 602 ? 2.996 -9.32 0.436 1 92.75 602 MET A C 1
ATOM 4819 O O . MET A 1 602 ? 2.875 -8.734 1.512 1 92.75 602 MET A O 1
ATOM 4823 N N . ARG A 1 603 ? 3.199 -8.688 -0.689 1 87.69 603 ARG A N 1
ATOM 4824 C CA . ARG A 1 603 ? 3.451 -7.254 -0.735 1 87.69 603 ARG A CA 1
ATOM 4825 C C . ARG A 1 603 ? 2.182 -6.465 -0.426 1 87.69 603 ARG A C 1
ATOM 4827 O O . ARG A 1 603 ? 2.248 -5.348 0.094 1 87.69 603 ARG A O 1
ATOM 4834 N N . GLN A 1 604 ? 1.124 -7.012 -0.726 1 87.88 604 GLN A N 1
ATOM 4835 C CA . GLN A 1 604 ? -0.155 -6.352 -0.486 1 87.88 604 GLN A CA 1
ATOM 4836 C C . GLN A 1 604 ? -0.54 -6.414 0.99 1 87.88 604 GLN A C 1
ATOM 4838 O O . GLN A 1 604 ? -1.144 -5.48 1.521 1 87.88 604 GLN A O 1
ATOM 4843 N N . ILE A 1 605 ? -0.231 -7.508 1.555 1 90.12 605 ILE A N 1
ATOM 4844 C CA . ILE A 1 605 ? -0.63 -7.727 2.941 1 90.12 605 ILE A CA 1
ATOM 4845 C C . ILE A 1 605 ? 0.381 -7.07 3.879 1 90.12 605 ILE A C 1
ATOM 4847 O O . ILE A 1 605 ? 0.001 -6.367 4.816 1 90.12 605 ILE A O 1
ATOM 4851 N N . LYS A 1 606 ? 1.626 -7.328 3.588 1 87.69 606 LYS A N 1
ATOM 4852 C CA . LYS A 1 606 ? 2.674 -6.734 4.41 1 87.69 606 LYS A CA 1
ATOM 4853 C C . LYS A 1 606 ? 3.119 -5.387 3.846 1 87.69 606 LYS A C 1
ATOM 4855 O O . LYS A 1 606 ? 4.133 -5.309 3.148 1 87.69 606 LYS A O 1
ATOM 4860 N N . THR A 1 607 ? 2.424 -4.383 4.164 1 80.94 607 THR A N 1
ATOM 4861 C CA . THR A 1 607 ? 2.793 -3.031 3.758 1 80.94 607 THR A CA 1
ATOM 4862 C C . THR A 1 607 ? 3.723 -2.393 4.785 1 80.94 607 THR A C 1
ATOM 4864 O O . THR A 1 607 ? 3.992 -2.979 5.836 1 80.94 607 THR A O 1
ATOM 4867 N N . TYR A 1 608 ? 4.176 -1.254 4.527 1 74.56 608 TYR A N 1
ATOM 4868 C CA . TYR A 1 608 ? 5.086 -0.56 5.43 1 74.56 608 TYR A CA 1
ATOM 4869 C C . TYR A 1 608 ? 4.402 -0.223 6.746 1 74.56 608 TYR A C 1
ATOM 4871 O O . TYR A 1 608 ? 5.066 -0.017 7.766 1 74.56 608 TYR A O 1
ATOM 4879 N N . LEU A 1 609 ? 3.072 -0.24 6.738 1 70.69 609 LEU A N 1
ATOM 4880 C CA . LEU A 1 609 ? 2.316 0.068 7.949 1 70.69 609 LEU A CA 1
ATOM 4881 C C . LEU A 1 609 ? 2.076 -1.191 8.773 1 70.69 609 LEU A C 1
ATOM 4883 O O . LEU A 1 609 ? 1.701 -1.108 9.945 1 70.69 609 LEU A O 1
ATOM 4887 N N . ARG A 1 610 ? 2.354 -2.396 8.156 1 76 610 ARG A N 1
ATOM 4888 C CA . ARG A 1 610 ? 1.989 -3.652 8.797 1 76 610 ARG A CA 1
ATOM 4889 C C . ARG A 1 610 ? 3.191 -4.586 8.898 1 76 610 ARG A C 1
ATOM 4891 O O . ARG A 1 610 ? 3.096 -5.77 8.562 1 76 610 ARG A O 1
ATOM 4898 N N . THR A 1 611 ? 4.285 -4.121 9.328 1 69.62 611 THR A N 1
ATOM 4899 C CA . THR A 1 611 ? 5.508 -4.914 9.336 1 69.62 611 THR A CA 1
ATOM 4900 C C . THR A 1 611 ? 5.641 -5.699 10.641 1 69.62 611 THR A C 1
ATOM 4902 O O . THR A 1 611 ? 6.438 -6.637 10.727 1 69.62 611 THR A O 1
ATOM 4905 N N . THR A 1 612 ? 4.754 -5.406 11.641 1 74.88 612 THR A N 1
ATOM 4906 C CA . THR A 1 612 ? 4.91 -6.027 12.953 1 74.88 612 THR A CA 1
ATOM 4907 C C . THR A 1 612 ? 3.992 -7.242 13.086 1 74.88 612 THR A C 1
ATOM 4909 O O . THR A 1 612 ? 3.934 -7.867 14.141 1 74.88 612 THR A O 1
ATOM 4912 N N . MET A 1 613 ? 3.352 -7.586 12.055 1 84.56 613 MET A N 1
ATOM 4913 C CA . MET A 1 613 ? 2.43 -8.719 12.07 1 84.56 613 MET A CA 1
ATOM 4914 C C . MET A 1 613 ? 3.176 -10.023 12.32 1 84.56 613 MET A C 1
ATOM 4916 O O . MET A 1 613 ? 4.273 -10.227 11.797 1 84.56 613 MET A O 1
ATOM 4920 N N . SER A 1 614 ? 2.564 -10.859 13.109 1 86.5 614 SER A N 1
ATOM 4921 C CA . SER A 1 614 ? 3.16 -12.164 13.406 1 86.5 614 SER A CA 1
ATOM 4922 C C . SER A 1 614 ? 3.186 -13.047 12.164 1 86.5 614 SER A C 1
ATOM 4924 O O . SER A 1 614 ? 2.393 -12.852 11.242 1 86.5 614 SER A O 1
ATOM 4926 N N . GLN A 1 615 ? 4.09 -14.016 12.203 1 89.94 615 GLN A N 1
ATOM 4927 C CA . GLN A 1 615 ? 4.254 -14.938 11.078 1 89.94 615 GLN A CA 1
ATOM 4928 C C . GLN A 1 615 ? 2.992 -15.766 10.867 1 89.94 615 GLN A C 1
ATOM 4930 O O . GLN A 1 615 ? 2.578 -15.992 9.727 1 89.94 615 GLN A O 1
ATOM 4935 N N . GLU A 1 616 ? 2.414 -16.203 11.945 1 91.75 616 GLU A N 1
ATOM 4936 C CA . GLU A 1 616 ? 1.231 -17.062 11.836 1 91.75 616 GLU A CA 1
ATOM 4937 C C . GLU A 1 616 ? 0.056 -16.297 11.234 1 91.75 616 GLU A C 1
ATOM 4939 O O . GLU A 1 616 ? -0.645 -16.828 10.359 1 91.75 616 GLU A O 1
ATOM 4944 N N . ARG A 1 617 ? -0.151 -15.133 11.711 1 93.25 617 ARG A N 1
ATOM 4945 C CA . ARG A 1 617 ? -1.235 -14.305 11.195 1 93.25 617 ARG A CA 1
ATOM 4946 C C . ARG A 1 617 ? -1.008 -13.969 9.727 1 93.25 617 ARG A C 1
ATOM 4948 O O . ARG A 1 617 ? -1.936 -14.031 8.914 1 93.25 617 ARG A O 1
ATOM 4955 N N . PHE A 1 618 ? 0.22 -13.641 9.461 1 94.25 618 PHE A N 1
ATOM 4956 C CA . PHE A 1 618 ? 0.581 -13.289 8.094 1 94.25 618 PHE A CA 1
ATOM 4957 C C . PHE A 1 618 ? 0.304 -14.453 7.145 1 94.25 618 PHE A C 1
ATOM 4959 O O . PHE A 1 618 ? -0.331 -14.273 6.105 1 94.25 618 PHE A O 1
ATOM 4966 N N . SER A 1 619 ? 0.778 -15.562 7.477 1 94.94 619 SER A N 1
ATOM 4967 C CA . SER A 1 619 ? 0.579 -16.734 6.641 1 94.94 619 SER A CA 1
ATOM 4968 C C . SER A 1 619 ? -0.903 -17.062 6.492 1 94.94 619 SER A C 1
ATOM 4970 O O . SER A 1 619 ? -1.357 -17.438 5.41 1 94.94 619 SER A O 1
ATOM 4972 N N . ALA A 1 620 ? -1.642 -17 7.57 1 95.5 620 ALA A N 1
ATOM 4973 C CA . ALA A 1 620 ? -3.076 -17.266 7.523 1 95.5 620 ALA A CA 1
ATOM 4974 C C . ALA A 1 620 ? -3.787 -16.312 6.578 1 95.5 620 ALA A C 1
ATOM 4976 O O . ALA A 1 620 ? -4.625 -16.734 5.773 1 95.5 620 ALA A O 1
ATOM 4977 N N . LEU A 1 621 ? -3.459 -15.055 6.719 1 95.44 621 LEU A N 1
ATOM 4978 C CA . LEU A 1 621 ? -4.066 -14.047 5.848 1 95.44 621 LEU A CA 1
ATOM 4979 C C . LEU A 1 621 ? -3.711 -14.305 4.391 1 95.44 621 LEU A C 1
ATOM 4981 O O . LEU A 1 621 ? -4.547 -14.125 3.5 1 95.44 621 LEU A O 1
ATOM 4985 N N . ALA A 1 622 ? -2.469 -14.711 4.133 1 96.06 622 ALA A N 1
ATOM 4986 C CA . ALA A 1 622 ? -2.029 -15.008 2.771 1 96.06 622 ALA A CA 1
ATOM 4987 C C . ALA A 1 622 ? -2.811 -16.188 2.188 1 96.06 622 ALA A C 1
ATOM 4989 O O . ALA A 1 622 ? -3.215 -16.141 1.024 1 96.06 622 ALA A O 1
ATOM 4990 N N . ILE A 1 623 ? -3.021 -17.188 3.029 1 97.06 623 ILE A N 1
ATOM 4991 C CA . ILE A 1 623 ? -3.766 -18.375 2.594 1 97.06 623 ILE A CA 1
ATOM 4992 C C . ILE A 1 623 ? -5.176 -17.969 2.176 1 97.06 623 ILE A C 1
ATOM 4994 O O . ILE A 1 623 ? -5.652 -18.359 1.108 1 97.06 623 ILE A O 1
ATOM 4998 N N . LEU A 1 624 ? -5.793 -17.156 2.98 1 96 624 LEU A N 1
ATOM 4999 C CA . LEU A 1 624 ? -7.18 -16.781 2.748 1 96 624 LEU A CA 1
ATOM 5000 C C . LEU A 1 624 ? -7.301 -15.891 1.515 1 96 624 LEU A C 1
ATOM 5002 O O . LEU A 1 624 ? -8.305 -15.938 0.807 1 96 624 LEU A O 1
ATOM 5006 N N . ASN A 1 625 ? -6.32 -15.07 1.28 1 94.88 625 ASN A N 1
ATOM 5007 C CA . ASN A 1 625 ? -6.336 -14.164 0.136 1 94.88 625 ASN A CA 1
ATOM 5008 C C . ASN A 1 625 ? -6.02 -14.898 -1.164 1 94.88 625 ASN A C 1
ATOM 5010 O O . ASN A 1 625 ? -6.691 -14.695 -2.176 1 94.88 625 ASN A O 1
ATOM 5014 N N . ILE A 1 626 ? -5.004 -15.758 -1.202 1 95.06 626 ILE A N 1
ATOM 5015 C CA . ILE A 1 626 ? -4.543 -16.438 -2.412 1 95.06 626 ILE A CA 1
ATOM 5016 C C . ILE A 1 626 ? -5.547 -17.5 -2.824 1 95.06 626 ILE A C 1
ATOM 5018 O O . ILE A 1 626 ? -5.898 -17.609 -4 1 95.06 626 ILE A O 1
ATOM 5022 N N . GLU A 1 627 ? -5.914 -18.281 -1.838 1 95.56 627 GLU A N 1
ATOM 5023 C CA . GLU A 1 627 ? -6.895 -19.328 -2.102 1 95.56 627 GLU A CA 1
ATOM 5024 C C . GLU A 1 627 ? -8.312 -18.859 -1.781 1 95.56 627 GLU A C 1
ATOM 5026 O O . GLU A 1 627 ? -9.031 -19.516 -1.023 1 95.56 627 GLU A O 1
ATOM 5031 N N . SER A 1 628 ? -8.648 -17.75 -2.354 1 92.19 628 SER A N 1
ATOM 5032 C CA . SER A 1 628 ? -9.922 -17.094 -2.088 1 92.19 628 SER A CA 1
ATOM 5033 C C . SER A 1 628 ? -11.094 -17.938 -2.59 1 92.19 628 SER A C 1
ATOM 5035 O O . SER A 1 628 ? -12.188 -17.891 -2.025 1 92.19 628 SER A O 1
ATOM 5037 N N . ASP A 1 629 ? -10.875 -18.75 -3.641 1 90.19 629 ASP A N 1
ATOM 5038 C CA . ASP A 1 629 ? -11.93 -19.594 -4.195 1 90.19 629 ASP A CA 1
ATOM 5039 C C . ASP A 1 629 ? -12.391 -20.625 -3.178 1 90.19 629 ASP A C 1
ATOM 5041 O O . ASP A 1 629 ? -13.594 -20.859 -3.016 1 90.19 629 ASP A O 1
ATOM 5045 N N . ILE A 1 630 ? -11.438 -21.219 -2.438 1 93.69 630 ILE A N 1
ATOM 5046 C CA . ILE A 1 630 ? -11.766 -22.203 -1.416 1 93.69 630 ILE A CA 1
ATOM 5047 C C . ILE A 1 630 ? -12.359 -21.516 -0.194 1 93.69 630 ILE A C 1
ATOM 5049 O O . ILE A 1 630 ? -13.305 -22 0.412 1 93.69 630 ILE A O 1
ATOM 5053 N N . THR A 1 631 ? -11.82 -20.344 0.142 1 93.62 631 THR A N 1
ATOM 5054 C CA . THR A 1 631 ? -12.258 -19.594 1.318 1 93.62 631 THR A CA 1
ATOM 5055 C C . THR A 1 631 ? -13.719 -19.172 1.178 1 93.62 631 THR A C 1
ATOM 5057 O O . THR A 1 631 ? -14.469 -19.188 2.152 1 93.62 631 THR A O 1
ATOM 5060 N N . GLU A 1 632 ? -14.086 -18.781 -0.011 1 89.38 632 GLU A N 1
ATOM 5061 C CA . GLU A 1 632 ? -15.438 -18.297 -0.268 1 89.38 632 GLU A CA 1
ATOM 5062 C C . GLU A 1 632 ? -16.453 -19.438 -0.143 1 89.38 632 GLU A C 1
ATOM 5064 O O . GLU A 1 632 ? -17.625 -19.203 0.176 1 89.38 632 GLU A O 1
ATOM 5069 N N . ASP A 1 633 ? -15.992 -20.625 -0.331 1 90.81 633 ASP A N 1
ATOM 5070 C CA . ASP A 1 633 ? -16.891 -21.781 -0.311 1 90.81 633 ASP A CA 1
ATOM 5071 C C . ASP A 1 633 ? -17.109 -22.281 1.115 1 90.81 633 ASP A C 1
ATOM 5073 O O . ASP A 1 633 ? -18.031 -23.062 1.37 1 90.81 633 ASP A O 1
ATOM 5077 N N . ILE A 1 634 ? -16.359 -21.812 2.045 1 93.12 634 ILE A N 1
ATOM 5078 C CA . ILE A 1 634 ? -16.5 -22.219 3.436 1 93.12 634 ILE A CA 1
ATOM 5079 C C . ILE A 1 634 ? -17.656 -21.469 4.09 1 93.12 634 ILE A C 1
ATOM 5081 O O . ILE A 1 634 ? -17.734 -20.25 4.008 1 93.12 634 ILE A O 1
ATOM 5085 N N . ASP A 1 635 ? -18.531 -22.156 4.676 1 92.25 635 ASP A N 1
ATOM 5086 C CA . ASP A 1 635 ? -19.656 -21.562 5.371 1 92.25 635 ASP A CA 1
ATOM 5087 C C . ASP A 1 635 ? -19.234 -20.969 6.719 1 92.25 635 ASP A C 1
ATOM 5089 O O . ASP A 1 635 ? -18.703 -21.688 7.57 1 92.25 635 ASP A O 1
ATOM 5093 N N . PRO A 1 636 ? -19.531 -19.75 6.918 1 93 636 PRO A N 1
ATOM 5094 C CA . PRO A 1 636 ? -19.156 -19.125 8.195 1 93 636 PRO A CA 1
ATOM 5095 C C . PRO A 1 636 ? -19.766 -19.844 9.391 1 93 636 PRO A C 1
ATOM 5097 O O . PRO A 1 636 ? -19.188 -19.828 10.484 1 93 636 PRO A O 1
ATOM 5100 N N . ALA A 1 637 ? -20.891 -20.531 9.188 1 90.44 637 ALA A N 1
ATOM 5101 C CA . ALA A 1 637 ? -21.531 -21.281 10.273 1 90.44 637 ALA A CA 1
ATOM 5102 C C . ALA A 1 637 ? -20.641 -22.438 10.727 1 90.44 637 ALA A C 1
ATOM 5104 O O . ALA A 1 637 ? -20.609 -22.766 11.914 1 90.44 637 ALA A O 1
ATOM 5105 N N . GLU A 1 638 ? -19.953 -22.984 9.789 1 91 638 GLU A N 1
ATOM 5106 C CA . GLU A 1 638 ? -19.031 -24.078 10.109 1 91 638 GLU A CA 1
ATOM 5107 C C . GLU A 1 638 ? -17.859 -23.578 10.953 1 91 638 GLU A C 1
ATOM 5109 O O . GLU A 1 638 ? -17.406 -24.281 11.867 1 91 638 GLU A O 1
ATOM 5114 N N . ILE A 1 639 ? -17.422 -22.438 10.68 1 92.94 639 ILE A N 1
ATOM 5115 C CA . ILE A 1 639 ? -16.297 -21.828 11.406 1 92.94 639 ILE A CA 1
ATOM 5116 C C . ILE A 1 639 ? -16.719 -21.562 12.852 1 92.94 639 ILE A C 1
ATOM 5118 O O . ILE A 1 639 ? -15.961 -21.828 13.781 1 92.94 639 ILE A O 1
ATOM 5122 N N . VAL A 1 640 ? -17.906 -21.031 12.992 1 89.75 640 VAL A N 1
ATOM 5123 C CA . VAL A 1 640 ? -18.422 -20.703 14.312 1 89.75 640 VAL A CA 1
ATOM 5124 C C . VAL A 1 640 ? -18.594 -21.984 15.133 1 89.75 640 VAL A C 1
ATOM 5126 O O . VAL A 1 640 ? -18.312 -22 16.344 1 89.75 640 VAL A O 1
ATOM 5129 N N . LYS A 1 641 ? -19.016 -23.031 14.445 1 86.31 641 LYS A N 1
ATOM 5130 C CA . LYS A 1 641 ? -19.172 -24.312 15.117 1 86.31 641 LYS A CA 1
ATOM 5131 C C . LYS A 1 641 ? -17.828 -24.828 15.648 1 86.31 641 LYS A C 1
ATOM 5133 O O . LYS A 1 641 ? -17.75 -25.281 16.797 1 86.31 641 LYS A O 1
ATOM 5138 N N . ILE A 1 642 ? -16.812 -24.75 14.852 1 89.31 642 ILE A N 1
ATOM 5139 C CA . ILE A 1 642 ? -15.477 -25.219 15.25 1 89.31 642 ILE A CA 1
ATOM 5140 C C . ILE A 1 642 ? -14.945 -24.328 16.375 1 89.31 642 ILE A C 1
ATOM 5142 O O . ILE A 1 642 ? -14.344 -24.828 17.328 1 89.31 642 ILE A O 1
ATOM 5146 N N . TYR A 1 643 ? -15.203 -23.031 16.234 1 89.31 643 TYR A N 1
ATOM 5147 C CA . TYR A 1 643 ? -14.781 -22.078 17.266 1 89.31 643 TYR A CA 1
ATOM 5148 C C . TYR A 1 643 ? -15.438 -22.406 18.609 1 89.31 643 TYR A C 1
ATOM 5150 O O . TYR A 1 643 ? -14.781 -22.375 19.656 1 89.31 643 TYR A O 1
ATOM 5158 N N . ALA A 1 644 ? -16.672 -22.719 18.547 1 82.25 644 ALA A N 1
ATOM 5159 C CA . ALA A 1 644 ? -17.422 -23.016 19.75 1 82.25 644 ALA A CA 1
ATOM 5160 C C . ALA A 1 644 ? -16.953 -24.328 20.375 1 82.25 644 ALA A C 1
ATOM 5162 O O . ALA A 1 644 ? -17 -24.484 21.594 1 82.25 644 ALA A O 1
ATOM 5163 N N . SER A 1 645 ? -16.422 -25.188 19.578 1 78.62 645 SER A N 1
ATOM 5164 C CA . SER A 1 645 ? -16.031 -26.516 20.047 1 78.62 645 SER A CA 1
ATOM 5165 C C . SER A 1 645 ? -14.664 -26.484 20.719 1 78.62 645 SER A C 1
ATOM 5167 O O . SER A 1 645 ? -14.359 -27.328 21.562 1 78.62 645 SER A O 1
ATOM 5169 N N . LYS A 1 646 ? -13.609 -25.891 20.266 1 71.25 646 LYS A N 1
ATOM 5170 C CA . LYS A 1 646 ? -12.234 -25.891 20.766 1 71.25 646 LYS A CA 1
ATOM 5171 C C . LYS A 1 646 ? -12.156 -25.406 22.203 1 71.25 646 LYS A C 1
ATOM 5173 O O . LYS A 1 646 ? -11.297 -25.844 22.969 1 71.25 646 LYS A O 1
ATOM 5178 N N . GLY A 1 647 ? -12.703 -24.422 22.641 1 57.19 647 GLY A N 1
ATOM 5179 C CA . GLY A 1 647 ? -12.461 -23.922 23.984 1 57.19 647 GLY A CA 1
ATOM 5180 C C . GLY A 1 647 ? -13.656 -24.094 24.906 1 57.19 647 GLY A C 1
ATOM 5181 O O . GLY A 1 647 ? -14.781 -24.312 24.438 1 57.19 647 GLY A O 1
ATOM 5182 N N . ASN A 1 648 ? -13.312 -24.516 26.203 1 51.44 648 ASN A N 1
ATOM 5183 C CA . ASN A 1 648 ? -14.258 -24.422 27.312 1 51.44 648 ASN A CA 1
ATOM 5184 C C . ASN A 1 648 ? -15 -23.078 27.297 1 51.44 648 ASN A C 1
ATOM 5186 O O . ASN A 1 648 ? -14.859 -22.281 28.219 1 51.44 648 ASN A O 1
ATOM 5190 N N . ARG A 1 649 ? -14.984 -22.578 26.234 1 49.88 649 ARG A N 1
ATOM 5191 C CA . ARG A 1 649 ? -15.336 -21.172 26.234 1 49.88 649 ARG A CA 1
ATOM 5192 C C . ARG A 1 649 ? -16.812 -20.969 26.547 1 49.88 649 ARG A C 1
ATOM 5194 O O . ARG A 1 649 ? -17.641 -21.859 26.281 1 49.88 649 ARG A O 1
ATOM 5201 N N . ARG A 1 650 ? -17.031 -20.109 27.391 1 43.75 650 ARG A N 1
ATOM 5202 C CA . ARG A 1 650 ? -18.25 -19.562 27.984 1 43.75 650 ARG A CA 1
ATOM 5203 C C . ARG A 1 650 ? -19.297 -19.297 26.906 1 43.75 650 ARG A C 1
ATOM 5205 O O . ARG A 1 650 ? -20.359 -18.75 27.188 1 43.75 650 ARG A O 1
ATOM 5212 N N . LEU A 1 651 ? -18.781 -19.297 25.609 1 49.16 651 LEU A N 1
ATOM 5213 C CA . LEU A 1 651 ? -19.875 -18.844 24.75 1 49.16 651 LEU A CA 1
ATOM 5214 C C . LEU A 1 651 ? -20.891 -19.953 24.516 1 49.16 651 LEU A C 1
ATOM 5216 O O . LEU A 1 651 ? -20.531 -21.047 24.094 1 49.16 651 LEU A O 1
ATOM 5220 N N . LEU A 1 652 ? -21.672 -20.016 25.406 1 53.66 652 LEU A N 1
ATOM 5221 C CA . LEU A 1 652 ? -22.859 -20.797 25.078 1 53.66 652 LEU A CA 1
ATOM 5222 C C . LEU A 1 652 ? -23.281 -20.562 23.641 1 53.66 652 LEU A C 1
ATOM 5224 O O . LEU A 1 652 ? -24.078 -19.656 23.359 1 53.66 652 LEU A O 1
ATOM 5228 N N . LEU A 1 653 ? -22.312 -20.625 22.734 1 54.75 653 LEU A N 1
ATOM 5229 C CA . LEU A 1 653 ? -22.719 -20.703 21.328 1 54.75 653 LEU A CA 1
ATOM 5230 C C . LEU A 1 653 ? -23.125 -22.125 20.969 1 54.75 653 LEU A C 1
ATOM 5232 O O . LEU A 1 653 ? -22.516 -23.094 21.422 1 54.75 653 LEU A O 1
ATOM 5236 N N . PHE B 1 1 ? -45.312 12.672 -3.062 1 58.22 1 PHE B N 1
ATOM 5237 C CA . PHE B 1 1 ? -46.562 12.984 -3.775 1 58.22 1 PHE B CA 1
ATOM 5238 C C . PHE B 1 1 ? -46.375 14.211 -4.66 1 58.22 1 PHE B C 1
ATOM 5240 O O . PHE B 1 1 ? -47.188 14.469 -5.555 1 58.22 1 PHE B O 1
ATOM 5247 N N . ILE B 1 2 ? -45.312 14.836 -4.32 1 63.91 2 ILE B N 1
ATOM 5248 C CA . ILE B 1 2 ? -45.094 16.062 -5.082 1 63.91 2 ILE B CA 1
ATOM 5249 C C . ILE B 1 2 ? -44.062 15.82 -6.176 1 63.91 2 ILE B C 1
ATOM 5251 O O . ILE B 1 2 ? -43.031 15.172 -5.938 1 63.91 2 ILE B O 1
ATOM 5255 N N . LYS B 1 3 ? -44.5 15.992 -7.422 1 64.38 3 LYS B N 1
ATOM 5256 C CA . LYS B 1 3 ? -43.625 15.805 -8.586 1 64.38 3 LYS B CA 1
ATOM 5257 C C . LYS B 1 3 ? -43.219 17.141 -9.188 1 64.38 3 LYS B C 1
ATOM 5259 O O . LYS B 1 3 ? -44.031 18.031 -9.352 1 64.38 3 LYS B O 1
ATOM 5264 N N . TYR B 1 4 ? -41.906 17.281 -9.367 1 63.16 4 TYR B N 1
ATOM 5265 C CA . TYR B 1 4 ? -41.406 18.484 -10.016 1 63.16 4 TYR B CA 1
ATOM 5266 C C . TYR B 1 4 ? -41.344 18.297 -11.531 1 63.16 4 TYR B C 1
ATOM 5268 O O . TYR B 1 4 ? -40.812 17.297 -12.023 1 63.16 4 TYR B O 1
ATOM 5276 N N . SER B 1 5 ? -42.031 19.156 -12.305 1 64.94 5 SER B N 1
ATOM 5277 C CA . SER B 1 5 ? -42 19.219 -13.766 1 64.94 5 SER B CA 1
ATOM 5278 C C . SER B 1 5 ? -40.969 20.25 -14.242 1 64.94 5 SER B C 1
ATOM 5280 O O . SER B 1 5 ? -41.188 21.453 -14.039 1 64.94 5 SER B O 1
ATOM 5282 N N . LEU B 1 6 ? -39.906 19.719 -14.773 1 66 6 LEU B N 1
ATOM 5283 C CA . LEU B 1 6 ? -38.844 20.578 -15.281 1 66 6 LEU B CA 1
ATOM 5284 C C . LEU B 1 6 ? -39.375 21.516 -16.359 1 66 6 LEU B C 1
ATOM 5286 O O . LEU B 1 6 ? -39.062 22.719 -16.344 1 66 6 LEU B O 1
ATOM 5290 N N . PRO B 1 7 ? -40.125 21.078 -17.25 1 65.81 7 PRO B N 1
ATOM 5291 C CA . PRO B 1 7 ? -40.594 22 -18.281 1 65.81 7 PRO B CA 1
ATOM 5292 C C . PRO B 1 7 ? -41.469 23.125 -17.719 1 65.81 7 PRO B C 1
ATOM 5294 O O . PRO B 1 7 ? -41.406 24.266 -18.203 1 65.81 7 PRO B O 1
ATOM 5297 N N . ALA B 1 8 ? -42.188 22.891 -16.734 1 67.94 8 ALA B N 1
ATOM 5298 C CA . ALA B 1 8 ? -43.125 23.859 -16.156 1 67.94 8 ALA B CA 1
ATOM 5299 C C . ALA B 1 8 ? -42.5 24.562 -14.945 1 67.94 8 ALA B C 1
ATOM 5301 O O . ALA B 1 8 ? -43 25.562 -14.453 1 67.94 8 ALA B O 1
ATOM 5302 N N . ASP B 1 9 ? -41.312 24.156 -14.648 1 71.81 9 ASP B N 1
ATOM 5303 C CA . ASP B 1 9 ? -40.625 24.641 -13.453 1 71.81 9 ASP B CA 1
ATOM 5304 C C . ASP B 1 9 ? -41.594 24.781 -12.281 1 71.81 9 ASP B C 1
ATOM 5306 O O . ASP B 1 9 ? -41.688 25.844 -11.672 1 71.81 9 ASP B O 1
ATOM 5310 N N . ALA B 1 10 ? -42.406 23.828 -12.086 1 72.25 10 ALA B N 1
ATOM 5311 C CA . ALA B 1 10 ? -43.438 23.828 -11.055 1 72.25 10 ALA B CA 1
ATOM 5312 C C . ALA B 1 10 ? -43.562 22.453 -10.391 1 72.25 10 ALA B C 1
ATOM 5314 O O . ALA B 1 10 ? -43.125 21.453 -10.961 1 72.25 10 ALA B O 1
ATOM 5315 N N . VAL B 1 11 ? -44 22.5 -9.094 1 72.94 11 VAL B N 1
ATOM 5316 C CA . VAL B 1 11 ? -44.219 21.281 -8.328 1 72.94 11 VAL B CA 1
ATOM 5317 C C . VAL B 1 11 ? -45.719 20.906 -8.352 1 72.94 11 VAL B C 1
ATOM 5319 O O . VAL B 1 11 ? -46.562 21.766 -8.195 1 72.94 11 VAL B O 1
ATOM 5322 N N . PHE B 1 12 ? -46.031 19.688 -8.82 1 70.69 12 PHE B N 1
ATOM 5323 C CA . PHE B 1 12 ? -47.406 19.172 -8.891 1 70.69 12 PHE B CA 1
ATOM 5324 C C . PHE B 1 12 ? -47.625 18.062 -7.879 1 70.69 12 PHE B C 1
ATOM 5326 O O . PHE B 1 12 ? -46.656 17.375 -7.488 1 70.69 12 PHE B O 1
ATOM 5333 N N . CYS B 1 13 ? -48.719 18.016 -7.281 1 66.06 13 CYS B N 1
ATOM 5334 C CA . CYS B 1 13 ? -49.094 16.891 -6.434 1 66.06 13 CYS B CA 1
ATOM 5335 C C . CYS B 1 13 ? -49.688 15.758 -7.262 1 66.06 13 CYS B C 1
ATOM 5337 O O . CYS B 1 13 ? -50.719 15.93 -7.902 1 66.06 13 CYS B O 1
ATOM 5339 N N . TYR B 1 14 ? -49.031 14.656 -7.387 1 67.25 14 TYR B N 1
ATOM 5340 C CA . TYR B 1 14 ? -49.375 13.547 -8.266 1 67.25 14 TYR B CA 1
ATOM 5341 C C . TYR B 1 14 ? -50.75 12.984 -7.906 1 67.25 14 TYR B C 1
ATOM 5343 O O . TYR B 1 14 ? -51.594 12.797 -8.781 1 67.25 14 TYR B O 1
ATOM 5351 N N . PRO B 1 15 ? -51.062 12.758 -6.688 1 65 15 PRO B N 1
ATOM 5352 C CA . PRO B 1 15 ? -52.406 12.258 -6.391 1 65 15 PRO B CA 1
ATOM 5353 C C . PRO B 1 15 ? -53.5 13.266 -6.719 1 65 15 PRO B C 1
ATOM 5355 O O . PRO B 1 15 ? -54.531 12.898 -7.246 1 65 15 PRO B O 1
ATOM 5358 N N . CYS B 1 16 ? -53.188 14.453 -6.516 1 65 16 CYS B N 1
ATOM 5359 C CA . CYS B 1 16 ? -54.219 15.461 -6.754 1 65 16 CYS B CA 1
ATOM 5360 C C . CYS B 1 16 ? -54.5 15.625 -8.242 1 65 16 CYS B C 1
ATOM 5362 O O . CYS B 1 16 ? -55.625 15.812 -8.656 1 65 16 CYS B O 1
ATOM 5364 N N . ARG B 1 17 ? -53.469 15.5 -9.016 1 64.88 17 ARG B N 1
ATOM 5365 C CA . ARG B 1 17 ? -53.625 15.672 -10.453 1 64.88 17 ARG B CA 1
ATOM 5366 C C . ARG B 1 17 ? -54.406 14.516 -11.07 1 64.88 17 ARG B C 1
ATOM 5368 O O . ARG B 1 17 ? -55.125 14.703 -12.055 1 64.88 17 ARG B O 1
ATOM 5375 N N . ASN B 1 18 ? -54.25 13.422 -10.461 1 63.09 18 ASN B N 1
ATOM 5376 C CA . ASN B 1 18 ? -54.844 12.25 -11.094 1 63.09 18 ASN B CA 1
ATOM 5377 C C . ASN B 1 18 ? -56.156 11.859 -10.43 1 63.09 18 ASN B C 1
ATOM 5379 O O . ASN B 1 18 ? -56.969 11.156 -11.023 1 63.09 18 ASN B O 1
ATOM 5383 N N . LEU B 1 19 ? -56.281 12.203 -9.266 1 61.28 19 LEU B N 1
ATOM 5384 C CA . LEU B 1 19 ? -57.438 11.734 -8.555 1 61.28 19 LEU B CA 1
ATOM 5385 C C . LEU B 1 19 ? -58.531 12.805 -8.547 1 61.28 19 LEU B C 1
ATOM 5387 O O . LEU B 1 19 ? -59.719 12.5 -8.32 1 61.28 19 LEU B O 1
ATOM 5391 N N . TYR B 1 20 ? -58.062 14.031 -8.719 1 57.31 20 TYR B N 1
ATOM 5392 C CA . TYR B 1 20 ? -59.062 15.07 -8.578 1 57.31 20 TYR B CA 1
ATOM 5393 C C . TYR B 1 20 ? -59.281 15.805 -9.898 1 57.31 20 TYR B C 1
ATOM 5395 O O . TYR B 1 20 ? -58.344 15.906 -10.711 1 57.31 20 TYR B O 1
ATOM 5403 N N . CYS B 1 21 ? -60.531 15.914 -10.289 1 54.19 21 CYS B N 1
ATOM 5404 C CA . CYS B 1 21 ? -60.875 16.797 -11.398 1 54.19 21 CYS B CA 1
ATOM 5405 C C . CYS B 1 21 ? -60.688 18.266 -11 1 54.19 21 CYS B C 1
ATOM 5407 O O . CYS B 1 21 ? -60.938 18.641 -9.859 1 54.19 21 CYS B O 1
ATOM 5409 N N . ALA B 1 22 ? -59.969 19.094 -11.719 1 54.81 22 ALA B N 1
ATOM 5410 C CA . ALA B 1 22 ? -59.625 20.5 -11.547 1 54.81 22 ALA B CA 1
ATOM 5411 C C . ALA B 1 22 ? -60.812 21.297 -11.008 1 54.81 22 ALA B C 1
ATOM 5413 O O . ALA B 1 22 ? -60.625 22.234 -10.242 1 54.81 22 ALA B O 1
ATOM 5414 N N . SER B 1 23 ? -61.938 21.031 -11.438 1 57.22 23 SER B N 1
ATOM 5415 C CA . SER B 1 23 ? -63.125 21.797 -11.125 1 57.22 23 SER B CA 1
ATOM 5416 C C . SER B 1 23 ? -63.531 21.625 -9.664 1 57.22 23 SER B C 1
ATOM 5418 O O . SER B 1 23 ? -64.312 22.406 -9.133 1 57.22 23 SER B O 1
ATOM 5420 N N . GLU B 1 24 ? -63.062 20.656 -9.023 1 55.12 24 GLU B N 1
ATOM 5421 C CA . GLU B 1 24 ? -63.625 20.344 -7.707 1 55.12 24 GLU B CA 1
ATOM 5422 C C . GLU B 1 24 ? -62.781 21 -6.598 1 55.12 24 GLU B C 1
ATOM 5424 O O . GLU B 1 24 ? -63.219 21.031 -5.441 1 55.12 24 GLU B O 1
ATOM 5429 N N . TYR B 1 25 ? -61.5 21.375 -6.984 1 54.56 25 TYR B N 1
ATOM 5430 C CA . TYR B 1 25 ? -60.625 21.859 -5.93 1 54.56 25 TYR B CA 1
ATOM 5431 C C . TYR B 1 25 ? -60.375 23.359 -6.055 1 54.56 25 TYR B C 1
ATOM 5433 O O . TYR B 1 25 ? -60.156 23.859 -7.156 1 54.56 25 TYR B O 1
ATOM 5441 N N . LYS B 1 26 ? -60.75 24.062 -5 1 57.28 26 LYS B N 1
ATOM 5442 C CA . LYS B 1 26 ? -60.625 25.516 -4.949 1 57.28 26 LYS B CA 1
ATOM 5443 C C . LYS B 1 26 ? -59.188 25.953 -5.25 1 57.28 26 LYS B C 1
ATOM 5445 O O . LYS B 1 26 ? -59 26.984 -5.898 1 57.28 26 LYS B O 1
ATOM 5450 N N . ASP B 1 27 ? -58.219 25.172 -4.66 1 57.03 27 ASP B N 1
ATOM 5451 C CA . ASP B 1 27 ? -56.812 25.562 -4.91 1 57.03 27 ASP B CA 1
ATOM 5452 C C . ASP B 1 27 ? -56.156 24.594 -5.891 1 57.03 27 ASP B C 1
ATOM 5454 O O . ASP B 1 27 ? -55.719 23.516 -5.508 1 57.03 27 ASP B O 1
ATOM 5458 N N . ASN B 1 28 ? -56.25 24.719 -7.105 1 63.41 28 ASN B N 1
ATOM 5459 C CA . ASN B 1 28 ? -55.812 23.906 -8.219 1 63.41 28 ASN B CA 1
ATOM 5460 C C . ASN B 1 28 ? -54.344 24.203 -8.586 1 63.41 28 ASN B C 1
ATOM 5462 O O . ASN B 1 28 ? -53.906 23.906 -9.695 1 63.41 28 ASN B O 1
ATOM 5466 N N . THR B 1 29 ? -53.688 24.672 -7.648 1 70.56 29 THR B N 1
ATOM 5467 C CA . THR B 1 29 ? -52.344 25.141 -7.992 1 70.56 29 THR B CA 1
ATOM 5468 C C . THR B 1 29 ? -51.406 23.953 -8.195 1 70.56 29 THR B C 1
ATOM 5470 O O . THR B 1 29 ? -50.625 23.938 -9.133 1 70.56 29 THR B O 1
ATOM 5473 N N . PHE B 1 30 ? -51.594 22.859 -7.336 1 71.62 30 PHE B N 1
ATOM 5474 C CA . PHE B 1 30 ? -50.688 21.719 -7.418 1 71.62 30 PHE B CA 1
ATOM 5475 C C . PHE B 1 30 ? -51.125 20.766 -8.531 1 71.62 30 PHE B C 1
ATOM 5477 O O . PHE B 1 30 ? -50.375 19.844 -8.891 1 71.62 30 PHE B O 1
ATOM 5484 N N . MET B 1 31 ? -52.406 20.969 -9.188 1 68.88 31 MET B N 1
ATOM 5485 C CA . MET B 1 31 ? -52.938 20.062 -10.203 1 68.88 31 MET B CA 1
ATOM 5486 C C . MET B 1 31 ? -52.688 20.609 -11.602 1 68.88 31 MET B C 1
ATOM 5488 O O . MET B 1 31 ? -52.281 19.875 -12.5 1 68.88 31 MET B O 1
ATOM 5492 N N . GLU B 1 32 ? -53 21.859 -11.805 1 71.31 32 GLU B N 1
ATOM 5493 C CA . GLU B 1 32 ? -52.969 22.375 -13.164 1 71.31 32 GLU B CA 1
ATOM 5494 C C . GLU B 1 32 ? -51.812 23.328 -13.375 1 71.31 32 GLU B C 1
ATOM 5496 O O . GLU B 1 32 ? -51 23.125 -14.289 1 71.31 32 GLU B O 1
ATOM 5501 N N . LYS B 1 33 ? -51.625 24.391 -12.555 1 71.56 33 LYS B N 1
ATOM 5502 C CA . LYS B 1 33 ? -50.625 25.438 -12.789 1 71.56 33 LYS B CA 1
ATOM 5503 C C . LYS B 1 33 ? -49.312 25.078 -12.133 1 71.56 33 LYS B C 1
ATOM 5505 O O . LYS B 1 33 ? -48.25 25.469 -12.617 1 71.56 33 LYS B O 1
ATOM 5510 N N . GLY B 1 34 ? -49.281 24.109 -11.18 1 71.19 34 GLY B N 1
ATOM 5511 C CA . GLY B 1 34 ? -48.062 23.781 -10.445 1 71.19 34 GLY B CA 1
ATOM 5512 C C . GLY B 1 34 ? -47.594 24.906 -9.539 1 71.19 34 GLY B C 1
ATOM 5513 O O . GLY B 1 34 ? -48 26.062 -9.727 1 71.19 34 GLY B O 1
ATOM 5514 N N . VAL B 1 35 ? -47.031 24.641 -8.438 1 72.12 35 VAL B N 1
ATOM 5515 C CA . VAL B 1 35 ? -46.5 25.641 -7.531 1 72.12 35 VAL B CA 1
ATOM 5516 C C . VAL B 1 35 ? -45.094 26.047 -7.98 1 72.12 35 VAL B C 1
ATOM 5518 O O . VAL B 1 35 ? -44.219 25.188 -8.086 1 72.12 35 VAL B O 1
ATOM 5521 N N . ARG B 1 36 ? -44.969 27.297 -8.383 1 70.38 36 ARG B N 1
ATOM 5522 C CA . ARG B 1 36 ? -43.719 27.844 -8.898 1 70.38 36 ARG B CA 1
ATOM 5523 C C . ARG B 1 36 ? -43.062 28.766 -7.871 1 70.38 36 ARG B C 1
ATOM 5525 O O . ARG B 1 36 ? -41.938 29.203 -8.07 1 70.38 36 ARG B O 1
ATOM 5532 N N . ASN B 1 37 ? -43.719 29.219 -6.953 1 68.12 37 ASN B N 1
ATOM 5533 C CA . ASN B 1 37 ? -43.156 30.094 -5.93 1 68.12 37 ASN B CA 1
ATOM 5534 C C . ASN B 1 37 ? -42.25 29.312 -4.965 1 68.12 37 ASN B C 1
ATOM 5536 O O . ASN B 1 37 ? -42.719 28.812 -3.941 1 68.12 37 ASN B O 1
ATOM 5540 N N . TRP B 1 38 ? -41.062 29.172 -5.254 1 67.44 38 TRP B N 1
ATOM 5541 C CA . TRP B 1 38 ? -40.062 28.359 -4.566 1 67.44 38 TRP B CA 1
ATOM 5542 C C . TRP B 1 38 ? -39.781 28.922 -3.178 1 67.44 38 TRP B C 1
ATOM 5544 O O . TRP B 1 38 ? -39.375 28.188 -2.277 1 67.44 38 TRP B O 1
ATOM 5554 N N . LYS B 1 39 ? -40.031 30.188 -2.873 1 64 39 LYS B N 1
ATOM 5555 C CA . LYS B 1 39 ? -39.812 30.797 -1.574 1 64 39 LYS B CA 1
ATOM 5556 C C . LYS B 1 39 ? -40.781 30.312 -0.53 1 64 39 LYS B C 1
ATOM 5558 O O . LYS B 1 39 ? -40.438 30.125 0.635 1 64 39 LYS B O 1
ATOM 5563 N N . LYS B 1 40 ? -42.125 30.125 -0.919 1 65.88 40 LYS B N 1
ATOM 5564 C CA . LYS B 1 40 ? -43.188 29.719 0.018 1 65.88 40 LYS B CA 1
ATOM 5565 C C . LYS B 1 40 ? -43.562 28.266 -0.204 1 65.88 40 LYS B C 1
ATOM 5567 O O . LYS B 1 40 ? -44.688 27.859 0.141 1 65.88 40 LYS B O 1
ATOM 5572 N N . ILE B 1 41 ? -42.75 27.5 -0.832 1 69.31 41 ILE B N 1
ATOM 5573 C CA . ILE B 1 41 ? -43.094 26.141 -1.204 1 69.31 41 ILE B CA 1
ATOM 5574 C C . ILE B 1 41 ? -43.281 25.297 0.053 1 69.31 41 ILE B C 1
ATOM 5576 O O . ILE B 1 41 ? -44.156 24.438 0.106 1 69.31 41 ILE B O 1
ATOM 5580 N N . GLY B 1 42 ? -42.562 25.562 0.984 1 69.94 42 GLY B N 1
ATOM 5581 C CA . GLY B 1 42 ? -42.719 24.812 2.227 1 69.94 42 GLY B CA 1
ATOM 5582 C C . GLY B 1 42 ? -44.062 25.016 2.877 1 69.94 42 GLY B C 1
ATOM 5583 O O . GLY B 1 42 ? -44.688 24.047 3.311 1 69.94 42 GLY B O 1
ATOM 5584 N N . GLU B 1 43 ? -44.531 26.203 2.986 1 70.69 43 GLU B N 1
ATOM 5585 C CA . GLU B 1 43 ? -45.812 26.516 3.582 1 70.69 43 GLU B CA 1
ATOM 5586 C C . GLU B 1 43 ? -46.969 25.953 2.738 1 70.69 43 GLU B C 1
ATOM 5588 O O . GLU B 1 43 ? -47.938 25.406 3.273 1 70.69 43 GLU B O 1
ATOM 5593 N N . LYS B 1 44 ? -46.812 26.062 1.444 1 69.06 44 LYS B N 1
ATOM 5594 C CA . LYS B 1 44 ? -47.875 25.562 0.563 1 69.06 44 LYS B CA 1
ATOM 5595 C C . LYS B 1 44 ? -47.938 24.047 0.578 1 69.06 44 LYS B C 1
ATOM 5597 O O . LYS B 1 44 ? -49.031 23.453 0.567 1 69.06 44 LYS B O 1
ATOM 5602 N N . LEU B 1 45 ? -46.719 23.531 0.661 1 68.69 45 LEU B N 1
ATOM 5603 C CA . LEU B 1 45 ? -46.688 22.062 0.72 1 68.69 45 LEU B CA 1
ATOM 5604 C C . LEU B 1 45 ? -47.219 21.562 2.055 1 68.69 45 LEU B C 1
ATOM 5606 O O . LEU B 1 45 ? -47.938 20.547 2.104 1 68.69 45 LEU B O 1
ATOM 5610 N N . ASN B 1 46 ? -47 22.281 3.061 1 69.19 46 ASN B N 1
ATOM 5611 C CA . ASN B 1 46 ? -47.531 21.922 4.363 1 69.19 46 ASN B CA 1
ATOM 5612 C C . ASN B 1 46 ? -49.062 22.062 4.395 1 69.19 46 ASN B C 1
ATOM 5614 O O . ASN B 1 46 ? -49.75 21.203 4.922 1 69.19 46 ASN B O 1
ATOM 5618 N N . ARG B 1 47 ? -49.594 23.109 3.896 1 67.62 47 ARG B N 1
ATOM 5619 C CA . ARG B 1 47 ? -51.031 23.312 3.812 1 67.62 47 ARG B CA 1
ATOM 5620 C C . ARG B 1 47 ? -51.688 22.25 2.926 1 67.62 47 ARG B C 1
ATOM 5622 O O . ARG B 1 47 ? -52.75 21.734 3.254 1 67.62 47 ARG B O 1
ATOM 5629 N N . HIS B 1 48 ? -50.938 22.016 1.849 1 66.75 48 HIS B N 1
ATOM 5630 C CA . HIS B 1 48 ? -51.438 20.984 0.958 1 66.75 48 HIS B CA 1
ATOM 5631 C C . HIS B 1 48 ? -51.375 19.609 1.619 1 66.75 48 HIS B C 1
ATOM 5633 O O . HIS B 1 48 ? -52.312 18.812 1.451 1 66.75 48 HIS B O 1
ATOM 5639 N N . SER B 1 49 ? -50.344 19.391 2.332 1 64.5 49 SER B N 1
ATOM 5640 C CA . SER B 1 49 ? -50.188 18.109 3.002 1 64.5 49 SER B CA 1
ATOM 5641 C C . SER B 1 49 ? -51.25 17.891 4.051 1 64.5 49 SER B C 1
ATOM 5643 O O . SER B 1 49 ? -51.75 16.781 4.215 1 64.5 49 SER B O 1
ATOM 5645 N N . VAL B 1 50 ? -51.594 18.875 4.727 1 60.78 50 VAL B N 1
ATOM 5646 C CA . VAL B 1 50 ? -52.656 18.797 5.719 1 60.78 50 VAL B CA 1
ATOM 5647 C C . VAL B 1 50 ? -54 18.625 5.023 1 60.78 50 VAL B C 1
ATOM 5649 O O . VAL B 1 50 ? -54.812 17.812 5.457 1 60.78 50 VAL B O 1
ATOM 5652 N N . TRP B 1 51 ? -54.219 19.438 4.047 1 56.25 51 TRP B N 1
ATOM 5653 C CA . TRP B 1 51 ? -55.469 19.344 3.301 1 56.25 51 TRP B CA 1
ATOM 5654 C C . TRP B 1 51 ? -55.531 18.016 2.545 1 56.25 51 TRP B C 1
ATOM 5656 O O . TRP B 1 51 ? -56.594 17.359 2.547 1 56.25 51 TRP B O 1
ATOM 5666 N N . GLU B 1 52 ? -54.438 17.703 1.841 1 56.06 52 GLU B N 1
ATOM 5667 C CA . GLU B 1 52 ? -54.312 16.484 1.062 1 56.06 52 GLU B CA 1
ATOM 5668 C C . GLU B 1 52 ? -54.5 15.25 1.945 1 56.06 52 GLU B C 1
ATOM 5670 O O . GLU B 1 52 ? -55.156 14.281 1.538 1 56.06 52 GLU B O 1
ATOM 5675 N N . SER B 1 53 ? -53.906 15.25 3.051 1 54 53 SER B N 1
ATOM 5676 C CA . SER B 1 53 ? -54.062 14.117 3.951 1 54 53 SER B CA 1
ATOM 5677 C C . SER B 1 53 ? -55.531 13.875 4.262 1 54 53 SER B C 1
ATOM 5679 O O . SER B 1 53 ? -56 12.727 4.312 1 54 53 SER B O 1
ATOM 5681 N N . GLY B 1 54 ? -56.25 14.906 4.5 1 51.75 54 GLY B N 1
ATOM 5682 C CA . GLY B 1 54 ? -57.688 14.734 4.777 1 51.75 54 GLY B CA 1
ATOM 5683 C C . GLY B 1 54 ? -58.5 14.359 3.551 1 51.75 54 GLY B C 1
ATOM 5684 O O . GLY B 1 54 ? -59.281 13.414 3.59 1 51.75 54 GLY B O 1
ATOM 5685 N N . GLU B 1 55 ? -58.344 15.094 2.492 1 55.31 55 GLU B N 1
ATOM 5686 C CA . GLU B 1 55 ? -59.219 14.914 1.34 1 55.31 55 GLU B CA 1
ATOM 5687 C C . GLU B 1 55 ? -58.75 13.773 0.453 1 55.31 55 GLU B C 1
ATOM 5689 O O . GLU B 1 55 ? -59.562 13.008 -0.081 1 55.31 55 GLU B O 1
ATOM 5694 N N . ILE B 1 56 ? -57.469 13.664 0.147 1 54.03 56 ILE B N 1
ATOM 5695 C CA . ILE B 1 56 ? -56.938 12.547 -0.627 1 54.03 56 ILE B CA 1
ATOM 5696 C C . ILE B 1 56 ? -57.312 11.227 0.054 1 54.03 56 ILE B C 1
ATOM 5698 O O . ILE B 1 56 ? -57.688 10.266 -0.611 1 54.03 56 ILE B O 1
ATOM 5702 N N . THR B 1 57 ? -57.188 11.258 1.339 1 51.16 57 THR B N 1
ATOM 5703 C CA . THR B 1 57 ? -57.594 10.078 2.09 1 51.16 57 THR B CA 1
ATOM 5704 C C . THR B 1 57 ? -59.062 9.781 1.87 1 51.16 57 THR B C 1
ATOM 5706 O O . THR B 1 57 ? -59.469 8.625 1.71 1 51.16 57 THR B O 1
ATOM 5709 N N . LYS B 1 58 ? -59.844 10.773 1.812 1 54.22 58 LYS B N 1
ATOM 5710 C CA . LYS B 1 58 ? -61.281 10.586 1.598 1 54.22 58 LYS B CA 1
ATOM 5711 C C . LYS B 1 58 ? -61.562 10.047 0.195 1 54.22 58 LYS B C 1
ATOM 5713 O O . LYS B 1 58 ? -62.406 9.164 0.018 1 54.22 58 LYS B O 1
ATOM 5718 N N . ARG B 1 59 ? -60.938 10.648 -0.734 1 51.03 59 ARG B N 1
ATOM 5719 C CA . ARG B 1 59 ? -61.25 10.242 -2.102 1 51.03 59 ARG B CA 1
ATOM 5720 C C . ARG B 1 59 ? -60.531 8.953 -2.467 1 51.03 59 ARG B C 1
ATOM 5722 O O . ARG B 1 59 ? -61.031 8.141 -3.246 1 51.03 59 ARG B O 1
ATOM 5729 N N . LEU B 1 60 ? -59.281 8.82 -2.035 1 54.5 60 LEU B N 1
ATOM 5730 C CA . LEU B 1 60 ? -58.594 7.555 -2.223 1 54.5 60 LEU B CA 1
ATOM 5731 C C . LEU B 1 60 ? -59.375 6.402 -1.593 1 54.5 60 LEU B C 1
ATOM 5733 O O . LEU B 1 60 ? -59.312 5.27 -2.074 1 54.5 60 LEU B O 1
ATOM 5737 N N . VAL B 1 61 ? -60.156 6.816 -0.672 1 52.62 61 VAL B N 1
ATOM 5738 C CA . VAL B 1 61 ? -61.062 5.836 -0.086 1 52.62 61 VAL B CA 1
ATOM 5739 C C . VAL B 1 61 ? -62.062 5.352 -1.144 1 52.62 61 VAL B C 1
ATOM 5741 O O . VAL B 1 61 ? -62.406 4.168 -1.187 1 52.62 61 VAL B O 1
ATOM 5744 N N . ASN B 1 62 ? -62.469 6.309 -2.082 1 55.28 62 ASN B N 1
ATOM 5745 C CA . ASN B 1 62 ? -63.469 5.895 -3.051 1 55.28 62 ASN B CA 1
ATOM 5746 C C . ASN B 1 62 ? -62.844 5.238 -4.273 1 55.28 62 ASN B C 1
ATOM 5748 O O . ASN B 1 62 ? -63.562 4.762 -5.164 1 55.28 62 ASN B O 1
ATOM 5752 N N . ARG B 1 63 ? -61.438 5.34 -4.402 1 55.47 63 ARG B N 1
ATOM 5753 C CA . ARG B 1 63 ? -60.719 4.652 -5.477 1 55.47 63 ARG B CA 1
ATOM 5754 C C . ARG B 1 63 ? -59.625 3.777 -4.918 1 55.47 63 ARG B C 1
ATOM 5756 O O . ARG B 1 63 ? -58.438 4.113 -5.047 1 55.47 63 ARG B O 1
ATOM 5763 N N . PRO B 1 64 ? -59.969 2.744 -4.395 1 59.62 64 PRO B N 1
ATOM 5764 C CA . PRO B 1 64 ? -59.031 1.854 -3.693 1 59.62 64 PRO B CA 1
ATOM 5765 C C . PRO B 1 64 ? -57.875 1.396 -4.578 1 59.62 64 PRO B C 1
ATOM 5767 O O . PRO B 1 64 ? -56.75 1.221 -4.094 1 59.62 64 PRO B O 1
ATOM 5770 N N . GLN B 1 65 ? -58.156 1.463 -5.961 1 63.34 65 GLN B N 1
ATOM 5771 C CA . GLN B 1 65 ? -57.094 1.008 -6.852 1 63.34 65 GLN B CA 1
ATOM 5772 C C . GLN B 1 65 ? -56 2.045 -6.957 1 63.34 65 GLN B C 1
ATOM 5774 O O . GLN B 1 65 ? -54.812 1.693 -6.961 1 63.34 65 GLN B O 1
ATOM 5779 N N . LEU B 1 66 ? -56.438 3.223 -7.008 1 64 66 LEU B N 1
ATOM 5780 C CA . LEU B 1 66 ? -55.469 4.301 -7.102 1 64 66 LEU B CA 1
ATOM 5781 C C . LEU B 1 66 ? -54.688 4.426 -5.809 1 64 66 LEU B C 1
ATOM 5783 O O . LEU B 1 66 ? -53.469 4.699 -5.836 1 64 66 LEU B O 1
ATOM 5787 N N . TYR B 1 67 ? -55.375 4.172 -4.734 1 62.62 67 TYR B N 1
ATOM 5788 C CA . TYR B 1 67 ? -54.719 4.199 -3.439 1 62.62 67 TYR B CA 1
ATOM 5789 C C . TYR B 1 67 ? -53.656 3.104 -3.342 1 62.62 67 TYR B C 1
ATOM 5791 O O . TYR B 1 67 ? -52.531 3.35 -2.893 1 62.62 67 TYR B O 1
ATOM 5799 N N . LEU B 1 68 ? -54.094 2.006 -3.729 1 65.12 68 LEU B N 1
ATOM 5800 C CA . LEU B 1 68 ? -53.156 0.879 -3.703 1 65.12 68 LEU B CA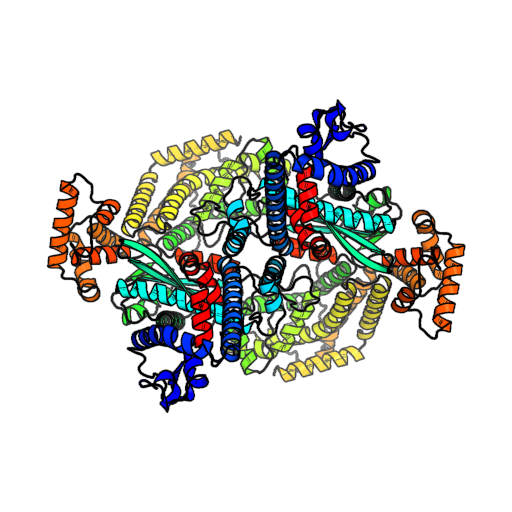 1
ATOM 5801 C C . LEU B 1 68 ? -51.969 1.146 -4.598 1 65.12 68 LEU B C 1
ATOM 5803 O O . LEU B 1 68 ? -50.812 0.814 -4.238 1 65.12 68 LEU B O 1
ATOM 5807 N N . PHE B 1 69 ? -52.312 1.84 -5.738 1 65.56 69 PHE B N 1
ATOM 5808 C CA . PHE B 1 69 ? -51.219 2.154 -6.668 1 65.56 69 PHE B CA 1
ATOM 5809 C C . PHE B 1 69 ? -50.219 3.127 -6.039 1 65.56 69 PHE B C 1
ATOM 5811 O O . PHE B 1 69 ? -49.031 2.932 -6.133 1 65.56 69 PHE B O 1
ATOM 5818 N N . PHE B 1 70 ? -50.781 4.07 -5.359 1 65.56 70 PHE B N 1
ATOM 5819 C CA . PHE B 1 70 ? -49.906 5.062 -4.738 1 65.56 70 PHE B CA 1
ATOM 5820 C C . PHE B 1 70 ? -49.125 4.449 -3.592 1 65.56 70 PHE B C 1
ATOM 5822 O O . PHE B 1 70 ? -47.969 4.812 -3.367 1 65.56 70 PHE B O 1
ATOM 5829 N N . GLN B 1 71 ? -49.688 3.535 -2.932 1 70.5 71 GLN B N 1
ATOM 5830 C CA . GLN B 1 71 ? -48.969 2.855 -1.851 1 70.5 71 GLN B CA 1
ATOM 5831 C C . GLN B 1 71 ? -47.812 2.025 -2.389 1 70.5 71 GLN B C 1
ATOM 5833 O O . GLN B 1 71 ? -46.719 2.021 -1.808 1 70.5 71 GLN B O 1
ATOM 5838 N N . ILE B 1 72 ? -48.125 1.423 -3.48 1 73.31 72 ILE B N 1
ATOM 5839 C CA . ILE B 1 72 ? -47.094 0.584 -4.09 1 73.31 72 ILE B CA 1
ATOM 5840 C C . ILE B 1 72 ? -45.938 1.457 -4.605 1 73.31 72 ILE B C 1
ATOM 5842 O O . ILE B 1 72 ? -44.781 1.129 -4.418 1 73.31 72 ILE B O 1
ATOM 5846 N N . LEU B 1 73 ? -46.344 2.539 -5.215 1 72.25 73 LEU B N 1
ATOM 5847 C CA . LEU B 1 73 ? -45.344 3.447 -5.75 1 72.25 73 LEU B CA 1
ATOM 5848 C C . LEU B 1 73 ? -44.5 4.043 -4.629 1 72.25 73 LEU B C 1
ATOM 5850 O O . LEU B 1 73 ? -43.281 4.137 -4.746 1 72.25 73 LEU B O 1
ATOM 5854 N N . THR B 1 74 ? -45.125 4.414 -3.576 1 75.19 74 THR B N 1
ATOM 5855 C CA . THR B 1 74 ? -44.406 5.012 -2.449 1 75.19 74 THR B CA 1
ATOM 5856 C C . THR B 1 74 ? -43.5 3.994 -1.799 1 75.19 74 THR B C 1
ATOM 5858 O O . THR B 1 74 ? -42.375 4.328 -1.425 1 75.19 74 THR B O 1
ATOM 5861 N N . ARG B 1 75 ? -43.969 2.863 -1.726 1 78.38 75 ARG B N 1
ATOM 5862 C CA . ARG B 1 75 ? -43.156 1.811 -1.143 1 78.38 75 ARG B CA 1
ATOM 5863 C C . ARG B 1 75 ? -41.938 1.513 -2.021 1 78.38 75 ARG B C 1
ATOM 5865 O O . ARG B 1 75 ? -40.844 1.267 -1.514 1 78.38 75 ARG B O 1
ATOM 5872 N N . SER B 1 76 ? -42.25 1.577 -3.262 1 79.44 76 SER B N 1
ATOM 5873 C CA . SER B 1 76 ? -41.188 1.326 -4.199 1 79.44 76 SER B CA 1
ATOM 5874 C C . SER B 1 76 ? -40.125 2.434 -4.137 1 79.44 76 SER B C 1
ATOM 5876 O O . SER B 1 76 ? -38.938 2.16 -4.188 1 79.44 76 SER B O 1
ATOM 5878 N N . LEU B 1 77 ? -40.625 3.619 -4.039 1 79.38 77 LEU B N 1
ATOM 5879 C CA . LEU B 1 77 ? -39.719 4.758 -3.947 1 79.38 77 LEU B CA 1
ATOM 5880 C C . LEU B 1 77 ? -38.938 4.719 -2.641 1 79.38 77 LEU B C 1
ATOM 5882 O O . LEU B 1 77 ? -37.719 5.039 -2.619 1 79.38 77 LEU B O 1
ATOM 5886 N N . PHE B 1 78 ? -39.594 4.359 -1.651 1 82.62 78 PHE B N 1
ATOM 5887 C CA . PHE B 1 78 ? -38.938 4.254 -0.359 1 82.62 78 PHE B CA 1
ATOM 5888 C C . PHE B 1 78 ? -37.844 3.195 -0.396 1 82.62 78 PHE B C 1
ATOM 5890 O O . PHE B 1 78 ? -36.75 3.398 0.144 1 82.62 78 PHE B O 1
ATOM 5897 N N . ARG B 1 79 ? -38.125 2.154 -1.021 1 84.88 79 ARG B N 1
ATOM 5898 C CA . ARG B 1 79 ? -37.188 1.064 -1.117 1 84.88 79 ARG B CA 1
ATOM 5899 C C . ARG B 1 79 ? -35.969 1.476 -1.953 1 84.88 79 ARG B C 1
ATOM 5901 O O . ARG B 1 79 ? -34.844 1.087 -1.653 1 84.88 79 ARG B O 1
ATOM 5908 N N . LYS B 1 80 ? -36.281 2.23 -2.932 1 85.44 80 LYS B N 1
ATOM 5909 C CA . LYS B 1 80 ? -35.188 2.711 -3.783 1 85.44 80 LYS B CA 1
ATOM 5910 C C . LYS B 1 80 ? -34.281 3.684 -3.029 1 85.44 80 LYS B C 1
ATOM 5912 O O . LYS B 1 80 ? -33.062 3.637 -3.164 1 85.44 80 LYS B O 1
ATOM 5917 N N . ARG B 1 81 ? -34.938 4.473 -2.307 1 86.88 81 ARG B N 1
ATOM 5918 C CA . ARG B 1 81 ? -34.156 5.453 -1.539 1 86.88 81 ARG B CA 1
ATOM 5919 C C . ARG B 1 81 ? -33.344 4.773 -0.442 1 86.88 81 ARG B C 1
ATOM 5921 O O . ARG B 1 81 ? -32.219 5.176 -0.161 1 86.88 81 ARG B O 1
ATOM 5928 N N . GLU B 1 82 ? -33.969 3.84 0.137 1 90 82 GLU B N 1
ATOM 5929 C CA . GLU B 1 82 ? -33.25 3.096 1.172 1 90 82 GLU B CA 1
ATOM 5930 C C . GLU B 1 82 ? -32.031 2.35 0.589 1 90 82 GLU B C 1
ATOM 5932 O O . GLU B 1 82 ? -30.984 2.299 1.207 1 90 82 GLU B O 1
ATOM 5937 N N . TYR B 1 83 ? -32.281 1.818 -0.556 1 92.12 83 TYR B N 1
ATOM 5938 C CA . TYR B 1 83 ? -31.203 1.137 -1.249 1 92.12 83 TYR B CA 1
ATOM 5939 C C . TYR B 1 83 ? -30.078 2.107 -1.585 1 92.12 83 TYR B C 1
ATOM 5941 O O . TYR B 1 83 ? -28.906 1.811 -1.35 1 92.12 83 TYR B O 1
ATOM 5949 N N . ALA B 1 84 ? -30.484 3.258 -2.078 1 91.69 84 ALA B N 1
ATOM 5950 C CA . ALA B 1 84 ? -29.484 4.266 -2.451 1 91.69 84 ALA B CA 1
ATOM 5951 C C . ALA B 1 84 ? -28.719 4.758 -1.229 1 91.69 84 ALA B C 1
ATOM 5953 O O . ALA B 1 84 ? -27.516 5.027 -1.312 1 91.69 84 ALA B O 1
ATOM 5954 N N . ARG B 1 85 ? -29.438 4.887 -0.193 1 92.62 85 ARG B N 1
ATOM 5955 C CA . ARG B 1 85 ? -28.812 5.309 1.056 1 92.62 85 ARG B CA 1
ATOM 5956 C C . ARG B 1 85 ? -27.766 4.301 1.513 1 92.62 85 ARG B C 1
ATOM 5958 O O . ARG B 1 85 ? -26.672 4.684 1.904 1 92.62 85 ARG B O 1
ATOM 5965 N N . LYS B 1 86 ? -28.156 3.043 1.438 1 94 86 LYS B N 1
ATOM 5966 C CA . LYS B 1 86 ? -27.25 1.987 1.88 1 94 86 LYS B CA 1
ATOM 5967 C C . LYS B 1 86 ? -26.016 1.908 0.982 1 94 86 LYS B C 1
ATOM 5969 O O . LYS B 1 86 ? -24.891 1.776 1.471 1 94 86 LYS B O 1
ATOM 5974 N N . ILE B 1 87 ? -26.203 2.035 -0.311 1 94.19 87 ILE B N 1
ATOM 5975 C CA . ILE B 1 87 ? -25.109 1.982 -1.265 1 94.19 87 ILE B CA 1
ATOM 5976 C C . ILE B 1 87 ? -24.156 3.156 -1.026 1 94.19 87 ILE B C 1
ATOM 5978 O O . ILE B 1 87 ? -22.938 3 -1.086 1 94.19 87 ILE B O 1
ATOM 5982 N N . THR B 1 88 ? -24.719 4.285 -0.803 1 94.75 88 THR B N 1
ATOM 5983 C CA . THR B 1 88 ? -23.922 5.477 -0.551 1 94.75 88 THR B CA 1
ATOM 5984 C C . THR B 1 88 ? -23.109 5.324 0.735 1 94.75 88 THR B C 1
ATOM 5986 O O . THR B 1 88 ? -21.953 5.742 0.799 1 94.75 88 THR B O 1
ATOM 5989 N N . ASP B 1 89 ? -23.719 4.785 1.669 1 95.12 89 ASP B N 1
ATOM 5990 C CA . ASP B 1 89 ? -23.047 4.578 2.945 1 95.12 89 ASP B CA 1
ATOM 5991 C C . ASP B 1 89 ? -21.875 3.609 2.797 1 95.12 89 ASP B C 1
ATOM 5993 O O . ASP B 1 89 ? -20.828 3.789 3.426 1 95.12 89 ASP B O 1
ATOM 5997 N N . LEU B 1 90 ? -22.109 2.541 2.031 1 95.88 90 LEU B N 1
ATOM 5998 C CA . LEU B 1 90 ? -21.031 1.596 1.765 1 95.88 90 LEU B CA 1
ATOM 5999 C C . LEU B 1 90 ? -19.875 2.281 1.048 1 95.88 90 LEU B C 1
ATOM 6001 O O . LEU B 1 90 ? -18.703 2.047 1.375 1 95.88 90 LEU B O 1
ATOM 6005 N N . LEU B 1 91 ? -20.219 3.127 0.144 1 95.44 91 LEU B N 1
ATOM 6006 C CA . LEU B 1 91 ? -19.203 3.877 -0.592 1 95.44 91 LEU B CA 1
ATOM 6007 C C . LEU B 1 91 ? -18.453 4.824 0.335 1 95.44 91 LEU B C 1
ATOM 6009 O O . LEU B 1 91 ? -17.234 4.98 0.213 1 95.44 91 LEU B O 1
ATOM 6013 N N . LEU B 1 92 ? -19.109 5.414 1.221 1 95.44 92 LEU B N 1
ATOM 6014 C CA . LEU B 1 92 ? -18.516 6.352 2.162 1 95.44 92 LEU B CA 1
ATOM 6015 C C . LEU B 1 92 ? -17.562 5.633 3.109 1 95.44 92 LEU B C 1
ATOM 6017 O O . LEU B 1 92 ? -16.5 6.164 3.447 1 95.44 92 LEU B O 1
ATOM 6021 N N . TYR B 1 93 ? -17.969 4.453 3.508 1 95.31 93 TYR B N 1
ATOM 6022 C CA . TYR B 1 93 ? -17.109 3.668 4.383 1 95.31 93 TYR B CA 1
ATOM 6023 C C . TYR B 1 93 ? -15.766 3.383 3.709 1 95.31 93 TYR B C 1
ATOM 6025 O O . TYR B 1 93 ? -14.711 3.6 4.305 1 95.31 93 TYR B O 1
ATOM 6033 N N . LEU B 1 94 ? -15.812 2.904 2.508 1 96.06 94 LEU B N 1
ATOM 6034 C CA . LEU B 1 94 ? -14.594 2.549 1.79 1 96.06 94 LEU B CA 1
ATOM 6035 C C . LEU B 1 94 ? -13.742 3.785 1.519 1 96.06 94 LEU B C 1
ATOM 6037 O O . LEU B 1 94 ? -12.516 3.734 1.619 1 96.06 94 LEU B O 1
ATOM 6041 N N . SER B 1 95 ? -14.344 4.898 1.182 1 94.5 95 SER B N 1
ATOM 6042 C CA . SER B 1 95 ? -13.633 6.133 0.87 1 94.5 95 SER B CA 1
ATOM 6043 C C . SER B 1 95 ? -12.977 6.723 2.115 1 94.5 95 SER B C 1
ATOM 6045 O O . SER B 1 95 ? -11.859 7.227 2.053 1 94.5 95 SER B O 1
ATOM 6047 N N . ARG B 1 96 ? -13.656 6.676 3.197 1 93.75 96 ARG B N 1
ATOM 6048 C CA . ARG B 1 96 ? -13.117 7.199 4.453 1 93.75 96 ARG B CA 1
ATOM 6049 C C . ARG B 1 96 ? -11.906 6.395 4.906 1 93.75 96 ARG B C 1
ATOM 6051 O O . ARG B 1 96 ? -10.992 6.934 5.539 1 93.75 96 ARG B O 1
ATOM 6058 N N . GLN B 1 97 ? -11.938 5.082 4.602 1 92.5 97 GLN B N 1
ATOM 6059 C CA . GLN B 1 97 ? -10.844 4.207 5.004 1 92.5 97 GLN B CA 1
ATOM 6060 C C . GLN B 1 97 ? -9.695 4.273 4.004 1 92.5 97 GLN B C 1
ATOM 6062 O O . GLN B 1 97 ? -8.602 3.758 4.27 1 92.5 97 GLN B O 1
ATOM 6067 N N . GLY B 1 98 ? -9.93 4.988 2.895 1 89.62 98 GLY B N 1
ATOM 6068 C CA . GLY B 1 98 ? -8.883 5.129 1.89 1 89.62 98 GLY B CA 1
ATOM 6069 C C . GLY B 1 98 ? -8.656 3.863 1.085 1 89.62 98 GLY B C 1
ATOM 6070 O O . GLY B 1 98 ? -7.559 3.639 0.571 1 89.62 98 GLY B O 1
ATOM 6071 N N . LEU B 1 99 ? -9.625 2.99 0.993 1 92.56 99 LEU B N 1
ATOM 6072 C CA . LEU B 1 99 ? -9.5 1.709 0.307 1 92.56 99 LEU B CA 1
ATOM 6073 C C . LEU B 1 99 ? -9.859 1.845 -1.169 1 92.56 99 LEU B C 1
ATOM 6075 O O . LEU B 1 99 ? -10.672 2.697 -1.536 1 92.56 99 LEU B O 1
ATOM 6079 N N . ALA B 1 100 ? -9.266 0.991 -1.956 1 91.19 100 ALA B N 1
ATOM 6080 C CA . ALA B 1 100 ? -9.609 0.952 -3.375 1 91.19 100 ALA B CA 1
ATOM 6081 C C . ALA B 1 100 ? -11.039 0.46 -3.58 1 91.19 100 ALA B C 1
ATOM 6083 O O . ALA B 1 100 ? -11.508 -0.43 -2.865 1 91.19 100 ALA B O 1
ATOM 6084 N N . LEU B 1 101 ? -11.711 0.993 -4.555 1 92.19 101 LEU B N 1
ATOM 6085 C CA . LEU B 1 101 ? -13.102 0.625 -4.777 1 92.19 101 LEU B CA 1
ATOM 6086 C C . LEU B 1 101 ? -13.219 -0.462 -5.84 1 92.19 101 LEU B C 1
ATOM 6088 O O . LEU B 1 101 ? -13.828 -1.508 -5.605 1 92.19 101 LEU B O 1
ATOM 6092 N N . ARG B 1 102 ? -12.523 -0.268 -6.895 1 88.69 102 ARG B N 1
ATOM 6093 C CA . ARG B 1 102 ? -12.742 -1.081 -8.086 1 88.69 102 ARG B CA 1
ATOM 6094 C C . ARG B 1 102 ? -11.734 -2.217 -8.172 1 88.69 102 ARG B C 1
ATOM 6096 O O . ARG B 1 102 ? -10.672 -2.16 -7.547 1 88.69 102 ARG B O 1
ATOM 6103 N N . GLY B 1 103 ? -12.125 -3.285 -8.859 1 83.62 103 GLY B N 1
ATOM 6104 C CA . GLY B 1 103 ? -11.227 -4.383 -9.172 1 83.62 103 GLY B CA 1
ATOM 6105 C C . GLY B 1 103 ? -10.758 -4.375 -10.617 1 83.62 103 GLY B C 1
ATOM 6106 O O . GLY B 1 103 ? -11.266 -3.602 -11.438 1 83.62 103 GLY B O 1
ATOM 6107 N N . SER B 1 104 ? -9.812 -5.148 -10.883 1 80.25 104 SER B N 1
ATOM 6108 C CA . SER B 1 104 ? -9.305 -5.25 -12.25 1 80.25 104 SER B CA 1
ATOM 6109 C C . SER B 1 104 ? -10.32 -5.926 -13.164 1 80.25 104 SER B C 1
ATOM 6111 O O . SER B 1 104 ? -10.461 -5.543 -14.328 1 80.25 104 SER B O 1
ATOM 6113 N N . ASP B 1 105 ? -10.93 -6.91 -12.617 1 85.31 105 ASP B N 1
ATOM 6114 C CA . ASP B 1 105 ? -11.969 -7.637 -13.328 1 85.31 105 ASP B CA 1
ATOM 6115 C C . ASP B 1 105 ? -13.266 -7.676 -12.516 1 85.31 105 ASP B C 1
ATOM 6117 O O . ASP B 1 105 ? -13.352 -8.391 -11.516 1 85.31 105 ASP B O 1
ATOM 6121 N N . GLU B 1 106 ? -14.227 -6.945 -12.992 1 88.44 106 GLU B N 1
ATOM 6122 C CA . GLU B 1 106 ? -15.469 -6.844 -12.234 1 88.44 106 GLU B CA 1
ATOM 6123 C C . GLU B 1 106 ? -16.594 -7.633 -12.891 1 88.44 106 GLU B C 1
ATOM 6125 O O . GLU B 1 106 ? -17.766 -7.379 -12.641 1 88.44 106 GLU B O 1
ATOM 6130 N N . THR B 1 107 ? -16.172 -8.562 -13.688 1 86.25 107 THR B N 1
ATOM 6131 C CA . THR B 1 107 ? -17.156 -9.414 -14.336 1 86.25 107 THR B CA 1
ATOM 6132 C C . THR B 1 107 ? -17.734 -10.422 -13.344 1 86.25 107 THR B C 1
ATOM 6134 O O . THR B 1 107 ? -17.203 -10.609 -12.258 1 86.25 107 THR B O 1
ATOM 6137 N N . GLU B 1 108 ? -18.859 -11 -13.586 1 82.56 108 GLU B N 1
ATOM 6138 C CA . GLU B 1 108 ? -19.562 -11.914 -12.695 1 82.56 108 GLU B CA 1
ATOM 6139 C C . GLU B 1 108 ? -18.75 -13.188 -12.461 1 82.56 108 GLU B C 1
ATOM 6141 O O . GLU B 1 108 ? -18.875 -13.82 -11.406 1 82.56 108 GLU B O 1
ATOM 6146 N N . THR B 1 109 ? -17.875 -13.477 -13.312 1 82.5 109 THR B N 1
ATOM 6147 C CA . THR B 1 109 ? -17.109 -14.711 -13.195 1 82.5 109 THR B CA 1
ATOM 6148 C C . THR B 1 109 ? -15.805 -14.477 -12.445 1 82.5 109 THR B C 1
ATOM 6150 O O . THR B 1 109 ? -15.086 -15.422 -12.133 1 82.5 109 THR B O 1
ATOM 6153 N N . SER B 1 110 ? -15.633 -13.25 -12.117 1 84.69 110 SER B N 1
ATOM 6154 C CA . SER B 1 110 ? -14.383 -12.922 -11.438 1 84.69 110 SER B CA 1
ATOM 6155 C C . SER B 1 110 ? -14.43 -13.344 -9.969 1 84.69 110 SER B C 1
ATOM 6157 O O . SER B 1 110 ? -15.484 -13.289 -9.336 1 84.69 110 SER B O 1
ATOM 6159 N N . GLU B 1 111 ? -13.359 -13.828 -9.484 1 82.06 111 GLU B N 1
ATOM 6160 C CA . GLU B 1 111 ? -13.258 -14.234 -8.086 1 82.06 111 GLU B CA 1
ATOM 6161 C C . GLU B 1 111 ? -13.141 -13.023 -7.164 1 82.06 111 GLU B C 1
ATOM 6163 O O . GLU B 1 111 ? -13.445 -13.117 -5.973 1 82.06 111 GLU B O 1
ATOM 6168 N N . ASN B 1 112 ? -12.742 -11.969 -7.715 1 86.06 112 ASN B N 1
ATOM 6169 C CA . ASN B 1 112 ? -12.594 -10.727 -6.965 1 86.06 112 ASN B CA 1
ATOM 6170 C C . ASN B 1 112 ? -13.023 -9.523 -7.793 1 86.06 112 ASN B C 1
ATOM 6172 O O . ASN B 1 112 ? -12.273 -9.039 -8.641 1 86.06 112 ASN B O 1
ATOM 6176 N N . ARG B 1 113 ? -14.172 -9.031 -7.492 1 89.38 113 ARG B N 1
ATOM 6177 C CA . ARG B 1 113 ? -14.734 -7.941 -8.281 1 89.38 113 ARG B CA 1
ATOM 6178 C C . ARG B 1 113 ? -14.422 -6.59 -7.66 1 89.38 113 ARG B C 1
ATOM 6180 O O . ARG B 1 113 ? -15.047 -5.582 -7.992 1 89.38 113 ARG B O 1
ATOM 6187 N N . GLY B 1 114 ? -13.492 -6.574 -6.676 1 90.5 114 GLY B N 1
ATOM 6188 C CA . GLY B 1 114 ? -13.125 -5.328 -6.02 1 90.5 114 GLY B CA 1
ATOM 6189 C C . GLY B 1 114 ? -13.727 -5.191 -4.633 1 90.5 114 GLY B C 1
ATOM 6190 O O . GLY B 1 114 ? -14.602 -5.969 -4.246 1 90.5 114 GLY B O 1
ATOM 6191 N N . ASN B 1 115 ? -13.336 -4.215 -3.875 1 93.5 115 ASN B N 1
ATOM 6192 C CA . ASN B 1 115 ? -13.789 -4.047 -2.5 1 93.5 115 ASN B CA 1
ATOM 6193 C C . ASN B 1 115 ? -15.242 -3.6 -2.439 1 93.5 115 ASN B C 1
ATOM 6195 O O . ASN B 1 115 ? -16 -4.051 -1.581 1 93.5 115 ASN B O 1
ATOM 6199 N N . PHE B 1 116 ? -15.641 -2.756 -3.412 1 95.06 116 PHE B N 1
ATOM 6200 C CA . PHE B 1 116 ? -16.969 -2.17 -3.354 1 95.06 116 PHE B CA 1
ATOM 6201 C C . PHE B 1 116 ? -18.031 -3.199 -3.715 1 95.06 116 PHE B C 1
ATOM 6203 O O . PHE B 1 116 ? -18.969 -3.43 -2.947 1 95.06 116 PHE B O 1
ATOM 6210 N N . LEU B 1 117 ? -17.875 -3.836 -4.852 1 94.5 117 LEU B N 1
ATOM 6211 C CA . LEU B 1 117 ? -18.891 -4.797 -5.305 1 94.5 117 LEU B CA 1
ATOM 6212 C C . LEU B 1 117 ? -18.938 -6 -4.371 1 94.5 117 LEU B C 1
ATOM 6214 O O . LEU B 1 117 ? -20.016 -6.531 -4.098 1 94.5 117 LEU B O 1
ATOM 6218 N N . ASP B 1 118 ? -17.797 -6.438 -3.891 1 93.94 118 ASP B N 1
ATOM 6219 C CA . ASP B 1 118 ? -17.781 -7.57 -2.967 1 93.94 118 ASP B CA 1
ATOM 6220 C C . ASP B 1 118 ? -18.406 -7.191 -1.627 1 93.94 118 ASP B C 1
ATOM 6222 O O . ASP B 1 118 ? -19.031 -8.031 -0.971 1 93.94 118 ASP B O 1
ATOM 6226 N N . LEU B 1 119 ? -18.219 -5.98 -1.17 1 95.44 119 LEU B N 1
ATOM 6227 C CA . LEU B 1 119 ? -18.875 -5.508 0.043 1 95.44 119 LEU B CA 1
ATOM 6228 C C . LEU B 1 119 ? -20.375 -5.465 -0.138 1 95.44 119 LEU B C 1
ATOM 6230 O O . LEU B 1 119 ? -21.125 -5.82 0.773 1 95.44 119 LEU B O 1
ATOM 6234 N N . CYS B 1 120 ? -20.812 -5.016 -1.34 1 94.94 120 CYS B N 1
ATOM 6235 C CA . CYS B 1 120 ? -22.234 -5.004 -1.64 1 94.94 120 CYS B CA 1
ATOM 6236 C C . CYS B 1 120 ? -22.812 -6.414 -1.597 1 94.94 120 CYS B C 1
ATOM 6238 O O . CYS B 1 120 ? -23.922 -6.625 -1.077 1 94.94 120 CYS B O 1
ATOM 6240 N N . SER B 1 121 ? -22.031 -7.352 -2.158 1 93.06 121 SER B N 1
ATOM 6241 C CA . SER B 1 121 ? -22.484 -8.734 -2.146 1 93.06 121 SER B CA 1
ATOM 6242 C C . SER B 1 121 ? -22.594 -9.273 -0.723 1 93.06 121 SER B C 1
ATOM 6244 O O . SER B 1 121 ? -23.484 -10.062 -0.415 1 93.06 121 SER B O 1
ATOM 6246 N N . LEU B 1 122 ? -21.703 -8.883 0.116 1 93.38 122 LEU B N 1
ATOM 6247 C CA . LEU B 1 122 ? -21.734 -9.289 1.516 1 93.38 122 LEU B CA 1
ATOM 6248 C C . LEU B 1 122 ? -22.969 -8.742 2.217 1 93.38 122 LEU B C 1
ATOM 6250 O O . LEU B 1 122 ? -23.625 -9.461 2.969 1 93.38 122 LEU B O 1
ATOM 6254 N N . PHE B 1 123 ? -23.25 -7.477 1.954 1 93.5 123 PHE B N 1
ATOM 6255 C CA . PHE B 1 123 ? -24.422 -6.855 2.549 1 93.5 123 PHE B CA 1
ATOM 6256 C C . PHE B 1 123 ? -25.703 -7.504 2.025 1 93.5 123 PHE B C 1
ATOM 6258 O O . PHE B 1 123 ? -26.672 -7.648 2.764 1 93.5 123 PHE B O 1
ATOM 6265 N N . ALA B 1 124 ? -25.656 -7.883 0.799 1 93.12 124 ALA B N 1
ATOM 6266 C CA . ALA B 1 124 ? -26.812 -8.5 0.155 1 93.12 124 ALA B CA 1
ATOM 6267 C C . ALA B 1 124 ? -27.125 -9.859 0.771 1 93.12 124 ALA B C 1
ATOM 6269 O O . ALA B 1 124 ? -28.281 -10.281 0.803 1 93.12 124 ALA B O 1
ATOM 6270 N N . LYS B 1 125 ? -26.109 -10.531 1.273 1 91.38 125 LYS B N 1
ATOM 6271 C CA . LYS B 1 125 ? -26.297 -11.844 1.883 1 91.38 125 LYS B CA 1
ATOM 6272 C C . LYS B 1 125 ? -27.234 -11.773 3.082 1 91.38 125 LYS B C 1
ATOM 6274 O O . LYS B 1 125 ? -27.953 -12.734 3.373 1 91.38 125 LYS B O 1
ATOM 6279 N N . TYR B 1 126 ? -27.281 -10.648 3.799 1 90.94 126 TYR B N 1
ATOM 6280 C CA . TYR B 1 126 ? -28.031 -10.562 5.043 1 90.94 126 TYR B CA 1
ATOM 6281 C C . TYR B 1 126 ? -29.203 -9.602 4.906 1 90.94 126 TYR B C 1
ATOM 6283 O O . TYR B 1 126 ? -29.891 -9.305 5.883 1 90.94 126 TYR B O 1
ATOM 6291 N N . ASP B 1 127 ? -29.406 -8.984 3.729 1 91.25 127 ASP B N 1
ATOM 6292 C CA . ASP B 1 127 ? -30.5 -8.078 3.424 1 91.25 127 ASP B CA 1
ATOM 6293 C C . ASP B 1 127 ? -31.156 -8.43 2.086 1 91.25 127 ASP B C 1
ATOM 6295 O O . ASP B 1 127 ? -30.672 -8 1.03 1 91.25 127 ASP B O 1
ATOM 6299 N N . GLU B 1 128 ? -32.281 -9.008 2.152 1 89.94 128 GLU B N 1
ATOM 6300 C CA . GLU B 1 128 ? -32.938 -9.516 0.965 1 89.94 128 GLU B CA 1
ATOM 6301 C C . GLU B 1 128 ? -33.375 -8.383 0.04 1 89.94 128 GLU B C 1
ATOM 6303 O O . GLU B 1 128 ? -33.25 -8.492 -1.183 1 89.94 128 GLU B O 1
ATOM 6308 N N . GLN B 1 129 ? -33.906 -7.34 0.67 1 88.62 129 GLN B N 1
ATOM 6309 C CA . GLN B 1 129 ? -34.344 -6.211 -0.14 1 88.62 129 GLN B CA 1
ATOM 6310 C C . GLN B 1 129 ? -33.188 -5.574 -0.879 1 88.62 129 GLN B C 1
ATOM 6312 O O . GLN B 1 129 ? -33.312 -5.18 -2.039 1 88.62 129 GLN B O 1
ATOM 6317 N N . PHE B 1 130 ? -32.094 -5.5 -0.209 1 92.81 130 PHE B N 1
ATOM 6318 C CA . PHE B 1 130 ? -30.891 -4.965 -0.808 1 92.81 130 PHE B CA 1
ATOM 6319 C C . PHE B 1 130 ? -30.406 -5.8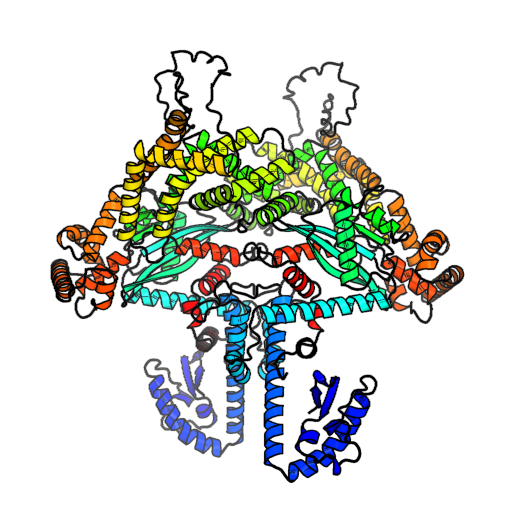55 -1.947 1 92.81 130 PHE B C 1
ATOM 6321 O O . PHE B 1 130 ? -29.984 -5.359 -2.996 1 92.81 130 PHE B O 1
ATOM 6328 N N . GLU B 1 131 ? -30.531 -7.164 -1.848 1 92.75 131 GLU B N 1
ATOM 6329 C CA . GLU B 1 131 ? -30.078 -8.133 -2.842 1 92.75 131 GLU B CA 1
ATOM 6330 C C . GLU B 1 131 ? -30.891 -8.023 -4.129 1 92.75 131 GLU B C 1
ATOM 6332 O O . GLU B 1 131 ? -30.328 -8.07 -5.227 1 92.75 131 GLU B O 1
ATOM 6337 N N . GLN B 1 132 ? -32.156 -7.863 -3.898 1 89.88 132 GLN B N 1
ATOM 6338 C CA . GLN B 1 132 ? -33.031 -7.77 -5.051 1 89.88 132 GLN B CA 1
ATOM 6339 C C . GLN B 1 132 ? -32.719 -6.547 -5.902 1 89.88 132 GLN B C 1
ATOM 6341 O O . GLN B 1 132 ? -32.719 -6.621 -7.133 1 89.88 132 GLN B O 1
ATOM 6346 N N . LYS B 1 133 ? -32.469 -5.52 -5.262 1 88.81 133 LYS B N 1
ATOM 6347 C CA . LYS B 1 133 ? -32.188 -4.285 -5.988 1 88.81 133 LYS B CA 1
ATOM 6348 C C . LYS B 1 133 ? -30.781 -4.312 -6.582 1 88.81 133 LYS B C 1
ATOM 6350 O O . LYS B 1 133 ? -30.531 -3.73 -7.641 1 88.81 133 LYS B O 1
ATOM 6355 N N . LEU B 1 134 ? -29.828 -4.906 -5.898 1 91.38 134 LEU B N 1
ATOM 6356 C CA . LEU B 1 134 ? -28.453 -5 -6.371 1 91.38 134 LEU B CA 1
ATOM 6357 C C . LEU B 1 134 ? -28.375 -5.715 -7.719 1 91.38 134 LEU B C 1
ATOM 6359 O O . LEU B 1 134 ? -27.578 -5.355 -8.578 1 91.38 134 LEU B O 1
ATOM 6363 N N . HIS B 1 135 ? -29.172 -6.707 -7.867 1 86.5 135 HIS B N 1
ATOM 6364 C CA . HIS B 1 135 ? -29.141 -7.504 -9.086 1 86.5 135 HIS B CA 1
ATOM 6365 C C . HIS B 1 135 ? -30.156 -6.977 -10.102 1 86.5 135 HIS B C 1
ATOM 6367 O O . HIS B 1 135 ? -30.25 -7.504 -11.211 1 86.5 135 HIS B O 1
ATOM 6373 N N . GLY B 1 136 ? -30.734 -5.836 -9.75 1 82.69 136 GLY B N 1
ATOM 6374 C CA . GLY B 1 136 ? -31.719 -5.242 -10.648 1 82.69 136 GLY B CA 1
ATOM 6375 C C . GLY B 1 136 ? -31.125 -4.188 -11.562 1 82.69 136 GLY B C 1
ATOM 6376 O O . GLY B 1 136 ? -29.891 -4.055 -11.648 1 82.69 136 GLY B O 1
ATOM 6377 N N . THR B 1 137 ? -31.938 -3.488 -12.242 1 78.69 137 THR B N 1
ATOM 6378 C CA . THR B 1 137 ? -31.516 -2.488 -13.219 1 78.69 137 THR B CA 1
ATOM 6379 C C . THR B 1 137 ? -31.047 -1.215 -12.523 1 78.69 137 THR B C 1
ATOM 6381 O O . THR B 1 137 ? -30.141 -0.526 -13.008 1 78.69 137 THR B O 1
ATOM 6384 N N . PHE B 1 138 ? -31.703 -1.007 -11.398 1 78.25 138 PHE B N 1
ATOM 6385 C CA . PHE B 1 138 ? -31.344 0.165 -10.617 1 78.25 138 PHE B CA 1
ATOM 6386 C C . PHE B 1 138 ? -30.281 -0.19 -9.578 1 78.25 138 PHE B C 1
ATOM 6388 O O . PHE B 1 138 ? -30.578 -0.282 -8.391 1 78.25 138 PHE B O 1
ATOM 6395 N N . ASN B 1 139 ? -29.078 -0.451 -9.82 1 83 139 ASN B N 1
ATOM 6396 C CA . ASN B 1 139 ? -28.156 -0.962 -8.82 1 83 139 ASN B CA 1
ATOM 6397 C C . ASN B 1 139 ? -27.141 0.098 -8.398 1 83 139 ASN B C 1
ATOM 6399 O O . ASN B 1 139 ? -26.484 -0.037 -7.367 1 83 139 ASN B O 1
ATOM 6403 N N . LEU B 1 140 ? -27 1.28 -9.117 1 86.19 140 LEU B N 1
ATOM 6404 C CA . LEU B 1 140 ? -26.156 2.41 -8.758 1 86.19 140 LEU B CA 1
ATOM 6405 C C . LEU B 1 140 ? -24.719 1.959 -8.523 1 86.19 140 LEU B C 1
ATOM 6407 O O . LEU B 1 140 ? -24.047 2.471 -7.629 1 86.19 140 LEU B O 1
ATOM 6411 N N . THR B 1 141 ? -24.219 0.905 -9.172 1 89.88 141 THR B N 1
ATOM 6412 C CA . THR B 1 141 ? -22.891 0.352 -8.922 1 89.88 141 THR B CA 1
ATOM 6413 C C . THR B 1 141 ? -21.922 0.752 -10.023 1 89.88 141 THR B C 1
ATOM 6415 O O . THR B 1 141 ? -20.719 0.464 -9.945 1 89.88 141 THR B O 1
ATOM 6418 N N . SER B 1 142 ? -22.406 1.489 -10.945 1 89.62 142 SER B N 1
ATOM 6419 C CA . SER B 1 142 ? -21.562 1.854 -12.078 1 89.62 142 SER B CA 1
ATOM 6420 C C . SER B 1 142 ? -20.453 2.818 -11.648 1 89.62 142 SER B C 1
ATOM 6422 O O . SER B 1 142 ? -20.594 3.518 -10.641 1 89.62 142 SER B O 1
ATOM 6424 N N . HIS B 1 143 ? -19.391 2.869 -12.406 1 91.12 143 HIS B N 1
ATOM 6425 C CA . HIS B 1 143 ? -18.234 3.693 -12.094 1 91.12 143 HIS B CA 1
ATOM 6426 C C . HIS B 1 143 ? -18.578 5.176 -12.117 1 91.12 143 HIS B C 1
ATOM 6428 O O . HIS B 1 143 ? -18.094 5.949 -11.297 1 91.12 143 HIS B O 1
ATOM 6434 N N . GLU B 1 144 ? -19.375 5.551 -13 1 90.88 144 GLU B N 1
ATOM 6435 C CA . GLU B 1 144 ? -19.766 6.953 -13.141 1 90.88 144 GLU B CA 1
ATOM 6436 C C . GLU B 1 144 ? -20.578 7.422 -11.945 1 90.88 144 GLU B C 1
ATOM 6438 O O . GLU B 1 144 ? -20.375 8.531 -11.438 1 90.88 144 GLU B O 1
ATOM 6443 N N . ILE B 1 145 ? -21.516 6.551 -11.539 1 90.75 145 ILE B N 1
ATOM 6444 C CA . ILE B 1 145 ? -22.359 6.906 -10.398 1 90.75 145 ILE B CA 1
ATOM 6445 C C . ILE B 1 145 ? -21.516 6.988 -9.133 1 90.75 145 ILE B C 1
ATOM 6447 O O . ILE B 1 145 ? -21.703 7.875 -8.297 1 90.75 145 ILE B O 1
ATOM 6451 N N . GLN B 1 146 ? -20.578 6.043 -8.992 1 92.69 146 GLN B N 1
ATOM 6452 C CA . GLN B 1 146 ? -19.688 6.082 -7.844 1 92.69 146 GLN B CA 1
ATOM 6453 C C . GLN B 1 146 ? -18.938 7.414 -7.77 1 92.69 146 GLN B C 1
ATOM 6455 O O . GLN B 1 146 ? -18.875 8.039 -6.707 1 92.69 146 GLN B O 1
ATOM 6460 N N . ASN B 1 147 ? -18.375 7.832 -8.898 1 93.69 147 ASN B N 1
ATOM 6461 C CA . ASN B 1 147 ? -17.625 9.086 -8.945 1 93.69 147 ASN B CA 1
ATOM 6462 C C . ASN B 1 147 ? -18.531 10.281 -8.641 1 93.69 147 ASN B C 1
ATOM 6464 O O . ASN B 1 147 ? -18.125 11.203 -7.93 1 93.69 147 ASN B O 1
ATOM 6468 N N . GLU B 1 148 ? -19.656 10.234 -9.203 1 93.31 148 GLU B N 1
ATOM 6469 C CA . GLU B 1 148 ? -20.578 11.336 -8.969 1 93.31 148 GLU B CA 1
ATOM 6470 C C . GLU B 1 148 ? -20.938 11.461 -7.488 1 93.31 148 GLU B C 1
ATOM 6472 O O . GLU B 1 148 ? -20.984 12.57 -6.945 1 93.31 148 GLU B O 1
ATOM 6477 N N . LEU B 1 149 ? -21.25 10.352 -6.914 1 93.81 149 LEU B N 1
ATOM 6478 C CA . LEU B 1 149 ? -21.562 10.367 -5.488 1 93.81 149 LEU B CA 1
ATOM 6479 C C . LEU B 1 149 ? -20.375 10.875 -4.676 1 93.81 149 LEU B C 1
ATOM 6481 O O . LEU B 1 149 ? -20.547 11.656 -3.738 1 93.81 149 LEU B O 1
ATOM 6485 N N . LEU B 1 150 ? -19.172 10.469 -5.02 1 94.88 150 LEU B N 1
ATOM 6486 C CA . LEU B 1 150 ? -17.969 10.906 -4.328 1 94.88 150 LEU B CA 1
ATOM 6487 C C . LEU B 1 150 ? -17.781 12.414 -4.469 1 94.88 150 LEU B C 1
ATOM 6489 O O . LEU B 1 150 ? -17.406 13.086 -3.506 1 94.88 150 LEU B O 1
ATOM 6493 N N . TYR B 1 151 ? -18.016 12.922 -5.656 1 95.69 151 TYR B N 1
ATOM 6494 C CA . TYR B 1 151 ? -17.859 14.352 -5.906 1 95.69 151 TYR B CA 1
ATOM 6495 C C . TYR B 1 151 ? -18.859 15.156 -5.098 1 95.69 151 TYR B C 1
ATOM 6497 O O . TYR B 1 151 ? -18.547 16.234 -4.594 1 95.69 151 TYR B O 1
ATOM 6505 N N . ILE B 1 152 ? -20.047 14.586 -4.996 1 95.25 152 ILE B N 1
ATOM 6506 C CA . ILE B 1 152 ? -21.078 15.266 -4.23 1 95.25 152 ILE B CA 1
ATOM 6507 C C . ILE B 1 152 ? -20.672 15.367 -2.766 1 95.25 152 ILE B C 1
ATOM 6509 O O . ILE B 1 152 ? -20.797 16.438 -2.15 1 95.25 152 ILE B O 1
ATOM 6513 N N . VAL B 1 153 ? -20.203 14.273 -2.219 1 96.38 153 VAL B N 1
ATOM 6514 C CA . VAL B 1 153 ? -19.812 14.273 -0.814 1 96.38 153 VAL B CA 1
ATOM 6515 C C . VAL B 1 153 ? -18.625 15.211 -0.606 1 96.38 153 VAL B C 1
ATOM 6517 O O . VAL B 1 153 ? -18.578 15.945 0.382 1 96.38 153 VAL B O 1
ATOM 6520 N N . ALA B 1 154 ? -17.609 15.156 -1.496 1 96.75 154 ALA B N 1
ATOM 6521 C CA . ALA B 1 154 ? -16.453 16.031 -1.4 1 96.75 154 ALA B CA 1
ATOM 6522 C C . ALA B 1 154 ? -16.875 17.5 -1.42 1 96.75 154 ALA B C 1
ATOM 6524 O O . ALA B 1 154 ? -16.359 18.312 -0.647 1 96.75 154 ALA B O 1
ATOM 6525 N N . ASP B 1 155 ? -17.781 17.766 -2.271 1 95.62 155 ASP B N 1
ATOM 6526 C CA . ASP B 1 155 ? -18.297 19.125 -2.371 1 95.62 155 ASP B CA 1
ATOM 6527 C C . ASP B 1 155 ? -18.969 19.562 -1.076 1 95.62 155 ASP B C 1
ATOM 6529 O O . ASP B 1 155 ? -18.875 20.719 -0.667 1 95.62 155 ASP B O 1
ATOM 6533 N N . LEU B 1 156 ? -19.75 18.672 -0.507 1 95.62 156 LEU B N 1
ATOM 6534 C CA . LEU B 1 156 ? -20.422 18.969 0.75 1 95.62 156 LEU B CA 1
ATOM 6535 C C . LEU B 1 156 ? -19.422 19.266 1.856 1 95.62 156 LEU B C 1
ATOM 6537 O O . LEU B 1 156 ? -19.625 20.156 2.682 1 95.62 156 LEU B O 1
ATOM 6541 N N . VAL B 1 157 ? -18.328 18.484 1.924 1 96.69 157 VAL B N 1
ATOM 6542 C CA . VAL B 1 157 ? -17.281 18.703 2.912 1 96.69 157 VAL B CA 1
ATOM 6543 C C . VAL B 1 157 ? -16.641 20.078 2.695 1 96.69 157 VAL B C 1
ATOM 6545 O O . VAL B 1 157 ? -16.438 20.828 3.648 1 96.69 157 VAL B O 1
ATOM 6548 N N . LEU B 1 158 ? -16.328 20.438 1.444 1 97.19 158 LEU B N 1
ATOM 6549 C CA . LEU B 1 158 ? -15.711 21.703 1.12 1 97.19 158 LEU B CA 1
ATOM 6550 C C . LEU B 1 158 ? -16.641 22.875 1.45 1 97.19 158 LEU B C 1
ATOM 6552 O O . LEU B 1 158 ? -16.203 23.922 1.927 1 97.19 158 LEU B O 1
ATOM 6556 N N . LYS B 1 159 ? -17.906 22.641 1.201 1 95.56 159 LYS B N 1
ATOM 6557 C CA . LYS B 1 159 ? -18.891 23.656 1.539 1 95.56 159 LYS B CA 1
ATOM 6558 C C . LYS B 1 159 ? -18.953 23.891 3.047 1 95.56 159 LYS B C 1
ATOM 6560 O O . LYS B 1 159 ? -19.109 25.031 3.504 1 95.56 159 LYS B O 1
ATOM 6565 N N . HIS B 1 160 ? -18.875 22.797 3.75 1 95.56 160 HIS B N 1
ATOM 6566 C CA . HIS B 1 160 ? -18.859 22.906 5.203 1 95.56 160 HIS B CA 1
ATOM 6567 C C . HIS B 1 160 ? -17.656 23.703 5.68 1 95.56 160 HIS B C 1
ATOM 6569 O O . HIS B 1 160 ? -17.781 24.578 6.539 1 95.56 160 HIS B O 1
ATOM 6575 N N . ILE B 1 161 ? -16.516 23.5 5.148 1 96 161 ILE B N 1
ATOM 6576 C CA . ILE B 1 161 ? -15.289 24.203 5.516 1 96 161 ILE B CA 1
ATOM 6577 C C . ILE B 1 161 ? -15.406 25.672 5.098 1 96 161 ILE B C 1
ATOM 6579 O O . ILE B 1 161 ? -15.023 26.578 5.852 1 96 161 ILE B O 1
ATOM 6583 N N . ALA B 1 162 ? -15.922 25.906 3.924 1 96.62 162 ALA B N 1
ATOM 6584 C CA . ALA B 1 162 ? -16.109 27.266 3.428 1 96.62 162 ALA B CA 1
ATOM 6585 C C . ALA B 1 162 ? -17.031 28.062 4.344 1 96.62 162 ALA B C 1
ATOM 6587 O O . ALA B 1 162 ? -16.797 29.25 4.578 1 96.62 162 ALA B O 1
ATOM 6588 N N . GLU B 1 163 ? -18.031 27.375 4.824 1 95.06 163 GLU B N 1
ATOM 6589 C CA . GLU B 1 163 ? -18.953 28.031 5.734 1 95.06 163 GLU B CA 1
ATOM 6590 C C . GLU B 1 163 ? -18.281 28.391 7.051 1 95.06 163 GLU B C 1
ATOM 6592 O O . GLU B 1 163 ? -18.531 29.453 7.613 1 95.06 163 GLU B O 1
ATOM 6597 N N . GLU B 1 164 ? -17.469 27.562 7.523 1 94.81 164 GLU B N 1
ATOM 6598 C CA . GLU B 1 164 ? -16.719 27.859 8.75 1 94.81 164 GLU B CA 1
ATOM 6599 C C . GLU B 1 164 ? -15.766 29.031 8.555 1 94.81 164 GLU B C 1
ATOM 6601 O O . GLU B 1 164 ? -15.625 29.875 9.438 1 94.81 164 GLU B O 1
ATOM 6606 N N . VAL B 1 165 ? -15.148 29.125 7.438 1 95.44 165 VAL B N 1
ATOM 6607 C CA . VAL B 1 165 ? -14.234 30.219 7.129 1 95.44 165 VAL B CA 1
ATOM 6608 C C . VAL B 1 165 ? -15.016 31.516 6.965 1 95.44 165 VAL B C 1
ATOM 6610 O O . VAL B 1 165 ? -14.555 32.562 7.391 1 95.44 165 VAL B O 1
ATOM 6613 N N . ARG B 1 166 ? -16.172 31.375 6.363 1 93.94 166 ARG B N 1
ATOM 6614 C CA . ARG B 1 166 ? -17.031 32.531 6.188 1 93.94 166 ARG B CA 1
ATOM 6615 C C . ARG B 1 166 ? -17.438 33.125 7.535 1 93.94 166 ARG B C 1
ATOM 6617 O O . ARG B 1 166 ? -17.469 34.344 7.707 1 93.94 166 ARG B O 1
ATOM 6624 N N . ASN B 1 167 ? -17.734 32.25 8.445 1 92.5 167 ASN B N 1
ATOM 6625 C CA . ASN B 1 167 ? -18.141 32.688 9.781 1 92.5 167 ASN B CA 1
ATOM 6626 C C . ASN B 1 167 ? -17 33.406 10.516 1 92.5 167 ASN B C 1
ATOM 6628 O O . ASN B 1 167 ? -17.234 34.312 11.312 1 92.5 167 ASN B O 1
ATOM 6632 N N . VAL B 1 168 ? -15.789 33.062 10.281 1 92.88 168 VAL B N 1
ATOM 6633 C CA . VAL B 1 168 ? -14.633 33.656 10.93 1 92.88 168 VAL B CA 1
ATOM 6634 C C . VAL B 1 168 ? -14.242 34.938 10.203 1 92.88 168 VAL B C 1
ATOM 6636 O O . VAL B 1 168 ? -13.898 35.938 10.836 1 92.88 168 VAL B O 1
ATOM 6639 N N . GLY B 1 169 ? -14.234 34.906 8.914 1 92.62 169 GLY B N 1
ATOM 6640 C CA . GLY B 1 169 ? -14 36.094 8.102 1 92.62 169 GLY B CA 1
ATOM 6641 C C . GLY B 1 169 ? -12.586 36.188 7.555 1 92.62 169 GLY B C 1
ATOM 6642 O O . GLY B 1 169 ? -12.281 37.062 6.742 1 92.62 169 GLY B O 1
ATOM 6643 N N . PHE B 1 170 ? -11.641 35.438 8.047 1 94.69 170 PHE B N 1
ATOM 6644 C CA . PHE B 1 170 ? -10.273 35.406 7.535 1 94.69 170 PHE B CA 1
ATOM 6645 C C . PHE B 1 170 ? -9.656 34.031 7.781 1 94.69 170 PHE B C 1
ATOM 6647 O O . PHE B 1 170 ? -10.18 33.219 8.562 1 94.69 170 PHE B O 1
ATOM 6654 N N . TYR B 1 171 ? -8.555 33.656 7.086 1 95.25 171 TYR B N 1
ATOM 6655 C CA . TYR B 1 171 ? -7.914 32.344 7.25 1 95.25 171 TYR B CA 1
ATOM 6656 C C . TYR B 1 171 ? -6.445 32.406 6.848 1 95.25 171 TYR B C 1
ATOM 6658 O O . TYR B 1 171 ? -5.98 33.438 6.32 1 95.25 171 TYR B O 1
ATOM 6666 N N . CYS B 1 172 ? -5.746 31.422 7.227 1 94 172 CYS B N 1
ATOM 6667 C CA . CYS B 1 172 ? -4.348 31.25 6.852 1 94 172 CYS B CA 1
ATOM 6668 C C . CYS B 1 172 ? -4.199 30.156 5.793 1 94 172 CYS B C 1
ATOM 6670 O O . CYS B 1 172 ? -4.867 29.125 5.863 1 94 172 CYS B O 1
ATOM 6672 N N . LEU B 1 173 ? -3.322 30.453 4.844 1 93.81 173 LEU B N 1
ATOM 6673 C CA . LEU B 1 173 ? -3.107 29.5 3.746 1 93.81 173 LEU B CA 1
ATOM 6674 C C . LEU B 1 173 ? -1.857 28.672 3.986 1 93.81 173 LEU B C 1
ATOM 6676 O O . LEU B 1 173 ? -0.792 29.203 4.297 1 93.81 173 LEU B O 1
ATOM 6680 N N . ILE B 1 174 ? -1.999 27.406 3.918 1 92.38 174 ILE B N 1
ATOM 6681 C CA . ILE B 1 174 ? -0.896 26.469 4.059 1 92.38 174 ILE B CA 1
ATOM 6682 C C . ILE B 1 174 ? -0.783 25.625 2.795 1 92.38 174 ILE B C 1
ATOM 6684 O O . ILE B 1 174 ? -1.771 25.047 2.336 1 92.38 174 ILE B O 1
ATOM 6688 N N . ALA B 1 175 ? 0.326 25.547 2.199 1 91.88 175 ALA B N 1
ATOM 6689 C CA . ALA B 1 175 ? 0.496 24.75 0.983 1 91.88 175 ALA B CA 1
ATOM 6690 C C . ALA B 1 175 ? 1.889 24.125 0.925 1 91.88 175 ALA B C 1
ATOM 6692 O O . ALA B 1 175 ? 2.846 24.688 1.469 1 91.88 175 ALA B O 1
ATOM 6693 N N . ASP B 1 176 ? 1.97 23 0.393 1 88.62 176 ASP B N 1
ATOM 6694 C CA . ASP B 1 176 ? 3.223 22.281 0.18 1 88.62 176 ASP B CA 1
ATOM 6695 C C . ASP B 1 176 ? 3.131 21.359 -1.033 1 88.62 176 ASP B C 1
ATOM 6697 O O . ASP B 1 176 ? 2.037 20.938 -1.419 1 88.62 176 ASP B O 1
ATOM 6701 N N . GLU B 1 177 ? 4.289 21.172 -1.603 1 89 177 GLU B N 1
ATOM 6702 C CA . GLU B 1 177 ? 4.344 20.266 -2.752 1 89 177 GLU B CA 1
ATOM 6703 C C . GLU B 1 177 ? 4.867 18.891 -2.354 1 89 177 GLU B C 1
ATOM 6705 O O . GLU B 1 177 ? 5.727 18.781 -1.478 1 89 177 GLU B O 1
ATOM 6710 N N . GLY B 1 178 ? 4.309 17.859 -2.918 1 86.38 178 GLY B N 1
ATOM 6711 C CA . GLY B 1 178 ? 4.754 16.5 -2.682 1 86.38 178 GLY B CA 1
ATOM 6712 C C . GLY B 1 178 ? 4.812 15.664 -3.947 1 86.38 178 GLY B C 1
ATOM 6713 O O . GLY B 1 178 ? 3.986 15.828 -4.848 1 86.38 178 GLY B O 1
ATOM 6714 N N . HIS B 1 179 ? 5.727 14.758 -3.943 1 86.06 179 HIS B N 1
ATOM 6715 C CA . HIS B 1 179 ? 5.93 13.883 -5.094 1 86.06 179 HIS B CA 1
ATOM 6716 C C . HIS B 1 179 ? 5.078 12.617 -4.98 1 86.06 179 HIS B C 1
ATOM 6718 O O . HIS B 1 179 ? 4.996 12.016 -3.908 1 86.06 179 HIS B O 1
ATOM 6724 N N . SER B 1 180 ? 4.391 12.32 -5.973 1 83.88 180 SER B N 1
ATOM 6725 C CA . SER B 1 180 ? 3.621 11.086 -6.078 1 83.88 180 SER B CA 1
ATOM 6726 C C . SER B 1 180 ? 3.926 10.359 -7.383 1 83.88 180 SER B C 1
ATOM 6728 O O . SER B 1 180 ? 3.293 10.617 -8.406 1 83.88 180 SER B O 1
ATOM 6730 N N . PHE B 1 181 ? 4.781 9.359 -7.305 1 80.19 181 PHE B N 1
ATOM 6731 C CA . PHE B 1 181 ? 5.223 8.617 -8.477 1 80.19 181 PHE B CA 1
ATOM 6732 C C . PHE B 1 181 ? 5.711 9.562 -9.57 1 80.19 181 PHE B C 1
ATOM 6734 O O . PHE B 1 181 ? 6.711 10.258 -9.391 1 80.19 181 PHE B O 1
ATOM 6741 N N . LYS B 1 182 ? 4.895 9.781 -10.617 1 79.88 182 LYS B N 1
ATOM 6742 C CA . LYS B 1 182 ? 5.352 10.578 -11.75 1 79.88 182 LYS B CA 1
ATOM 6743 C C . LYS B 1 182 ? 4.676 11.953 -11.758 1 79.88 182 LYS B C 1
ATOM 6745 O O . LYS B 1 182 ? 4.73 12.664 -12.766 1 79.88 182 LYS B O 1
ATOM 6750 N N . GLN B 1 183 ? 4.059 12.273 -10.609 1 85.94 183 GLN B N 1
ATOM 6751 C CA . GLN B 1 183 ? 3.334 13.539 -10.531 1 85.94 183 GLN B CA 1
ATOM 6752 C C . GLN B 1 183 ? 3.742 14.328 -9.289 1 85.94 183 GLN B C 1
ATOM 6754 O O . GLN B 1 183 ? 4.277 13.758 -8.336 1 85.94 183 GLN B O 1
ATOM 6759 N N . GLU B 1 184 ? 3.621 15.594 -9.422 1 89.12 184 GLU B N 1
ATOM 6760 C CA . GLU B 1 184 ? 3.771 16.5 -8.281 1 89.12 184 GLU B CA 1
ATOM 6761 C C . GLU B 1 184 ? 2.43 17.094 -7.867 1 89.12 184 GLU B C 1
ATOM 6763 O O . GLU B 1 184 ? 1.709 17.656 -8.695 1 89.12 184 GLU B O 1
ATOM 6768 N N . GLN B 1 185 ? 2.139 16.859 -6.629 1 91.75 185 GLN B N 1
ATOM 6769 C CA . GLN B 1 185 ? 0.841 17.312 -6.137 1 91.75 185 GLN B CA 1
ATOM 6770 C C . GLN B 1 185 ? 1.002 18.438 -5.125 1 91.75 185 GLN B C 1
ATOM 6772 O O . GLN B 1 185 ? 1.88 18.391 -4.258 1 91.75 185 GLN B O 1
ATOM 6777 N N . LEU B 1 186 ? 0.237 19.484 -5.34 1 93.44 186 LEU B N 1
ATOM 6778 C CA . LEU B 1 186 ? 0.185 20.594 -4.402 1 93.44 186 LEU B CA 1
ATOM 6779 C C . LEU B 1 186 ? -0.939 20.406 -3.391 1 93.44 186 LEU B C 1
ATOM 6781 O O . LEU B 1 186 ? -2.104 20.25 -3.768 1 93.44 186 LEU B O 1
ATOM 6785 N N . SER B 1 187 ? -0.527 20.297 -2.131 1 95 187 SER B N 1
ATOM 6786 C CA . SER B 1 187 ? -1.512 20.203 -1.059 1 95 187 SER B CA 1
ATOM 6787 C C . SER B 1 187 ? -1.937 21.578 -0.571 1 95 187 SER B C 1
ATOM 6789 O O . SER B 1 187 ? -1.094 22.406 -0.189 1 95 187 SER B O 1
ATOM 6791 N N . ILE B 1 188 ? -3.186 21.906 -0.627 1 95.75 188 ILE B N 1
ATOM 6792 C CA . ILE B 1 188 ? -3.723 23.188 -0.175 1 95.75 188 ILE B CA 1
ATOM 6793 C C . ILE B 1 188 ? -4.527 22.984 1.107 1 95.75 188 ILE B C 1
ATOM 6795 O O . ILE B 1 188 ? -5.504 22.234 1.122 1 95.75 188 ILE B O 1
ATOM 6799 N N . CYS B 1 189 ? -4.098 23.625 2.158 1 95.31 189 CYS B N 1
ATOM 6800 C CA . CYS B 1 189 ? -4.766 23.547 3.453 1 95.31 189 CYS B CA 1
ATOM 6801 C C . CYS B 1 189 ? -5.043 24.953 4.004 1 95.31 189 CYS B C 1
ATOM 6803 O O . CYS B 1 189 ? -4.457 25.922 3.543 1 95.31 189 CYS B O 1
ATOM 6805 N N . VAL B 1 190 ? -5.973 25.016 4.93 1 95.06 190 VAL B N 1
ATOM 6806 C CA . VAL B 1 190 ? -6.309 26.297 5.547 1 95.06 190 VAL B CA 1
ATOM 6807 C C . VAL B 1 190 ? -6.359 26.141 7.066 1 95.06 190 VAL B C 1
ATOM 6809 O O . VAL B 1 190 ? -6.609 25.031 7.574 1 95.06 190 VAL B O 1
ATOM 6812 N N . ARG B 1 191 ? -6.008 27.156 7.711 1 93 191 ARG B N 1
ATOM 6813 C CA . ARG B 1 191 ? -6.078 27.219 9.164 1 93 191 ARG B CA 1
ATOM 6814 C C . ARG B 1 191 ? -6.949 28.391 9.617 1 93 191 ARG B C 1
ATOM 6816 O O . ARG B 1 191 ? -6.824 29.5 9.102 1 93 191 ARG B O 1
ATOM 6823 N N . TYR B 1 192 ? -7.895 28.141 10.453 1 93.69 192 TYR B N 1
ATOM 6824 C CA . TYR B 1 192 ? -8.766 29.172 11.031 1 93.69 192 TYR B CA 1
ATOM 6825 C C . TYR B 1 192 ? -9.172 28.797 12.453 1 93.69 192 TYR B C 1
ATOM 6827 O O . TYR B 1 192 ? -8.922 27.672 12.898 1 93.69 192 TYR B O 1
ATOM 6835 N N . VAL B 1 193 ? -9.672 29.781 13.172 1 93.06 193 VAL B N 1
ATOM 6836 C CA . VAL B 1 193 ? -10.07 29.578 14.562 1 93.06 193 VAL B CA 1
ATOM 6837 C C . VAL B 1 193 ? -11.57 29.812 14.703 1 93.06 193 VAL B C 1
ATOM 6839 O O . VAL B 1 193 ? -12.078 30.891 14.375 1 93.06 193 VAL B O 1
ATOM 6842 N N . GLY B 1 194 ? -12.234 28.75 15.211 1 89.5 194 GLY B N 1
ATOM 6843 C CA . GLY B 1 194 ? -13.68 28.812 15.352 1 89.5 194 GLY B CA 1
ATOM 6844 C C . GLY B 1 194 ? -14.125 29.703 16.5 1 89.5 194 GLY B C 1
ATOM 6845 O O . GLY B 1 194 ? -13.305 30.375 17.125 1 89.5 194 GLY B O 1
ATOM 6846 N N . ALA B 1 195 ? -15.461 29.719 16.719 1 87.38 195 ALA B N 1
ATOM 6847 C CA . ALA B 1 195 ? -16.062 30.547 17.766 1 87.38 195 ALA B CA 1
ATOM 6848 C C . ALA B 1 195 ? -15.648 30.062 19.156 1 87.38 195 ALA B C 1
ATOM 6850 O O . ALA B 1 195 ? -15.656 30.828 20.109 1 87.38 195 ALA B O 1
ATOM 6851 N N . ASP B 1 196 ? -15.242 28.859 19.234 1 85.94 196 ASP B N 1
ATOM 6852 C CA . ASP B 1 196 ? -14.789 28.281 20.5 1 85.94 196 ASP B CA 1
ATOM 6853 C C . ASP B 1 196 ? -13.289 28.5 20.688 1 85.94 196 ASP B C 1
ATOM 6855 O O . ASP B 1 196 ? -12.703 27.969 21.641 1 85.94 196 ASP B O 1
ATOM 6859 N N . LEU B 1 197 ? -12.641 29.266 19.859 1 88.5 197 LEU B N 1
ATOM 6860 C CA . LEU B 1 197 ? -11.219 29.609 19.891 1 88.5 197 LEU B CA 1
ATOM 6861 C C . LEU B 1 197 ? -10.352 28.359 19.734 1 88.5 197 LEU B C 1
ATOM 6863 O O . LEU B 1 197 ? -9.195 28.344 20.156 1 88.5 197 LEU B O 1
ATOM 6867 N N . ASN B 1 198 ? -11 27.312 19.172 1 88.88 198 ASN B N 1
ATOM 6868 C CA . ASN B 1 198 ? -10.211 26.141 18.797 1 88.88 198 ASN B CA 1
ATOM 6869 C C . ASN B 1 198 ? -9.641 26.266 17.391 1 88.88 198 ASN B C 1
ATOM 6871 O O . ASN B 1 198 ? -10.312 26.781 16.484 1 88.88 198 ASN B O 1
ATOM 6875 N N . VAL B 1 199 ? -8.422 25.875 17.312 1 89.81 199 VAL B N 1
ATOM 6876 C CA . VAL B 1 199 ? -7.738 25.969 16.016 1 89.81 199 VAL B CA 1
ATOM 6877 C C . VAL B 1 199 ? -8.156 24.812 15.125 1 89.81 199 VAL B C 1
ATOM 6879 O O . VAL B 1 199 ? -8.203 23.656 15.57 1 89.81 199 VAL B O 1
ATOM 6882 N N . HIS B 1 200 ? -8.586 25.078 13.93 1 91.19 200 HIS B N 1
ATOM 6883 C CA . HIS B 1 200 ? -8.93 24.078 12.938 1 91.19 200 HIS B CA 1
ATOM 6884 C C . HIS B 1 200 ? -8.016 24.156 11.719 1 91.19 200 HIS B C 1
ATOM 6886 O O . HIS B 1 200 ? -7.875 25.219 11.117 1 91.19 200 HIS B O 1
ATOM 6892 N N . GLU B 1 201 ? -7.32 23.141 11.469 1 92.06 201 GLU B N 1
ATOM 6893 C CA . GLU B 1 201 ? -6.566 23 10.227 1 92.06 201 GLU B CA 1
ATOM 6894 C C . GLU B 1 201 ? -7.25 22.016 9.273 1 92.06 201 GLU B C 1
ATOM 6896 O O . GLU B 1 201 ? -7.426 20.844 9.602 1 92.06 201 GLU B O 1
ATOM 6901 N N . ARG B 1 202 ? -7.621 22.5 8.18 1 94.5 202 ARG B N 1
ATOM 6902 C CA . ARG B 1 202 ? -8.422 21.688 7.27 1 94.5 202 ARG B CA 1
ATOM 6903 C C . ARG B 1 202 ? -7.73 21.531 5.918 1 94.5 202 ARG B C 1
ATOM 6905 O O . ARG B 1 202 ? -7.082 22.469 5.438 1 94.5 202 ARG B O 1
ATOM 6912 N N . PHE B 1 203 ? -7.922 20.406 5.371 1 96.19 203 PHE B N 1
ATOM 6913 C CA . PHE B 1 203 ? -7.426 20.109 4.035 1 96.19 203 PHE B CA 1
ATOM 6914 C C . PHE B 1 203 ? -8.477 20.438 2.979 1 96.19 203 PHE B C 1
ATOM 6916 O O . PHE B 1 203 ? -9.641 20.078 3.121 1 96.19 203 PHE B O 1
ATOM 6923 N N . LEU B 1 204 ? -8.055 21.078 1.904 1 96.25 204 LEU B N 1
ATOM 6924 C CA . LEU B 1 204 ? -9.008 21.453 0.872 1 96.25 204 LEU B CA 1
ATOM 6925 C C . LEU B 1 204 ? -8.945 20.5 -0.315 1 96.25 204 LEU B C 1
ATOM 6927 O O . LEU B 1 204 ? -9.898 19.766 -0.579 1 96.25 204 LEU B O 1
ATOM 6931 N N . LEU B 1 205 ? -7.828 20.516 -1.01 1 95.88 205 LEU B N 1
ATOM 6932 C CA . LEU B 1 205 ? -7.73 19.656 -2.186 1 95.88 205 LEU B CA 1
ATOM 6933 C C . LEU B 1 205 ? -6.277 19.484 -2.617 1 95.88 205 LEU B C 1
ATOM 6935 O O . LEU B 1 205 ? -5.391 20.172 -2.109 1 95.88 205 LEU B O 1
ATOM 6939 N N . PHE B 1 206 ? -6.055 18.531 -3.467 1 95.38 206 PHE B N 1
ATOM 6940 C CA . PHE B 1 206 ? -4.801 18.344 -4.188 1 95.38 206 PHE B CA 1
ATOM 6941 C C . PHE B 1 206 ? -4.898 18.922 -5.594 1 95.38 206 PHE B C 1
ATOM 6943 O O . PHE B 1 206 ? -5.918 18.75 -6.27 1 95.38 206 PHE B O 1
ATOM 6950 N N . LYS B 1 207 ? -3.928 19.625 -5.973 1 93.75 207 LYS B N 1
ATOM 6951 C CA . LYS B 1 207 ? -3.84 20.125 -7.344 1 93.75 207 LYS B CA 1
ATOM 6952 C C . LYS B 1 207 ? -2.572 19.625 -8.031 1 93.75 207 LYS B C 1
ATOM 6954 O O . LYS B 1 207 ? -1.502 19.594 -7.418 1 93.75 207 LYS B O 1
ATOM 6959 N N . ASP B 1 208 ? -2.736 19.156 -9.242 1 90.62 208 ASP B N 1
ATOM 6960 C CA . ASP B 1 208 ? -1.596 18.688 -10.023 1 90.62 208 ASP B CA 1
ATOM 6961 C C . ASP B 1 208 ? -0.755 19.859 -10.531 1 90.62 208 ASP B C 1
ATOM 6963 O O . ASP B 1 208 ? -1.232 20.672 -11.32 1 90.62 208 ASP B O 1
ATOM 6967 N N . CYS B 1 209 ? 0.429 20 -10.031 1 88.5 209 CYS B N 1
ATOM 6968 C CA . CYS B 1 209 ? 1.319 21.062 -10.461 1 88.5 209 CYS B CA 1
ATOM 6969 C C . CYS B 1 209 ? 2.518 20.516 -11.219 1 88.5 209 CYS B C 1
ATOM 6971 O O . CYS B 1 209 ? 3.584 21.125 -11.242 1 88.5 209 CYS B O 1
ATOM 6973 N N . SER B 1 210 ? 2.398 19.375 -11.75 1 84.81 210 SER B N 1
ATOM 6974 C CA . SER B 1 210 ? 3.492 18.703 -12.461 1 84.81 210 SER B CA 1
ATOM 6975 C C . SER B 1 210 ? 3.973 19.547 -13.641 1 84.81 210 SER B C 1
ATOM 6977 O O . SER B 1 210 ? 5.172 19.609 -13.922 1 84.81 210 SER B O 1
ATOM 6979 N N . GLY B 1 211 ? 3.125 20.203 -14.367 1 78.25 211 GLY B N 1
ATOM 6980 C CA . GLY B 1 211 ? 3.471 20.938 -15.57 1 78.25 211 GLY B CA 1
ATOM 6981 C C . GLY B 1 211 ? 4.086 22.297 -15.289 1 78.25 211 GLY B C 1
ATOM 6982 O O . GLY B 1 211 ? 4.797 22.844 -16.125 1 78.25 211 GLY B O 1
ATOM 6983 N N . SER B 1 212 ? 3.758 22.875 -14.195 1 79.69 212 SER B N 1
ATOM 6984 C CA . SER B 1 212 ? 4.223 24.234 -13.891 1 79.69 212 SER B CA 1
ATOM 6985 C C . SER B 1 212 ? 4.746 24.328 -12.461 1 79.69 212 SER B C 1
ATOM 6987 O O . SER B 1 212 ? 4.039 24.781 -11.57 1 79.69 212 SER B O 1
ATOM 6989 N N . GLN B 1 213 ? 5.984 24.016 -12.344 1 79.31 213 GLN B N 1
ATOM 6990 C CA . GLN B 1 213 ? 6.57 24.031 -11.008 1 79.31 213 GLN B CA 1
ATOM 6991 C C . GLN B 1 213 ? 7.227 25.375 -10.711 1 79.31 213 GLN B C 1
ATOM 6993 O O . GLN B 1 213 ? 7.945 25.516 -9.719 1 79.31 213 GLN B O 1
ATOM 6998 N N . ASN B 1 214 ? 6.859 26.297 -11.594 1 84.75 214 ASN B N 1
ATOM 6999 C CA . ASN B 1 214 ? 7.367 27.641 -11.359 1 84.75 214 ASN B CA 1
ATOM 7000 C C . ASN B 1 214 ? 6.438 28.453 -10.445 1 84.75 214 ASN B C 1
ATOM 7002 O O . ASN B 1 214 ? 5.32 28.016 -10.164 1 84.75 214 ASN B O 1
ATOM 7006 N N . ALA B 1 215 ? 6.914 29.547 -9.992 1 89.06 215 ALA B N 1
ATOM 7007 C CA . ALA B 1 215 ? 6.176 30.359 -9.023 1 89.06 215 ALA B CA 1
ATOM 7008 C C . ALA B 1 215 ? 4.816 30.766 -9.578 1 89.06 215 ALA B C 1
ATOM 7010 O O . ALA B 1 215 ? 3.811 30.734 -8.867 1 89.06 215 ALA B O 1
ATOM 7011 N N . GLU B 1 216 ? 4.816 31.062 -10.844 1 89.75 216 GLU B N 1
ATOM 7012 C CA . GLU B 1 216 ? 3.564 31.484 -11.469 1 89.75 216 GLU B CA 1
ATOM 7013 C C . GLU B 1 216 ? 2.574 30.312 -11.547 1 89.75 216 GLU B C 1
ATOM 7015 O O . GLU B 1 216 ? 1.381 30.5 -11.297 1 89.75 216 GLU B O 1
ATOM 7020 N N . GLY B 1 217 ? 3.092 29.219 -11.945 1 89.69 217 GLY B N 1
ATOM 7021 C CA . GLY B 1 217 ? 2.242 28.047 -12.039 1 89.69 217 GLY B CA 1
ATOM 7022 C C . GLY B 1 217 ? 1.653 27.625 -10.703 1 89.69 217 GLY B C 1
ATOM 7023 O O . GLY B 1 217 ? 0.467 27.297 -10.617 1 89.69 217 GLY B O 1
ATOM 7024 N N . ILE B 1 218 ? 2.426 27.656 -9.703 1 92.12 218 ILE B N 1
ATOM 7025 C CA . ILE B 1 218 ? 1.979 27.266 -8.367 1 92.12 218 ILE B CA 1
ATOM 7026 C C . ILE B 1 218 ? 0.966 28.281 -7.844 1 92.12 218 ILE B C 1
ATOM 7028 O O . ILE B 1 218 ? -0.042 27.922 -7.238 1 92.12 218 ILE B O 1
ATOM 7032 N N . TYR B 1 219 ? 1.272 29.578 -8.094 1 92.94 219 TYR B N 1
ATOM 7033 C CA . TYR B 1 219 ? 0.35 30.641 -7.691 1 92.94 219 TYR B CA 1
ATOM 7034 C C . TYR B 1 219 ? -1.015 30.453 -8.344 1 92.94 219 TYR B C 1
ATOM 7036 O O . TYR B 1 219 ? -2.049 30.562 -7.68 1 92.94 219 TYR B O 1
ATOM 7044 N N . ASN B 1 220 ? -1.006 30.125 -9.602 1 92.69 220 ASN B N 1
ATOM 7045 C CA . ASN B 1 220 ? -2.26 29.922 -10.312 1 92.69 220 ASN B CA 1
ATOM 7046 C C . ASN B 1 220 ? -3.02 28.703 -9.773 1 92.69 220 ASN B C 1
ATOM 7048 O O . ASN B 1 220 ? -4.246 28.719 -9.688 1 92.69 220 ASN B O 1
ATOM 7052 N N . SER B 1 221 ? -2.277 27.703 -9.469 1 92.81 221 SER B N 1
ATOM 7053 C CA . SER B 1 221 ? -2.896 26.516 -8.891 1 92.81 221 SER B CA 1
ATOM 7054 C C . SER B 1 221 ? -3.539 26.828 -7.543 1 92.81 221 SER B C 1
ATOM 7056 O O . SER B 1 221 ? -4.625 26.328 -7.238 1 92.81 221 SER B O 1
ATOM 7058 N N . LEU B 1 222 ? -2.883 27.625 -6.754 1 94.19 222 LEU B N 1
ATOM 7059 C CA . LEU B 1 222 ? -3.416 28.031 -5.457 1 94.19 222 LEU B CA 1
ATOM 7060 C C . LEU B 1 222 ? -4.672 28.875 -5.621 1 94.19 222 LEU B C 1
ATOM 7062 O O . LEU B 1 222 ? -5.668 28.656 -4.926 1 94.19 222 LEU B O 1
ATOM 7066 N N . LYS B 1 223 ? -4.551 29.781 -6.555 1 93.62 223 LYS B N 1
ATOM 7067 C CA . LYS B 1 223 ? -5.684 30.672 -6.812 1 93.62 223 LYS B CA 1
ATOM 7068 C C . LYS B 1 223 ? -6.902 29.875 -7.277 1 93.62 223 LYS B C 1
ATOM 7070 O O . LYS B 1 223 ? -8.016 30.094 -6.797 1 93.62 223 LYS B O 1
ATOM 7075 N N . GLU B 1 224 ? -6.652 28.969 -8.141 1 93.19 224 GLU B N 1
ATOM 7076 C CA . GLU B 1 224 ? -7.738 28.141 -8.648 1 93.19 224 GLU B CA 1
ATOM 7077 C C . GLU B 1 224 ? -8.328 27.266 -7.547 1 93.19 224 GLU B C 1
ATOM 7079 O O . GLU B 1 224 ? -9.547 27.047 -7.5 1 93.19 224 GLU B O 1
ATOM 7084 N N . GLY B 1 225 ? -7.508 26.75 -6.738 1 93.44 225 GLY B N 1
ATOM 7085 C CA . GLY B 1 225 ? -7.973 25.922 -5.629 1 93.44 225 GLY B CA 1
ATOM 7086 C C . GLY B 1 225 ? -8.859 26.688 -4.656 1 93.44 225 GLY B C 1
ATOM 7087 O O . GLY B 1 225 ? -9.914 26.188 -4.262 1 93.44 225 GLY B O 1
ATOM 7088 N N . ILE B 1 226 ? -8.461 27.891 -4.332 1 94.81 226 ILE B N 1
ATOM 7089 C CA . ILE B 1 226 ? -9.195 28.734 -3.396 1 94.81 226 ILE B CA 1
ATOM 7090 C C . ILE B 1 226 ? -10.523 29.156 -4.016 1 94.81 226 ILE B C 1
ATOM 7092 O O . ILE B 1 226 ? -11.547 29.219 -3.326 1 94.81 226 ILE B O 1
ATOM 7096 N N . GLU B 1 227 ? -10.484 29.375 -5.293 1 93.62 227 GLU B N 1
ATOM 7097 C CA . GLU B 1 227 ? -11.695 29.766 -6.008 1 93.62 227 GLU B CA 1
ATOM 7098 C C . GLU B 1 227 ? -12.695 28.609 -6.082 1 93.62 227 GLU B C 1
ATOM 7100 O O . GLU B 1 227 ? -13.898 28.812 -5.949 1 93.62 227 GLU B O 1
ATOM 7105 N N . THR B 1 228 ? -12.172 27.469 -6.301 1 91.44 228 THR B N 1
ATOM 7106 C CA . THR B 1 228 ? -13.023 26.281 -6.406 1 91.44 228 THR B CA 1
ATOM 7107 C C . THR B 1 228 ? -13.773 26.047 -5.102 1 91.44 228 THR B C 1
ATOM 7109 O O . THR B 1 228 ? -14.93 25.609 -5.117 1 91.44 228 THR B O 1
ATOM 7112 N N . VAL B 1 229 ? -13.188 26.297 -3.998 1 93.38 229 VAL B N 1
ATOM 7113 C CA . VAL B 1 229 ? -13.797 26.078 -2.691 1 93.38 229 VAL B CA 1
ATOM 7114 C C . VAL B 1 229 ? -14.734 27.234 -2.357 1 93.38 229 VAL B C 1
ATOM 7116 O O . VAL B 1 229 ? -15.68 27.078 -1.58 1 93.38 229 VAL B O 1
ATOM 7119 N N . GLY B 1 230 ? -14.516 28.406 -2.873 1 91.94 230 GLY B N 1
ATOM 7120 C CA . GLY B 1 230 ? -15.383 29.547 -2.68 1 91.94 230 GLY B CA 1
ATOM 7121 C C . GLY B 1 230 ? -14.977 30.422 -1.502 1 91.94 230 GLY B C 1
ATOM 7122 O O . GLY B 1 230 ? -15.836 30.969 -0.811 1 91.94 230 GLY B O 1
ATOM 7123 N N . ILE B 1 231 ? -13.695 30.484 -1.197 1 94 231 ILE B N 1
ATOM 7124 C CA . ILE B 1 231 ? -13.258 31.281 -0.056 1 94 231 ILE B CA 1
ATOM 7125 C C . ILE B 1 231 ? -12.352 32.406 -0.535 1 94 231 ILE B C 1
ATOM 7127 O O . ILE B 1 231 ? -11.664 33.031 0.268 1 94 231 ILE B O 1
ATOM 7131 N N . SER B 1 232 ? -12.383 32.688 -1.795 1 92.12 232 SER B N 1
ATOM 7132 C CA . SER B 1 232 ? -11.516 33.688 -2.379 1 92.12 232 SER B CA 1
ATOM 7133 C C . SER B 1 232 ? -11.906 35.094 -1.92 1 92.12 232 SER B C 1
ATOM 7135 O O . SER B 1 232 ? -11.094 36.031 -1.954 1 92.12 232 SER B O 1
ATOM 7137 N N . ALA B 1 233 ? -13.117 35.25 -1.454 1 90.25 233 ALA B N 1
ATOM 7138 C CA . ALA B 1 233 ? -13.641 36.562 -1.075 1 90.25 233 ALA B CA 1
ATOM 7139 C C . ALA B 1 233 ? -13.094 37 0.279 1 90.25 233 ALA B C 1
ATOM 7141 O O . ALA B 1 233 ? -13.125 38.188 0.614 1 90.25 233 ALA B O 1
ATOM 7142 N N . PHE B 1 234 ? -12.5 36.156 1.003 1 92.44 234 PHE B N 1
ATOM 7143 C CA . PHE B 1 234 ? -12.047 36.469 2.352 1 92.44 234 PHE B CA 1
ATOM 7144 C C . PHE B 1 234 ? -10.539 36.719 2.373 1 92.44 234 PHE B C 1
ATOM 7146 O O . PHE B 1 234 ? -9.797 36.094 1.61 1 92.44 234 PHE B O 1
ATOM 7153 N N . PRO B 1 235 ? -10.117 37.531 3.188 1 92.81 235 PRO B N 1
ATOM 7154 C CA . PRO B 1 235 ? -8.695 37.875 3.209 1 92.81 235 PRO B CA 1
ATOM 7155 C C . PRO B 1 235 ? -7.832 36.781 3.816 1 92.81 235 PRO B C 1
ATOM 7157 O O . PRO B 1 235 ? -8.25 36.125 4.773 1 92.81 235 PRO B O 1
ATOM 7160 N N . ILE B 1 236 ? -6.66 36.656 3.262 1 94.19 236 ILE B N 1
ATOM 7161 C CA . ILE B 1 236 ? -5.633 35.75 3.793 1 94.19 236 ILE B CA 1
ATOM 7162 C C . ILE B 1 236 ? -4.715 36.531 4.734 1 94.19 236 ILE B C 1
ATOM 7164 O O . ILE B 1 236 ? -4.141 37.562 4.352 1 94.19 236 ILE B O 1
ATOM 7168 N N . VAL B 1 237 ? -4.617 36.094 5.949 1 92.31 237 VAL B N 1
ATOM 7169 C CA . VAL B 1 237 ? -3.887 36.875 6.949 1 92.31 237 VAL B CA 1
ATOM 7170 C C . VAL B 1 237 ? -2.443 36.375 7.027 1 92.31 237 VAL B C 1
ATOM 7172 O O . VAL B 1 237 ? -1.561 37.094 7.5 1 92.31 237 VAL B O 1
ATOM 7175 N N . ALA B 1 238 ? -2.316 35.156 6.629 1 90.81 238 ALA B N 1
ATOM 7176 C CA . ALA B 1 238 ? -0.969 34.594 6.652 1 90.81 238 ALA B CA 1
ATOM 7177 C C . ALA B 1 238 ? -0.835 33.469 5.645 1 90.81 238 ALA B C 1
ATOM 7179 O O . ALA B 1 238 ? -1.838 32.906 5.18 1 90.81 238 ALA B O 1
ATOM 7180 N N . GLN B 1 239 ? 0.367 33.125 5.27 1 90.94 239 GLN B N 1
ATOM 7181 C CA . GLN B 1 239 ? 0.67 32.031 4.367 1 90.94 239 GLN B CA 1
ATOM 7182 C C . GLN B 1 239 ? 1.913 31.266 4.82 1 90.94 239 GLN B C 1
ATOM 7184 O O . GLN B 1 239 ? 2.863 31.859 5.328 1 90.94 239 GLN B O 1
ATOM 7189 N N . VAL B 1 240 ? 1.798 30.031 4.773 1 88.38 240 VAL B N 1
ATOM 7190 C CA . VAL B 1 240 ? 2.898 29.188 5.23 1 88.38 240 VAL B CA 1
ATOM 7191 C C . VAL B 1 240 ? 3.281 28.203 4.133 1 88.38 240 VAL B C 1
ATOM 7193 O O . VAL B 1 240 ? 2.428 27.469 3.619 1 88.38 240 VAL B O 1
ATOM 7196 N N . TYR B 1 241 ? 4.512 28.219 3.744 1 86.38 241 TYR B N 1
ATOM 7197 C CA . TYR B 1 241 ? 5.07 27.297 2.764 1 86.38 241 TYR B CA 1
ATOM 7198 C C . TYR B 1 241 ? 6.43 26.781 3.221 1 86.38 241 TYR B C 1
ATOM 7200 O O . TYR B 1 241 ? 6.934 27.172 4.273 1 86.38 241 TYR B O 1
ATOM 7208 N N . ASP B 1 242 ? 6.922 25.828 2.426 1 77.75 242 ASP B N 1
ATOM 7209 C CA . ASP B 1 242 ? 8.297 25.391 2.666 1 77.75 242 ASP B CA 1
ATOM 7210 C C . ASP B 1 242 ? 9.297 26.438 2.15 1 77.75 242 ASP B C 1
ATOM 7212 O O . ASP B 1 242 ? 8.906 27.469 1.623 1 77.75 242 ASP B O 1
ATOM 7216 N N . GLY B 1 243 ? 10.57 26.312 2.363 1 70.19 243 GLY B N 1
ATOM 7217 C CA . GLY B 1 243 ? 11.594 27.312 2.105 1 70.19 243 GLY B CA 1
ATOM 7218 C C . GLY B 1 243 ? 12.164 27.234 0.704 1 70.19 243 GLY B C 1
ATOM 7219 O O . GLY B 1 243 ? 13.164 27.891 0.402 1 70.19 243 GLY B O 1
ATOM 7220 N N . ALA B 1 244 ? 11.5 26.438 -0.161 1 74.31 244 ALA B N 1
ATOM 7221 C CA . ALA B 1 244 ? 12.008 26.391 -1.529 1 74.31 244 ALA B CA 1
ATOM 7222 C C . ALA B 1 244 ? 11.914 27.75 -2.199 1 74.31 244 ALA B C 1
ATOM 7224 O O . ALA B 1 244 ? 11 28.531 -1.921 1 74.31 244 ALA B O 1
ATOM 7225 N N . SER B 1 245 ? 12.859 28.125 -2.947 1 74.25 245 SER B N 1
ATOM 7226 C CA . SER B 1 245 ? 12.977 29.438 -3.557 1 74.25 245 SER B CA 1
ATOM 7227 C C . SER B 1 245 ? 11.734 29.797 -4.363 1 74.25 245 SER B C 1
ATOM 7229 O O . SER B 1 245 ? 11.305 30.953 -4.379 1 74.25 245 SER B O 1
ATOM 7231 N N . VAL B 1 246 ? 11.195 28.844 -4.934 1 82.62 246 VAL B N 1
ATOM 7232 C CA . VAL B 1 246 ? 10.023 29.062 -5.77 1 82.62 246 VAL B CA 1
ATOM 7233 C C . VAL B 1 246 ? 8.859 29.547 -4.902 1 82.62 246 VAL B C 1
ATOM 7235 O O . VAL B 1 246 ? 8.039 30.344 -5.344 1 82.62 246 VAL B O 1
ATOM 7238 N N . MET B 1 247 ? 8.883 29.109 -3.697 1 83.62 247 MET B N 1
ATOM 7239 C CA . MET B 1 247 ? 7.781 29.438 -2.795 1 83.62 247 MET B CA 1
ATOM 7240 C C . MET B 1 247 ? 8.086 30.703 -2.01 1 83.62 247 MET B C 1
ATOM 7242 O O . MET B 1 247 ? 7.25 31.609 -1.938 1 83.62 247 MET B O 1
ATOM 7246 N N . SER B 1 248 ? 9.359 30.797 -1.464 1 78.5 248 SER B N 1
ATOM 7247 C CA . SER B 1 248 ? 9.68 31.812 -0.465 1 78.5 248 SER B CA 1
ATOM 7248 C C . SER B 1 248 ? 10.375 33 -1.1 1 78.5 248 SER B C 1
ATOM 7250 O O . SER B 1 248 ? 10.555 34.031 -0.452 1 78.5 248 SER B O 1
ATOM 7252 N N . GLY B 1 249 ? 10.625 32.938 -2.385 1 75.06 249 GLY B N 1
ATOM 7253 C CA . GLY B 1 249 ? 11.367 34 -3.008 1 75.06 249 GLY B CA 1
ATOM 7254 C C . GLY B 1 249 ? 10.695 35.344 -2.85 1 75.06 249 GLY B C 1
ATOM 7255 O O . GLY B 1 249 ? 9.477 35.469 -2.994 1 75.06 249 GLY B O 1
ATOM 7256 N N . ASP B 1 250 ? 11.406 36.438 -2.52 1 75.81 250 ASP B N 1
ATOM 7257 C CA . ASP B 1 250 ? 10.883 37.75 -2.195 1 75.81 250 ASP B CA 1
ATOM 7258 C C . ASP B 1 250 ? 10.516 38.531 -3.461 1 75.81 250 ASP B C 1
ATOM 7260 O O . ASP B 1 250 ? 9.68 39.438 -3.424 1 75.81 250 ASP B O 1
ATOM 7264 N N . THR B 1 251 ? 11.086 38.156 -4.516 1 76.81 251 THR B N 1
ATOM 7265 C CA . THR B 1 251 ? 10.859 38.969 -5.711 1 76.81 251 THR B CA 1
ATOM 7266 C C . THR B 1 251 ? 9.82 38.312 -6.613 1 76.81 251 THR B C 1
ATOM 7268 O O . THR B 1 251 ? 8.891 38.969 -7.082 1 76.81 251 THR B O 1
ATOM 7271 N N . ASN B 1 252 ? 9.977 37.062 -6.812 1 79.25 252 ASN B N 1
ATOM 7272 C CA . ASN B 1 252 ? 9.086 36.406 -7.77 1 79.25 252 ASN B CA 1
ATOM 7273 C C . ASN B 1 252 ? 8.562 35.062 -7.234 1 79.25 252 ASN B C 1
ATOM 7275 O O . ASN B 1 252 ? 8.102 34.219 -8.008 1 79.25 252 ASN B O 1
ATOM 7279 N N . GLY B 1 253 ? 8.562 35.031 -5.926 1 86.19 253 GLY B N 1
ATOM 7280 C CA . GLY B 1 253 ? 8.094 33.781 -5.352 1 86.19 253 GLY B CA 1
ATOM 7281 C C . GLY B 1 253 ? 6.586 33.75 -5.18 1 86.19 253 GLY B C 1
ATOM 7282 O O . GLY B 1 253 ? 5.898 34.75 -5.387 1 86.19 253 GLY B O 1
ATOM 7283 N N . VAL B 1 254 ? 6.086 32.656 -4.926 1 89.94 254 VAL B N 1
ATOM 7284 C CA . VAL B 1 254 ? 4.656 32.469 -4.719 1 89.94 254 VAL B CA 1
ATOM 7285 C C . VAL B 1 254 ? 4.156 33.375 -3.602 1 89.94 254 VAL B C 1
ATOM 7287 O O . VAL B 1 254 ? 3.066 33.938 -3.699 1 89.94 254 VAL B O 1
ATOM 7290 N N . GLN B 1 255 ? 4.949 33.5 -2.504 1 89 255 GLN B N 1
ATOM 7291 C CA . GLN B 1 255 ? 4.555 34.344 -1.37 1 89 255 GLN B CA 1
ATOM 7292 C C . GLN B 1 255 ? 4.324 35.781 -1.802 1 89 255 GLN B C 1
ATOM 7294 O O . GLN B 1 255 ? 3.375 36.438 -1.35 1 89 255 GLN B O 1
ATOM 7299 N N . ARG B 1 256 ? 5.176 36.312 -2.656 1 89.94 256 ARG B N 1
ATOM 7300 C CA . ARG B 1 256 ? 5.051 37.688 -3.115 1 89.94 256 ARG B CA 1
ATOM 7301 C C . ARG B 1 256 ? 3.805 37.844 -3.979 1 89.94 256 ARG B C 1
ATOM 7303 O O . ARG B 1 256 ? 3.113 38.875 -3.881 1 89.94 256 ARG B O 1
ATOM 7310 N N . LYS B 1 257 ? 3.566 36.969 -4.754 1 91.88 257 LYS B N 1
ATOM 7311 C CA . LYS B 1 257 ? 2.398 37.031 -5.625 1 91.88 257 LYS B CA 1
ATOM 7312 C C . LYS B 1 257 ? 1.105 37.031 -4.816 1 91.88 257 LYS B C 1
ATOM 7314 O O . LYS B 1 257 ? 0.137 37.688 -5.18 1 91.88 257 LYS B O 1
ATOM 7319 N N . ILE B 1 258 ? 1.059 36.281 -3.791 1 92.06 258 ILE B N 1
ATOM 7320 C CA . ILE B 1 258 ? -0.108 36.25 -2.916 1 92.06 258 ILE B CA 1
ATOM 7321 C C . ILE B 1 258 ? -0.232 37.562 -2.17 1 92.06 258 ILE B C 1
ATOM 7323 O O . ILE B 1 258 ? -1.336 38.094 -2.008 1 92.06 258 ILE B O 1
ATOM 7327 N N . ARG B 1 259 ? 0.889 38.094 -1.729 1 90.94 259 ARG B N 1
ATOM 7328 C CA . ARG B 1 259 ? 0.908 39.344 -0.977 1 90.94 259 ARG B CA 1
ATOM 7329 C C . ARG B 1 259 ? 0.446 40.5 -1.844 1 90.94 259 ARG B C 1
ATOM 7331 O O . ARG B 1 259 ? -0.081 41.5 -1.332 1 90.94 259 ARG B O 1
ATOM 7338 N N . ASN B 1 260 ? 0.668 40.375 -3.141 1 89.94 260 ASN B N 1
ATOM 7339 C CA . ASN B 1 260 ? 0.192 41.438 -4.051 1 89.94 260 ASN B CA 1
ATOM 7340 C C . ASN B 1 260 ? -1.331 41.531 -4.047 1 89.94 260 ASN B C 1
ATOM 7342 O O . ASN B 1 260 ? -1.891 42.625 -4.141 1 89.94 260 ASN B O 1
ATOM 7346 N N . ASN B 1 261 ? -1.956 40.406 -3.9 1 87.5 261 ASN B N 1
ATOM 7347 C CA . ASN B 1 261 ? -3.414 40.375 -3.873 1 87.5 261 ASN B CA 1
ATOM 7348 C C . ASN B 1 261 ? -3.949 40.469 -2.447 1 87.5 261 ASN B C 1
ATOM 7350 O O . ASN B 1 261 ? -5.09 40.875 -2.234 1 87.5 261 ASN B O 1
ATOM 7354 N N . HIS B 1 262 ? -3.156 39.906 -1.543 1 90.81 262 HIS B N 1
ATOM 7355 C CA . HIS B 1 262 ? -3.471 39.938 -0.119 1 90.81 262 HIS B CA 1
ATOM 7356 C C . HIS B 1 262 ? -2.299 40.5 0.686 1 90.81 262 HIS B C 1
ATOM 7358 O O . HIS B 1 262 ? -1.525 39.719 1.269 1 90.81 262 HIS B O 1
ATOM 7364 N N . PRO B 1 263 ? -2.252 41.719 0.846 1 87.38 263 PRO B N 1
ATOM 7365 C CA . PRO B 1 263 ? -1.083 42.375 1.452 1 87.38 263 PRO B CA 1
ATOM 7366 C C . PRO B 1 263 ? -0.879 41.969 2.912 1 87.38 263 PRO B C 1
ATOM 7368 O O . PRO B 1 263 ? 0.231 42.094 3.438 1 87.38 263 PRO B O 1
ATOM 7371 N N . THR B 1 264 ? -1.861 41.5 3.51 1 87.81 264 THR B N 1
ATOM 7372 C CA . THR B 1 264 ? -1.733 41.156 4.922 1 87.81 264 THR B CA 1
ATOM 7373 C C . THR B 1 264 ? -1.271 39.719 5.082 1 87.81 264 THR B C 1
ATOM 7375 O O . THR B 1 264 ? -1.083 39.25 6.203 1 87.81 264 THR B O 1
ATOM 7378 N N . ALA B 1 265 ? -1.101 39.031 3.996 1 90.19 265 ALA B N 1
ATOM 7379 C CA . ALA B 1 265 ? -0.708 37.625 4.055 1 90.19 265 ALA B CA 1
ATOM 7380 C C . ALA B 1 265 ? 0.781 37.5 4.355 1 90.19 265 ALA B C 1
ATOM 7382 O O . ALA B 1 265 ? 1.581 37.25 3.449 1 90.19 265 ALA B O 1
ATOM 7383 N N . ILE B 1 266 ? 1.078 37.562 5.574 1 85.12 266 ILE B N 1
ATOM 7384 C CA . ILE B 1 266 ? 2.471 37.469 5.992 1 85.12 266 ILE B CA 1
ATOM 7385 C C . ILE B 1 266 ? 2.979 36.031 5.742 1 85.12 266 ILE B C 1
ATOM 7387 O O . ILE B 1 266 ? 2.26 35.062 5.984 1 85.12 266 ILE B O 1
ATOM 7391 N N . TYR B 1 267 ? 4.172 36 5.215 1 86.56 267 TYR B N 1
ATOM 7392 C CA . TYR B 1 267 ? 4.777 34.719 4.926 1 86.56 267 TYR B CA 1
ATOM 7393 C C . TYR B 1 267 ? 5.566 34.188 6.125 1 86.56 267 TYR B C 1
ATOM 7395 O O . TYR B 1 267 ? 6.328 34.938 6.742 1 86.56 267 TYR B O 1
ATOM 7403 N N . THR B 1 268 ? 5.324 33.031 6.445 1 80.44 268 THR B N 1
ATOM 7404 C CA . THR B 1 268 ? 6.113 32.344 7.469 1 80.44 268 THR B CA 1
ATOM 7405 C C . THR B 1 268 ? 6.66 31.031 6.941 1 80.44 268 THR B C 1
ATOM 7407 O O . THR B 1 268 ? 5.918 30.219 6.387 1 80.44 268 THR B O 1
ATOM 7410 N N . HIS B 1 269 ? 7.918 30.859 6.996 1 82.94 269 HIS B N 1
ATOM 7411 C CA . HIS B 1 269 ? 8.531 29.578 6.699 1 82.94 269 HIS B CA 1
ATOM 7412 C C . HIS B 1 269 ? 8.234 28.562 7.797 1 82.94 269 HIS B C 1
ATOM 7414 O O . HIS B 1 269 ? 8.414 28.844 8.984 1 82.94 269 HIS B O 1
ATOM 7420 N N . CYS B 1 270 ? 7.789 27.453 7.41 1 80.56 270 CYS B N 1
ATOM 7421 C CA . CYS B 1 270 ? 7.477 26.422 8.391 1 80.56 270 CYS B CA 1
ATOM 7422 C C . CYS B 1 270 ? 8.648 26.203 9.336 1 80.56 270 CYS B C 1
ATOM 7424 O O . CYS B 1 270 ? 9.742 25.859 8.906 1 80.56 270 CYS B O 1
ATOM 7426 N N . MET B 1 271 ? 8.414 26.391 10.57 1 80.12 271 MET B N 1
ATOM 7427 C CA . MET B 1 271 ? 9.469 26.359 11.57 1 80.12 271 MET B CA 1
ATOM 7428 C C . MET B 1 271 ? 10.047 24.953 11.711 1 80.12 271 MET B C 1
ATOM 7430 O O . MET B 1 271 ? 11.242 24.797 11.984 1 80.12 271 MET B O 1
ATOM 7434 N N . ALA B 1 272 ? 9.18 23.984 11.578 1 79.69 272 ALA B N 1
ATOM 7435 C CA . ALA B 1 272 ? 9.68 22.609 11.633 1 79.69 272 ALA B CA 1
ATOM 7436 C C . ALA B 1 272 ? 10.641 22.328 10.477 1 79.69 272 ALA B C 1
ATOM 7438 O O . ALA B 1 272 ? 11.641 21.625 10.656 1 79.69 272 ALA B O 1
ATOM 7439 N N . HIS B 1 273 ? 10.312 22.812 9.352 1 79.94 273 HIS B N 1
ATOM 7440 C CA . HIS B 1 273 ? 11.188 22.656 8.195 1 79.94 273 HIS B CA 1
ATOM 7441 C C . HIS B 1 273 ? 12.508 23.391 8.406 1 79.94 273 HIS B C 1
ATOM 7443 O O . HIS B 1 273 ? 13.562 22.906 7.98 1 79.94 273 HIS B O 1
ATOM 7449 N N . LYS B 1 274 ? 12.453 24.547 8.961 1 82.5 274 LYS B N 1
ATOM 7450 C CA . LYS B 1 274 ? 13.656 25.312 9.25 1 82.5 274 LYS B CA 1
ATOM 7451 C C . LYS B 1 274 ? 14.594 24.531 10.164 1 82.5 274 LYS B C 1
ATOM 7453 O O . LYS B 1 274 ? 15.805 24.484 9.93 1 82.5 274 LYS B O 1
ATOM 7458 N N . LEU B 1 275 ? 13.961 24.016 11.133 1 83.06 275 LEU B N 1
ATOM 7459 C CA . LEU B 1 275 ? 14.766 23.25 12.086 1 83.06 275 LEU B CA 1
ATOM 7460 C C . LEU B 1 275 ? 15.406 22.047 11.422 1 83.06 275 LEU B C 1
ATOM 7462 O O . LEU B 1 275 ? 16.531 21.672 11.75 1 83.06 275 LEU B O 1
ATOM 7466 N N . ASN B 1 276 ? 14.719 21.438 10.547 1 82.81 276 ASN B N 1
ATOM 7467 C CA . ASN B 1 276 ? 15.273 20.312 9.797 1 82.81 276 ASN B CA 1
ATOM 7468 C C . ASN B 1 276 ? 16.453 20.734 8.938 1 82.81 276 ASN B C 1
ATOM 7470 O O . ASN B 1 276 ? 17.438 20 8.82 1 82.81 276 ASN B O 1
ATOM 7474 N N . LEU B 1 277 ? 16.359 21.844 8.336 1 82 277 LEU B N 1
ATOM 7475 C CA . LEU B 1 277 ? 17.438 22.359 7.512 1 82 277 LEU B CA 1
ATOM 7476 C C . LEU B 1 277 ? 18.672 22.672 8.359 1 82 277 LEU B C 1
ATOM 7478 O O . LEU B 1 277 ? 19.797 22.516 7.895 1 82 277 LEU B O 1
ATOM 7482 N N . VAL B 1 278 ? 18.422 23.141 9.57 1 85.69 278 VAL B N 1
ATOM 7483 C CA . VAL B 1 278 ? 19.516 23.406 10.508 1 85.69 278 VAL B CA 1
ATOM 7484 C C . VAL B 1 278 ? 20.297 22.109 10.75 1 85.69 278 VAL B C 1
ATOM 7486 O O . VAL B 1 278 ? 21.531 22.125 10.727 1 85.69 278 VAL B O 1
ATOM 7489 N N . LEU B 1 279 ? 19.547 21.078 10.914 1 83.88 279 LEU B N 1
ATOM 7490 C CA . LEU B 1 279 ? 20.172 19.781 11.203 1 83.88 279 LEU B CA 1
ATOM 7491 C C . LEU B 1 279 ? 20.969 19.281 9.992 1 83.88 279 LEU B C 1
ATOM 7493 O O . LEU B 1 279 ? 22.062 18.734 10.141 1 83.88 279 LEU B O 1
ATOM 7497 N N . VAL B 1 280 ? 20.422 19.453 8.82 1 81.31 280 VAL B N 1
ATOM 7498 C CA . VAL B 1 280 ? 21.062 19 7.598 1 81.31 280 VAL B CA 1
ATOM 7499 C C . VAL B 1 280 ? 22.406 19.734 7.422 1 81.31 280 VAL B C 1
ATOM 7501 O O . VAL B 1 280 ? 23.422 19.109 7.113 1 81.31 280 VAL B O 1
ATOM 7504 N N . ASP B 1 281 ? 22.438 20.984 7.699 1 80.44 281 ASP B N 1
ATOM 7505 C CA . ASP B 1 281 ? 23.625 21.797 7.496 1 80.44 281 ASP B CA 1
ATOM 7506 C C . ASP B 1 281 ? 24.656 21.547 8.594 1 80.44 281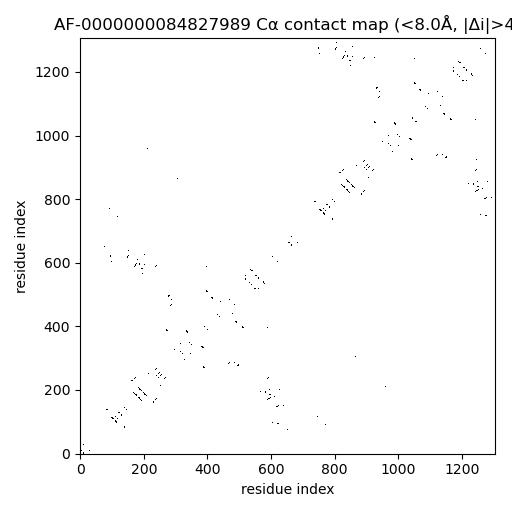 ASP B C 1
ATOM 7508 O O . ASP B 1 281 ? 25.859 21.531 8.328 1 80.44 281 ASP B O 1
ATOM 7512 N N . ALA B 1 282 ? 24.188 21.359 9.773 1 80.62 282 ALA B N 1
ATOM 7513 C CA . ALA B 1 282 ? 25.094 21.156 10.906 1 80.62 282 ALA B CA 1
ATOM 7514 C C . ALA B 1 282 ? 25.797 19.797 10.805 1 80.62 282 ALA B C 1
ATOM 7516 O O . ALA B 1 282 ? 26.953 19.672 11.195 1 80.62 282 ALA B O 1
ATOM 7517 N N . CYS B 1 283 ? 25.156 18.844 10.258 1 75.69 283 CYS B N 1
ATOM 7518 C CA . CYS B 1 283 ? 25.719 17.5 10.219 1 75.69 283 CYS B CA 1
ATOM 7519 C C . CYS B 1 283 ? 26.609 17.312 8.992 1 75.69 283 CYS B C 1
ATOM 7521 O O . CYS B 1 283 ? 27.344 16.328 8.898 1 75.69 283 CYS B O 1
ATOM 7523 N N . LYS B 1 284 ? 26.578 18.203 8.055 1 74.88 284 LYS B N 1
ATOM 7524 C CA . LYS B 1 284 ? 27.406 18.094 6.855 1 74.88 284 LYS B CA 1
ATOM 7525 C C . LYS B 1 284 ? 28.672 18.922 6.977 1 74.88 284 LYS B C 1
ATOM 7527 O O . LYS B 1 284 ? 29.594 18.781 6.176 1 74.88 284 LYS B O 1
ATOM 7532 N N . ILE B 1 285 ? 28.781 19.781 8.031 1 72.44 285 ILE B N 1
ATOM 7533 C CA . ILE B 1 285 ? 29.891 20.719 8.148 1 72.44 285 ILE B CA 1
ATOM 7534 C C . ILE B 1 285 ? 31.141 19.984 8.609 1 72.44 285 ILE B C 1
ATOM 7536 O O . ILE B 1 285 ? 32.25 20.359 8.242 1 72.44 285 ILE B O 1
ATOM 7540 N N . ASN B 1 286 ? 30.906 18.938 9.359 1 79.75 286 ASN B N 1
ATOM 7541 C CA . ASN B 1 286 ? 32.031 18.203 9.969 1 79.75 286 ASN B CA 1
ATOM 7542 C C . ASN B 1 286 ? 32.188 16.812 9.359 1 79.75 286 ASN B C 1
ATOM 7544 O O . ASN B 1 286 ? 31.203 16.078 9.234 1 79.75 286 ASN B O 1
ATOM 7548 N N . ARG B 1 287 ? 33.375 16.531 8.906 1 81.69 287 ARG B N 1
ATOM 7549 C CA . ARG B 1 287 ? 33.688 15.242 8.273 1 81.69 287 ARG B CA 1
ATOM 7550 C C . ARG B 1 287 ? 33.438 14.094 9.25 1 81.69 287 ARG B C 1
ATOM 7552 O O . ARG B 1 287 ? 33 13.016 8.852 1 81.69 287 ARG B O 1
ATOM 7559 N N . THR B 1 288 ? 33.844 14.375 10.445 1 83.62 288 THR B N 1
ATOM 7560 C CA . THR B 1 288 ? 33.625 13.336 11.453 1 83.62 288 THR B CA 1
ATOM 7561 C C . THR B 1 288 ? 32.156 13.016 11.609 1 83.62 288 THR B C 1
ATOM 7563 O O . THR B 1 288 ? 31.766 11.844 11.711 1 83.62 288 THR B O 1
ATOM 7566 N N . ALA B 1 289 ? 31.438 14.047 11.555 1 85.88 289 ALA B N 1
ATOM 7567 C CA . ALA B 1 289 ? 30 13.867 11.68 1 85.88 289 ALA B CA 1
ATOM 7568 C C . ALA B 1 289 ? 29.422 13.18 10.445 1 85.88 289 ALA B C 1
ATOM 7570 O O . ALA B 1 289 ? 28.625 12.242 10.562 1 85.88 289 ALA B O 1
ATOM 7571 N N . SER B 1 290 ? 29.844 13.594 9.305 1 84.19 290 SER B N 1
ATOM 7572 C CA . SER B 1 290 ? 29.359 13 8.062 1 84.19 290 SER B CA 1
ATOM 7573 C C . SER B 1 290 ? 29.734 11.523 7.969 1 84.19 290 SER B C 1
ATOM 7575 O O . SER B 1 290 ? 28.953 10.703 7.48 1 84.19 290 SER B O 1
ATOM 7577 N N . GLY B 1 291 ? 30.938 11.273 8.336 1 84 291 GLY B N 1
ATOM 7578 C CA . GLY B 1 291 ? 31.375 9.883 8.359 1 84 291 GLY B CA 1
ATOM 7579 C C . GLY B 1 291 ? 30.578 9.023 9.328 1 84 291 GLY B C 1
ATOM 7580 O O . GLY B 1 291 ? 30.266 7.871 9.031 1 84 291 GLY B O 1
ATOM 7581 N N . PHE B 1 292 ? 30.266 9.594 10.469 1 89.06 292 PHE B N 1
ATOM 7582 C CA . PHE B 1 292 ? 29.484 8.883 11.477 1 89.06 292 PHE B CA 1
ATOM 7583 C C . PHE B 1 292 ? 28.125 8.492 10.938 1 89.06 292 PHE B C 1
ATOM 7585 O O . PHE B 1 292 ? 27.688 7.344 11.094 1 89.06 292 PHE B O 1
ATOM 7592 N N . PHE B 1 293 ? 27.469 9.391 10.242 1 86.44 293 PHE B N 1
ATOM 7593 C CA . PHE B 1 293 ? 26.125 9.109 9.75 1 86.44 293 PHE B CA 1
ATOM 7594 C C . PHE B 1 293 ? 26.172 8.156 8.562 1 86.44 293 PHE B C 1
ATOM 7596 O O . PHE B 1 293 ? 25.25 7.371 8.344 1 86.44 293 PHE B O 1
ATOM 7603 N N . SER B 1 294 ? 27.234 8.195 7.875 1 84.44 294 SER B N 1
ATOM 7604 C CA . SER B 1 294 ? 27.422 7.211 6.816 1 84.44 294 SER B CA 1
ATOM 7605 C C . SER B 1 294 ? 27.562 5.805 7.391 1 84.44 294 SER B C 1
ATOM 7607 O O . SER B 1 294 ? 27.062 4.84 6.82 1 84.44 294 SER B O 1
ATOM 7609 N N . ILE B 1 295 ? 28.25 5.77 8.445 1 87.38 295 ILE B N 1
ATOM 7610 C CA . ILE B 1 295 ? 28.422 4.484 9.109 1 87.38 295 ILE B CA 1
ATOM 7611 C C . ILE B 1 295 ? 27.078 3.998 9.648 1 87.38 295 ILE B C 1
ATOM 7613 O O . ILE B 1 295 ? 26.781 2.803 9.594 1 87.38 295 ILE B O 1
ATOM 7617 N N . MET B 1 296 ? 26.359 4.902 10.148 1 88.62 296 MET B N 1
ATOM 7618 C CA . MET B 1 296 ? 25.031 4.551 10.672 1 88.62 296 MET B CA 1
ATOM 7619 C C . MET B 1 296 ? 24.156 3.969 9.578 1 88.62 296 MET B C 1
ATOM 7621 O O . MET B 1 296 ? 23.422 3.002 9.805 1 88.62 296 MET B O 1
ATOM 7625 N N . GLU B 1 297 ? 24.203 4.578 8.43 1 87.06 297 GLU B N 1
ATOM 7626 C CA . GLU B 1 297 ? 23.422 4.082 7.293 1 87.06 297 GLU B CA 1
ATOM 7627 C C . GLU B 1 297 ? 23.906 2.705 6.855 1 87.06 297 GLU B C 1
ATOM 7629 O O . GLU B 1 297 ? 23.109 1.843 6.496 1 87.06 297 GLU B O 1
ATOM 7634 N N . SER B 1 298 ? 25.203 2.551 6.898 1 86 298 SER B N 1
ATOM 7635 C CA . SER B 1 298 ? 25.766 1.256 6.539 1 86 298 SER B CA 1
ATOM 7636 C C . SER B 1 298 ? 25.344 0.172 7.52 1 86 298 SER B C 1
ATOM 7638 O O . SER B 1 298 ? 25.078 -0.965 7.125 1 86 298 SER B O 1
ATOM 7640 N N . LEU B 1 299 ? 25.344 0.562 8.758 1 86.94 299 LEU B N 1
ATOM 7641 C CA . LEU B 1 299 ? 24.906 -0.382 9.781 1 86.94 299 LEU B CA 1
ATOM 7642 C C . LEU B 1 299 ? 23.438 -0.76 9.578 1 86.94 299 LEU B C 1
ATOM 7644 O O . LEU B 1 299 ? 23.062 -1.924 9.742 1 86.94 299 LEU B O 1
ATOM 7648 N N . TYR B 1 300 ? 22.672 0.207 9.273 1 87.44 300 TYR B N 1
ATOM 7649 C CA . TYR B 1 300 ? 21.266 -0.065 9.023 1 87.44 300 TYR B CA 1
ATOM 7650 C C . TYR B 1 300 ? 21.094 -1.047 7.867 1 87.44 300 TYR B C 1
ATOM 7652 O O . TYR B 1 300 ? 20.344 -2.018 7.977 1 87.44 300 TYR B O 1
ATOM 7660 N N . CYS B 1 301 ? 21.812 -0.783 6.812 1 87 301 CYS B N 1
ATOM 7661 C CA . CYS B 1 301 ? 21.719 -1.643 5.641 1 87 301 CYS B CA 1
ATOM 7662 C C . CYS B 1 301 ? 22.188 -3.059 5.961 1 87 301 CYS B C 1
ATOM 7664 O O . CYS B 1 301 ? 21.562 -4.031 5.527 1 87 301 CYS B O 1
ATOM 7666 N N . TYR B 1 302 ? 23.219 -3.072 6.691 1 86.69 302 TYR B N 1
ATOM 7667 C CA . TYR B 1 302 ? 23.797 -4.359 7.055 1 86.69 302 TYR B CA 1
ATOM 7668 C C . TYR B 1 302 ? 22.828 -5.18 7.895 1 86.69 302 TYR B C 1
ATOM 7670 O O . TYR B 1 302 ? 22.641 -6.379 7.656 1 86.69 302 TYR B O 1
ATOM 7678 N N . PHE B 1 303 ? 22.203 -4.609 8.781 1 88.38 303 PHE B N 1
ATOM 7679 C CA . PHE B 1 303 ? 21.344 -5.336 9.711 1 88.38 303 PHE B CA 1
ATOM 7680 C C . PHE B 1 303 ? 19.938 -5.441 9.164 1 88.38 303 PHE B C 1
ATOM 7682 O O . PHE B 1 303 ? 19.078 -6.086 9.766 1 88.38 303 PHE B O 1
ATOM 7689 N N . SER B 1 304 ? 19.672 -4.742 8.07 1 86.25 304 SER B N 1
ATOM 7690 C CA . SER B 1 304 ? 18.359 -4.863 7.418 1 86.25 304 SER B CA 1
ATOM 7691 C C . SER B 1 304 ? 18.312 -6.105 6.531 1 86.25 304 SER B C 1
ATOM 7693 O O . SER B 1 304 ? 17.219 -6.52 6.109 1 86.25 304 SER B O 1
ATOM 7695 N N . MET B 1 305 ? 19.422 -6.699 6.297 1 85.69 305 MET B N 1
ATOM 7696 C CA . MET B 1 305 ? 19.438 -7.965 5.57 1 85.69 305 MET B CA 1
ATOM 7697 C C . MET B 1 305 ? 18.812 -9.078 6.391 1 85.69 305 MET B C 1
ATOM 7699 O O . MET B 1 305 ? 19.031 -9.172 7.602 1 85.69 305 MET B O 1
ATOM 7703 N N . PRO B 1 306 ? 18.047 -9.867 5.801 1 83.44 306 PRO B N 1
ATOM 7704 C CA . PRO B 1 306 ? 17.25 -10.844 6.535 1 83.44 306 PRO B CA 1
ATOM 7705 C C . PRO B 1 306 ? 18.078 -11.719 7.469 1 83.44 306 PRO B C 1
ATOM 7707 O O . PRO B 1 306 ? 17.734 -11.875 8.641 1 83.44 306 PRO B O 1
ATOM 7710 N N . GLY B 1 307 ? 19.172 -12.312 7.086 1 82.94 307 GLY B N 1
ATOM 7711 C CA . GLY B 1 307 ? 20.016 -13.141 7.941 1 82.94 307 GLY B CA 1
ATOM 7712 C C . GLY B 1 307 ? 20.609 -12.375 9.109 1 82.94 307 GLY B C 1
ATOM 7713 O O . GLY B 1 307 ? 20.594 -12.852 10.242 1 82.94 307 GLY B O 1
ATOM 7714 N N . HIS B 1 308 ? 21.031 -11.234 8.852 1 87.12 308 HIS B N 1
ATOM 7715 C CA . HIS B 1 308 ? 21.641 -10.406 9.875 1 87.12 308 HIS B CA 1
ATOM 7716 C C . HIS B 1 308 ? 20.609 -9.836 10.836 1 87.12 308 HIS B C 1
ATOM 7718 O O . HIS B 1 308 ? 20.875 -9.695 12.031 1 87.12 308 HIS B O 1
ATOM 7724 N N . HIS B 1 309 ? 19.5 -9.547 10.266 1 87.62 309 HIS B N 1
ATOM 7725 C CA . HIS B 1 309 ? 18.422 -8.977 11.086 1 87.62 309 HIS B CA 1
ATOM 7726 C C . HIS B 1 309 ? 17.953 -9.977 12.133 1 87.62 309 HIS B C 1
ATOM 7728 O O . HIS B 1 309 ? 17.703 -9.602 13.281 1 87.62 309 HIS B O 1
ATOM 7734 N N . LYS B 1 310 ? 17.797 -11.172 11.688 1 86.31 310 LYS B N 1
ATOM 7735 C CA . LYS B 1 310 ? 17.375 -12.203 12.633 1 86.31 310 LYS B CA 1
ATOM 7736 C C . LYS B 1 310 ? 18.391 -12.367 13.758 1 86.31 310 LYS B C 1
ATOM 7738 O O . LYS B 1 310 ? 18.031 -12.469 14.93 1 86.31 310 LYS B O 1
ATOM 7743 N N . LEU B 1 311 ? 19.625 -12.445 13.367 1 87.75 311 LEU B N 1
ATOM 7744 C CA . LEU B 1 311 ? 20.688 -12.547 14.359 1 87.75 311 LEU B CA 1
ATOM 7745 C C . LEU B 1 311 ? 20.656 -11.359 15.32 1 87.75 311 LEU B C 1
ATOM 7747 O O . LEU B 1 311 ? 20.812 -11.523 16.531 1 87.75 311 LEU B O 1
ATOM 7751 N N . PHE B 1 312 ? 20.484 -10.211 14.789 1 90.56 312 PHE B N 1
ATOM 7752 C CA . PHE B 1 312 ? 20.422 -8.984 15.578 1 90.56 312 PHE B CA 1
ATOM 7753 C C . PHE B 1 312 ? 19.281 -9.062 16.594 1 90.56 312 PHE B C 1
ATOM 7755 O O . PHE B 1 312 ? 19.469 -8.703 17.766 1 90.56 312 PHE B O 1
ATOM 7762 N N . ARG B 1 313 ? 18.156 -9.562 16.188 1 88.88 313 ARG B N 1
ATOM 7763 C CA . ARG B 1 313 ? 17 -9.695 17.078 1 88.88 313 ARG B CA 1
ATOM 7764 C C . ARG B 1 313 ? 17.25 -10.75 18.156 1 88.88 313 ARG B C 1
ATOM 7766 O O . ARG B 1 313 ? 16.875 -10.57 19.312 1 88.88 313 ARG B O 1
ATOM 7773 N N . ASP B 1 314 ? 17.812 -11.828 17.75 1 89.19 314 ASP B N 1
ATOM 7774 C CA . ASP B 1 314 ? 18.094 -12.914 18.688 1 89.19 314 ASP B CA 1
ATOM 7775 C C . ASP B 1 314 ? 19.094 -12.469 19.75 1 89.19 314 ASP B C 1
ATOM 7777 O O . ASP B 1 314 ? 18.953 -12.812 20.938 1 89.19 314 ASP B O 1
ATOM 7781 N N . VAL B 1 315 ? 20.078 -11.742 19.344 1 91.31 315 VAL B N 1
ATOM 7782 C CA . VAL B 1 315 ? 21.094 -11.25 20.266 1 91.31 315 VAL B CA 1
ATOM 7783 C C . VAL B 1 315 ? 20.469 -10.25 21.234 1 91.31 315 VAL B C 1
ATOM 7785 O O . VAL B 1 315 ? 20.797 -10.242 22.422 1 91.31 315 VAL B O 1
ATOM 7788 N N . GLN B 1 316 ? 19.594 -9.422 20.75 1 92.31 316 GLN B N 1
ATOM 7789 C CA . GLN B 1 316 ? 18.906 -8.484 21.625 1 92.31 316 GLN B CA 1
ATOM 7790 C C . GLN B 1 316 ? 18.094 -9.211 22.688 1 92.31 316 GLN B C 1
ATOM 7792 O O . GLN B 1 316 ? 18.094 -8.812 23.859 1 92.31 316 GLN B O 1
ATOM 7797 N N . ARG B 1 317 ? 17.469 -10.266 22.281 1 90.5 317 ARG B N 1
ATOM 7798 C CA . ARG B 1 317 ? 16.688 -11.07 23.219 1 90.5 317 ARG B CA 1
ATOM 7799 C C . ARG B 1 317 ? 17.578 -11.734 24.266 1 90.5 317 ARG B C 1
ATOM 7801 O O . ARG B 1 317 ? 17.234 -11.773 25.438 1 90.5 317 ARG B O 1
ATOM 7808 N N . SER B 1 318 ? 18.688 -12.234 23.781 1 90.69 318 SER B N 1
ATOM 7809 C CA . SER B 1 318 ? 19.625 -12.914 24.688 1 90.69 318 SER B CA 1
ATOM 7810 C C . SER B 1 318 ? 20.219 -11.938 25.703 1 90.69 318 SER B C 1
ATOM 7812 O O . SER B 1 318 ? 20.484 -12.32 26.844 1 90.69 318 SER B O 1
ATOM 7814 N N . LEU B 1 319 ? 20.406 -10.68 25.297 1 90.75 319 LEU B N 1
ATOM 7815 C CA . LEU B 1 319 ? 20.984 -9.664 26.172 1 90.75 319 LEU B CA 1
ATOM 7816 C C . LEU B 1 319 ? 19.906 -9.023 27.031 1 90.75 319 LEU B C 1
ATOM 7818 O O . LEU B 1 319 ? 20.219 -8.25 27.938 1 90.75 319 LEU B O 1
ATOM 7822 N N . GLY B 1 320 ? 18.625 -9.328 26.734 1 85.69 320 GLY B N 1
ATOM 7823 C CA . GLY B 1 320 ? 17.516 -8.797 27.531 1 85.69 320 GLY B CA 1
ATOM 7824 C C . GLY B 1 320 ? 17.172 -7.363 27.172 1 85.69 320 GLY B C 1
ATOM 7825 O O . GLY B 1 320 ? 16.656 -6.617 28 1 85.69 320 GLY B O 1
ATOM 7826 N N . ILE B 1 321 ? 17.641 -6.945 26.094 1 86.44 321 ILE B N 1
ATOM 7827 C CA . ILE B 1 321 ? 17.344 -5.59 25.625 1 86.44 321 ILE B CA 1
ATOM 7828 C C . ILE B 1 321 ? 15.984 -5.566 24.938 1 86.44 321 ILE B C 1
ATOM 7830 O O . ILE B 1 321 ? 15.594 -6.539 24.281 1 86.44 321 ILE B O 1
ATOM 7834 N N . LYS B 1 322 ? 15.234 -4.621 25.25 1 85.12 322 LYS B N 1
ATOM 7835 C CA . LYS B 1 322 ? 13.977 -4.438 24.531 1 85.12 322 LYS B CA 1
ATOM 7836 C C . LYS B 1 322 ? 14.195 -4.379 23.031 1 85.12 322 LYS B C 1
ATOM 7838 O O . LYS B 1 322 ? 15.164 -3.777 22.562 1 85.12 322 LYS B O 1
ATOM 7843 N N . PRO B 1 323 ? 13.375 -5.102 22.312 1 84.5 323 PRO B N 1
ATOM 7844 C CA . PRO B 1 323 ? 13.562 -5.141 20.859 1 84.5 323 PRO B CA 1
ATOM 7845 C C . PRO B 1 323 ? 13.414 -3.77 20.219 1 84.5 323 PRO B C 1
ATOM 7847 O O . PRO B 1 323 ? 12.367 -3.135 20.328 1 84.5 323 PRO B O 1
ATOM 7850 N N . ILE B 1 324 ? 14.547 -3.215 19.734 1 86.5 324 ILE B N 1
ATOM 7851 C CA . ILE B 1 324 ? 14.578 -1.937 19.031 1 86.5 324 ILE B CA 1
ATOM 7852 C C . ILE B 1 324 ? 15.117 -2.139 17.609 1 86.5 324 ILE B C 1
ATOM 7854 O O . ILE B 1 324 ? 16.078 -2.895 17.406 1 86.5 324 ILE B O 1
ATOM 7858 N N . GLU B 1 325 ? 14.43 -1.587 16.641 1 85.56 325 GLU B N 1
ATOM 7859 C CA . GLU B 1 325 ? 14.859 -1.703 15.25 1 85.56 325 GLU B CA 1
ATOM 7860 C C . GLU B 1 325 ? 15.656 -0.477 14.812 1 85.56 325 GLU B C 1
ATOM 7862 O O . GLU B 1 325 ? 15.391 0.637 15.266 1 85.56 325 GLU B O 1
ATOM 7867 N N . LEU B 1 326 ? 16.656 -0.743 14.055 1 85.38 326 LEU B N 1
ATOM 7868 C CA . LEU B 1 326 ? 17.375 0.361 13.422 1 85.38 326 LEU B CA 1
ATOM 7869 C C . LEU B 1 326 ? 16.578 0.913 12.242 1 85.38 326 LEU B C 1
ATOM 7871 O O . LEU B 1 326 ? 15.891 0.162 11.547 1 85.38 326 LEU B O 1
ATOM 7875 N N . THR B 1 327 ? 16.453 2.135 12.094 1 80.38 327 THR B N 1
ATOM 7876 C CA . THR B 1 327 ? 15.703 2.756 11.008 1 80.38 327 THR B CA 1
ATOM 7877 C C . THR B 1 327 ? 16.641 3.426 10.008 1 80.38 327 THR B C 1
ATOM 7879 O O . THR B 1 327 ? 17.781 3.74 10.344 1 80.38 327 THR B O 1
ATOM 7882 N N . SER B 1 328 ? 16.156 3.482 8.82 1 76.81 328 SER B N 1
ATOM 7883 C CA . SER B 1 328 ? 16.938 4.133 7.773 1 76.81 328 SER B CA 1
ATOM 7884 C C . SER B 1 328 ? 17.016 5.641 8 1 76.81 328 SER B C 1
ATOM 7886 O O . SER B 1 328 ? 16.125 6.23 8.609 1 76.81 328 SER B O 1
ATOM 7888 N N . LEU B 1 329 ? 18.125 6.191 7.598 1 75.5 329 LEU B N 1
ATOM 7889 C CA . LEU B 1 329 ? 18.312 7.633 7.73 1 75.5 329 LEU B CA 1
ATOM 7890 C C . LEU B 1 329 ? 17.578 8.375 6.617 1 75.5 329 LEU B C 1
ATOM 7892 O O . LEU B 1 329 ? 17.734 8.055 5.438 1 75.5 329 LEU B O 1
ATOM 7896 N N . SER B 1 330 ? 16.547 9.078 7.008 1 68.38 330 SER B N 1
ATOM 7897 C CA . SER B 1 330 ? 15.82 9.875 6.02 1 68.38 330 SER B CA 1
ATOM 7898 C C . SER B 1 330 ? 16.672 11.039 5.516 1 68.38 330 SER B C 1
ATOM 7900 O O . SER B 1 330 ? 17.406 11.656 6.285 1 68.38 330 SER B O 1
ATOM 7902 N N . ASP B 1 331 ? 16.703 11.211 4.285 1 62.22 331 ASP B N 1
ATOM 7903 C CA . ASP B 1 331 ? 17.453 12.32 3.709 1 62.22 331 ASP B CA 1
ATOM 7904 C C . ASP B 1 331 ? 16.703 13.641 3.898 1 62.22 331 ASP B C 1
ATOM 7906 O O . ASP B 1 331 ? 17.297 14.719 3.85 1 62.22 331 ASP B O 1
ATOM 7910 N N . THR B 1 332 ? 15.398 13.539 4.176 1 60.56 332 THR B N 1
ATOM 7911 C CA . THR B 1 332 ? 14.602 14.758 4.238 1 60.56 332 THR B CA 1
ATOM 7912 C C . THR B 1 332 ? 14.211 15.078 5.676 1 60.56 332 THR B C 1
ATOM 7914 O O . THR B 1 332 ? 14.102 16.25 6.055 1 60.56 332 THR B O 1
ATOM 7917 N N . ARG B 1 333 ? 14.141 13.961 6.465 1 62.88 333 ARG B N 1
ATOM 7918 C CA . ARG B 1 333 ? 13.688 14.188 7.832 1 62.88 333 ARG B CA 1
ATOM 7919 C C . ARG B 1 333 ? 14.789 13.883 8.836 1 62.88 333 ARG B C 1
ATOM 7921 O O . ARG B 1 333 ? 14.797 12.812 9.453 1 62.88 333 ARG B O 1
ATOM 7928 N N . TRP B 1 334 ? 15.5 14.852 9.078 1 59.34 334 TRP B N 1
ATOM 7929 C CA . TRP B 1 334 ? 16.688 14.664 9.891 1 59.34 334 TRP B CA 1
ATOM 7930 C C . TRP B 1 334 ? 16.328 14.57 11.367 1 59.34 334 TRP B C 1
ATOM 7932 O O . TRP B 1 334 ? 17.109 14.055 12.172 1 59.34 334 TRP B O 1
ATOM 7942 N N . ALA B 1 335 ? 15.18 15.062 11.688 1 62.53 335 ALA B N 1
ATOM 7943 C CA . ALA B 1 335 ? 14.773 14.945 13.094 1 62.53 335 ALA B CA 1
ATOM 7944 C C . ALA B 1 335 ? 14.633 13.484 13.5 1 62.53 335 ALA B C 1
ATOM 7946 O O . ALA B 1 335 ? 14.836 13.133 14.664 1 62.53 335 ALA B O 1
ATOM 7947 N N . CYS B 1 336 ? 14.406 12.797 12.5 1 65.88 336 CYS B N 1
ATOM 7948 C CA . CYS B 1 336 ? 14.258 11.375 12.781 1 65.88 336 CYS B CA 1
ATOM 7949 C C . CYS B 1 336 ? 15.609 10.719 13.031 1 65.88 336 CYS B C 1
ATOM 7951 O O . CYS B 1 336 ? 15.68 9.594 13.523 1 65.88 336 CYS B O 1
ATOM 7953 N N . ARG B 1 337 ? 16.609 11.492 12.898 1 78.75 337 ARG B N 1
ATOM 7954 C CA . ARG B 1 337 ? 17.938 10.914 13.055 1 78.75 337 ARG B CA 1
ATOM 7955 C C . ARG B 1 337 ? 18.25 10.648 14.523 1 78.75 337 ARG B C 1
ATOM 7957 O O . ARG B 1 337 ? 19.078 9.781 14.844 1 78.75 337 ARG B O 1
ATOM 7964 N N . TRP B 1 338 ? 17.609 11.461 15.359 1 83.25 338 TRP B N 1
ATOM 7965 C CA . TRP B 1 338 ? 17.812 11.164 16.766 1 83.25 338 TRP B CA 1
ATOM 7966 C C . TRP B 1 338 ? 17.312 9.758 17.109 1 83.25 338 TRP B C 1
ATOM 7968 O O . TRP B 1 338 ? 17.953 9.039 17.875 1 83.25 338 TRP B O 1
ATOM 7978 N N . ARG B 1 339 ? 16.203 9.398 16.547 1 84.31 339 ARG B N 1
ATOM 7979 C CA . ARG B 1 339 ? 15.664 8.062 16.781 1 84.31 339 ARG B CA 1
ATOM 7980 C C . ARG B 1 339 ? 16.656 6.988 16.344 1 84.31 339 ARG B C 1
ATOM 7982 O O . ARG B 1 339 ? 16.781 5.945 16.984 1 84.31 339 ARG B O 1
ATOM 7989 N N . ASN B 1 340 ? 17.25 7.289 15.266 1 87.31 340 ASN B N 1
ATOM 7990 C CA . ASN B 1 340 ? 18.266 6.363 14.766 1 87.31 340 ASN B CA 1
ATOM 7991 C C . ASN B 1 340 ? 19.453 6.258 15.719 1 87.31 340 ASN B C 1
ATOM 7993 O O . ASN B 1 340 ? 19.938 5.16 16 1 87.31 340 ASN B O 1
ATOM 7997 N N . VAL B 1 341 ? 19.859 7.414 16.219 1 89.56 341 VAL B N 1
ATOM 7998 C CA . VAL B 1 341 ? 21.016 7.469 17.109 1 89.56 341 VAL B CA 1
ATOM 7999 C C . VAL B 1 341 ? 20.688 6.801 18.438 1 89.56 341 VAL B C 1
ATOM 8001 O O . VAL B 1 341 ? 21.484 6.027 18.969 1 89.56 341 VAL B O 1
ATOM 8004 N N . SER B 1 342 ? 19.562 7.086 18.875 1 88.69 342 SER B N 1
ATOM 8005 C CA . SER B 1 342 ? 19.141 6.516 20.156 1 88.69 342 SER B CA 1
ATOM 8006 C C . SER B 1 342 ? 18.984 5.004 20.047 1 88.69 342 SER B C 1
ATOM 8008 O O . SER B 1 342 ? 19.312 4.277 20.984 1 88.69 342 SER B O 1
ATOM 8010 N N . ALA B 1 343 ? 18.453 4.555 18.984 1 89.12 343 ALA B N 1
ATOM 8011 C CA . ALA B 1 343 ? 18.312 3.117 18.766 1 89.12 343 ALA B CA 1
ATOM 8012 C C . ALA B 1 343 ? 19.656 2.426 18.703 1 89.12 343 ALA B C 1
ATOM 8014 O O . ALA B 1 343 ? 19.859 1.358 19.281 1 89.12 343 ALA B O 1
ATOM 8015 N N . CYS B 1 344 ? 20.578 3.021 18.031 1 89.56 344 CYS B N 1
ATOM 8016 C CA . CYS B 1 344 ? 21.922 2.453 17.906 1 89.56 344 CYS B CA 1
ATOM 8017 C C . CYS B 1 344 ? 22.641 2.447 19.25 1 89.56 344 CYS B C 1
ATOM 8019 O O . CYS B 1 344 ? 23.344 1.495 19.578 1 89.56 344 CYS B O 1
ATOM 8021 N N . LYS B 1 345 ? 22.469 3.496 20 1 89.62 345 LYS B N 1
ATOM 8022 C CA . LYS B 1 345 ? 23.109 3.596 21.297 1 89.62 345 LYS B CA 1
ATOM 8023 C C . LYS B 1 345 ? 22.578 2.525 22.25 1 89.62 345 LYS B C 1
ATOM 8025 O O . LYS B 1 345 ? 23.359 1.87 22.953 1 89.62 345 LYS B O 1
ATOM 8030 N N . SER B 1 346 ? 21.297 2.338 22.25 1 88.81 346 SER B N 1
ATOM 8031 C CA . SER B 1 346 ? 20.672 1.381 23.156 1 88.81 346 SER B CA 1
ATOM 8032 C C . SER B 1 346 ? 21.016 -0.053 22.766 1 88.81 346 SER B C 1
ATOM 8034 O O . SER B 1 346 ? 21.016 -0.948 23.609 1 88.81 346 SER B O 1
ATOM 8036 N N . THR B 1 347 ? 21.266 -0.264 21.469 1 90.5 347 THR B N 1
ATOM 8037 C CA . THR B 1 347 ? 21.531 -1.618 21 1 90.5 347 THR B CA 1
ATOM 8038 C C . THR B 1 347 ? 23 -1.792 20.641 1 90.5 347 THR B C 1
ATOM 8040 O O . THR B 1 347 ? 23.375 -2.725 19.922 1 90.5 347 THR B O 1
ATOM 8043 N N . LEU B 1 348 ? 23.844 -0.892 21.094 1 88.88 348 LEU B N 1
ATOM 8044 C CA . LEU B 1 348 ? 25.25 -0.904 20.703 1 88.88 348 LEU B CA 1
ATOM 8045 C C . LEU B 1 348 ? 25.922 -2.205 21.141 1 88.88 348 LEU B C 1
ATOM 8047 O O . LEU B 1 348 ? 26.734 -2.768 20.406 1 88.88 348 LEU B O 1
ATOM 8051 N N . LYS B 1 349 ? 25.578 -2.662 22.281 1 87.56 349 LYS B N 1
ATOM 8052 C CA . LYS B 1 349 ? 26.141 -3.918 22.766 1 87.56 349 LYS B CA 1
ATOM 8053 C C . LYS B 1 349 ? 25.766 -5.078 21.844 1 87.56 349 LYS B C 1
ATOM 8055 O O . LYS B 1 349 ? 26.609 -5.941 21.562 1 87.56 349 LYS B O 1
ATOM 8060 N N . ALA B 1 350 ? 24.516 -5.074 21.453 1 89.81 350 ALA B N 1
ATOM 8061 C CA . ALA B 1 350 ? 24.031 -6.117 20.547 1 89.81 350 ALA B CA 1
ATOM 8062 C C . ALA B 1 350 ? 24.719 -6.023 19.188 1 89.81 350 ALA B C 1
ATOM 8064 O O . ALA B 1 350 ? 25.031 -7.047 18.562 1 89.81 350 ALA B O 1
ATOM 8065 N N . ILE B 1 351 ? 24.922 -4.824 18.703 1 89.75 351 ILE B N 1
ATOM 8066 C CA . ILE B 1 351 ? 25.562 -4.602 17.406 1 89.75 351 ILE B CA 1
ATOM 8067 C C . ILE B 1 351 ? 26.984 -5.145 17.438 1 89.75 351 ILE B C 1
ATOM 8069 O O . ILE B 1 351 ? 27.422 -5.844 16.516 1 89.75 351 ILE B O 1
ATOM 8073 N N . ILE B 1 352 ? 27.703 -4.852 18.516 1 85.69 352 ILE B N 1
ATOM 8074 C CA . ILE B 1 352 ? 29.078 -5.285 18.656 1 85.69 352 ILE B CA 1
ATOM 8075 C C . ILE B 1 352 ? 29.141 -6.809 18.719 1 85.69 352 ILE B C 1
ATOM 8077 O O . ILE B 1 352 ? 29.984 -7.43 18.078 1 85.69 352 ILE B O 1
ATOM 8081 N N . GLN B 1 353 ? 28.266 -7.367 19.422 1 87 353 GLN B N 1
ATOM 8082 C CA . GLN B 1 353 ? 28.234 -8.82 19.531 1 87 353 GLN B CA 1
ATOM 8083 C C . GLN B 1 353 ? 27.906 -9.469 18.188 1 87 353 GLN B C 1
ATOM 8085 O O . GLN B 1 353 ? 28.484 -10.5 17.844 1 87 353 GLN B O 1
ATOM 8090 N N . CYS B 1 354 ? 26.969 -8.93 17.5 1 88.88 354 CYS B N 1
ATOM 8091 C CA . CYS B 1 354 ? 26.609 -9.461 16.188 1 88.88 354 CYS B CA 1
ATOM 8092 C C . CYS B 1 354 ? 27.781 -9.367 15.227 1 88.88 354 CYS B C 1
ATOM 8094 O O . CYS B 1 354 ? 28.047 -10.312 14.477 1 88.88 354 CYS B O 1
ATOM 8096 N N . LEU B 1 355 ? 28.438 -8.219 15.281 1 85.81 355 LEU B N 1
ATOM 8097 C CA . LEU B 1 355 ? 29.562 -8.016 14.375 1 85.81 355 LEU B CA 1
ATOM 8098 C C . LEU B 1 355 ? 30.719 -8.953 14.719 1 85.81 355 LEU B C 1
ATOM 8100 O O . LEU B 1 355 ? 31.438 -9.414 13.82 1 85.81 355 LEU B O 1
ATOM 8104 N N . ASN B 1 356 ? 30.891 -9.227 15.938 1 82.12 356 ASN B N 1
ATOM 8105 C CA . ASN B 1 356 ? 31.906 -10.18 16.375 1 82.12 356 ASN B CA 1
ATOM 8106 C C . ASN B 1 356 ? 31.578 -11.594 15.914 1 82.12 356 ASN B C 1
ATOM 8108 O O . ASN B 1 356 ? 32.469 -12.352 15.508 1 82.12 356 ASN B O 1
ATOM 8112 N N . GLU B 1 357 ? 30.359 -11.922 16.031 1 82.88 357 GLU B N 1
ATOM 8113 C CA . GLU B 1 357 ? 29.922 -13.25 15.625 1 82.88 357 GLU B CA 1
ATOM 8114 C C . GLU B 1 357 ? 30.031 -13.445 14.117 1 82.88 357 GLU B C 1
ATOM 8116 O O . GLU B 1 357 ? 30.297 -14.555 13.641 1 82.88 357 GLU B O 1
ATOM 8121 N N . LEU B 1 358 ? 29.797 -12.438 13.406 1 80.25 358 LEU B N 1
ATOM 8122 C CA . LEU B 1 358 ? 29.828 -12.523 11.953 1 80.25 358 LEU B CA 1
ATOM 8123 C C . LEU B 1 358 ? 31.25 -12.305 11.438 1 80.25 358 LEU B C 1
ATOM 8125 O O . LEU B 1 358 ? 31.484 -12.32 10.227 1 80.25 358 LEU B O 1
ATOM 8129 N N . SER B 1 359 ? 32.219 -12.359 12.25 1 67.19 359 SER B N 1
ATOM 8130 C CA . SER B 1 359 ? 33.656 -12.289 11.992 1 67.19 359 SER B CA 1
ATOM 8131 C C . SER B 1 359 ? 34 -11.148 11.047 1 67.19 359 SER B C 1
ATOM 8133 O O . SER B 1 359 ? 34.75 -11.336 10.094 1 67.19 359 SER B O 1
ATOM 8135 N N . GLN B 1 360 ? 33.375 -10.133 11.141 1 64.31 360 GLN B N 1
ATOM 8136 C CA . GLN B 1 360 ? 33.781 -9.023 10.281 1 64.31 360 GLN B CA 1
ATOM 8137 C C . GLN B 1 360 ? 35.031 -8.336 10.805 1 64.31 360 GLN B C 1
ATOM 8139 O O . GLN B 1 360 ? 35.031 -7.781 11.906 1 64.31 360 GLN B O 1
ATOM 8144 N N . PRO B 1 361 ? 36.188 -8.516 10.164 1 58.06 361 PRO B N 1
ATOM 8145 C CA . PRO B 1 361 ? 37.469 -7.93 10.594 1 58.06 361 PRO B CA 1
ATOM 8146 C C . PRO B 1 361 ? 37.469 -6.406 10.539 1 58.06 361 PRO B C 1
ATOM 8148 O O . PRO B 1 361 ? 36.781 -5.816 9.688 1 58.06 361 PRO B O 1
ATOM 8151 N N . GLY B 1 362 ? 38.156 -5.605 11.477 1 56.91 362 GLY B N 1
ATOM 8152 C CA . GLY B 1 362 ? 38.406 -4.18 11.414 1 56.91 362 GLY B CA 1
ATOM 8153 C C . GLY B 1 362 ? 37.312 -3.338 12.039 1 56.91 362 GLY B C 1
ATOM 8154 O O . GLY B 1 362 ? 37.375 -2.107 11.992 1 56.91 362 GLY B O 1
ATOM 8155 N N . THR B 1 363 ? 36.375 -4.012 12.648 1 63.44 363 THR B N 1
ATOM 8156 C CA . THR B 1 363 ? 35.188 -3.277 13.078 1 63.44 363 THR B CA 1
ATOM 8157 C C . THR B 1 363 ? 35.406 -2.635 14.445 1 63.44 363 THR B C 1
ATOM 8159 O O . THR B 1 363 ? 34.625 -1.798 14.883 1 63.44 363 THR B O 1
ATOM 8162 N N . SER B 1 364 ? 36.531 -2.994 15.055 1 63.5 364 SER B N 1
ATOM 8163 C CA . SER B 1 364 ? 36.719 -2.486 16.406 1 63.5 364 SER B CA 1
ATOM 8164 C C . SER B 1 364 ? 37 -0.984 16.406 1 63.5 364 SER B C 1
ATOM 8166 O O . SER B 1 364 ? 36.406 -0.247 17.203 1 63.5 364 SER B O 1
ATOM 8168 N N . GLY B 1 365 ? 37.938 -0.599 15.539 1 62.66 365 GLY B N 1
ATOM 8169 C CA . GLY B 1 365 ? 38.219 0.824 15.469 1 62.66 365 GLY B CA 1
ATOM 8170 C C . GLY B 1 365 ? 37.031 1.655 15.039 1 62.66 365 GLY B C 1
ATOM 8171 O O . GLY B 1 365 ? 36.75 2.713 15.617 1 62.66 365 GLY B O 1
ATOM 8172 N N . LEU B 1 366 ? 36.375 1.16 14.188 1 66.75 366 LEU B N 1
ATOM 8173 C CA . LEU B 1 366 ? 35.188 1.839 13.672 1 66.75 366 LEU B CA 1
ATOM 8174 C C . LEU B 1 366 ? 34.094 1.949 14.75 1 66.75 366 LEU B C 1
ATOM 8176 O O . LEU B 1 366 ? 33.469 2.99 14.883 1 66.75 366 LEU B O 1
ATOM 8180 N N . LEU B 1 367 ? 34.219 0.987 15.547 1 74.75 367 LEU B N 1
ATOM 8181 C CA . LEU B 1 367 ? 33.156 0.944 16.562 1 74.75 367 LEU B CA 1
ATOM 8182 C C . LEU B 1 367 ? 33.469 1.908 17.703 1 74.75 367 LEU B C 1
ATOM 8184 O O . LEU B 1 367 ? 32.562 2.471 18.312 1 74.75 367 LEU B O 1
ATOM 8188 N N . GLN B 1 368 ? 34.75 2.127 17.906 1 73.81 368 GLN B N 1
ATOM 8189 C CA . GLN B 1 368 ? 35.125 3.098 18.938 1 73.81 368 GLN B CA 1
ATOM 8190 C C . GLN B 1 368 ? 34.75 4.512 18.516 1 73.81 368 GLN B C 1
ATOM 8192 O O . GLN B 1 368 ? 34.219 5.281 19.328 1 73.81 368 GLN B O 1
ATOM 8197 N N . GLN B 1 369 ? 35.062 4.777 17.328 1 75.38 369 GLN B N 1
ATOM 8198 C CA . GLN B 1 369 ? 34.688 6.094 16.812 1 75.38 369 GLN B CA 1
ATOM 8199 C C . GLN B 1 369 ? 33.156 6.27 16.797 1 75.38 369 GLN B C 1
ATOM 8201 O O . GLN B 1 369 ? 32.656 7.336 17.141 1 75.38 369 GLN B O 1
ATOM 8206 N N . VAL B 1 370 ? 32.531 5.266 16.547 1 81.06 370 VAL B N 1
ATOM 8207 C CA . VAL B 1 370 ? 31.078 5.32 16.438 1 81.06 370 VAL B CA 1
ATOM 8208 C C . VAL B 1 370 ? 30.469 5.508 17.828 1 81.06 370 VAL B C 1
ATOM 8210 O O . VAL B 1 370 ? 29.5 6.262 17.984 1 81.06 370 VAL B O 1
ATOM 8213 N N . GLN B 1 371 ? 31.156 4.934 18.734 1 83.38 371 GLN B N 1
ATOM 8214 C CA . GLN B 1 371 ? 30.609 5.004 20.078 1 83.38 371 GLN B CA 1
ATOM 8215 C C . GLN B 1 371 ? 30.688 6.43 20.625 1 83.38 371 GLN B C 1
ATOM 8217 O O . GLN B 1 371 ? 29.734 6.91 21.25 1 83.38 371 GLN B O 1
ATOM 8222 N N . LYS B 1 372 ? 31.781 7.105 20.422 1 84.94 372 LYS B N 1
ATOM 8223 C CA . LYS B 1 372 ? 31.953 8.477 20.891 1 84.94 372 LYS B CA 1
ATOM 8224 C C . LYS B 1 372 ? 30.969 9.422 20.203 1 84.94 372 LYS B C 1
ATOM 8226 O O . LYS B 1 372 ? 30.344 10.258 20.859 1 84.94 372 LYS B O 1
ATOM 8231 N N . CYS B 1 373 ? 30.859 9.188 19 1 88.12 373 CYS B N 1
ATOM 8232 C CA . CYS B 1 373 ? 29.953 10.039 18.234 1 88.12 373 CYS B CA 1
ATOM 8233 C C . CYS B 1 373 ? 28.5 9.789 18.625 1 88.12 373 CYS B C 1
ATOM 8235 O O . CYS B 1 373 ? 27.703 10.727 18.672 1 88.12 373 CYS B O 1
ATOM 8237 N N . LEU B 1 374 ? 28.203 8.602 18.969 1 91.19 374 LEU B N 1
ATOM 8238 C CA . LEU B 1 374 ? 26.844 8.234 19.328 1 91.19 374 LEU B CA 1
ATOM 8239 C C . LEU B 1 374 ? 26.391 9 20.562 1 91.19 374 LEU B C 1
ATOM 8241 O O . LEU B 1 374 ? 25.266 9.531 20.609 1 91.19 374 LEU B O 1
ATOM 8245 N N . VAL B 1 375 ? 27.234 9.125 21.5 1 90.5 375 VAL B N 1
ATOM 8246 C CA . VAL B 1 375 ? 26.875 9.766 22.75 1 90.5 375 VAL B CA 1
ATOM 8247 C C . VAL B 1 375 ? 26.75 11.273 22.547 1 90.5 375 VAL B C 1
ATOM 8249 O O . VAL B 1 375 ? 25.828 11.906 23.047 1 90.5 375 VAL B O 1
ATOM 8252 N N . VAL B 1 376 ? 27.672 11.812 21.812 1 89.62 376 VAL B N 1
ATOM 8253 C CA . VAL B 1 376 ? 27.656 13.242 21.562 1 89.62 376 VAL B CA 1
ATOM 8254 C C . VAL B 1 376 ? 26.375 13.625 20.812 1 89.62 376 VAL B C 1
ATOM 8256 O O . VAL B 1 376 ? 25.672 14.562 21.219 1 89.62 376 VAL B O 1
ATOM 8259 N N . PHE B 1 377 ? 26.078 12.867 19.844 1 90.19 377 PHE B N 1
ATOM 8260 C CA . PHE B 1 377 ? 24.922 13.211 19.031 1 90.19 377 PHE B CA 1
ATOM 8261 C C . PHE B 1 377 ? 23.625 12.891 19.766 1 90.19 377 PHE B C 1
ATOM 8263 O O . PHE B 1 377 ? 22.594 13.523 19.516 1 90.19 377 PHE B O 1
ATOM 8270 N N . ASP B 1 378 ? 23.641 11.922 20.562 1 91.25 378 ASP B N 1
ATOM 8271 C CA . ASP B 1 378 ? 22.453 11.648 21.359 1 91.25 378 ASP B CA 1
ATOM 8272 C C . ASP B 1 378 ? 22.078 12.852 22.219 1 91.25 378 ASP B C 1
ATOM 8274 O O . ASP B 1 378 ? 20.891 13.195 22.328 1 91.25 378 ASP B O 1
ATOM 8278 N N . HIS B 1 379 ? 23.109 13.5 22.75 1 90 379 HIS B N 1
ATOM 8279 C CA . HIS B 1 379 ? 22.859 14.672 23.594 1 90 379 HIS B CA 1
ATOM 8280 C C . HIS B 1 379 ? 22.391 15.859 22.766 1 90 379 HIS B C 1
ATOM 8282 O O . HIS B 1 379 ? 21.438 16.547 23.156 1 90 379 HIS B O 1
ATOM 8288 N N . LEU B 1 380 ? 22.969 16.062 21.734 1 89 380 LEU B N 1
ATOM 8289 C CA . LEU B 1 380 ? 22.672 17.234 20.922 1 89 380 LEU B CA 1
ATOM 8290 C C . LEU B 1 380 ? 21.344 17.062 20.203 1 89 380 LEU B C 1
ATOM 8292 O O . LEU B 1 380 ? 20.5 17.969 20.219 1 89 380 LEU B O 1
ATOM 8296 N N . LEU B 1 381 ? 21.125 15.898 19.609 1 89.06 381 LEU B N 1
ATOM 8297 C CA . LEU B 1 381 ? 19.938 15.68 18.797 1 89.06 381 LEU B CA 1
ATOM 8298 C C . LEU B 1 381 ? 18.703 15.477 19.672 1 89.06 381 LEU B C 1
ATOM 8300 O O . LEU B 1 381 ? 17.578 15.703 19.234 1 89.06 381 LEU B O 1
ATOM 8304 N N . SER B 1 382 ? 18.953 15.016 20.875 1 88.38 382 SER B N 1
ATOM 8305 C CA . SER B 1 382 ? 17.828 14.875 21.781 1 88.38 382 SER B CA 1
ATOM 8306 C C . SER B 1 382 ? 17.156 16.234 22.062 1 88.38 382 SER B C 1
ATOM 8308 O O . SER B 1 382 ? 15.938 16.312 22.156 1 88.38 382 SER B O 1
ATOM 8310 N N . LEU B 1 383 ? 18.016 17.219 22.172 1 87.88 383 LEU B N 1
ATOM 8311 C CA . LEU B 1 383 ? 17.516 18.562 22.406 1 87.88 383 LEU B CA 1
ATOM 8312 C C . LEU B 1 383 ? 16.734 19.062 21.188 1 87.88 383 LEU B C 1
ATOM 8314 O O . LEU B 1 383 ? 15.664 19.672 21.344 1 87.88 383 LEU B O 1
ATOM 8318 N N . ILE B 1 384 ? 17.203 18.75 20.109 1 87.38 384 ILE B N 1
ATOM 8319 C CA . ILE B 1 384 ? 16.562 19.219 18.891 1 87.38 384 ILE B CA 1
ATOM 8320 C C . ILE B 1 384 ? 15.266 18.453 18.672 1 87.38 384 ILE B C 1
ATOM 8322 O O . ILE B 1 384 ? 14.289 19.016 18.156 1 87.38 384 ILE B O 1
ATOM 8326 N N . GLN B 1 385 ? 15.258 17.188 19.016 1 86.62 385 GLN B N 1
ATOM 8327 C CA . GLN B 1 385 ? 14.055 16.391 18.859 1 86.62 385 GLN B CA 1
ATOM 8328 C C . GLN B 1 385 ? 12.914 16.938 19.703 1 86.62 385 GLN B C 1
ATOM 8330 O O . GLN B 1 385 ? 11.758 16.938 19.281 1 86.62 385 GLN B O 1
ATOM 8335 N N . VAL B 1 386 ? 13.258 17.406 20.844 1 85.69 386 VAL B N 1
ATOM 8336 C CA . VAL B 1 386 ? 12.242 18 21.719 1 85.69 386 VAL B CA 1
ATOM 8337 C C . VAL B 1 386 ? 11.68 19.25 21.062 1 85.69 386 VAL B C 1
ATOM 8339 O O . VAL B 1 386 ? 10.461 19.469 21.062 1 85.69 386 VAL B O 1
ATOM 8342 N N . ALA B 1 387 ? 12.531 20.031 20.531 1 85.75 387 ALA B N 1
ATOM 8343 C CA . ALA B 1 387 ? 12.094 21.25 19.859 1 85.75 387 ALA B CA 1
ATOM 8344 C C . ALA B 1 387 ? 11.242 20.906 18.625 1 85.75 387 ALA B C 1
ATOM 8346 O O . ALA B 1 387 ? 10.219 21.547 18.375 1 85.75 387 ALA B O 1
ATOM 8347 N N . HIS B 1 388 ? 11.641 19.938 17.938 1 83.5 388 HIS B N 1
ATOM 8348 C CA . HIS B 1 388 ? 10.945 19.531 16.719 1 83.5 388 HIS B CA 1
ATOM 8349 C C . HIS B 1 388 ? 9.539 19.031 17.031 1 83.5 388 HIS B C 1
ATOM 8351 O O . HIS B 1 388 ? 8.586 19.359 16.312 1 83.5 388 HIS B O 1
ATOM 8357 N N . LYS B 1 389 ? 9.367 18.219 18.016 1 82.81 389 LYS B N 1
ATOM 8358 C CA . LYS B 1 389 ? 8.062 17.703 18.406 1 82.81 389 LYS B CA 1
ATOM 8359 C C . LYS B 1 389 ? 7.137 18.828 18.859 1 82.81 389 LYS B C 1
ATOM 8361 O O . LYS B 1 389 ? 5.934 18.797 18.594 1 82.81 389 LYS B O 1
ATOM 8366 N N . ALA B 1 390 ? 7.746 19.75 19.547 1 80.81 390 ALA B N 1
ATOM 8367 C CA . ALA B 1 390 ? 6.965 20.891 20.031 1 80.81 390 ALA B CA 1
ATOM 8368 C C . ALA B 1 390 ? 6.461 21.734 18.859 1 80.81 390 ALA B C 1
ATOM 8370 O O . ALA B 1 390 ? 5.34 22.25 18.891 1 80.81 390 ALA B O 1
ATOM 8371 N N . LEU B 1 391 ? 7.285 21.828 17.844 1 80 391 LEU B N 1
ATOM 8372 C CA . LEU B 1 391 ? 6.938 22.656 16.703 1 80 391 LEU B CA 1
ATOM 8373 C C . LEU B 1 391 ? 5.926 21.953 15.805 1 80 391 LEU B C 1
ATOM 8375 O O . LEU B 1 391 ? 5.223 22.594 15.023 1 80 391 LEU B O 1
ATOM 8379 N N . GLN B 1 392 ? 5.812 20.641 15.898 1 77.06 392 GLN B N 1
ATOM 8380 C CA . GLN B 1 392 ? 4.93 19.875 15.031 1 77.06 392 GLN B CA 1
ATOM 8381 C C . GLN B 1 392 ? 3.588 19.609 15.711 1 77.06 392 GLN B C 1
ATOM 8383 O O . GLN B 1 392 ? 2.709 18.969 15.133 1 77.06 392 GLN B O 1
ATOM 8388 N N . ALA B 1 393 ? 3.475 20.125 16.828 1 75.44 393 ALA B N 1
ATOM 8389 C CA . ALA B 1 393 ? 2.189 19.953 17.5 1 75.44 393 ALA B CA 1
ATOM 8390 C C . ALA B 1 393 ? 1.086 20.719 16.781 1 75.44 393 ALA B C 1
ATOM 8392 O O . ALA B 1 393 ? 1.308 21.844 16.297 1 75.44 393 ALA B O 1
ATOM 8393 N N . LYS B 1 394 ? -0.067 20.172 16.609 1 68.12 394 LYS B N 1
ATOM 8394 C CA . LYS B 1 394 ? -1.188 20.75 15.883 1 68.12 394 LYS B CA 1
ATOM 8395 C C . LYS B 1 394 ? -1.658 22.047 16.547 1 68.12 394 LYS B C 1
ATOM 8397 O O . LYS B 1 394 ? -2.088 22.984 15.867 1 68.12 394 LYS B O 1
ATOM 8402 N N . LYS B 1 395 ? -1.483 22.047 17.875 1 69.31 395 LYS B N 1
ATOM 8403 C CA . LYS B 1 395 ? -2.006 23.203 18.594 1 69.31 395 LYS B CA 1
ATOM 8404 C C . LYS B 1 395 ? -0.895 24.188 18.938 1 69.31 395 LYS B C 1
ATOM 8406 O O . LYS B 1 395 ? -1.09 25.094 19.75 1 69.31 395 LYS B O 1
ATOM 8411 N N . ALA B 1 396 ? 0.205 23.953 18.25 1 72.75 396 ALA B N 1
ATOM 8412 C CA . ALA B 1 396 ? 1.339 24.828 18.547 1 72.75 396 ALA B CA 1
ATOM 8413 C C . ALA B 1 396 ? 1.09 26.234 18.031 1 72.75 396 ALA B C 1
ATOM 8415 O O . ALA B 1 396 ? 0.523 26.422 16.953 1 72.75 396 ALA B O 1
ATOM 8416 N N . THR B 1 397 ? 1.371 27.203 18.906 1 73.5 397 THR B N 1
ATOM 8417 C CA . THR B 1 397 ? 1.273 28.609 18.547 1 73.5 397 THR B CA 1
ATOM 8418 C C . THR B 1 397 ? 2.652 29.188 18.234 1 73.5 397 THR B C 1
ATOM 8420 O O . THR B 1 397 ? 3.672 28.609 18.609 1 73.5 397 THR B O 1
ATOM 8423 N N . VAL B 1 398 ? 2.66 30.203 17.516 1 73.44 398 VAL B N 1
ATOM 8424 C CA . VAL B 1 398 ? 3.912 30.859 17.141 1 73.44 398 VAL B CA 1
ATOM 8425 C C . VAL B 1 398 ? 4.672 31.281 18.391 1 73.44 398 VAL B C 1
ATOM 8427 O O . VAL B 1 398 ? 5.898 31.188 18.453 1 73.44 398 VAL B O 1
ATOM 8430 N N . SER B 1 399 ? 3.904 31.641 19.359 1 73 399 SER B N 1
ATOM 8431 C CA . SER B 1 399 ? 4.523 32.062 20.609 1 73 399 SER B CA 1
ATOM 8432 C C . SER B 1 399 ? 5.223 30.891 21.297 1 73 399 SER B C 1
ATOM 8434 O O . SER B 1 399 ? 6.371 31.016 21.734 1 73 399 SER B O 1
ATOM 8436 N N . SER B 1 400 ? 4.492 29.859 21.406 1 77.88 400 SER B N 1
ATOM 8437 C CA . SER B 1 400 ? 5.07 28.672 22.031 1 77.88 400 SER B CA 1
ATOM 8438 C C . SER B 1 400 ? 6.27 28.156 21.25 1 77.88 400 SER B C 1
ATOM 8440 O O . SER B 1 400 ? 7.25 27.688 21.828 1 77.88 400 SER B O 1
ATOM 8442 N N . ALA B 1 401 ? 6.191 28.297 19.984 1 80 401 ALA B N 1
ATOM 8443 C CA . ALA B 1 401 ? 7.277 27.844 19.109 1 80 401 ALA B CA 1
ATOM 8444 C C . ALA B 1 401 ? 8.523 28.703 19.312 1 80 401 ALA B C 1
ATOM 8446 O O . ALA B 1 401 ? 9.641 28.188 19.359 1 80 401 ALA B O 1
ATOM 8447 N N . ALA B 1 402 ? 8.336 30 19.406 1 78.12 402 ALA B N 1
ATOM 8448 C CA . ALA B 1 402 ? 9.461 30.906 19.609 1 78.12 402 ALA B CA 1
ATOM 8449 C C . ALA B 1 402 ? 10.141 30.641 20.953 1 78.12 402 ALA B C 1
ATOM 8451 O O . ALA B 1 402 ? 11.367 30.688 21.062 1 78.12 402 ALA B O 1
ATOM 8452 N N . LYS B 1 403 ? 9.336 30.391 21.922 1 81.12 403 LYS B N 1
ATOM 8453 C CA . LYS B 1 403 ? 9.891 30.078 23.234 1 81.12 403 LYS B CA 1
ATOM 8454 C C . LYS B 1 403 ? 10.727 28.812 23.203 1 81.12 403 LYS B C 1
ATOM 8456 O O . LYS B 1 403 ? 11.789 28.734 23.812 1 81.12 403 LYS B O 1
ATOM 8461 N N . VAL B 1 404 ? 10.188 27.906 22.5 1 86.19 404 VAL B N 1
ATOM 8462 C CA . VAL B 1 404 ? 10.891 26.625 22.406 1 86.19 404 VAL B CA 1
ATOM 8463 C C . VAL B 1 404 ? 12.211 26.828 21.672 1 86.19 404 VAL B C 1
ATOM 8465 O O . VAL B 1 404 ? 13.242 26.281 22.078 1 86.19 404 VAL B O 1
ATOM 8468 N N . VAL B 1 405 ? 12.219 27.594 20.641 1 85.88 405 VAL B N 1
ATOM 8469 C CA . VAL B 1 405 ? 13.422 27.828 19.844 1 85.88 405 VAL B CA 1
ATOM 8470 C C . VAL B 1 405 ? 14.445 28.609 20.672 1 85.88 405 VAL B C 1
ATOM 8472 O O . VAL B 1 405 ? 15.633 28.297 20.656 1 85.88 405 VAL B O 1
ATOM 8475 N N . THR B 1 406 ? 14.031 29.609 21.375 1 85.62 406 THR B N 1
ATOM 8476 C CA . THR B 1 406 ? 14.93 30.422 22.188 1 85.62 406 THR B CA 1
ATOM 8477 C C . THR B 1 406 ? 15.516 29.609 23.328 1 85.62 406 THR B C 1
ATOM 8479 O O . THR B 1 406 ? 16.703 29.703 23.625 1 85.62 406 THR B O 1
ATOM 8482 N N . SER B 1 407 ? 14.609 28.844 23.906 1 89.06 407 SER B N 1
ATOM 8483 C CA . SER B 1 407 ? 15.078 27.984 24.984 1 89.06 407 SER B CA 1
ATOM 8484 C C . SER B 1 407 ? 16.094 26.953 24.469 1 89.06 407 SER B C 1
ATOM 8486 O O . SER B 1 407 ? 17.078 26.656 25.156 1 89.06 407 SER B O 1
ATOM 8488 N N . THR B 1 408 ? 15.805 26.453 23.344 1 90.56 408 THR B N 1
ATOM 8489 C CA . THR B 1 408 ? 16.734 25.5 22.75 1 90.56 408 THR B CA 1
ATOM 8490 C C . THR B 1 408 ? 18.062 26.156 22.422 1 90.56 408 THR B C 1
ATOM 8492 O O . THR B 1 408 ? 19.125 25.578 22.672 1 90.56 408 THR B O 1
ATOM 8495 N N . THR B 1 409 ? 18.062 27.375 21.938 1 89.69 409 THR B N 1
ATOM 8496 C CA . THR B 1 409 ? 19.281 28.109 21.609 1 89.69 409 THR B CA 1
ATOM 8497 C C . THR B 1 409 ? 20.078 28.406 22.875 1 89.69 409 THR B C 1
ATOM 8499 O O . THR B 1 409 ? 21.297 28.25 22.891 1 89.69 409 THR B O 1
ATOM 8502 N N . THR B 1 410 ? 19.391 28.75 23.859 1 90.75 410 THR B N 1
ATOM 8503 C CA . THR B 1 410 ? 20.047 29.062 25.109 1 90.75 410 THR B CA 1
ATOM 8504 C C . THR B 1 410 ? 20.672 27.812 25.719 1 90.75 410 THR B C 1
ATOM 8506 O O . THR B 1 410 ? 21.766 27.859 26.266 1 90.75 410 THR B O 1
ATOM 8509 N N . THR B 1 411 ? 19.938 26.781 25.625 1 92.25 411 THR B N 1
ATOM 8510 C CA . THR B 1 411 ? 20.453 25.531 26.156 1 92.25 411 THR B CA 1
ATOM 8511 C C . THR B 1 411 ? 21.688 25.078 25.391 1 92.25 411 THR B C 1
ATOM 8513 O O . THR B 1 411 ? 22.641 24.562 25.984 1 92.25 411 THR B O 1
ATOM 8516 N N . LEU B 1 412 ? 21.656 25.25 24.125 1 91.94 412 LEU B N 1
ATOM 8517 C CA . LEU B 1 412 ? 22.797 24.891 23.297 1 91.94 412 LEU B CA 1
ATOM 8518 C C . LEU B 1 412 ? 24 25.766 23.609 1 91.94 412 LEU B C 1
ATOM 8520 O O . LEU B 1 412 ? 25.141 25.281 23.625 1 91.94 412 LEU B O 1
ATOM 8524 N N . GLU B 1 413 ? 23.719 26.969 23.859 1 91.19 413 GLU B N 1
ATOM 8525 C CA . GLU B 1 413 ? 24.797 27.891 24.219 1 91.19 413 GLU B CA 1
ATOM 8526 C C . GLU B 1 413 ? 25.391 27.547 25.578 1 91.19 413 GLU B C 1
ATOM 8528 O O . GLU B 1 413 ? 26.609 27.656 25.781 1 91.19 413 GLU B O 1
ATOM 8533 N N . ASN B 1 414 ? 24.516 27.078 26.406 1 89.94 414 ASN B N 1
ATOM 8534 C CA . ASN B 1 414 ? 24.984 26.672 27.734 1 89.94 414 ASN B CA 1
ATOM 8535 C C . ASN B 1 414 ? 25.797 25.375 27.672 1 89.94 414 ASN B C 1
ATOM 8537 O O . ASN B 1 414 ? 26.625 25.125 28.531 1 89.94 414 ASN B O 1
ATOM 8541 N N . MET B 1 415 ? 25.562 24.656 26.688 1 90.75 415 MET B N 1
ATOM 8542 C CA . MET B 1 415 ? 26.266 23.391 26.531 1 90.75 415 MET B CA 1
ATOM 8543 C C . MET B 1 415 ? 27.672 23.609 26 1 90.75 415 MET B C 1
ATOM 8545 O O . MET B 1 415 ? 28.531 22.734 26.094 1 90.75 415 MET B O 1
ATOM 8549 N N . ARG B 1 416 ? 27.922 24.844 25.5 1 87.44 416 ARG B N 1
ATOM 8550 C CA . ARG B 1 416 ? 29.25 25.156 25 1 87.44 416 ARG B CA 1
ATOM 8551 C C . ARG B 1 416 ? 30.203 25.516 26.125 1 87.44 416 ARG B C 1
ATOM 8553 O O . ARG B 1 416 ? 30.953 26.5 26.031 1 87.44 416 ARG B O 1
ATOM 8560 N N . LYS B 1 417 ? 30.016 24.891 27.172 1 87.56 417 LYS B N 1
ATOM 8561 C CA . LYS B 1 417 ? 30.875 25.094 28.328 1 87.56 417 LYS B CA 1
ATOM 8562 C C . LYS B 1 417 ? 31.609 23.812 28.688 1 87.56 417 LYS B C 1
ATOM 8564 O O . LYS B 1 417 ? 31.156 22.703 28.375 1 87.56 417 LYS B O 1
ATOM 8569 N N . GLU B 1 418 ? 32.719 23.984 29.266 1 85.94 418 GLU B N 1
ATOM 8570 C CA . GLU B 1 418 ? 33.562 22.844 29.625 1 85.94 418 GLU B CA 1
ATOM 8571 C C . GLU B 1 418 ? 32.875 21.938 30.625 1 85.94 418 GLU B C 1
ATOM 8573 O O . GLU B 1 418 ? 33.062 20.719 30.609 1 85.94 418 GLU B O 1
ATOM 8578 N N . LYS B 1 419 ? 32.062 22.547 31.359 1 87.62 419 LYS B N 1
ATOM 8579 C CA . LYS B 1 419 ? 31.328 21.75 32.344 1 87.62 419 LYS B CA 1
ATOM 8580 C C . LYS B 1 419 ? 30.391 20.766 31.656 1 87.62 419 LYS B C 1
ATOM 8582 O O . LYS B 1 419 ? 30.281 19.609 32.062 1 87.62 419 LYS B O 1
ATOM 8587 N N . SER B 1 420 ? 29.734 21.266 30.672 1 89.81 420 SER B N 1
ATOM 8588 C CA . SER B 1 420 ? 28.812 20.406 29.938 1 89.81 420 SER B CA 1
ATOM 8589 C C . SER B 1 420 ? 29.547 19.312 29.172 1 89.81 420 SER B C 1
ATOM 8591 O O . SER B 1 420 ? 29.078 18.188 29.062 1 89.81 420 SER B O 1
ATOM 8593 N N . TRP B 1 421 ? 30.688 19.656 28.688 1 90.94 421 TRP B N 1
ATOM 8594 C CA . TRP B 1 421 ? 31.484 18.656 27.969 1 90.94 421 TRP B CA 1
ATOM 8595 C C . TRP B 1 421 ? 31.953 17.562 28.922 1 90.94 421 TRP B C 1
ATOM 8597 O O . TRP B 1 421 ? 32 16.391 28.547 1 90.94 421 TRP B O 1
ATOM 8607 N N . ASN B 1 422 ? 32.281 17.984 30.125 1 90.62 422 ASN B N 1
ATOM 8608 C CA . ASN B 1 422 ? 32.719 16.984 31.109 1 90.62 422 ASN B CA 1
ATOM 8609 C C . ASN B 1 422 ? 31.594 15.984 31.406 1 90.62 422 ASN B C 1
ATOM 8611 O O . ASN B 1 422 ? 31.875 14.797 31.625 1 90.62 422 ASN B O 1
ATOM 8615 N N . ARG B 1 423 ? 30.5 16.484 31.359 1 90.75 423 ARG B N 1
ATOM 8616 C CA . ARG B 1 423 ? 29.359 15.594 31.578 1 90.75 423 ARG B CA 1
ATOM 8617 C C . ARG B 1 423 ? 29.172 14.641 30.406 1 90.75 423 ARG B C 1
ATOM 8619 O O . ARG B 1 423 ? 28.938 13.445 30.594 1 90.75 423 ARG B O 1
ATOM 8626 N N . VAL B 1 424 ? 29.266 15.188 29.203 1 92.06 424 VAL B N 1
ATOM 8627 C CA . VAL B 1 424 ? 29.109 14.383 28 1 92.06 424 VAL B CA 1
ATOM 8628 C C . VAL B 1 424 ? 30.219 13.336 27.922 1 92.06 424 VAL B C 1
ATOM 8630 O O . VAL B 1 424 ? 29.969 12.188 27.562 1 92.06 424 VAL B O 1
ATOM 8633 N N . TRP B 1 425 ? 31.359 13.758 28.281 1 89.88 425 TRP B N 1
ATOM 8634 C CA . TRP B 1 425 ? 32.5 12.852 28.234 1 89.88 425 TRP B CA 1
ATOM 8635 C C . TRP B 1 425 ? 32.375 11.742 29.266 1 89.88 425 TRP B C 1
ATOM 8637 O O . TRP B 1 425 ? 32.75 10.602 29.031 1 89.88 425 TRP B O 1
ATOM 8647 N N . ALA B 1 426 ? 31.844 12.102 30.391 1 91.19 426 ALA B N 1
ATOM 8648 C CA . ALA B 1 426 ? 31.578 11.078 31.391 1 91.19 426 ALA B CA 1
ATOM 8649 C C . ALA B 1 426 ? 30.625 10.016 30.859 1 91.19 426 ALA B C 1
ATOM 8651 O O . ALA B 1 426 ? 30.781 8.828 31.141 1 91.19 426 ALA B O 1
ATOM 8652 N N . ASP B 1 427 ? 29.688 10.484 30.141 1 91.12 427 ASP B N 1
ATOM 8653 C CA . ASP B 1 427 ? 28.75 9.555 29.531 1 91.12 427 ASP B CA 1
ATOM 8654 C C . ASP B 1 427 ? 29.422 8.703 28.453 1 91.12 427 ASP B C 1
ATOM 8656 O O . ASP B 1 427 ? 29.047 7.543 28.25 1 91.12 427 ASP B O 1
ATOM 8660 N N . VAL B 1 428 ? 30.328 9.273 27.75 1 89.62 428 VAL B N 1
ATOM 8661 C CA . VAL B 1 428 ? 31.094 8.539 26.75 1 89.62 428 VAL B CA 1
ATOM 8662 C C . VAL B 1 428 ? 31.875 7.402 27.422 1 89.62 428 VAL B C 1
ATOM 8664 O O . VAL B 1 428 ? 31.891 6.277 26.922 1 89.62 428 VAL B O 1
ATOM 8667 N N . LEU B 1 429 ? 32.469 7.77 28.547 1 88.5 429 LEU B N 1
ATOM 8668 C CA . LEU B 1 429 ? 33.25 6.77 29.281 1 88.5 429 LEU B CA 1
ATOM 8669 C C . LEU B 1 429 ? 32.344 5.684 29.844 1 88.5 429 LEU B C 1
ATOM 8671 O O . LEU B 1 429 ? 32.719 4.5 29.812 1 88.5 429 LEU B O 1
ATOM 8675 N N . GLN B 1 430 ? 31.281 6.074 30.266 1 89.25 430 GLN B N 1
ATOM 8676 C CA . GLN B 1 430 ? 30.328 5.109 30.812 1 89.25 430 GLN B CA 1
ATOM 8677 C C . GLN B 1 430 ? 29.828 4.172 29.719 1 89.25 430 GLN B C 1
ATOM 8679 O O . GLN B 1 430 ? 29.672 2.969 29.953 1 89.25 430 GLN B O 1
ATOM 8684 N N . CYS B 1 431 ? 29.484 4.746 28.609 1 88.75 431 CYS B N 1
ATOM 8685 C CA . CYS B 1 431 ? 29.016 3.941 27.484 1 88.75 431 CYS B CA 1
ATOM 8686 C C . CYS B 1 431 ? 30.078 2.953 27.031 1 88.75 431 CYS B C 1
ATOM 8688 O O . CYS B 1 431 ? 29.766 1.808 26.703 1 88.75 431 CYS B O 1
ATOM 8690 N N . ALA B 1 432 ? 31.266 3.4 27.047 1 85.94 432 ALA B N 1
ATOM 8691 C CA . ALA B 1 432 ? 32.375 2.531 26.641 1 85.94 432 ALA B CA 1
ATOM 8692 C C . ALA B 1 432 ? 32.531 1.382 27.641 1 85.94 432 ALA B C 1
ATOM 8694 O O . ALA B 1 432 ? 32.812 0.248 27.234 1 85.94 432 ALA B O 1
ATOM 8695 N N . GLU B 1 433 ? 32.406 1.691 28.859 1 85.62 433 GLU B N 1
ATOM 8696 C CA . GLU B 1 433 ? 32.531 0.665 29.891 1 85.62 433 GLU B CA 1
ATOM 8697 C C . GLU B 1 433 ? 31.406 -0.375 29.766 1 85.62 433 GLU B C 1
ATOM 8699 O O . GLU B 1 433 ? 31.641 -1.57 29.953 1 85.62 433 GLU B O 1
ATOM 8704 N N . ASN B 1 434 ? 30.297 0.103 29.5 1 84.5 434 ASN B N 1
ATOM 8705 C CA . ASN B 1 434 ? 29.141 -0.793 29.375 1 84.5 434 ASN B CA 1
ATOM 8706 C C . ASN B 1 434 ? 29.312 -1.754 28.203 1 84.5 434 ASN B C 1
ATOM 8708 O O . ASN B 1 434 ? 28.828 -2.885 28.25 1 84.5 434 ASN B O 1
ATOM 8712 N N . VAL B 1 435 ? 29.938 -1.279 27.094 1 82.69 435 VAL B N 1
ATOM 8713 C CA . VAL B 1 435 ? 30.078 -2.086 25.891 1 82.69 435 VAL B CA 1
ATOM 8714 C C . VAL B 1 435 ? 31.406 -2.818 25.906 1 82.69 435 VAL B C 1
ATOM 8716 O O . VAL B 1 435 ? 31.609 -3.785 25.156 1 82.69 435 VAL B O 1
ATOM 8719 N N . GLY B 1 436 ? 32.219 -2.607 26.766 1 75.44 436 GLY B N 1
ATOM 8720 C CA . GLY B 1 436 ? 33.469 -3.293 26.922 1 75.44 436 GLY B CA 1
ATOM 8721 C C . GLY B 1 436 ? 34.562 -2.793 25.984 1 75.44 436 GLY B C 1
ATOM 8722 O O . GLY B 1 436 ? 35.375 -3.574 25.5 1 75.44 436 GLY B O 1
ATOM 8723 N N . ILE B 1 437 ? 34.406 -1.611 25.453 1 72.94 437 ILE B N 1
ATOM 8724 C CA . ILE B 1 437 ? 35.406 -1.049 24.562 1 72.94 437 ILE B CA 1
ATOM 8725 C C . ILE B 1 437 ? 36.438 -0.264 25.391 1 72.94 437 ILE B C 1
ATOM 8727 O O . ILE B 1 437 ? 36.062 0.492 26.297 1 72.94 437 ILE B O 1
ATOM 8731 N N . SER B 1 438 ? 37.688 -0.775 25.375 1 66.62 438 SER B N 1
ATOM 8732 C CA . SER B 1 438 ? 38.75 -0.068 26.094 1 66.62 438 SER B CA 1
ATOM 8733 C C . SER B 1 438 ? 39.125 1.241 25.391 1 66.62 438 SER B C 1
ATOM 8735 O O . SER B 1 438 ? 39.344 1.263 24.188 1 66.62 438 SER B O 1
ATOM 8737 N N . ILE B 1 439 ? 38.719 2.279 25.75 1 59.06 439 ILE B N 1
ATOM 8738 C CA . ILE B 1 439 ? 39.125 3.578 25.234 1 59.06 439 ILE B CA 1
ATOM 8739 C C . ILE B 1 439 ? 40.625 3.793 25.531 1 59.06 439 ILE B C 1
ATOM 8741 O O . ILE B 1 439 ? 41.031 3.809 26.688 1 59.06 439 ILE B O 1
ATOM 8745 N N . GLU B 1 440 ? 41.594 3.088 24.781 1 49.53 440 GLU B N 1
ATOM 8746 C CA . GLU B 1 440 ? 43 3.332 25.016 1 49.53 440 GLU B CA 1
ATOM 8747 C C . GLU B 1 440 ? 43.281 4.816 25.25 1 49.53 440 GLU B C 1
ATOM 8749 O O . GLU B 1 440 ? 42.719 5.668 24.562 1 49.53 440 GLU B O 1
ATOM 8754 N N . ARG B 1 441 ? 43.75 5.117 26.469 1 44.59 441 ARG B N 1
ATOM 8755 C CA . ARG B 1 441 ? 44.531 6.34 26.656 1 44.59 441 ARG B CA 1
ATOM 8756 C C . ARG B 1 441 ? 45.5 6.559 25.5 1 44.59 441 ARG B C 1
ATOM 8758 O O . ARG B 1 441 ? 46.406 5.734 25.281 1 44.59 441 ARG B O 1
ATOM 8765 N N . GLY B 1 442 ? 45.188 6.691 24.266 1 36.72 442 GLY B N 1
ATOM 8766 C CA . GLY B 1 442 ? 46.062 7.016 23.156 1 36.72 442 GLY B CA 1
ATOM 8767 C C . GLY B 1 442 ? 47.375 7.637 23.594 1 36.72 442 GLY B C 1
ATOM 8768 O O . GLY B 1 442 ? 47.375 8.75 24.125 1 36.72 442 GLY B O 1
ATOM 8769 N N . ASP B 1 443 ? 48.344 6.973 24.062 1 33.66 443 ASP B N 1
ATOM 8770 C CA . ASP B 1 443 ? 49.656 7.215 23.453 1 33.66 443 ASP B CA 1
ATOM 8771 C C . ASP B 1 443 ? 49.562 7.156 21.922 1 33.66 443 ASP B C 1
ATOM 8773 O O . ASP B 1 443 ? 49.219 6.121 21.359 1 33.66 443 ASP B O 1
ATOM 8777 N N . ASP B 1 444 ? 49 8.102 21.234 1 36.62 444 ASP B N 1
ATOM 8778 C CA . ASP B 1 444 ? 49.125 8.469 19.828 1 36.62 444 ASP B CA 1
ATOM 8779 C C . ASP B 1 444 ? 50.469 8.031 19.25 1 36.62 444 ASP B C 1
ATOM 8781 O O . ASP B 1 444 ? 51.344 8.859 19 1 36.62 444 ASP B O 1
ATOM 8785 N N . GLU B 1 445 ? 51.094 7.09 19.672 1 33.78 445 GLU B N 1
ATOM 8786 C CA . GLU B 1 445 ? 52.406 6.941 19.062 1 33.78 445 GLU B CA 1
ATOM 8787 C C . GLU B 1 445 ? 52.312 6.727 17.562 1 33.78 445 GLU B C 1
ATOM 8789 O O . GLU B 1 445 ? 53.344 6.816 16.859 1 33.78 445 GLU B O 1
ATOM 8794 N N . GLY B 1 446 ? 51.469 6.02 17 1 33.28 446 GLY B N 1
ATOM 8795 C CA . GLY B 1 446 ? 51.75 5.887 15.578 1 33.28 446 GLY B CA 1
ATOM 8796 C C . GLY B 1 446 ? 51.406 7.137 14.789 1 33.28 446 GLY B C 1
ATOM 8797 O O . GLY B 1 446 ? 50.281 7.27 14.266 1 33.28 446 GLY B O 1
ATOM 8798 N N . VAL B 1 447 ? 51.844 8.312 15.227 1 32.31 447 VAL B N 1
ATOM 8799 C CA . VAL B 1 447 ? 51.875 9.57 14.484 1 32.31 447 VAL B CA 1
ATOM 8800 C C . VAL B 1 447 ? 52.438 9.336 13.094 1 32.31 447 VAL B C 1
ATOM 8802 O O . VAL B 1 447 ? 53.625 8.992 12.953 1 32.31 447 VAL B O 1
ATOM 8805 N N . ARG B 1 448 ? 51.719 8.758 12.164 1 32.78 448 ARG B N 1
ATOM 8806 C CA . ARG B 1 448 ? 52.344 9.008 10.859 1 32.78 448 ARG B CA 1
ATOM 8807 C C . ARG B 1 448 ? 52.844 10.445 10.758 1 32.78 448 ARG B C 1
ATOM 8809 O O . ARG B 1 448 ? 52.281 11.352 11.383 1 32.78 448 ARG B O 1
ATOM 8816 N N . ARG B 1 449 ? 54.125 10.719 10.164 1 30.83 449 ARG B N 1
ATOM 8817 C CA . ARG B 1 449 ? 54.844 11.977 9.914 1 30.83 449 ARG B CA 1
ATOM 8818 C C . ARG B 1 449 ? 53.906 13.008 9.297 1 30.83 449 ARG B C 1
ATOM 8820 O O . ARG B 1 449 ? 53.156 12.703 8.359 1 30.83 449 ARG B O 1
ATOM 8827 N N . PRO B 1 450 ? 53.562 14.141 9.969 1 31.14 450 PRO B N 1
ATOM 8828 C CA . PRO B 1 450 ? 52.781 15.227 9.375 1 31.14 450 PRO B CA 1
ATOM 8829 C C . PRO B 1 450 ? 53.281 15.609 7.98 1 31.14 450 PRO B C 1
ATOM 8831 O O . PRO B 1 450 ? 54.469 15.828 7.777 1 31.14 450 PRO B O 1
ATOM 8834 N N . ARG B 1 451 ? 52.844 14.984 6.895 1 30.53 451 ARG B N 1
ATOM 8835 C CA . ARG B 1 451 ? 53.281 15.641 5.672 1 30.53 451 ARG B CA 1
ATOM 8836 C C . ARG B 1 451 ? 53.125 17.156 5.773 1 30.53 451 ARG B C 1
ATOM 8838 O O . ARG B 1 451 ? 52.062 17.641 6.203 1 30.53 451 ARG B O 1
ATOM 8845 N N . LYS B 1 452 ? 54.219 17.953 5.801 1 30.52 452 LYS B N 1
ATOM 8846 C CA . LYS B 1 452 ? 54.406 19.406 5.859 1 30.52 452 LYS B CA 1
ATOM 8847 C C . LYS B 1 452 ? 53.469 20.109 4.891 1 30.52 452 LYS B C 1
ATOM 8849 O O . LYS B 1 452 ? 53.469 19.844 3.689 1 30.52 452 LYS B O 1
ATOM 8854 N N . LYS B 1 453 ? 52.344 20.609 5.383 1 33.38 453 LYS B N 1
ATOM 8855 C CA . LYS B 1 453 ? 51.5 21.484 4.582 1 33.38 453 LYS B CA 1
ATOM 8856 C C . LYS B 1 453 ? 52.281 22.656 4.023 1 33.38 453 LYS B C 1
ATOM 8858 O O . LYS B 1 453 ? 53.188 23.172 4.691 1 33.38 453 LYS B O 1
ATOM 8863 N N . ASN B 1 454 ? 52.5 22.891 2.703 1 28.34 454 ASN B N 1
ATOM 8864 C CA . ASN B 1 454 ? 53.062 24.109 2.129 1 28.34 454 ASN B CA 1
ATOM 8865 C C . ASN B 1 454 ? 52.438 25.359 2.748 1 28.34 454 ASN B C 1
ATOM 8867 O O . ASN B 1 454 ? 51.25 25.375 3.096 1 28.34 454 ASN B O 1
ATOM 8871 N N . LEU B 1 455 ? 53.125 26.328 3.475 1 27.38 455 LEU B N 1
ATOM 8872 C CA . LEU B 1 455 ? 52.875 27.625 4.102 1 27.38 455 LEU B CA 1
ATOM 8873 C C . LEU B 1 455 ? 51.844 28.438 3.293 1 27.38 455 LEU B C 1
ATOM 8875 O O . LEU B 1 455 ? 51.312 29.438 3.777 1 27.38 455 LEU B O 1
ATOM 8879 N N . LYS B 1 456 ? 52 28.359 1.902 1 29.36 456 LYS B N 1
ATOM 8880 C CA . LYS B 1 456 ? 51.25 29.375 1.168 1 29.36 456 LYS B CA 1
ATOM 8881 C C . LYS B 1 456 ? 49.75 29.312 1.473 1 29.36 456 LYS B C 1
ATOM 8883 O O . LYS B 1 456 ? 49 30.234 1.134 1 29.36 456 LYS B O 1
ATOM 8888 N N . LEU B 1 457 ? 49.25 28.125 1.646 1 27.73 457 LEU B N 1
ATOM 8889 C CA . LEU B 1 457 ? 47.781 28.109 1.623 1 27.73 457 LEU B CA 1
ATOM 8890 C C . LEU B 1 457 ? 47.219 28.359 3.014 1 27.73 457 LEU B C 1
ATOM 8892 O O . LEU B 1 457 ? 46.469 27.547 3.549 1 27.73 457 LEU B O 1
ATOM 8896 N N . ARG B 1 458 ? 47.938 29 3.939 1 30.52 458 ARG B N 1
ATOM 8897 C CA . ARG B 1 458 ? 47.531 29.25 5.32 1 30.52 458 ARG B CA 1
ATOM 8898 C C . ARG B 1 458 ? 46.219 30.016 5.371 1 30.52 458 ARG B C 1
ATOM 8900 O O . ARG B 1 458 ? 45.375 29.75 6.23 1 30.52 458 ARG B O 1
ATOM 8907 N N . ASP B 1 459 ? 46.125 31.234 4.727 1 27.59 459 ASP B N 1
ATOM 8908 C CA . ASP B 1 459 ? 45.219 32.312 5.082 1 27.59 459 ASP B CA 1
ATOM 8909 C C . ASP B 1 459 ? 43.812 32.062 4.531 1 27.59 459 ASP B C 1
ATOM 8911 O O . ASP B 1 459 ? 42.906 32.875 4.703 1 27.59 459 ASP B O 1
ATOM 8915 N N . PHE B 1 460 ? 43.688 31.422 3.328 1 25.7 460 PHE B N 1
ATOM 8916 C CA . PHE B 1 460 ? 42.375 31.625 2.746 1 25.7 460 PHE B CA 1
ATOM 8917 C C . PHE B 1 460 ? 41.312 30.797 3.477 1 25.7 460 PHE B C 1
ATOM 8919 O O . PHE B 1 460 ? 41.5 29.578 3.648 1 25.7 460 PHE B O 1
ATOM 8926 N N . ILE B 1 461 ? 40.625 31.391 4.512 1 29.78 461 ILE B N 1
ATOM 8927 C CA . ILE B 1 461 ? 39.406 30.859 5.121 1 29.78 461 ILE B CA 1
ATOM 8928 C C . ILE B 1 461 ? 38.438 30.453 4.031 1 29.78 461 ILE B C 1
ATOM 8930 O O . ILE B 1 461 ? 37.875 31.312 3.332 1 29.78 461 ILE B O 1
ATOM 8934 N N . VAL B 1 462 ? 38.812 29.703 2.98 1 29.5 462 VAL B N 1
ATOM 8935 C CA . VAL B 1 462 ? 37.844 29.438 1.942 1 29.5 462 VAL B CA 1
ATOM 8936 C C . VAL B 1 462 ? 36.562 28.844 2.566 1 29.5 462 VAL B C 1
ATOM 8938 O O . VAL B 1 462 ? 36.656 27.828 3.279 1 29.5 462 VAL B O 1
ATOM 8941 N N . TYR B 1 463 ? 35.5 29.625 2.836 1 28.62 463 TYR B N 1
ATOM 8942 C CA . TYR B 1 463 ? 34.125 29.266 3.086 1 28.62 463 TYR B CA 1
ATOM 8943 C C . TYR B 1 463 ? 33.656 28.172 2.135 1 28.62 463 TYR B C 1
ATOM 8945 O O . TYR B 1 463 ? 33.031 28.438 1.12 1 28.62 463 TYR B O 1
ATOM 8953 N N . SER B 1 464 ? 34.531 27.5 1.415 1 30.03 464 SER B N 1
ATOM 8954 C CA . SER B 1 464 ? 34.031 26.594 0.38 1 30.03 464 SER B CA 1
ATOM 8955 C C . SER B 1 464 ? 32.969 25.641 0.939 1 30.03 464 SER B C 1
ATOM 8957 O O . SER B 1 464 ? 33.031 25.297 2.119 1 30.03 464 SER B O 1
ATOM 8959 N N . SER B 1 465 ? 31.719 25.781 0.325 1 29.62 465 SER B N 1
ATOM 8960 C CA . SER B 1 465 ? 30.625 24.859 0.563 1 29.62 465 SER B CA 1
ATOM 8961 C C . SER B 1 465 ? 31.125 23.469 0.972 1 29.62 465 SER B C 1
ATOM 8963 O O . SER B 1 465 ? 30.344 22.547 1.168 1 29.62 465 SER B O 1
ATOM 8965 N N . CYS B 1 466 ? 32.312 23.125 0.553 1 28.59 466 CYS B N 1
ATOM 8966 C CA . CYS B 1 466 ? 33.125 21.953 0.845 1 28.59 466 CYS B CA 1
ATOM 8967 C C . CYS B 1 466 ? 33.531 21.922 2.312 1 28.59 466 CYS B C 1
ATOM 8969 O O . CYS B 1 466 ? 33.812 22.969 2.906 1 28.59 466 CYS B O 1
ATOM 8971 N N . GLY B 1 467 ? 33.25 20.938 3.098 1 31.11 467 GLY B N 1
ATOM 8972 C CA . GLY B 1 467 ? 33.438 20.531 4.48 1 31.11 467 GLY B CA 1
ATOM 8973 C C . GLY B 1 467 ? 34.75 21.047 5.062 1 31.11 467 GLY B C 1
ATOM 8974 O O . GLY B 1 467 ? 35.781 21.078 4.375 1 31.11 467 GLY B O 1
ATOM 8975 N N . GLU B 1 468 ? 34.906 22.109 5.848 1 35.44 468 GLU B N 1
ATOM 8976 C CA . GLU B 1 468 ? 36.031 22.562 6.652 1 35.44 468 GLU B CA 1
ATOM 8977 C C . GLU B 1 468 ? 36.812 21.359 7.191 1 35.44 468 GLU B C 1
ATOM 8979 O O . GLU B 1 468 ? 36.25 20.438 7.758 1 35.44 468 GLU B O 1
ATOM 8984 N N . ARG B 1 469 ? 38 21.109 6.715 1 34.78 469 ARG B N 1
ATOM 8985 C CA . ARG B 1 469 ? 38.969 20.109 7.168 1 34.78 469 ARG B CA 1
ATOM 8986 C C . ARG B 1 469 ? 39.156 20.188 8.68 1 34.78 469 ARG B C 1
ATOM 8988 O O . ARG B 1 469 ? 39.312 21.281 9.234 1 34.78 469 ARG B O 1
ATOM 8995 N N . GLU B 1 470 ? 38.656 19.281 9.484 1 45.19 470 GLU B N 1
ATOM 8996 C CA . GLU B 1 470 ? 39 19.062 10.891 1 45.19 470 GLU B CA 1
ATOM 8997 C C . GLU B 1 470 ? 40.438 19.469 11.188 1 45.19 470 GLU B C 1
ATOM 8999 O O . GLU B 1 470 ? 41.344 19.047 10.484 1 45.19 470 GLU B O 1
ATOM 9004 N N . HIS B 1 471 ? 40.719 20.703 11.453 1 38.72 471 HIS B N 1
ATOM 9005 C CA . HIS B 1 471 ? 42.062 21.062 11.883 1 38.72 471 HIS B CA 1
ATOM 9006 C C . HIS B 1 471 ? 42.562 20.109 12.953 1 38.72 471 HIS B C 1
ATOM 9008 O O . HIS B 1 471 ? 41.906 19.906 13.977 1 38.72 471 HIS B O 1
ATOM 9014 N N . PHE B 1 472 ? 43.312 19.125 12.617 1 41.75 472 PHE B N 1
ATOM 9015 C CA . PHE B 1 472 ? 44.031 18.312 13.602 1 41.75 472 PHE B CA 1
ATOM 9016 C C . PHE B 1 472 ? 45.062 19.172 14.367 1 41.75 472 PHE B C 1
ATOM 9018 O O . PHE B 1 472 ? 45.906 19.812 13.758 1 41.75 472 PHE B O 1
ATOM 9025 N N . PRO B 1 473 ? 44.75 19.641 15.539 1 41.28 473 PRO B N 1
ATOM 9026 C CA . PRO B 1 473 ? 45.781 20.391 16.266 1 41.28 473 PRO B CA 1
ATOM 9027 C C . PRO B 1 473 ? 47.125 19.672 16.297 1 41.28 473 PRO B C 1
ATOM 9029 O O . PRO B 1 473 ? 47.156 18.438 16.25 1 41.28 473 PRO B O 1
ATOM 9032 N N . ASP B 1 474 ? 48.188 20.312 15.93 1 40.31 474 ASP B N 1
ATOM 9033 C CA . ASP B 1 474 ? 49.594 19.891 15.984 1 40.31 474 ASP B CA 1
ATOM 9034 C C . ASP B 1 474 ? 49.938 19.359 17.375 1 40.31 474 ASP B C 1
ATOM 9036 O O . ASP B 1 474 ? 51 18.734 17.547 1 40.31 474 ASP B O 1
ATOM 9040 N N . GLU B 1 475 ? 49.531 20 18.625 1 44.22 475 GLU B N 1
ATOM 9041 C CA . GLU B 1 475 ? 50.094 19.641 19.938 1 44.22 475 GLU B CA 1
ATOM 9042 C C . GLU B 1 475 ? 49.406 18.391 20.469 1 44.22 475 GLU B C 1
ATOM 9044 O O . GLU B 1 475 ? 48.281 18.094 20.156 1 44.22 475 GLU B O 1
ATOM 9049 N N . PRO B 1 476 ? 50.156 17.516 21.156 1 46.09 476 PRO B N 1
ATOM 9050 C CA . PRO B 1 476 ? 49.719 16.266 21.781 1 46.09 476 PRO B CA 1
ATOM 9051 C C . PRO B 1 476 ? 48.438 16.453 22.625 1 46.09 476 PRO B C 1
ATOM 9053 O O . PRO B 1 476 ? 48.5 17.125 23.656 1 46.09 476 PRO B O 1
ATOM 9056 N N . GLN B 1 477 ? 47.344 16.922 22.234 1 54.31 477 GLN B N 1
ATOM 9057 C CA . GLN B 1 477 ? 46.156 17.219 23.031 1 54.31 477 GLN B CA 1
ATOM 9058 C C . GLN B 1 477 ? 45.5 15.93 23.547 1 54.31 477 GLN B C 1
ATOM 9060 O O . GLN B 1 477 ? 45.656 14.875 22.938 1 54.31 477 GLN B O 1
ATOM 9065 N N . ASN B 1 478 ? 45.125 15.883 24.891 1 68.94 478 ASN B N 1
ATOM 9066 C CA . ASN B 1 478 ? 44.375 14.867 25.609 1 68.94 478 ASN B CA 1
ATOM 9067 C C . ASN B 1 478 ? 43.125 14.438 24.812 1 68.94 478 ASN B C 1
ATOM 9069 O O . ASN B 1 478 ? 42.594 15.219 24.047 1 68.94 478 ASN B O 1
ATOM 9073 N N . HIS B 1 479 ? 42.969 13.102 24.641 1 77.56 479 HIS B N 1
ATOM 9074 C CA . HIS B 1 479 ? 41.875 12.469 23.906 1 77.56 479 HIS B CA 1
ATOM 9075 C C . HIS B 1 479 ? 40.562 13.188 24.156 1 77.56 479 HIS B C 1
ATOM 9077 O O . HIS B 1 479 ? 39.781 13.414 23.219 1 77.56 479 HIS B O 1
ATOM 9083 N N . LYS B 1 480 ? 40.406 13.625 25.312 1 82.19 480 LYS B N 1
ATOM 9084 C CA . LYS B 1 480 ? 39.188 14.312 25.703 1 82.19 480 LYS B CA 1
ATOM 9085 C C . LYS B 1 480 ? 39.062 15.664 25 1 82.19 480 LYS B C 1
ATOM 9087 O O . LYS B 1 480 ? 38 15.984 24.438 1 82.19 480 LYS B O 1
ATOM 9092 N N . GLN B 1 481 ? 40.094 16.344 24.969 1 83.88 481 GLN B N 1
ATOM 9093 C CA . GLN B 1 481 ? 40.062 17.688 24.406 1 83.88 481 GLN B CA 1
ATOM 9094 C C . GLN B 1 481 ? 40 17.625 22.875 1 83.88 481 GLN B C 1
ATOM 9096 O O . GLN B 1 481 ? 39.375 18.5 22.25 1 83.88 481 GLN B O 1
ATOM 9101 N N . LYS B 1 482 ? 40.438 16.594 22.406 1 81.81 482 LYS B N 1
ATOM 9102 C CA . LYS B 1 482 ? 40.406 16.438 20.953 1 81.81 482 LYS B CA 1
ATOM 9103 C C . LYS B 1 482 ? 38.969 16.266 20.469 1 81.81 482 LYS B C 1
ATOM 9105 O O . LYS B 1 482 ? 38.562 16.938 19.516 1 81.81 482 LYS B O 1
ATOM 9110 N N . TRP B 1 483 ? 38.312 15.469 21.125 1 85.12 483 TRP B N 1
ATOM 9111 C CA . TRP B 1 483 ? 36.938 15.188 20.703 1 85.12 483 TRP B CA 1
ATOM 9112 C C . TRP B 1 483 ? 36.031 16.375 21 1 85.12 483 TRP B C 1
ATOM 9114 O O . TRP B 1 483 ? 35.062 16.594 20.281 1 85.12 483 TRP B O 1
ATOM 9124 N N . CYS B 1 484 ? 36.469 17.062 21.953 1 87.5 484 CYS B N 1
ATOM 9125 C CA . CYS B 1 484 ? 35.688 18.281 22.266 1 87.5 484 CYS B CA 1
ATOM 9126 C C . CYS B 1 484 ? 35.844 19.312 21.156 1 87.5 484 CYS B C 1
ATOM 9128 O O . CYS B 1 484 ? 34.875 19.875 20.672 1 87.5 484 CYS B O 1
ATOM 9130 N N . GLN B 1 485 ? 37.031 19.438 20.688 1 85.12 485 GLN B N 1
ATOM 9131 C CA . GLN B 1 485 ? 37.344 20.484 19.719 1 85.12 485 GLN B CA 1
ATOM 9132 C C . GLN B 1 485 ? 37.031 20.031 18.297 1 85.12 485 GLN B C 1
ATOM 9134 O O . GLN B 1 485 ? 36.75 20.844 17.438 1 85.12 485 GLN B O 1
ATOM 9139 N N . GLN B 1 486 ? 37 18.766 18.203 1 82.56 486 GLN B N 1
ATOM 9140 C CA . GLN B 1 486 ? 36.812 18.266 16.859 1 82.56 486 GLN B CA 1
ATOM 9141 C C . GLN B 1 486 ? 35.344 18.016 16.562 1 82.56 486 GLN B C 1
ATOM 9143 O O . GLN B 1 486 ? 34.906 18.109 15.406 1 82.56 486 GLN B O 1
ATOM 9148 N N . LEU B 1 487 ? 34.656 17.688 17.547 1 87.25 487 LEU B N 1
ATOM 9149 C CA . LEU B 1 487 ? 33.281 17.266 17.266 1 87.25 487 LEU B CA 1
ATOM 9150 C C . LEU B 1 487 ? 32.281 18.078 18.062 1 87.25 487 LEU B C 1
ATOM 9152 O O . LEU B 1 487 ? 31.469 18.812 17.484 1 87.25 487 LEU B O 1
ATOM 9156 N N . PHE B 1 488 ? 32.406 18.078 19.328 1 88.56 488 PHE B N 1
ATOM 9157 C CA . PHE B 1 488 ? 31.328 18.578 20.188 1 88.56 488 PHE B CA 1
ATOM 9158 C C . PHE B 1 488 ? 31.141 20.078 19.969 1 88.56 488 PHE B C 1
ATOM 9160 O O . PHE B 1 488 ? 30.031 20.531 19.688 1 88.56 488 PHE B O 1
ATOM 9167 N N . PHE B 1 489 ? 32.156 20.812 20.078 1 89 489 PHE B N 1
ATOM 9168 C CA . PHE B 1 489 ? 32.031 22.266 19.984 1 89 489 PHE B CA 1
ATOM 9169 C C . PHE B 1 489 ? 31.703 22.703 18.562 1 89 489 PHE B C 1
ATOM 9171 O O . PHE B 1 489 ? 30.828 23.531 18.344 1 89 489 PHE B O 1
ATOM 9178 N N . PRO B 1 490 ? 32.406 22.109 17.625 1 88.12 490 PRO B N 1
ATOM 9179 C CA . PRO B 1 490 ? 32.062 22.531 16.266 1 88.12 490 PRO B CA 1
ATOM 9180 C C . PRO B 1 490 ? 30.625 22.234 15.875 1 88.12 490 PRO B C 1
ATOM 9182 O O . PRO B 1 490 ? 29.969 23.062 15.234 1 88.12 490 PRO B O 1
ATOM 9185 N N . VAL B 1 491 ? 30.125 21.141 16.203 1 88.88 491 VAL B N 1
ATOM 9186 C CA . VAL B 1 491 ? 28.75 20.781 15.867 1 88.88 491 VAL B CA 1
ATOM 9187 C C . VAL B 1 491 ? 27.781 21.672 16.641 1 88.88 491 VAL B C 1
ATOM 9189 O O . VAL B 1 491 ? 26.797 22.156 16.094 1 88.88 491 VAL B O 1
ATOM 9192 N N . ASN B 1 492 ? 28.031 21.828 17.859 1 91 492 ASN B N 1
ATOM 9193 C CA . ASN B 1 492 ? 27.203 22.688 18.688 1 91 492 ASN B CA 1
ATOM 9194 C C . ASN B 1 492 ? 27.172 24.125 18.156 1 91 492 ASN B C 1
ATOM 9196 O O . ASN B 1 492 ? 26.125 24.766 18.141 1 91 492 ASN B O 1
ATOM 9200 N N . ASN B 1 493 ? 28.344 24.594 17.797 1 90 493 ASN B N 1
ATOM 9201 C CA . ASN B 1 493 ? 28.438 25.938 17.25 1 90 493 ASN B CA 1
ATOM 9202 C C . ASN B 1 493 ? 27.688 26.078 15.938 1 90 493 ASN B C 1
ATOM 9204 O O . ASN B 1 493 ? 27.031 27.078 15.688 1 90 493 ASN B O 1
ATOM 9208 N N . ALA B 1 494 ? 27.844 25.109 15.203 1 89.88 494 ALA B N 1
ATOM 9209 C CA . ALA B 1 494 ? 27.141 25.125 13.93 1 89.88 494 ALA B CA 1
ATOM 9210 C C . ALA B 1 494 ? 25.625 25.125 14.141 1 89.88 494 ALA B C 1
ATOM 9212 O O . ALA B 1 494 ? 24.891 25.828 13.438 1 89.88 494 ALA B O 1
ATOM 9213 N N . LEU B 1 495 ? 25.172 24.359 15.07 1 90.25 495 LEU B N 1
ATOM 9214 C CA . LEU B 1 495 ? 23.75 24.297 15.375 1 90.25 495 LEU B CA 1
ATOM 9215 C C . LEU B 1 495 ? 23.234 25.656 15.875 1 90.25 495 LEU B C 1
ATOM 9217 O O . LEU B 1 495 ? 22.203 26.141 15.414 1 90.25 495 LEU B O 1
ATOM 9221 N N . THR B 1 496 ? 24 26.219 16.734 1 90.12 496 THR B N 1
ATOM 9222 C CA . THR B 1 496 ? 23.609 27.5 17.328 1 90.12 496 THR B CA 1
ATOM 9223 C C . THR B 1 496 ? 23.594 28.594 16.281 1 90.12 496 THR B C 1
ATOM 9225 O O . THR B 1 496 ? 22.641 29.391 16.219 1 90.12 496 THR B O 1
ATOM 9228 N N . LEU B 1 497 ? 24.594 28.562 15.5 1 88.69 497 LEU B N 1
ATOM 9229 C CA . LEU B 1 497 ? 24.688 29.594 14.477 1 88.69 497 LEU B CA 1
ATOM 9230 C C . LEU B 1 497 ? 23.594 29.438 13.438 1 88.69 497 LEU B C 1
ATOM 9232 O O . LEU B 1 497 ? 23.016 30.422 12.984 1 88.69 497 LEU B O 1
ATOM 9236 N N . GLU B 1 498 ? 23.328 28.234 13.086 1 88.44 498 GLU B N 1
ATOM 9237 C CA . GLU B 1 498 ? 22.312 27.984 12.07 1 88.44 498 GLU B CA 1
ATOM 9238 C C . GLU B 1 498 ? 20.922 28.281 12.602 1 88.44 498 GLU B C 1
ATOM 9240 O O . GLU B 1 498 ? 20.047 28.75 11.859 1 88.44 498 GLU B O 1
ATOM 9245 N N . ILE B 1 499 ? 20.641 28.031 13.82 1 88.62 499 ILE B N 1
ATOM 9246 C CA . ILE B 1 499 ? 19.344 28.359 14.398 1 88.62 499 ILE B CA 1
ATOM 9247 C C . ILE B 1 499 ? 19.156 29.875 14.422 1 88.62 499 ILE B C 1
ATOM 9249 O O . ILE B 1 499 ? 18.094 30.375 14.039 1 88.62 499 ILE B O 1
ATOM 9253 N N . LYS B 1 500 ? 20.203 30.5 14.789 1 86.62 500 LYS B N 1
ATOM 9254 C CA . LYS B 1 500 ? 20.125 31.953 14.852 1 86.62 500 LYS B CA 1
ATOM 9255 C C . LYS B 1 500 ? 19.969 32.562 13.461 1 86.62 500 LYS B C 1
ATOM 9257 O O . LYS B 1 500 ? 19.25 33.562 13.297 1 86.62 500 LYS B O 1
ATOM 9262 N N . ARG B 1 501 ? 20.547 31.953 12.57 1 84.88 501 ARG B N 1
ATOM 9263 C CA . ARG B 1 501 ? 20.484 32.438 11.203 1 84.88 501 ARG B CA 1
ATOM 9264 C C . ARG B 1 501 ? 19.109 32.219 10.594 1 84.88 501 ARG B C 1
ATOM 9266 O O . ARG B 1 501 ? 18.547 33.094 9.938 1 84.88 501 ARG B O 1
ATOM 9273 N N . ARG B 1 502 ? 18.578 31.078 10.789 1 83.75 502 ARG B N 1
ATOM 9274 C CA . ARG B 1 502 ? 17.344 30.703 10.133 1 83.75 502 ARG B CA 1
ATOM 9275 C C . ARG B 1 502 ? 16.125 31.234 10.891 1 83.75 502 ARG B C 1
ATOM 9277 O O . ARG B 1 502 ? 15.086 31.516 10.289 1 83.75 502 ARG B O 1
ATOM 9284 N N . PHE B 1 503 ? 16.25 31.234 12.164 1 83.38 503 PHE B N 1
ATOM 9285 C CA . PHE B 1 503 ? 15.164 31.797 12.953 1 83.38 503 PHE B CA 1
ATOM 9286 C C . PHE B 1 503 ? 15.422 33.281 13.242 1 83.38 503 PHE B C 1
ATOM 9288 O O . PHE B 1 503 ? 15.891 33.625 14.328 1 83.38 503 PHE B O 1
ATOM 9295 N N . SER B 1 504 ? 15.398 33.969 12.086 1 72.19 504 SER B N 1
ATOM 9296 C CA . SER B 1 504 ? 15.734 35.406 12.078 1 72.19 504 SER B CA 1
ATOM 9297 C C . SER B 1 504 ? 14.914 36.156 13.109 1 72.19 504 SER B C 1
ATOM 9299 O O . SER B 1 504 ? 13.891 35.656 13.586 1 72.19 504 SER B O 1
ATOM 9301 N N . GLU B 1 505 ? 15.328 37.219 13.383 1 68.12 505 GLU B N 1
ATOM 9302 C CA . GLU B 1 505 ? 14.734 38.156 14.344 1 68.12 505 GLU B CA 1
ATOM 9303 C C . GLU B 1 505 ? 13.32 38.562 13.938 1 68.12 505 GLU B C 1
ATOM 9305 O O . GLU B 1 505 ? 12.453 38.75 14.789 1 68.12 505 GLU B O 1
ATOM 9310 N N . GLU B 1 506 ? 13.102 38.438 12.625 1 66.69 506 GLU B N 1
ATOM 9311 C CA . GLU B 1 506 ? 11.766 38.812 12.172 1 66.69 506 GLU B CA 1
ATOM 9312 C C . GLU B 1 506 ? 10.711 37.812 12.617 1 66.69 506 GLU B C 1
ATOM 9314 O O . GLU B 1 506 ? 9.625 38.188 13.047 1 66.69 506 GLU B O 1
ATOM 9319 N N . THR B 1 507 ? 11.07 36.594 12.516 1 70.56 507 THR B N 1
ATOM 9320 C CA . THR B 1 507 ? 10.125 35.562 12.938 1 70.56 507 THR B CA 1
ATOM 9321 C C . THR B 1 507 ? 9.906 35.625 14.445 1 70.56 507 THR B C 1
ATOM 9323 O O . THR B 1 507 ? 8.789 35.406 14.922 1 70.56 507 THR B O 1
ATOM 9326 N N . LEU B 1 508 ? 10.898 35.969 15.055 1 75.31 508 LEU B N 1
ATOM 9327 C CA . LEU B 1 508 ? 10.805 36 16.516 1 75.31 508 LEU B CA 1
ATOM 9328 C C . LEU B 1 508 ? 10.031 37.25 16.969 1 75.31 508 LEU B C 1
ATOM 9330 O O . LEU B 1 508 ? 9.328 37.188 17.984 1 75.31 508 LEU B O 1
ATOM 9334 N N . VAL B 1 509 ? 10.164 38.219 16.109 1 76.44 509 VAL B N 1
ATOM 9335 C CA . VAL B 1 509 ? 9.43 39.438 16.438 1 76.44 509 VAL B CA 1
ATOM 9336 C C . VAL B 1 509 ? 7.926 39.188 16.297 1 76.44 509 VAL B C 1
ATOM 9338 O O . VAL B 1 509 ? 7.137 39.625 17.141 1 76.44 509 VAL B O 1
ATOM 9341 N N . LEU B 1 510 ? 7.613 38.531 15.273 1 78.06 510 LEU B N 1
ATOM 9342 C CA . LEU B 1 510 ? 6.203 38.188 15.086 1 78.06 510 LEU B CA 1
ATOM 9343 C C . LEU B 1 510 ? 5.695 37.312 16.219 1 78.06 510 LEU B C 1
ATOM 9345 O O . LEU B 1 510 ? 4.574 37.5 16.688 1 78.06 510 LEU B O 1
ATOM 9349 N N . ALA B 1 511 ? 6.445 36.469 16.609 1 78.88 511 ALA B N 1
ATOM 9350 C CA . ALA B 1 511 ? 6.074 35.562 17.703 1 78.88 511 ALA B CA 1
ATOM 9351 C C . ALA B 1 511 ? 5.871 36.344 19 1 78.88 511 ALA B C 1
ATOM 9353 O O . ALA B 1 511 ? 4.949 36.062 19.766 1 78.88 511 ALA B O 1
ATOM 9354 N N . ARG B 1 512 ? 6.684 37.312 19.203 1 76.75 512 ARG B N 1
ATOM 9355 C CA . ARG B 1 512 ? 6.582 38.125 20.406 1 76.75 512 ARG B CA 1
ATOM 9356 C C . ARG B 1 512 ? 5.301 38.938 20.391 1 76.75 512 ARG B C 1
ATOM 9358 O O . ARG B 1 512 ? 4.672 39.156 21.422 1 76.75 512 ARG B O 1
ATOM 9365 N N . ARG B 1 513 ? 5.059 39.406 19.25 1 81.31 513 ARG B N 1
ATOM 9366 C CA . ARG B 1 513 ? 3.844 40.188 19.109 1 81.31 513 ARG B CA 1
ATOM 9367 C C . ARG B 1 513 ? 2.604 39.344 19.375 1 81.31 513 ARG B C 1
ATOM 9369 O O . ARG B 1 513 ? 1.649 39.812 20 1 81.31 513 ARG B O 1
ATOM 9376 N N . ILE B 1 514 ? 2.629 38.219 18.953 1 84.44 514 ILE B N 1
ATOM 9377 C CA . ILE B 1 514 ? 1.511 37.281 19.172 1 84.44 514 ILE B CA 1
ATOM 9378 C C . ILE B 1 514 ? 1.428 36.906 20.641 1 84.44 514 ILE B C 1
ATOM 9380 O O . ILE B 1 514 ? 0.335 36.844 21.203 1 84.44 514 ILE B O 1
ATOM 9384 N N . ASP B 1 515 ? 2.551 36.75 21.203 1 81.5 515 ASP B N 1
ATOM 9385 C CA . ASP B 1 515 ? 2.596 36.438 22.625 1 81.5 515 ASP B CA 1
ATOM 9386 C C . ASP B 1 515 ? 2.035 37.562 23.469 1 81.5 515 ASP B C 1
ATOM 9388 O O . ASP B 1 515 ? 1.389 37.344 24.484 1 81.5 515 ASP B O 1
ATOM 9392 N N . ALA B 1 516 ? 2.334 38.688 23 1 84.06 516 ALA B N 1
ATOM 9393 C CA . ALA B 1 516 ? 1.835 39.844 23.719 1 84.06 516 ALA B CA 1
ATOM 9394 C C . ALA B 1 516 ? 0.31 39.906 23.703 1 84.06 516 ALA B C 1
ATOM 9396 O O . ALA B 1 516 ? -0.319 40.312 24.672 1 84.06 516 ALA B O 1
ATOM 9397 N N . ILE B 1 517 ? -0.234 39.5 22.656 1 87 517 ILE B N 1
ATOM 9398 C CA . ILE B 1 517 ? -1.688 39.5 22.531 1 87 517 ILE B CA 1
ATOM 9399 C C . ILE B 1 517 ? -2.264 38.406 23.453 1 87 517 ILE B C 1
ATOM 9401 O O . ILE B 1 517 ? -3.242 38.656 24.172 1 87 517 ILE B O 1
ATOM 9405 N N . LEU B 1 518 ? -1.647 37.281 23.516 1 85.12 518 LEU B N 1
ATOM 9406 C CA . LEU B 1 518 ? -2.154 36.156 24.312 1 85.12 518 LEU B CA 1
ATOM 9407 C C . LEU B 1 518 ? -1.909 36.406 25.797 1 85.12 518 LEU B C 1
ATOM 9409 O O . LEU B 1 518 ? -2.637 35.875 26.641 1 85.12 518 LEU B O 1
ATOM 9413 N N . ALA B 1 519 ? -0.885 37.156 26.031 1 83.25 519 ALA B N 1
ATOM 9414 C CA . ALA B 1 519 ? -0.592 37.531 27.406 1 83.25 519 ALA B CA 1
ATOM 9415 C C . ALA B 1 519 ? -1.329 38.812 27.812 1 83.25 519 ALA B C 1
ATOM 9417 O O . ALA B 1 519 ? -1.255 39.219 28.969 1 83.25 519 ALA B O 1
ATOM 9418 N N . CYS B 1 520 ? -2.061 39.406 26.906 1 85.5 520 CYS B N 1
ATOM 9419 C CA . CYS B 1 520 ? -2.852 40.625 27.125 1 85.5 520 CYS B CA 1
ATOM 9420 C C . CYS B 1 520 ? -1.96 41.781 27.516 1 85.5 520 CYS B C 1
ATOM 9422 O O . CYS B 1 520 ? -2.205 42.469 28.516 1 85.5 520 CYS B O 1
ATOM 9424 N N . GLU B 1 521 ? -0.879 41.906 26.766 1 83 521 GLU B N 1
ATOM 9425 C CA . GLU B 1 521 ? 0.001 43.062 26.953 1 83 521 GLU B CA 1
ATOM 9426 C C . GLU B 1 521 ? -0.237 44.094 25.859 1 83 521 GLU B C 1
ATOM 9428 O O . GLU B 1 521 ? 0.272 43.969 24.75 1 83 521 GLU B O 1
ATOM 9433 N N . PRO B 1 522 ? -0.826 45.188 26.156 1 78.25 522 PRO B N 1
ATOM 9434 C CA . PRO B 1 522 ? -1.291 46.125 25.141 1 78.25 522 PRO B CA 1
ATOM 9435 C C . PRO B 1 522 ? -0.145 46.875 24.453 1 78.25 522 PRO B C 1
ATOM 9437 O O . PRO B 1 522 ? -0.282 47.312 23.297 1 78.25 522 PRO B O 1
ATOM 9440 N N . VAL B 1 523 ? 0.935 47.031 25 1 73.31 523 VAL B N 1
ATOM 9441 C CA . VAL B 1 523 ? 2.006 47.875 24.484 1 73.31 523 VAL B CA 1
ATOM 9442 C C . VAL B 1 523 ? 2.617 47.219 23.25 1 73.31 523 VAL B C 1
ATOM 9444 O O . VAL B 1 523 ? 2.932 47.906 22.266 1 73.31 523 VAL B O 1
ATOM 9447 N N . ALA B 1 524 ? 2.711 46.031 23.156 1 75.94 524 ALA B N 1
ATOM 9448 C CA . ALA B 1 524 ? 3.438 45.344 22.094 1 75.94 524 ALA B CA 1
ATOM 9449 C C . ALA B 1 524 ? 2.504 44.969 20.938 1 75.94 524 ALA B C 1
ATOM 9451 O O . ALA B 1 524 ? 2.955 44.5 19.906 1 75.94 524 ALA B O 1
ATOM 9452 N N . VAL B 1 525 ? 1.241 45.375 20.984 1 83.25 525 VAL B N 1
ATOM 9453 C CA . VAL B 1 525 ? 0.249 44.906 20.031 1 83.25 525 VAL B CA 1
ATOM 9454 C C . VAL B 1 525 ? -0.016 45.938 18.969 1 83.25 525 VAL B C 1
ATOM 9456 O O . VAL B 1 525 ? -0.633 45.656 17.938 1 83.25 525 VAL B O 1
ATOM 9459 N N . ASP B 1 526 ? 0.583 47.062 19.031 1 84 526 ASP B N 1
ATOM 9460 C CA . ASP B 1 526 ? 0.256 48.219 18.188 1 84 526 ASP B CA 1
ATOM 9461 C C . ASP B 1 526 ? 0.607 47.938 16.734 1 84 526 ASP B C 1
ATOM 9463 O O . ASP B 1 526 ? -0.161 48.281 15.828 1 84 526 ASP B O 1
ATOM 9467 N N . LYS B 1 527 ? 1.688 47.344 16.547 1 82.56 527 LYS B N 1
ATOM 9468 C CA . LYS B 1 527 ? 2.111 47.094 15.164 1 82.56 527 LYS B CA 1
ATOM 9469 C C . LYS B 1 527 ? 1.194 46.094 14.484 1 82.56 527 LYS B C 1
ATOM 9471 O O . LYS B 1 527 ? 0.904 46.219 13.289 1 82.56 527 LYS B O 1
ATOM 9476 N N . MET B 1 528 ? 0.769 45.156 15.203 1 86.19 528 MET B N 1
ATOM 9477 C CA . MET B 1 528 ? -0.144 44.188 14.648 1 86.19 528 MET B CA 1
ATOM 9478 C C . MET B 1 528 ? -1.501 44.781 14.336 1 86.19 528 MET B C 1
ATOM 9480 O O . MET B 1 528 ? -2.125 44.438 13.328 1 86.19 528 MET B O 1
ATOM 9484 N N . LEU B 1 529 ? -1.864 45.625 15.227 1 87.94 529 LEU B N 1
ATOM 9485 C CA . LEU B 1 529 ? -3.145 46.312 15.039 1 87.94 529 LEU B CA 1
ATOM 9486 C C . LEU B 1 529 ? -3.09 47.25 13.836 1 87.94 529 LEU B C 1
ATOM 9488 O O . LEU B 1 529 ? -4.086 47.406 13.125 1 87.94 529 LEU B O 1
ATOM 9492 N N . GLU B 1 530 ? -1.956 47.719 13.648 1 86.56 530 GLU B N 1
ATOM 9493 C CA . GLU B 1 530 ? -1.797 48.625 12.508 1 86.56 530 GLU B CA 1
ATOM 9494 C C . GLU B 1 530 ? -1.909 47.875 11.188 1 86.56 530 GLU B C 1
ATOM 9496 O O . GLU B 1 530 ? -2.488 48.375 10.219 1 86.56 530 GLU B O 1
ATOM 9501 N N . ILE B 1 531 ? -1.427 46.719 11.18 1 85.88 531 ILE B N 1
ATOM 9502 C CA . ILE B 1 531 ? -1.386 45.906 9.953 1 85.88 531 ILE B CA 1
ATOM 9503 C C . ILE B 1 531 ? -2.752 45.281 9.703 1 85.88 531 ILE B C 1
ATOM 9505 O O . ILE B 1 531 ? -3.232 45.25 8.562 1 85.88 531 ILE B O 1
ATOM 9509 N N . TYR B 1 532 ? -3.471 44.812 10.758 1 90.12 532 TYR B N 1
ATOM 9510 C CA . TYR B 1 532 ? -4.594 43.906 10.539 1 90.12 532 TYR B CA 1
ATOM 9511 C C . TYR B 1 532 ? -5.91 44.562 10.922 1 90.12 532 TYR B C 1
ATOM 9513 O O . TYR B 1 532 ? -6.988 44.031 10.633 1 90.12 532 TYR B O 1
ATOM 9521 N N . ARG B 1 533 ? -5.922 45.719 11.562 1 87.06 533 ARG B N 1
ATOM 9522 C CA . ARG B 1 533 ? -7.137 46.312 12.109 1 87.06 533 ARG B CA 1
ATOM 9523 C C . ARG B 1 533 ? -8.195 46.5 11.031 1 87.06 533 ARG B C 1
ATOM 9525 O O . ARG B 1 533 ? -9.375 46.219 11.266 1 87.06 533 ARG B O 1
ATOM 9532 N N . LYS B 1 534 ? -7.785 46.844 9.867 1 87.19 534 LYS B N 1
ATOM 9533 C CA . LYS B 1 534 ? -8.734 47.125 8.789 1 87.19 534 LYS B CA 1
ATOM 9534 C C . LYS B 1 534 ? -9.32 45.812 8.242 1 87.19 534 LYS B C 1
ATOM 9536 O O . LYS B 1 534 ? -10.508 45.75 7.918 1 87.19 534 LYS B O 1
ATOM 9541 N N . ILE B 1 535 ? -8.562 44.844 8.203 1 88.06 535 ILE B N 1
ATOM 9542 C CA . ILE B 1 535 ? -8.969 43.594 7.578 1 88.06 535 ILE B CA 1
ATOM 9543 C C . ILE B 1 535 ? -9.883 42.812 8.523 1 88.06 535 ILE B C 1
ATOM 9545 O O . ILE B 1 535 ? -10.844 42.188 8.078 1 88.06 535 ILE B O 1
ATOM 9549 N N . ILE B 1 536 ? -9.594 42.875 9.805 1 88 536 ILE B N 1
ATOM 9550 C CA . ILE B 1 536 ? -10.391 42.125 10.773 1 88 536 ILE B CA 1
ATOM 9551 C C . ILE B 1 536 ? -11.578 42.969 11.219 1 88 536 ILE B C 1
ATOM 9553 O O . ILE B 1 536 ? -12.539 42.438 11.797 1 88 536 ILE B O 1
ATOM 9557 N N . GLY B 1 537 ? -11.609 44.219 10.938 1 86.81 537 GLY B N 1
ATOM 9558 C CA . GLY B 1 537 ? -12.734 45.094 11.234 1 86.81 537 GLY B CA 1
ATOM 9559 C C . GLY B 1 537 ? -12.875 45.406 12.711 1 86.81 537 GLY B C 1
ATOM 9560 O O . GLY B 1 537 ? -13.953 45.25 13.281 1 86.81 537 GLY B O 1
ATOM 9561 N N . ILE B 1 538 ? -11.695 45.688 13.305 1 89.56 538 ILE B N 1
ATOM 9562 C CA . ILE B 1 538 ? -11.758 45.969 14.734 1 89.56 538 ILE B CA 1
ATOM 9563 C C . ILE B 1 538 ? -11.234 47.406 14.984 1 89.56 538 ILE B C 1
ATOM 9565 O O . ILE B 1 538 ? -10.531 47.969 14.148 1 89.56 538 ILE B O 1
ATOM 9569 N N . ASN B 1 539 ? -11.727 47.938 16.109 1 90.75 539 ASN B N 1
ATOM 9570 C CA . ASN B 1 539 ? -11.211 49.219 16.594 1 90.75 539 ASN B CA 1
ATOM 9571 C C . ASN B 1 539 ? -10.031 49 17.547 1 90.75 539 ASN B C 1
ATOM 9573 O O . ASN B 1 539 ? -10.156 48.344 18.562 1 90.75 539 ASN B O 1
ATOM 9577 N N . ALA B 1 540 ? -8.938 49.625 17.234 1 89.5 540 ALA B N 1
ATOM 9578 C CA . ALA B 1 540 ? -7.688 49.406 17.953 1 89.5 540 ALA B CA 1
ATOM 9579 C C . ALA B 1 540 ? -7.816 49.844 19.422 1 89.5 540 ALA B C 1
ATOM 9581 O O . ALA B 1 540 ? -7.367 49.125 20.328 1 89.5 540 ALA B O 1
ATOM 9582 N N . SER B 1 541 ? -8.414 51 19.688 1 88.75 541 SER B N 1
ATOM 9583 C CA . SER B 1 541 ? -8.539 51.5 21.047 1 88.75 541 SER B CA 1
ATOM 9584 C C . SER B 1 541 ? -9.461 50.625 21.891 1 88.75 541 SER B C 1
ATOM 9586 O O . SER B 1 541 ? -9.172 50.375 23.047 1 88.75 541 SER B O 1
ATOM 9588 N N . LEU B 1 542 ? -10.484 50.219 21.281 1 90.75 542 LEU B N 1
ATOM 9589 C CA . LEU B 1 542 ? -11.43 49.375 22 1 90.75 542 LEU B CA 1
ATOM 9590 C C . LEU B 1 542 ? -10.82 48 22.281 1 90.75 542 LEU B C 1
ATOM 9592 O O . LEU B 1 542 ? -11.086 47.406 23.328 1 90.75 542 LEU B O 1
ATOM 9596 N N . ALA B 1 543 ? -10.07 47.562 21.312 1 92 543 ALA B N 1
ATOM 9597 C CA . ALA B 1 543 ? -9.422 46.281 21.5 1 92 543 ALA B CA 1
ATOM 9598 C C . ALA B 1 543 ? -8.469 46.281 22.688 1 92 543 ALA B C 1
ATOM 9600 O O . ALA B 1 543 ? -8.422 45.344 23.469 1 92 543 ALA B O 1
ATOM 9601 N N . LYS B 1 544 ? -7.719 47.344 22.812 1 89.75 544 LYS B N 1
ATOM 9602 C CA . LYS B 1 544 ? -6.773 47.5 23.922 1 89.75 544 LYS B CA 1
ATOM 9603 C C . LYS B 1 544 ? -7.5 47.594 25.25 1 89.75 544 LYS B C 1
ATOM 9605 O O . LYS B 1 544 ? -7.066 47.031 26.25 1 89.75 544 LYS B O 1
ATOM 9610 N N . SER B 1 545 ? -8.586 48.344 25.25 1 90.88 545 SER B N 1
ATOM 9611 C CA . SER B 1 545 ? -9.367 48.469 26.469 1 90.88 545 SER B CA 1
ATOM 9612 C C . SER B 1 545 ? -9.969 47.125 26.906 1 90.88 545 SER B C 1
ATOM 9614 O O . SER B 1 545 ? -9.953 46.781 28.078 1 90.88 545 SER B O 1
ATOM 9616 N N . GLU B 1 546 ? -10.469 46.531 25.891 1 91.69 546 GLU B N 1
ATOM 9617 C CA . GLU B 1 546 ? -11.039 45.219 26.172 1 91.69 546 GLU B CA 1
ATOM 9618 C C . GLU B 1 546 ? -9.977 44.25 26.703 1 91.69 546 GLU B C 1
ATOM 9620 O O . GLU B 1 546 ? -10.258 43.438 27.578 1 91.69 546 GLU B O 1
ATOM 9625 N N . MET B 1 547 ? -8.867 44.312 26.156 1 91.06 547 MET B N 1
ATOM 9626 C CA . MET B 1 547 ? -7.742 43.5 26.578 1 91.06 547 MET B CA 1
ATOM 9627 C C . MET B 1 547 ? -7.398 43.75 28.047 1 91.06 547 MET B C 1
ATOM 9629 O O . MET B 1 547 ? -7.133 42.781 28.797 1 91.06 547 MET B O 1
ATOM 9633 N N . GLN B 1 548 ? -7.418 44.969 28.406 1 88.69 548 GLN B N 1
ATOM 9634 C CA . GLN B 1 548 ? -7.105 45.312 29.797 1 88.69 548 GLN B CA 1
ATOM 9635 C C . GLN B 1 548 ? -8.172 44.812 30.75 1 88.69 548 GLN B C 1
ATOM 9637 O O . GLN B 1 548 ? -7.852 44.312 31.844 1 88.69 548 GLN B O 1
ATOM 9642 N N . ILE B 1 549 ? -9.328 44.906 30.266 1 89.81 549 ILE B N 1
ATOM 9643 C CA . ILE B 1 549 ? -10.43 44.438 31.094 1 89.81 549 ILE B CA 1
ATOM 9644 C C . ILE B 1 549 ? -10.344 42.938 31.25 1 89.81 549 ILE B C 1
ATOM 9646 O O . ILE B 1 549 ? -10.57 42.375 32.344 1 89.81 549 ILE B O 1
ATOM 9650 N N . ALA B 1 550 ? -10.102 42.312 30.172 1 89.81 550 ALA B N 1
ATOM 9651 C CA . ALA B 1 550 ? -9.984 40.875 30.203 1 89.81 550 ALA B CA 1
ATOM 9652 C C . ALA B 1 550 ? -8.867 40.438 31.141 1 89.81 550 ALA B C 1
ATOM 9654 O O . ALA B 1 550 ? -9.016 39.438 31.875 1 89.81 550 ALA B O 1
ATOM 9655 N N . ARG B 1 551 ? -7.777 41.094 31.062 1 88.12 551 ARG B N 1
ATOM 9656 C CA . ARG B 1 551 ? -6.645 40.781 31.938 1 88.12 551 ARG B CA 1
ATOM 9657 C C . ARG B 1 551 ? -7.027 40.938 33.406 1 88.12 551 ARG B C 1
ATOM 9659 O O . ARG B 1 551 ? -6.73 40.094 34.219 1 88.12 551 ARG B O 1
ATOM 9666 N N . THR B 1 552 ? -7.668 42 33.75 1 88.31 552 THR B N 1
ATOM 9667 C CA . THR B 1 552 ? -8.07 42.281 35.125 1 88.31 552 THR B CA 1
ATOM 9668 C C . THR B 1 552 ? -9.078 41.25 35.625 1 88.31 552 THR B C 1
ATOM 9670 O O . THR B 1 552 ? -9.039 40.844 36.781 1 88.31 552 THR B O 1
ATOM 9673 N N . ASP B 1 553 ? -9.883 40.969 34.719 1 87.56 553 ASP B N 1
ATOM 9674 C CA . ASP B 1 553 ? -10.891 39.969 35.062 1 87.56 553 ASP B CA 1
ATOM 9675 C C . ASP B 1 553 ? -10.25 38.625 35.406 1 87.56 553 ASP B C 1
ATOM 9677 O O . ASP B 1 553 ? -10.656 37.969 36.344 1 87.56 553 ASP B O 1
ATOM 9681 N N . ILE B 1 554 ? -9.312 38.125 34.656 1 88.06 554 ILE B N 1
ATOM 9682 C CA . ILE B 1 554 ? -8.641 36.844 34.875 1 88.06 554 ILE B CA 1
ATOM 9683 C C . ILE B 1 554 ? -7.797 36.906 36.156 1 88.06 554 ILE B C 1
ATOM 9685 O O . ILE B 1 554 ? -7.797 35.969 36.938 1 88.06 554 ILE B O 1
ATOM 9689 N N . GLU B 1 555 ? -7.184 38 36.281 1 86.5 555 GLU B N 1
ATOM 9690 C CA . GLU B 1 555 ? -6.332 38.156 37.438 1 86.5 555 GLU B CA 1
ATOM 9691 C C . GLU B 1 555 ? -7.164 38.25 38.719 1 86.5 555 GLU B C 1
ATOM 9693 O O . GLU B 1 555 ? -6.734 37.781 39.781 1 86.5 555 GLU B O 1
ATOM 9698 N N . SER B 1 556 ? -8.234 38.875 38.656 1 86.25 556 SER B N 1
ATOM 9699 C CA . SER B 1 556 ? -9.102 39 39.812 1 86.25 556 SER B CA 1
ATOM 9700 C C . SER B 1 556 ? -9.609 37.625 40.281 1 86.25 556 SER B C 1
ATOM 9702 O O . SER B 1 556 ? -9.953 37.469 41.438 1 86.25 556 SER B O 1
ATOM 9704 N N . ARG B 1 557 ? -9.633 36.781 39.406 1 87.44 557 ARG B N 1
ATOM 9705 C CA . ARG B 1 557 ? -10.07 35.438 39.75 1 87.44 557 ARG B CA 1
ATOM 9706 C C . ARG B 1 557 ? -8.891 34.594 40.219 1 87.44 557 ARG B C 1
ATOM 9708 O O . ARG B 1 557 ? -9.055 33.406 40.531 1 87.44 557 ARG B O 1
ATOM 9715 N N . GLY B 1 558 ? -7.73 35.094 40.219 1 80.5 558 GLY B N 1
ATOM 9716 C CA . GLY B 1 558 ? -6.543 34.406 40.719 1 80.5 558 GLY B CA 1
ATOM 9717 C C . GLY B 1 558 ? -5.918 33.469 39.688 1 80.5 558 GLY B C 1
ATOM 9718 O O . GLY B 1 558 ? -5.18 32.562 40.062 1 80.5 558 GLY B O 1
ATOM 9719 N N . GLN B 1 559 ? -6.312 33.719 38.562 1 81.75 559 GLN B N 1
ATOM 9720 C CA . GLN B 1 559 ? -5.793 32.812 37.531 1 81.75 559 GLN B CA 1
ATOM 9721 C C . GLN B 1 559 ? -4.719 33.531 36.688 1 81.75 559 GLN B C 1
ATOM 9723 O O . GLN B 1 559 ? -4.645 34.75 36.688 1 81.75 559 GLN B O 1
ATOM 9728 N N . ALA B 1 560 ? -3.771 32.75 36.219 1 82.5 560 ALA B N 1
ATOM 9729 C CA . ALA B 1 560 ? -2.758 33.281 35.312 1 82.5 560 ALA B CA 1
ATOM 9730 C C . ALA B 1 560 ? -3.309 33.406 33.906 1 82.5 560 ALA B C 1
ATOM 9732 O O . ALA B 1 560 ? -4.262 32.719 33.531 1 82.5 560 ALA B O 1
ATOM 9733 N N . VAL B 1 561 ? -2.771 34.406 33.188 1 83.31 561 VAL B N 1
ATOM 9734 C CA . VAL B 1 561 ? -3.221 34.656 31.812 1 83.31 561 VAL B CA 1
ATOM 9735 C C . VAL B 1 561 ? -2.654 33.562 30.891 1 83.31 561 VAL B C 1
ATOM 9737 O O . VAL B 1 561 ? -1.523 33.688 30.406 1 83.31 561 VAL B O 1
ATOM 9740 N N . THR B 1 562 ? -3.42 32.531 30.797 1 81.81 562 THR B N 1
ATOM 9741 C CA . THR B 1 562 ? -3.068 31.438 29.875 1 81.81 562 THR B CA 1
ATOM 9742 C C . THR B 1 562 ? -4.121 31.297 28.781 1 81.81 562 THR B C 1
ATOM 9744 O O . THR B 1 562 ? -5.234 31.812 28.906 1 81.81 562 THR B O 1
ATOM 9747 N N . LEU B 1 563 ? -3.664 30.672 27.734 1 82.5 563 LEU B N 1
ATOM 9748 C CA . LEU B 1 563 ? -4.594 30.469 26.625 1 82.5 563 LEU B CA 1
ATOM 9749 C C . LEU B 1 563 ? -5.816 29.688 27.094 1 82.5 563 LEU B C 1
ATOM 9751 O O . LEU B 1 563 ? -6.93 29.922 26.625 1 82.5 563 LEU B O 1
ATOM 9755 N N . LYS B 1 564 ? -5.59 28.75 27.922 1 83.69 564 LYS B N 1
ATOM 9756 C CA . LYS B 1 564 ? -6.695 27.938 28.438 1 83.69 564 LYS B CA 1
ATOM 9757 C C . LYS B 1 564 ? -7.715 28.812 29.156 1 83.69 564 LYS B C 1
ATOM 9759 O O . LYS B 1 564 ? -8.922 28.656 28.969 1 83.69 564 LYS B O 1
ATOM 9764 N N . ASN B 1 565 ? -7.219 29.734 29.969 1 86.38 565 ASN B N 1
ATOM 9765 C CA . ASN B 1 565 ? -8.102 30.609 30.734 1 86.38 565 ASN B CA 1
ATOM 9766 C C . ASN B 1 565 ? -8.766 31.641 29.828 1 86.38 565 ASN B C 1
ATOM 9768 O O . ASN B 1 565 ? -9.914 32.031 30.078 1 86.38 565 ASN B O 1
ATOM 9772 N N . LEU B 1 566 ? -8.055 32.094 28.875 1 86.62 566 LEU B N 1
ATOM 9773 C CA . LEU B 1 566 ? -8.633 33.031 27.922 1 86.62 566 LEU B CA 1
ATOM 9774 C C . LEU B 1 566 ? -9.789 32.375 27.172 1 86.62 566 LEU B C 1
ATOM 9776 O O . LEU B 1 566 ? -10.812 33 26.938 1 86.62 566 LEU B O 1
ATOM 9780 N N . ARG B 1 567 ? -9.641 31.109 26.781 1 86.5 567 ARG B N 1
ATOM 9781 C CA . ARG B 1 567 ? -10.656 30.359 26.031 1 86.5 567 ARG B CA 1
ATOM 9782 C C . ARG B 1 567 ? -11.945 30.234 26.844 1 86.5 567 ARG B C 1
ATOM 9784 O O . ARG B 1 567 ? -13.039 30.281 26.297 1 86.5 567 ARG B O 1
ATOM 9791 N N . SER B 1 568 ? -11.766 30.016 28.062 1 85.94 568 SER B N 1
ATOM 9792 C CA . SER B 1 568 ? -12.93 29.797 28.922 1 85.94 568 SER B CA 1
ATOM 9793 C C . SER B 1 568 ? -13.656 31.094 29.219 1 85.94 568 SER B C 1
ATOM 9795 O O . SER B 1 568 ? -14.867 31.109 29.422 1 85.94 568 SER B O 1
ATOM 9797 N N . MET B 1 569 ? -12.977 32.188 29.141 1 85.44 569 MET B N 1
ATOM 9798 C CA . MET B 1 569 ? -13.562 33.438 29.609 1 85.44 569 MET B CA 1
ATOM 9799 C C . MET B 1 569 ? -13.992 34.312 28.438 1 85.44 569 MET B C 1
ATOM 9801 O O . MET B 1 569 ? -15.023 34.969 28.516 1 85.44 569 MET B O 1
ATOM 9805 N N . LEU B 1 570 ? -13.266 34.281 27.391 1 88 570 LEU B N 1
ATOM 9806 C CA . LEU B 1 570 ? -13.477 35.219 26.297 1 88 570 LEU B CA 1
ATOM 9807 C C . LEU B 1 570 ? -14.656 34.781 25.422 1 88 570 LEU B C 1
ATOM 9809 O O . LEU B 1 570 ? -14.719 33.625 25.016 1 88 570 LEU B O 1
ATOM 9813 N N . THR B 1 571 ? -15.664 35.625 25.312 1 87.88 571 THR B N 1
ATOM 9814 C CA . THR B 1 571 ? -16.781 35.406 24.406 1 87.88 571 THR B CA 1
ATOM 9815 C C . THR B 1 571 ? -16.875 36.531 23.375 1 87.88 571 THR B C 1
ATOM 9817 O O . THR B 1 571 ? -16.547 37.688 23.672 1 87.88 571 THR B O 1
ATOM 9820 N N . ALA B 1 572 ? -17.312 36.219 22.219 1 87.88 572 ALA B N 1
ATOM 9821 C CA . ALA B 1 572 ? -17.406 37.188 21.125 1 87.88 572 ALA B CA 1
ATOM 9822 C C . ALA B 1 572 ? -18.406 38.281 21.438 1 87.88 572 ALA B C 1
ATOM 9824 O O . ALA B 1 572 ? -18.266 39.406 20.953 1 87.88 572 ALA B O 1
ATOM 9825 N N . SER B 1 573 ? -19.359 38 22.266 1 88.12 573 SER B N 1
ATOM 9826 C CA . SER B 1 573 ? -20.391 38.969 22.594 1 88.12 573 SER B CA 1
ATOM 9827 C C . SER B 1 573 ? -19.891 40 23.609 1 88.12 573 SER B C 1
ATOM 9829 O O . SER B 1 573 ? -20.172 41.188 23.484 1 88.12 573 SER B O 1
ATOM 9831 N N . GLU B 1 574 ? -19.031 39.594 24.578 1 88.56 574 GLU B N 1
ATOM 9832 C CA . GLU B 1 574 ? -18.562 40.469 25.641 1 88.56 574 GLU B CA 1
ATOM 9833 C C . GLU B 1 574 ? -17.344 41.25 25.219 1 88.56 574 GLU B C 1
ATOM 9835 O O . GLU B 1 574 ? -17.203 42.438 25.594 1 88.56 574 GLU B O 1
ATOM 9840 N N . TYR B 1 575 ? -16.484 40.562 24.469 1 91.12 575 TYR B N 1
ATOM 9841 C CA . TYR B 1 575 ? -15.242 41.188 24.031 1 91.12 575 TYR B CA 1
ATOM 9842 C C . TYR B 1 575 ? -15.078 41.094 22.516 1 91.12 575 TYR B C 1
ATOM 9844 O O . TYR B 1 575 ? -14.148 40.438 22.031 1 91.12 575 TYR B O 1
ATOM 9852 N N . PRO B 1 576 ? -15.852 41.75 21.75 1 90.31 576 PRO B N 1
ATOM 9853 C CA . PRO B 1 576 ? -15.883 41.531 20.297 1 90.31 576 PRO B CA 1
ATOM 9854 C C . PRO B 1 576 ? -14.555 41.844 19.625 1 90.31 576 PRO B C 1
ATOM 9856 O O . PRO B 1 576 ? -14.094 41.125 18.75 1 90.31 576 PRO B O 1
ATOM 9859 N N . ASN B 1 577 ? -13.938 42.969 19.984 1 91.88 577 ASN B N 1
ATOM 9860 C CA . ASN B 1 577 ? -12.703 43.375 19.328 1 91.88 577 ASN B CA 1
ATOM 9861 C C . ASN B 1 577 ? -11.516 42.531 19.781 1 91.88 577 ASN B C 1
ATOM 9863 O O . ASN B 1 577 ? -10.711 42.094 18.969 1 91.88 577 ASN B O 1
ATOM 9867 N N . PHE B 1 578 ? -11.445 42.375 21.031 1 91.56 578 PHE B N 1
ATOM 9868 C CA . PHE B 1 578 ? -10.344 41.562 21.578 1 91.56 578 PHE B CA 1
ATOM 9869 C C . PHE B 1 578 ? -10.469 40.125 21.156 1 91.56 578 PHE B C 1
ATOM 9871 O O . PHE B 1 578 ? -9.461 39.469 20.891 1 91.56 578 PHE B O 1
ATOM 9878 N N . PHE B 1 579 ? -11.664 39.625 21.062 1 92.25 579 PHE B N 1
ATOM 9879 C CA . PHE B 1 579 ? -11.914 38.25 20.625 1 92.25 579 PHE B CA 1
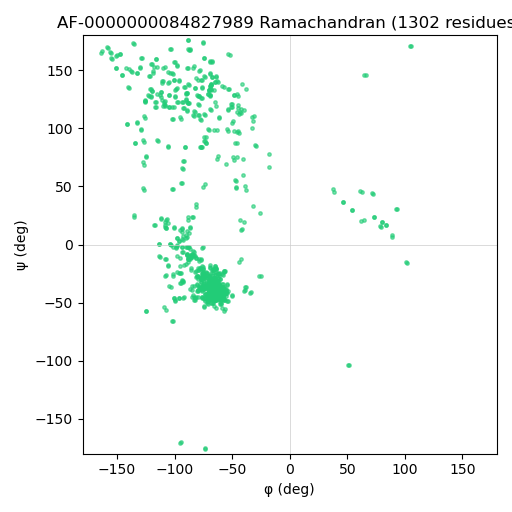ATOM 9880 C C . PHE B 1 579 ? -11.367 38.031 19.219 1 92.25 579 PHE B C 1
ATOM 9882 O O . PHE B 1 579 ? -10.695 37.031 18.953 1 92.25 579 PHE B O 1
ATOM 9889 N N . LYS B 1 580 ? -11.633 38.906 18.344 1 92.12 580 LYS B N 1
ATOM 9890 C CA . LYS B 1 580 ? -11.164 38.812 16.969 1 92.12 580 LYS B CA 1
ATOM 9891 C C . LYS B 1 580 ? -9.641 38.875 16.891 1 92.12 580 LYS B C 1
ATOM 9893 O O . LYS B 1 580 ? -9.023 38.25 16.031 1 92.12 580 LYS B O 1
ATOM 9898 N N . LEU B 1 581 ? -9.117 39.688 17.75 1 90.88 581 LEU B N 1
ATOM 9899 C CA . LEU B 1 581 ? -7.668 39.812 17.797 1 90.88 581 LEU B CA 1
ATOM 9900 C C . LEU B 1 581 ? -7.023 38.5 18.25 1 90.88 581 LEU B C 1
ATOM 9902 O O . LEU B 1 581 ? -5.98 38.094 17.719 1 90.88 581 LEU B O 1
ATOM 9906 N N . VAL B 1 582 ? -7.648 37.875 19.203 1 90.56 582 VAL B N 1
ATOM 9907 C CA . VAL B 1 582 ? -7.148 36.594 19.688 1 90.56 582 VAL B CA 1
ATOM 9908 C C . VAL B 1 582 ? -7.301 35.562 18.578 1 90.56 582 VAL B C 1
ATOM 9910 O O . VAL B 1 582 ? -6.422 34.719 18.391 1 90.56 582 VAL B O 1
ATOM 9913 N N . GLN B 1 583 ? -8.383 35.594 17.891 1 91.69 583 GLN B N 1
ATOM 9914 C CA . GLN B 1 583 ? -8.586 34.688 16.75 1 91.69 583 GLN B CA 1
ATOM 9915 C C . GLN B 1 583 ? -7.473 34.844 15.719 1 91.69 583 GLN B C 1
ATOM 9917 O O . GLN B 1 583 ? -6.977 33.875 15.172 1 91.69 583 GLN B O 1
ATOM 9922 N N . LEU B 1 584 ? -7.137 36.031 15.477 1 91.25 584 LEU B N 1
ATOM 9923 C CA . LEU B 1 584 ? -6.078 36.312 14.523 1 91.25 584 LEU B CA 1
ATOM 9924 C C . LEU B 1 584 ? -4.742 35.75 15 1 91.25 584 LEU B C 1
ATOM 9926 O O . LEU B 1 584 ? -4.008 35.156 14.219 1 91.25 584 LEU B O 1
ATOM 9930 N N . ALA B 1 585 ? -4.48 36 16.234 1 88.5 585 ALA B N 1
ATOM 9931 C CA . ALA B 1 585 ? -3.219 35.531 16.812 1 88.5 585 ALA B CA 1
ATOM 9932 C C . ALA B 1 585 ? -3.086 34 16.688 1 88.5 585 ALA B C 1
ATOM 9934 O O . ALA B 1 585 ? -1.997 33.5 16.422 1 88.5 585 ALA B O 1
ATOM 9935 N N . LEU B 1 586 ? -4.172 33.312 16.859 1 89 586 LEU B N 1
ATOM 9936 C CA . LEU B 1 586 ? -4.152 31.875 16.828 1 89 586 LEU B CA 1
ATOM 9937 C C . LEU B 1 586 ? -4.172 31.344 15.398 1 89 586 LEU B C 1
ATOM 9939 O O . LEU B 1 586 ? -3.816 30.203 15.148 1 89 586 LEU B O 1
ATOM 9943 N N . THR B 1 587 ? -4.625 32.094 14.484 1 90.62 587 THR B N 1
ATOM 9944 C CA . THR B 1 587 ? -4.699 31.703 13.078 1 90.62 587 THR B CA 1
ATOM 9945 C C . THR B 1 587 ? -3.316 31.734 12.438 1 90.62 587 THR B C 1
ATOM 9947 O O . THR B 1 587 ? -3.074 31.062 11.438 1 90.62 587 THR B O 1
ATOM 9950 N N . LEU B 1 588 ? -2.465 32.562 12.961 1 83.19 588 LEU B N 1
ATOM 9951 C CA . LEU B 1 588 ? -1.116 32.656 12.414 1 83.19 588 LEU B CA 1
ATOM 9952 C C . LEU B 1 588 ? -0.341 31.359 12.703 1 83.19 588 LEU B C 1
ATOM 9954 O O . LEU B 1 588 ? -0.187 30.984 13.867 1 83.19 588 LEU B O 1
ATOM 9958 N N . PRO B 1 589 ? 0.048 30.609 11.555 1 72.69 589 PRO B N 1
ATOM 9959 C CA . PRO B 1 589 ? 0.506 29.234 11.734 1 72.69 589 PRO B CA 1
ATOM 9960 C C . PRO B 1 589 ? 1.986 29.141 12.094 1 72.69 589 PRO B C 1
ATOM 9962 O O . PRO B 1 589 ? 2.742 30.078 11.852 1 72.69 589 PRO B O 1
ATOM 9965 N N . VAL B 1 590 ? 2.334 28.109 12.789 1 70.56 590 VAL B N 1
ATOM 9966 C CA . VAL B 1 590 ? 3.695 27.766 13.172 1 70.56 590 VAL B CA 1
ATOM 9967 C C . VAL B 1 590 ? 4.289 26.797 12.148 1 70.56 590 VAL B C 1
ATOM 9969 O O . VAL B 1 590 ? 5.477 26.875 11.828 1 70.56 590 VAL B O 1
ATOM 9972 N N . GLY B 1 591 ? 3.402 25.922 11.562 1 75.69 591 GLY B N 1
ATOM 9973 C CA . GLY B 1 591 ? 3.959 24.875 10.719 1 75.69 591 GLY B CA 1
ATOM 9974 C C . GLY B 1 591 ? 2.961 24.312 9.727 1 75.69 591 GLY B C 1
ATOM 9975 O O . GLY B 1 591 ? 1.822 24.781 9.648 1 75.69 591 GLY B O 1
ATOM 9976 N N . SER B 1 592 ? 3.523 23.5 8.766 1 78.5 592 SER B N 1
ATOM 9977 C CA . SER B 1 592 ? 2.73 22.875 7.707 1 78.5 592 SER B CA 1
ATOM 9978 C C . SER B 1 592 ? 2.453 21.406 8.008 1 78.5 592 SER B C 1
ATOM 9980 O O . SER B 1 592 ? 2.584 20.547 7.133 1 78.5 592 SER B O 1
ATOM 9982 N N . VAL B 1 593 ? 2.012 21.062 9.219 1 77.69 593 VAL B N 1
ATOM 9983 C CA . VAL B 1 593 ? 1.818 19.672 9.641 1 77.69 593 VAL B CA 1
ATOM 9984 C C . VAL B 1 593 ? 0.69 19.031 8.836 1 77.69 593 VAL B C 1
ATOM 9986 O O . VAL B 1 593 ? 0.774 17.859 8.461 1 77.69 593 VAL B O 1
ATOM 9989 N N . LYS B 1 594 ? -0.344 19.781 8.586 1 83.56 594 LYS B N 1
ATOM 9990 C CA . LYS B 1 594 ? -1.5 19.25 7.867 1 83.56 594 LYS B CA 1
ATOM 9991 C C . LYS B 1 594 ? -1.126 18.844 6.445 1 83.56 594 LYS B C 1
ATOM 9993 O O . LYS B 1 594 ? -1.646 17.859 5.922 1 83.56 594 LYS B O 1
ATOM 9998 N N . SER B 1 595 ? -0.277 19.578 5.875 1 85.38 595 SER B N 1
ATOM 9999 C CA . SER B 1 595 ? 0.181 19.203 4.543 1 85.38 595 SER B CA 1
ATOM 10000 C C . SER B 1 595 ? 0.934 17.875 4.574 1 85.38 595 SER B C 1
ATOM 10002 O O . SER B 1 595 ? 0.779 17.047 3.674 1 85.38 595 SER B O 1
ATOM 10004 N N . GLU B 1 596 ? 1.707 17.672 5.578 1 81.88 596 GLU B N 1
ATOM 10005 C CA . GLU B 1 596 ? 2.436 16.406 5.719 1 81.88 596 GLU B CA 1
ATOM 10006 C C . GLU B 1 596 ? 1.479 15.234 5.887 1 81.88 596 GLU B C 1
ATOM 10008 O O . GLU B 1 596 ? 1.714 14.148 5.348 1 81.88 596 GLU B O 1
ATOM 10013 N N . THR B 1 597 ? 0.505 15.5 6.617 1 84.88 597 THR B N 1
ATOM 10014 C CA . THR B 1 597 ? -0.505 14.469 6.82 1 84.88 597 THR B CA 1
ATOM 10015 C C . THR B 1 597 ? -1.216 14.148 5.508 1 84.88 597 THR B C 1
ATOM 10017 O O . THR B 1 597 ? -1.558 12.992 5.25 1 84.88 597 THR B O 1
ATOM 10020 N N . SER B 1 598 ? -1.465 15.172 4.793 1 92.5 598 SER B N 1
ATOM 10021 C CA . SER B 1 598 ? -2.129 14.961 3.514 1 92.5 598 SER B CA 1
ATOM 10022 C C . SER B 1 598 ? -1.277 14.102 2.582 1 92.5 598 SER B C 1
ATOM 10024 O O . SER B 1 598 ? -1.805 13.289 1.821 1 92.5 598 SER B O 1
ATOM 10026 N N . PHE B 1 599 ? 0.025 14.25 2.688 1 89.5 599 PHE B N 1
ATOM 10027 C CA . PHE B 1 599 ? 0.904 13.461 1.835 1 89.5 599 PHE B CA 1
ATOM 10028 C C . PHE B 1 599 ? 0.925 12.008 2.281 1 89.5 599 PHE B C 1
ATOM 10030 O O . PHE B 1 599 ? 1.069 11.102 1.457 1 89.5 599 PHE B O 1
ATOM 10037 N N . SER B 1 600 ? 0.83 11.781 3.529 1 87 600 SER B N 1
ATOM 10038 C CA . SER B 1 600 ? 0.71 10.406 4.02 1 87 600 SER B CA 1
ATOM 10039 C C . SER B 1 600 ? -0.516 9.719 3.432 1 87 600 SER B C 1
ATOM 10041 O O . SER B 1 600 ? -0.443 8.555 3.014 1 87 600 SER B O 1
ATOM 10043 N N . VAL B 1 601 ? -1.577 10.445 3.406 1 92.06 601 VAL B N 1
ATOM 10044 C CA . VAL B 1 601 ? -2.816 9.906 2.852 1 92.06 601 VAL B CA 1
ATOM 10045 C C . VAL B 1 601 ? -2.66 9.703 1.347 1 92.06 601 VAL B C 1
ATOM 10047 O O . VAL B 1 601 ? -3.18 8.727 0.792 1 92.06 601 VAL B O 1
ATOM 10050 N N . MET B 1 602 ? -1.98 10.641 0.751 1 92.88 602 MET B N 1
ATOM 10051 C CA . MET B 1 602 ? -1.724 10.523 -0.681 1 92.88 602 MET B CA 1
ATOM 10052 C C . MET B 1 602 ? -1.04 9.195 -0.998 1 92.88 602 MET B C 1
ATOM 10054 O O . MET B 1 602 ? -1.425 8.5 -1.943 1 92.88 602 MET B O 1
ATOM 10058 N N . ARG B 1 603 ? -0.124 8.789 -0.162 1 87.75 603 ARG B N 1
ATOM 10059 C CA . ARG B 1 603 ? 0.615 7.547 -0.369 1 87.75 603 ARG B CA 1
ATOM 10060 C C . ARG B 1 603 ? -0.275 6.332 -0.127 1 87.75 603 ARG B C 1
ATOM 10062 O O . ARG B 1 603 ? -0.063 5.27 -0.719 1 87.75 603 ARG B O 1
ATOM 10069 N N . GLN B 1 604 ? -1.196 6.488 0.68 1 87.94 604 GLN B N 1
ATOM 10070 C CA . GLN B 1 604 ? -2.104 5.391 0.997 1 87.94 604 GLN B CA 1
ATOM 10071 C C . GLN B 1 604 ? -3.121 5.176 -0.121 1 87.94 604 GLN B C 1
ATOM 10073 O O . GLN B 1 604 ? -3.521 4.043 -0.396 1 87.94 604 GLN B O 1
ATOM 10078 N N . ILE B 1 605 ? -3.531 6.25 -0.661 1 90.12 605 ILE B N 1
ATOM 10079 C CA . ILE B 1 605 ? -4.574 6.18 -1.678 1 90.12 605 ILE B CA 1
ATOM 10080 C C . ILE B 1 605 ? -3.955 5.844 -3.031 1 90.12 605 ILE B C 1
ATOM 10082 O O . ILE B 1 605 ? -4.449 4.973 -3.748 1 90.12 605 ILE B O 1
ATOM 10086 N N . LYS B 1 606 ? -2.904 6.559 -3.336 1 87.81 606 LYS B N 1
ATOM 10087 C CA . LYS B 1 606 ? -2.223 6.301 -4.602 1 87.81 606 LYS B CA 1
ATOM 10088 C C . LYS B 1 606 ? -1.114 5.27 -4.43 1 87.81 606 LYS B C 1
ATOM 10090 O O . LYS B 1 606 ? 0.058 5.625 -4.293 1 87.81 606 LYS B O 1
ATOM 10095 N N . THR B 1 607 ? -1.462 4.043 -4.473 1 81.38 607 THR B N 1
ATOM 10096 C CA . THR B 1 607 ? -0.488 2.961 -4.41 1 81.38 607 THR B CA 1
ATOM 10097 C C . THR B 1 607 ? 0.022 2.611 -5.805 1 81.38 607 THR B C 1
ATOM 10099 O O . THR B 1 607 ? -0.458 3.154 -6.801 1 81.38 607 THR B O 1
ATOM 10102 N N . TYR B 1 608 ? 0.922 1.75 -5.898 1 74.81 608 TYR B N 1
ATOM 10103 C CA . TYR B 1 608 ? 1.497 1.355 -7.18 1 74.81 608 TYR B CA 1
ATOM 10104 C C . TYR B 1 608 ? 0.456 0.67 -8.055 1 74.81 608 TYR B C 1
ATOM 10106 O O . TYR B 1 608 ? 0.6 0.624 -9.281 1 74.81 608 TYR B O 1
ATOM 10114 N N . LEU B 1 609 ? -0.607 0.213 -7.438 1 71.5 609 LEU B N 1
ATOM 10115 C CA . LEU B 1 609 ? -1.666 -0.458 -8.188 1 71.5 609 LEU B CA 1
ATOM 10116 C C . LEU B 1 609 ? -2.693 0.547 -8.695 1 71.5 609 LEU B C 1
ATOM 10118 O O . LEU B 1 609 ? -3.51 0.224 -9.562 1 71.5 609 LEU B O 1
ATOM 10122 N N . ARG B 1 610 ? -2.615 1.823 -8.172 1 77 610 ARG B N 1
ATOM 10123 C CA . ARG B 1 610 ? -3.658 2.801 -8.461 1 77 610 ARG B CA 1
ATOM 10124 C C . ARG B 1 610 ? -3.062 4.094 -9.008 1 77 610 ARG B C 1
ATOM 10126 O O . ARG B 1 610 ? -3.404 5.184 -8.539 1 77 610 ARG B O 1
ATOM 10133 N N . THR B 1 611 ? -2.223 4.02 -9.945 1 70.31 611 THR B N 1
ATOM 10134 C CA . THR B 1 611 ? -1.52 5.199 -10.438 1 70.31 611 THR B CA 1
ATOM 10135 C C . THR B 1 611 ? -2.303 5.863 -11.562 1 70.31 611 THR B C 1
ATOM 10137 O O . THR B 1 611 ? -2.035 7.012 -11.922 1 70.31 611 THR B O 1
ATOM 10140 N N . THR B 1 612 ? -3.393 5.184 -12.062 1 75.5 612 THR B N 1
ATOM 10141 C CA . THR B 1 612 ? -4.102 5.703 -13.234 1 75.5 612 THR B CA 1
ATOM 10142 C C . THR B 1 612 ? -5.344 6.484 -12.805 1 75.5 612 THR B C 1
ATOM 10144 O O . THR B 1 612 ? -6.113 6.941 -13.648 1 75.5 612 THR B O 1
ATOM 10147 N N . MET B 1 613 ? -5.5 6.66 -11.562 1 84.81 613 MET B N 1
ATOM 10148 C CA . MET B 1 613 ? -6.664 7.375 -11.039 1 84.81 613 MET B CA 1
ATOM 10149 C C . MET B 1 613 ? -6.648 8.836 -11.492 1 84.81 613 MET B C 1
ATOM 10151 O O . MET B 1 613 ? -5.594 9.469 -11.516 1 84.81 613 MET B O 1
ATOM 10155 N N . SER B 1 614 ? -7.816 9.32 -11.836 1 86.81 614 SER B N 1
ATOM 10156 C CA . SER B 1 614 ? -7.938 10.719 -12.25 1 86.81 614 SER B CA 1
ATOM 10157 C C . SER B 1 614 ? -7.668 11.664 -11.086 1 86.81 614 SER B C 1
ATOM 10159 O O . SER B 1 614 ? -7.816 11.289 -9.922 1 86.81 614 SER B O 1
ATOM 10161 N N . GLN B 1 615 ? -7.289 12.883 -11.438 1 89.88 615 GLN B N 1
ATOM 10162 C CA . GLN B 1 615 ? -6.973 13.898 -10.445 1 89.88 615 GLN B CA 1
ATOM 10163 C C . GLN B 1 615 ? -8.195 14.234 -9.594 1 89.88 615 GLN B C 1
ATOM 10165 O O . GLN B 1 615 ? -8.086 14.406 -8.375 1 89.88 615 GLN B O 1
ATOM 10170 N N . GLU B 1 616 ? -9.312 14.336 -10.242 1 91.69 616 GLU B N 1
ATOM 10171 C CA . GLU B 1 616 ? -10.531 14.711 -9.523 1 91.69 616 GLU B CA 1
ATOM 10172 C C . GLU B 1 616 ? -10.93 13.633 -8.516 1 91.69 616 GLU B C 1
ATOM 10174 O O . GLU B 1 616 ? -11.281 13.945 -7.375 1 91.69 616 GLU B O 1
ATOM 10179 N N . ARG B 1 617 ? -10.898 12.438 -8.953 1 93.38 617 ARG B N 1
ATOM 10180 C CA . ARG B 1 617 ? -11.242 11.32 -8.07 1 93.38 617 ARG B CA 1
ATOM 10181 C C . ARG B 1 617 ? -10.258 11.227 -6.91 1 93.38 617 ARG B C 1
ATOM 10183 O O . ARG B 1 617 ? -10.656 11.023 -5.762 1 93.38 617 ARG B O 1
ATOM 10190 N N . PHE B 1 618 ? -9.023 11.391 -7.27 1 94.25 618 PHE B N 1
ATOM 10191 C CA . PHE B 1 618 ? -7.969 11.32 -6.262 1 94.25 618 PHE B CA 1
ATOM 10192 C C . PHE B 1 618 ? -8.172 12.391 -5.191 1 94.25 618 PHE B C 1
ATOM 10194 O O . PHE B 1 618 ? -8.141 12.086 -3.996 1 94.25 618 PHE B O 1
ATOM 10201 N N . SER B 1 619 ? -8.344 13.555 -5.602 1 94.88 619 SER B N 1
ATOM 10202 C CA . SER B 1 619 ? -8.539 14.656 -4.664 1 94.88 619 SER B CA 1
ATOM 10203 C C . SER B 1 619 ? -9.797 14.445 -3.822 1 94.88 619 SER B C 1
ATOM 10205 O O . SER B 1 619 ? -9.797 14.727 -2.621 1 94.88 619 SER B O 1
ATOM 10207 N N . ALA B 1 620 ? -10.859 14.016 -4.438 1 95.5 620 ALA B N 1
ATOM 10208 C CA . ALA B 1 620 ? -12.102 13.758 -3.713 1 95.5 620 ALA B CA 1
ATOM 10209 C C . ALA B 1 620 ? -11.898 12.695 -2.637 1 95.5 620 ALA B C 1
ATOM 10211 O O . ALA B 1 620 ? -12.352 12.852 -1.502 1 95.5 620 ALA B O 1
ATOM 10212 N N . LEU B 1 621 ? -11.242 11.633 -3.027 1 95.5 621 LEU B N 1
ATOM 10213 C CA . LEU B 1 621 ? -10.977 10.562 -2.072 1 95.5 621 LEU B CA 1
ATOM 10214 C C . LEU B 1 621 ? -10.109 11.07 -0.924 1 95.5 621 LEU B C 1
ATOM 10216 O O . LEU B 1 621 ? -10.305 10.672 0.228 1 95.5 621 LEU B O 1
ATOM 10220 N N . ALA B 1 622 ? -9.117 11.906 -1.233 1 96 622 ALA B N 1
ATOM 10221 C CA . ALA B 1 622 ? -8.242 12.469 -0.209 1 96 622 ALA B CA 1
ATOM 10222 C C . ALA B 1 622 ? -9.023 13.336 0.774 1 96 622 ALA B C 1
ATOM 10224 O O . ALA B 1 622 ? -8.805 13.266 1.985 1 96 622 ALA B O 1
ATOM 10225 N N . ILE B 1 623 ? -9.953 14.117 0.228 1 97.06 623 ILE B N 1
ATOM 10226 C CA . ILE B 1 623 ? -10.781 14.984 1.062 1 97.06 623 ILE B CA 1
ATOM 10227 C C . ILE B 1 623 ? -11.586 14.133 2.045 1 97.06 623 ILE B C 1
ATOM 10229 O O . ILE B 1 623 ? -11.625 14.43 3.242 1 97.06 623 ILE B O 1
ATOM 10233 N N . LEU B 1 624 ? -12.172 13.094 1.542 1 96.12 624 LEU B N 1
ATOM 10234 C CA . LEU B 1 624 ? -13.055 12.266 2.352 1 96.12 624 LEU B CA 1
ATOM 10235 C C . LEU B 1 624 ? -12.258 11.508 3.412 1 96.12 624 LEU B C 1
ATOM 10237 O O . LEU B 1 624 ? -12.773 11.242 4.504 1 96.12 624 LEU B O 1
ATOM 10241 N N . ASN B 1 625 ? -11.062 11.117 3.096 1 95 625 ASN B N 1
ATOM 10242 C CA . ASN B 1 625 ? -10.219 10.375 4.027 1 95 625 ASN B CA 1
ATOM 10243 C C . ASN B 1 625 ? -9.625 11.281 5.098 1 95 625 ASN B C 1
ATOM 10245 O O . ASN B 1 625 ? -9.625 10.945 6.281 1 95 625 ASN B O 1
ATOM 10249 N N . ILE B 1 626 ? -9.094 12.461 4.742 1 95.06 626 ILE B N 1
ATOM 10250 C CA . ILE B 1 626 ? -8.398 13.359 5.656 1 95.06 626 ILE B CA 1
ATOM 10251 C C . ILE B 1 626 ? -9.414 14.031 6.582 1 95.06 626 ILE B C 1
ATOM 10253 O O . ILE B 1 626 ? -9.195 14.109 7.793 1 95.06 626 ILE B O 1
ATOM 10257 N N . GLU B 1 627 ? -10.445 14.531 5.953 1 95.56 627 GLU B N 1
ATOM 10258 C CA . GLU B 1 627 ? -11.5 15.172 6.738 1 95.56 627 GLU B CA 1
ATOM 10259 C C . GLU B 1 627 ? -12.625 14.195 7.07 1 95.56 627 GLU B C 1
ATOM 10261 O O . GLU B 1 627 ? -13.789 14.469 6.793 1 95.56 627 GLU B O 1
ATOM 10266 N N . SER B 1 628 ? -12.227 13.102 7.633 1 92.19 628 SER B N 1
ATOM 10267 C CA . SER B 1 628 ? -13.148 12.016 7.93 1 92.19 628 SER B CA 1
ATOM 10268 C C . SER B 1 628 ? -14.164 12.422 8.984 1 92.19 628 SER B C 1
ATOM 10270 O O . SER B 1 628 ? -15.297 11.93 8.992 1 92.19 628 SER B O 1
ATOM 10272 N N . ASP B 1 629 ? -13.797 13.344 9.891 1 90.25 629 ASP B N 1
ATOM 10273 C CA . ASP B 1 629 ? -14.695 13.805 10.945 1 90.25 629 ASP B CA 1
ATOM 10274 C C . ASP B 1 629 ? -15.922 14.508 10.352 1 90.25 629 ASP B C 1
ATOM 10276 O O . ASP B 1 629 ? -17.047 14.266 10.781 1 90.25 629 ASP B O 1
ATOM 10280 N N . ILE B 1 630 ? -15.695 15.336 9.305 1 93.69 630 ILE B N 1
ATOM 10281 C CA . ILE B 1 630 ? -16.781 16.031 8.648 1 93.69 630 ILE B CA 1
ATOM 10282 C C . ILE B 1 630 ? -17.578 15.062 7.781 1 93.69 630 ILE B C 1
ATOM 10284 O O . ILE B 1 630 ? -18.812 15.133 7.73 1 93.69 630 ILE B O 1
ATOM 10288 N N . THR B 1 631 ? -16.875 14.141 7.137 1 93.75 631 THR B N 1
ATOM 10289 C CA . THR B 1 631 ? -17.516 13.188 6.23 1 93.75 631 THR B CA 1
ATOM 10290 C C . THR B 1 631 ? -18.469 12.273 6.992 1 93.75 631 THR B C 1
ATOM 10292 O O . THR B 1 631 ? -19.547 11.93 6.484 1 93.75 631 THR B O 1
ATOM 10295 N N . GLU B 1 632 ? -18.078 11.875 8.172 1 89.5 632 GLU B N 1
ATOM 10296 C CA . GLU B 1 632 ? -18.891 10.977 8.984 1 89.5 632 GLU B CA 1
ATOM 10297 C C . GLU B 1 632 ? -20.188 11.656 9.445 1 89.5 632 GLU B C 1
ATOM 10299 O O . GLU B 1 632 ? -21.188 10.984 9.68 1 89.5 632 GLU B O 1
ATOM 10304 N N . ASP B 1 633 ? -20.141 12.938 9.5 1 90.81 633 ASP B N 1
ATOM 10305 C CA . ASP B 1 633 ? -21.297 13.68 10.008 1 90.81 633 ASP B CA 1
ATOM 10306 C C . ASP B 1 633 ? -22.312 13.938 8.898 1 90.81 633 ASP B C 1
ATOM 10308 O O . ASP B 1 633 ? -23.453 14.312 9.172 1 90.81 633 ASP B O 1
ATOM 10312 N N . ILE B 1 634 ? -21.969 13.688 7.688 1 93.12 634 ILE B N 1
ATOM 10313 C CA . ILE B 1 634 ? -22.891 13.898 6.566 1 93.12 634 ILE B CA 1
ATOM 10314 C C . ILE B 1 634 ? -23.844 12.727 6.457 1 93.12 634 ILE B C 1
ATOM 10316 O O . ILE B 1 634 ? -23.438 11.562 6.445 1 93.12 634 ILE B O 1
ATOM 10320 N N . ASP B 1 635 ? -25.062 13 6.402 1 92.31 635 ASP B N 1
ATOM 10321 C CA . ASP B 1 635 ? -26.078 11.969 6.262 1 92.31 635 ASP B CA 1
ATOM 10322 C C . ASP B 1 635 ? -26.156 11.461 4.824 1 92.31 635 ASP B C 1
ATOM 10324 O O . ASP B 1 635 ? -26.375 12.234 3.893 1 92.31 635 ASP B O 1
ATOM 10328 N N . PRO B 1 636 ? -26.047 10.188 4.66 1 93.06 636 PRO B N 1
ATOM 10329 C CA . PRO B 1 636 ? -26.125 9.625 3.311 1 93.06 636 PRO B CA 1
ATOM 10330 C C . PRO B 1 636 ? -27.422 9.969 2.596 1 93.06 636 PRO B C 1
ATOM 10332 O O . PRO B 1 636 ? -27.453 10.062 1.366 1 93.06 636 PRO B O 1
ATOM 10335 N N . ALA B 1 637 ? -28.5 10.219 3.365 1 90.44 637 ALA B N 1
ATOM 10336 C CA . ALA B 1 637 ? -29.781 10.586 2.766 1 90.44 637 ALA B CA 1
ATOM 10337 C C . ALA B 1 637 ? -29.688 11.938 2.062 1 90.44 637 ALA B C 1
ATOM 10339 O O . ALA B 1 637 ? -30.328 12.148 1.028 1 90.44 637 ALA B O 1
ATOM 10340 N N . GLU B 1 638 ? -28.891 12.781 2.619 1 91 638 GLU B N 1
ATOM 10341 C CA . GLU B 1 638 ? -28.688 14.094 2.012 1 91 638 GLU B CA 1
ATOM 10342 C C . GLU B 1 638 ? -27.953 13.977 0.682 1 91 638 GLU B C 1
ATOM 10344 O O . GLU B 1 638 ? -28.25 14.695 -0.269 1 91 638 GLU B O 1
ATOM 10349 N N . ILE B 1 639 ? -27.047 13.094 0.613 1 92.88 639 ILE B N 1
ATOM 10350 C CA . ILE B 1 639 ? -26.266 12.867 -0.599 1 92.88 639 ILE B CA 1
ATOM 10351 C C . ILE B 1 639 ? -27.172 12.328 -1.705 1 92.88 639 ILE B C 1
ATOM 10353 O O . ILE B 1 639 ? -27.094 12.773 -2.855 1 92.88 639 ILE B O 1
ATOM 10357 N N . VAL B 1 640 ? -28.016 11.406 -1.326 1 89.62 640 VAL B N 1
ATOM 10358 C CA . VAL B 1 640 ? -28.922 10.797 -2.289 1 89.62 640 VAL B CA 1
ATOM 10359 C C . VAL B 1 640 ? -29.891 11.852 -2.818 1 89.62 640 VAL B C 1
ATOM 10361 O O . VAL B 1 640 ? -30.234 11.852 -4.004 1 89.62 640 VAL B O 1
ATOM 10364 N N . LYS B 1 641 ? -30.297 12.734 -1.92 1 86.25 641 LYS B N 1
ATOM 10365 C CA . LYS B 1 641 ? -31.203 13.812 -2.32 1 86.25 641 LYS B CA 1
ATOM 10366 C C . LYS B 1 641 ? -30.547 14.719 -3.359 1 86.25 641 LYS B C 1
ATOM 10368 O O . LYS B 1 641 ? -31.172 15.062 -4.367 1 86.25 641 LYS B O 1
ATOM 10373 N N . ILE B 1 642 ? -29.312 15.094 -3.139 1 89.31 642 ILE B N 1
ATOM 10374 C CA . ILE B 1 642 ? -28.594 15.961 -4.059 1 89.31 642 ILE B CA 1
ATOM 10375 C C . ILE B 1 642 ? -28.359 15.227 -5.379 1 89.31 642 ILE B C 1
ATOM 10377 O O . ILE B 1 642 ? -28.484 15.82 -6.453 1 89.31 642 ILE B O 1
ATOM 10381 N N . TYR B 1 643 ? -28.031 13.93 -5.27 1 89.12 643 TYR B N 1
ATOM 10382 C CA . TYR B 1 643 ? -27.812 13.117 -6.461 1 89.12 643 TYR B CA 1
ATOM 10383 C C . TYR B 1 643 ? -29.078 13.062 -7.309 1 89.12 643 TYR B C 1
ATOM 10385 O O . TYR B 1 643 ? -29.016 13.164 -8.539 1 89.12 643 TYR B O 1
ATOM 10393 N N . ALA B 1 644 ? -30.172 12.906 -6.652 1 82.19 644 ALA B N 1
ATOM 10394 C CA . ALA B 1 644 ? -31.453 12.805 -7.344 1 82.19 644 ALA B CA 1
ATOM 10395 C C . ALA B 1 644 ? -31.828 14.133 -7.988 1 82.19 644 ALA B C 1
ATOM 10397 O O . ALA B 1 644 ? -32.469 14.156 -9.039 1 82.19 644 ALA B O 1
ATOM 10398 N N . SER B 1 645 ? -31.375 15.203 -7.434 1 78.38 645 SER B N 1
ATOM 10399 C CA . SER B 1 645 ? -31.734 16.531 -7.914 1 78.38 645 SER B CA 1
ATOM 10400 C C . SER B 1 645 ? -30.922 16.922 -9.141 1 78.38 645 SER B C 1
ATOM 10402 O O . SER B 1 645 ? -31.375 17.719 -9.969 1 78.38 645 SER B O 1
ATOM 10404 N N . LYS B 1 646 ? -29.672 16.766 -9.273 1 71.25 646 LYS B N 1
ATOM 10405 C CA . LYS B 1 646 ? -28.797 17.203 -10.352 1 71.25 646 LYS B CA 1
ATOM 10406 C C . LYS B 1 646 ? -29.25 16.609 -11.688 1 71.25 646 LYS B C 1
ATOM 10408 O O . LYS B 1 646 ? -29.078 17.25 -12.734 1 71.25 646 LYS B O 1
ATOM 10413 N N . GLY B 1 647 ? -29.406 15.461 -11.906 1 56.41 647 GLY B N 1
ATOM 10414 C CA . GLY B 1 647 ? -29.672 14.938 -13.242 1 56.41 647 GLY B CA 1
ATOM 10415 C C . GLY B 1 647 ? -31.141 14.648 -13.5 1 56.41 647 GLY B C 1
ATOM 10416 O O . GLY B 1 647 ? -31.922 14.523 -12.555 1 56.41 647 GLY B O 1
ATOM 10417 N N . ASN B 1 648 ? -31.594 15.141 -14.727 1 51.53 648 ASN B N 1
ATOM 10418 C CA . ASN B 1 648 ? -32.844 14.648 -15.289 1 51.53 648 ASN B CA 1
ATOM 10419 C C . ASN B 1 648 ? -33 13.148 -15.07 1 51.53 648 ASN B C 1
ATOM 10421 O O . ASN B 1 648 ? -33.219 12.398 -16.031 1 51.53 648 ASN B O 1
ATOM 10425 N N . ARG B 1 649 ? -32.312 12.75 -14.211 1 49.97 649 ARG B N 1
ATOM 10426 C CA . ARG B 1 649 ? -32.125 11.305 -14.219 1 49.97 649 ARG B CA 1
ATOM 10427 C C . ARG B 1 649 ? -33.406 10.594 -13.797 1 49.97 649 ARG B C 1
ATOM 10429 O O . ARG B 1 649 ? -34.188 11.141 -13.039 1 49.97 649 ARG B O 1
ATOM 10436 N N . ARG B 1 650 ? -33.75 9.734 -14.523 1 44.09 650 ARG B N 1
ATOM 10437 C CA . ARG B 1 650 ? -34.844 8.75 -14.523 1 44.09 650 ARG B CA 1
ATOM 10438 C C . ARG B 1 650 ? -35.031 8.156 -13.125 1 44.09 650 ARG B C 1
ATOM 10440 O O . ARG B 1 650 ? -35.812 7.219 -12.953 1 44.09 650 ARG B O 1
ATOM 10447 N N . LEU B 1 651 ? -33.969 8.453 -12.242 1 49.09 651 LEU B N 1
ATOM 10448 C CA . LEU B 1 651 ? -34.25 7.664 -11.055 1 49.09 651 LEU B CA 1
ATOM 10449 C C . LEU B 1 651 ? -35.375 8.297 -10.234 1 49.09 651 LEU B C 1
ATOM 10451 O O . LEU B 1 651 ? -35.281 9.477 -9.867 1 49.09 651 LEU B O 1
ATOM 10455 N N . LEU B 1 652 ? -36.438 7.984 -10.633 1 53.34 652 LEU B N 1
ATOM 10456 C CA . LEU B 1 652 ? -37.531 8.273 -9.703 1 53.34 652 LEU B CA 1
ATOM 10457 C C . LEU B 1 652 ? -37.125 8.008 -8.266 1 53.34 652 LEU B C 1
ATOM 10459 O O . LEU B 1 652 ? -37.281 6.895 -7.758 1 53.34 652 LEU B O 1
ATOM 10463 N N . LEU B 1 653 ? -35.969 8.57 -7.902 1 55.09 653 LEU B N 1
ATOM 10464 C CA . LEU B 1 653 ? -35.656 8.609 -6.477 1 55.09 653 LEU B CA 1
ATOM 10465 C C . LEU B 1 653 ? -36.344 9.805 -5.809 1 55.09 653 LEU B C 1
ATOM 10467 O O . LEU B 1 653 ? -36.406 10.891 -6.391 1 55.09 653 LEU B O 1
#

Solvent-accessible surface area (backbone atoms only — not comparable to full-atom values): 70357 Å² total; per-residue (Å²): 100,71,41,76,38,74,93,70,58,16,36,23,30,52,59,51,46,72,72,40,64,68,88,77,43,92,77,38,40,37,50,73,73,24,50,59,58,74,88,54,40,65,63,52,49,48,52,41,49,57,48,40,54,57,49,48,51,56,50,36,62,78,35,56,65,60,39,50,48,49,49,50,50,50,51,50,34,50,50,50,44,50,43,48,27,52,53,46,44,54,50,48,52,40,33,40,70,42,49,70,47,74,38,93,43,66,52,90,86,42,94,53,35,24,52,47,56,48,48,51,52,56,52,24,73,81,30,64,72,50,35,56,38,56,76,40,91,75,42,80,74,48,71,66,52,48,50,51,53,45,47,51,53,33,48,53,49,42,47,52,53,34,50,55,42,60,73,58,50,44,36,16,42,31,43,41,77,44,82,51,89,51,36,27,34,33,33,39,31,39,27,32,38,51,97,75,68,44,78,43,78,45,75,63,46,56,42,83,39,22,77,32,80,44,24,66,42,46,41,50,52,51,53,50,52,37,49,72,53,62,51,64,89,43,53,40,55,21,34,36,35,57,79,51,58,47,40,56,26,78,82,69,6,28,47,39,59,48,25,74,78,26,73,54,26,46,77,40,63,21,47,46,58,50,53,31,50,31,50,55,54,30,42,54,40,34,58,70,49,39,52,47,53,50,49,49,46,49,49,32,56,54,42,42,35,24,52,43,27,43,52,46,54,51,44,25,55,75,72,67,43,77,91,71,73,75,54,79,74,51,90,81,46,46,63,53,42,36,57,36,38,47,37,47,59,76,39,40,54,39,52,53,51,48,43,58,72,66,64,55,83,77,49,64,66,54,45,53,58,45,50,52,49,36,49,54,45,42,59,56,34,48,55,48,39,54,46,44,53,52,33,58,37,90,83,42,39,34,36,60,40,45,50,42,51,50,51,50,48,50,51,52,58,57,46,73,32,72,69,43,45,52,52,52,48,50,49,37,53,49,53,28,58,75,58,66,51,78,76,70,77,71,77,70,65,85,63,72,78,78,76,78,74,73,75,82,72,69,74,70,79,70,80,48,98,60,51,60,75,76,76,73,74,86,65,93,63,56,73,67,56,45,49,37,64,64,42,54,47,50,41,49,48,38,40,48,51,38,45,53,61,72,58,32,67,65,61,46,46,54,17,48,33,40,36,20,57,62,57,47,37,66,81,58,32,54,66,56,43,67,68,40,26,76,78,72,69,42,54,66,70,58,20,46,50,40,30,50,50,50,46,52,54,42,45,73,71,73,42,72,76,34,69,71,53,46,52,73,65,62,41,61,85,83,32,50,40,34,42,52,51,51,37,51,50,65,25,42,72,36,49,58,56,66,46,54,52,49,50,54,50,47,52,60,53,49,34,93,89,42,72,82,61,49,65,67,58,49,25,29,41,49,33,32,31,74,44,32,73,59,50,69,68,53,54,43,61,57,53,48,52,52,59,45,63,76,43,96,52,82,57,77,93,101,70,43,75,38,74,93,70,57,16,36,23,31,52,59,50,46,71,71,40,65,68,88,77,43,93,78,40,40,38,50,74,72,25,50,58,59,74,88,54,38,65,61,51,48,49,53,43,48,56,49,40,56,57,48,47,50,55,50,34,63,78,35,56,65,59,39,51,48,50,51,50,51,49,50,49,35,49,51,50,43,51,43,48,27,51,54,46,43,55,52,48,52,40,33,42,70,42,49,70,48,74,37,94,43,65,50,91,84,41,93,53,34,24,54,47,57,46,48,50,52,56,51,24,75,81,29,64,72,51,34,57,38,55,75,40,91,76,42,78,75,48,71,66,51,50,50,50,54,44,48,51,52,33,49,51,48,41,47,52,52,33,50,55,41,59,73,59,51,43,37,17,42,31,42,42,78,43,80,52,88,51,36,28,35,33,34,40,31,39,26,32,36,50,97,74,67,45,77,42,76,44,75,64,44,58,42,81,38,23,75,32,78,45,25,66,41,46,41,50,52,51,52,51,53,37,51,72,52,61,50,62,88,43,53,38,53,21,33,35,34,56,78,50,59,46,40,56,25,79,80,71,6,28,49,37,58,47,25,72,80,26,73,54,25,46,75,38,62,22,47,46,58,52,53,31,50,32,49,56,53,30,44,54,44,34,59,69,49,40,51,46,53,50,49,50,44,50,50,32,56,54,41,39,36,25,51,44,26,43,50,46,52,51,44,24,55,74,72,68,45,76,92,72,74,75,53,80,73,51,92,80,46,45,62,54,43,37,59,38,38,48,38,46,60,76,40,39,56,39,51,52,50,47,41,57,72,67,65,55,82,75,50,62,65,54,44,53,57,44,49,50,51,37,49,55,46,40,57,56,34,49,56,48,39,54,44,43,55,53,32,58,38,88,83,41,39,33,36,60,39,43,52,43,51,51,51,49,46,51,51,52,58,58,46,73,32,70,68,44,45,52,52,54,48,50,49,35,53,50,51,29,59,74,58,66,50,79,77,70,80,68,78,69,66,85,62,72,78,76,76,78,73,74,74,82,74,69,74,73,78,70,82,48,96,58,55,60,74,76,77,73,74,88,64,94,63,57,73,68,55,44,48,38,64,65,42,53,50,51,40,49,49,39,41,49,51,38,46,53,61,72,59,32,67,65,62,47,47,53,18,49,33,40,37,21,56,61,57,46,38,64,82,58,33,54,66,57,42,68,68,42,26,76,79,72,69,42,53,65,69,58,20,46,52,41,30,49,50,52,46,50,55,42,45,72,70,71,42,72,77,35,69,69,53,45,52,74,66,62,41,62,85,84,32,51,40,34,42,52,53,52,37,49,49,65,24,41,73,33,50,59,54,68,46,53,53,50,50,55,49,46,54,60,53,49,35,95,90,41,73,81,63,51,66,67,60,49,25,29,40,48,33,32,33,73,45,32,75,59,50,70,69,53,55,43,63,58,51,49,51,53,58,46,63,72,43,94,52,82,58,78,94

Radius of gyration: 38.79 Å; Cα contacts (8 Å, |Δi|>4): 1703; chains: 2; bounding box: 118×105×86 Å

InterPro domains:
  IPR008906 HAT, C-terminal dimerisation domain [PF05699] (573-629)
  IPR012337 Ribonuclease H-like superfamily [SSF53098] (163-626)
  IPR025398 ZMYM1-like, RNase-like domain [PF14291] (29-253)